Protein AF-0000000066303675 (afdb_homodimer)

InterPro domains:
  IPR002933 Peptidase M20 [PF01546] (82-390)
  IPR011650 Peptidase M20, dimerisation domain [PF07687] (192-288)
  IPR017439 Amidohydrolase [PIRSF005962] (16-396)
  IPR017439 Amidohydrolase [PTHR11014] (19-393)
  IPR017439 Amidohydrolase [TIGR01891] (24-381)
  IPR036264 Bacterial exopeptidase dimerisation domain [SSF55031] (194-304)

Foldseek 3Di:
DPPPVCPVLVDFLFDPVLLVLLVVQLLVCFQAAAAFLGCAVNLVSLQVSCVVLPQDDWDDFSNSKTKGKAFADEDADAAEEEEEQERHWAQAAAPCPVDPSHYPDGRIGRQFCSSLRLSLLSSLSSSCNVVSHVFHHMYMYIHFGGFPHPPGRLVRCLVVVVCPRHAEYEAEGEWQVDAALAKAFAAWFQEKWKKKKKKKWFKAKDFLVCCVVIQASVVLVVQLVVVLQVCQVPVDDPPFPKDKDWDDKDWDDDPGMRTGMMMIMIIIITSDPVCVVVSLVSSQCSSQVSSVVRPIGMDMDMGTDAHTAGADPQLNVLLCVLSCVNRRNVSYDHDHRDHHGTNCSSVVVSHHYTYMYGHFHDVQANDGGPDSSHDGDPVRRSSVSSSVNSSVRCVRNVPRDD/DPPPVCPVLVDFLFDPVLLVLLVVQLLVCFQAAAAFLGCAVNLVSLQVSCVVLPQDDWDDFSNSKTKGKAFADEDADAAEEEEEQERHWAQAAADCPVDPSHYPDGRIGRQFCSSLRLSLLSSLSSSCNVVSHVFHHMYMYIHFGGFPHPPGRLVRCLVVVVCPRHAEYEAEGEWQVDAALAKAFAAWFQEKWKKKKKKKWFKAKDFLVCCVVIQASVVLVVQLVVVLVVCQVPVDPPPFPKDKDWDDKDWDDDPGMRTGMMMIMIIIITSDPVCVVVSLVSSQCSSQVSSVVRPIGMDMDMGTDAHTAGADPQLNVLLCVLSCVNRNNVSYDHDHRDHHGTNCSSVVVSHHYTYMYGHFHDVQANDGGPDSSHDGDPVRRSSVSSSVNSSVRCVRNVPRDD

Secondary structure (DSSP, 8-state):
--------TTS-SS-HHHHHHHHHHHHHHHHS--BTT--HHHHHHHHHHHHHTT---PEEETTTEEEEEEEEESSS---EEEEEEE--BBS-----TT-TT---STT-B--SSHHHHHHHHHHHHHHHHHTGGG-EEEEEEEEE--SSSSSPHHHHHHHTTTTTT-SEEEEEEEEEEEETT-EE--SEE-S---EEEEEEEE-B--BTT-GGGSB-HHHHHHHHHHHHHHIIIIIS-TTS--EEEEEEEEE-S-TTB---EEEEEEEEE-S-TTHHHHHHHHHHHHHHHHHHHTT-EEEEEEE--PPPPEE-HHHHHHHHHHHHHHH-GGGEE-----SS--TTHHHHHHS-EEEEEEEEE-TT--PPTTSTT----GGGHHHHHHHHHHHHHHHHTT----/--------TTS-SS-HHHHHHHHHHHHHHHHS--BTT--HHHHHHHHHHHHHTT---PEEETTTEEEEEEEEESSS---EEEEEEE--BBS-----TT-TT---STT-B--SSHHHHHHHHHHHHHHHHHTGGG-EEEEEEEEE--SSSSSPHHHHHHHTTTTTT-SEEEEEEEEEEEETT-EE--SEE-S---EEEEEEEE-B--BTT-GGGSB-HHHHHHHHHHHHHHIIIIIS-GGG--EEEEEEEEE-S-TTB---EEEEEEEEE-S-TTHHHHHHHHHHHHHHHHHHHTT-EEEEEEE--PPPPEE-HHHHHHHHHHHHHHH-GGGEE-----SS--TTHHHHHHS-EEEEEEEEE-TT--PPTTSTT----GGGHHHHHHHHHHHHHHHHTT----

Structure (mmCIF, N/CA/C/O backbone):
data_AF-0000000066303675-model_v1
#
loop_
_entity.id
_entity.type
_entity.pdbx_description
1 polymer 'Uncharacterized hydrolase y4tI'
#
loop_
_atom_site.group_PDB
_atom_site.id
_atom_site.type_symbol
_atom_site.label_atom_id
_atom_site.label_alt_id
_atom_site.label_comp_id
_atom_site.label_asym_id
_atom_site.label_entity_id
_atom_site.label_seq_id
_atom_site.pdbx_PDB_ins_code
_atom_site.Cartn_x
_atom_site.Cartn_y
_atom_site.Cartn_z
_atom_site.occupancy
_atom_site.B_iso_or_equiv
_atom_site.auth_seq_id
_atom_site.auth_comp_id
_atom_site.auth_asym_id
_atom_site.auth_atom_id
_atom_site.pdbx_PDB_model_num
ATOM 1 N N . MET A 1 1 ? 3.584 -66.25 -27.078 1 24.42 1 MET A N 1
ATOM 2 C CA . MET A 1 1 ? 3.438 -65.562 -28.344 1 24.42 1 MET A CA 1
ATOM 3 C C . MET A 1 1 ? 3.281 -64.062 -28.109 1 24.42 1 MET A C 1
ATOM 5 O O . MET A 1 1 ? 2.336 -63.625 -27.438 1 24.42 1 MET A O 1
ATOM 9 N N . ARG A 1 2 ? 4.43 -63.438 -27.938 1 32.41 2 ARG A N 1
ATOM 10 C CA . ARG A 1 2 ? 4.656 -62.031 -27.672 1 32.41 2 ARG A CA 1
ATOM 11 C C . ARG A 1 2 ? 3.85 -61.125 -28.625 1 32.41 2 ARG A C 1
ATOM 13 O O . ARG A 1 2 ? 4.184 -61.031 -29.797 1 32.41 2 ARG A O 1
ATOM 20 N N . ALA A 1 3 ? 2.572 -61.25 -28.594 1 33.16 3 ALA A N 1
ATOM 21 C CA . ALA A 1 3 ? 1.845 -60.375 -29.516 1 33.16 3 ALA A CA 1
ATOM 22 C C . ALA A 1 3 ? 2.387 -58.969 -29.469 1 33.16 3 ALA A C 1
ATOM 24 O O . ALA A 1 3 ? 2.104 -58.219 -28.531 1 33.16 3 ALA A O 1
ATOM 25 N N . ALA A 1 4 ? 3.658 -58.812 -29.641 1 35 4 ALA A N 1
ATOM 26 C CA . ALA A 1 4 ? 4.211 -57.5 -30 1 35 4 ALA A CA 1
ATOM 27 C C . ALA A 1 4 ? 3.326 -56.781 -31.016 1 35 4 ALA A C 1
ATOM 29 O O . ALA A 1 4 ? 3.08 -57.312 -32.094 1 35 4 ALA A O 1
ATOM 30 N N . MET A 1 5 ? 2.215 -56.312 -30.625 1 35.81 5 MET A N 1
ATOM 31 C CA . MET A 1 5 ? 1.638 -55.469 -31.688 1 35.81 5 MET A CA 1
ATOM 32 C C . MET A 1 5 ? 2.732 -54.844 -32.531 1 35.81 5 MET A C 1
ATOM 34 O O . MET A 1 5 ? 3.566 -54.094 -32.031 1 35.81 5 MET A O 1
ATOM 38 N N . ASN A 1 6 ? 3.389 -55.562 -33.344 1 33.81 6 ASN A N 1
ATOM 39 C CA . ASN A 1 6 ? 4.117 -54.938 -34.438 1 33.81 6 ASN A CA 1
ATOM 40 C C . ASN A 1 6 ? 3.426 -53.656 -34.906 1 33.81 6 ASN A C 1
ATOM 42 O O . ASN A 1 6 ? 2.518 -53.688 -35.75 1 33.81 6 ASN A O 1
ATOM 46 N N . PHE A 1 7 ? 3.074 -52.75 -34.031 1 38.84 7 PHE A N 1
ATOM 47 C CA . PHE A 1 7 ? 2.672 -51.469 -34.531 1 38.84 7 PHE A CA 1
ATOM 48 C C . PHE A 1 7 ? 3.545 -51.031 -35.719 1 38.84 7 PHE A C 1
ATOM 50 O O . PHE A 1 7 ? 4.707 -50.688 -35.531 1 38.84 7 PHE A O 1
ATOM 57 N N . ARG A 1 8 ? 3.674 -51.75 -36.688 1 37.88 8 ARG A N 1
ATOM 58 C CA . ARG A 1 8 ? 4.348 -51.125 -37.812 1 37.88 8 ARG A CA 1
ATOM 59 C C . ARG A 1 8 ? 4.031 -49.625 -37.906 1 37.88 8 ARG A C 1
ATOM 61 O O . ARG A 1 8 ? 2.881 -49.219 -37.719 1 37.88 8 ARG A O 1
ATOM 68 N N . ILE A 1 9 ? 4.895 -48.719 -37.656 1 39.62 9 ILE A N 1
ATOM 69 C CA . ILE A 1 9 ? 5.039 -47.281 -37.844 1 39.62 9 ILE A CA 1
ATOM 70 C C . ILE A 1 9 ? 4.094 -46.812 -38.969 1 39.62 9 ILE A C 1
ATOM 72 O O . ILE A 1 9 ? 3.715 -45.656 -39 1 39.62 9 ILE A O 1
ATOM 76 N N . ASN A 1 10 ? 3.957 -47.656 -40 1 44.09 10 ASN A N 1
ATOM 77 C CA . ASN A 1 10 ? 3.281 -47.031 -41.156 1 44.09 10 ASN A CA 1
ATOM 78 C C . ASN A 1 10 ? 1.806 -46.781 -40.844 1 44.09 10 ASN A C 1
ATOM 80 O O . ASN A 1 10 ? 1.092 -46.219 -41.656 1 44.09 10 ASN A O 1
ATOM 84 N N . ASN A 1 11 ? 1.163 -47.375 -39.75 1 54.97 11 ASN A N 1
ATOM 85 C CA . ASN A 1 11 ? -0.281 -47.219 -39.625 1 54.97 11 ASN A CA 1
ATOM 86 C C . ASN A 1 11 ? -0.63 -46.25 -38.469 1 54.97 11 ASN A C 1
ATOM 88 O O . ASN A 1 11 ? -0.132 -46.406 -37.375 1 54.97 11 ASN A O 1
ATOM 92 N N . SER A 1 12 ? -1.164 -45.094 -38.719 1 76.88 12 SER A N 1
ATOM 93 C CA . SER A 1 12 ? -1.702 -44.094 -37.812 1 76.88 12 SER A CA 1
ATOM 94 C C . SER A 1 12 ? -2.432 -44.719 -36.625 1 76.88 12 SER A C 1
ATOM 96 O O . SER A 1 12 ? -3.186 -45.688 -36.812 1 76.88 12 SER A O 1
ATOM 98 N N . LEU A 1 13 ? -1.972 -44.375 -35.375 1 91.25 13 LEU A N 1
ATOM 99 C CA . LEU A 1 13 ? -2.592 -44.906 -34.156 1 91.25 13 LEU A CA 1
ATOM 100 C C . LEU A 1 13 ? -4.004 -44.344 -34 1 91.25 13 LEU A C 1
ATOM 102 O O . LEU A 1 13 ? -4.789 -44.875 -33.188 1 91.25 13 LEU A O 1
ATOM 106 N N . LEU A 1 14 ? -4.273 -43.375 -34.781 1 95.44 14 LEU A N 1
ATOM 107 C CA . LEU A 1 14 ? -5.629 -42.844 -34.844 1 95.44 14 LEU A CA 1
ATOM 108 C C . LEU A 1 14 ? -6.254 -43.062 -36.219 1 95.44 14 LEU A C 1
ATOM 110 O O . LEU A 1 14 ? -5.586 -42.938 -37.25 1 95.44 14 LEU A O 1
ATOM 114 N N . ILE A 1 15 ? -7.457 -43.469 -36.219 1 96.06 15 ILE A N 1
ATOM 115 C CA . ILE A 1 15 ? -8.18 -43.562 -37.469 1 96.06 15 ILE A CA 1
ATOM 116 C C . ILE A 1 15 ? -8.719 -42.156 -37.844 1 96.06 15 ILE A C 1
ATOM 118 O O . ILE A 1 15 ? -8.703 -41.25 -37 1 96.06 15 ILE A O 1
ATOM 122 N N . GLU A 1 16 ? -9.156 -42.031 -39 1 96.12 16 GLU A N 1
ATOM 123 C CA . GLU A 1 16 ? -9.547 -40.75 -39.562 1 96.12 16 GLU A CA 1
ATOM 124 C C . GLU A 1 16 ? -10.641 -40.094 -38.688 1 96.12 16 GLU A C 1
ATOM 126 O O . GLU A 1 16 ? -10.578 -38.906 -38.406 1 96.12 16 GLU A O 1
ATOM 131 N N . ALA A 1 17 ? -11.617 -40.844 -38.281 1 97.06 17 ALA A N 1
ATOM 132 C CA . ALA A 1 17 ? -12.727 -40.312 -37.5 1 97.06 17 ALA A CA 1
ATOM 133 C C . ALA A 1 17 ? -12.227 -39.781 -36.156 1 97.06 17 ALA A C 1
ATOM 135 O O . ALA A 1 17 ? -12.766 -38.781 -35.656 1 97.06 17 ALA A O 1
ATOM 136 N N . GLU A 1 18 ? -11.312 -40.5 -35.594 1 97.81 18 GLU A N 1
ATOM 137 C CA . GLU A 1 18 ? -10.734 -40.062 -34.344 1 97.81 18 GLU A CA 1
ATOM 138 C C . GLU A 1 18 ? -9.914 -38.781 -34.531 1 97.81 18 GLU A C 1
ATOM 140 O O . GLU A 1 18 ? -9.977 -37.875 -33.688 1 97.81 18 GLU A O 1
ATOM 145 N N . ARG A 1 19 ? -9.164 -38.688 -35.594 1 97.94 19 ARG A N 1
ATOM 146 C CA . ARG A 1 19 ? -8.398 -37.469 -35.938 1 97.94 19 ARG A CA 1
ATOM 147 C C . ARG A 1 19 ? -9.32 -36.281 -36.062 1 97.94 19 ARG A C 1
ATOM 149 O O . ARG A 1 19 ? -9.031 -35.188 -35.531 1 97.94 19 ARG A O 1
ATOM 156 N N . ASP A 1 20 ? -10.352 -36.5 -36.75 1 98.06 20 ASP A N 1
ATOM 157 C CA . ASP A 1 20 ? -11.328 -35.406 -36.969 1 98.06 20 ASP A CA 1
ATOM 158 C C . ASP A 1 20 ? -11.945 -34.969 -35.656 1 98.06 20 ASP A C 1
ATOM 160 O O . ASP A 1 20 ? -12.164 -33.781 -35.438 1 98.06 20 ASP A O 1
ATOM 164 N N . ALA A 1 21 ? -12.195 -35.938 -34.781 1 98.19 21 ALA A N 1
ATOM 165 C CA . ALA A 1 21 ? -12.789 -35.594 -33.5 1 98.19 21 ALA A CA 1
ATOM 166 C C . ALA A 1 21 ? -11.836 -34.75 -32.656 1 98.19 21 ALA A C 1
ATOM 168 O O . ALA A 1 21 ? -12.266 -33.844 -31.953 1 98.19 21 ALA A O 1
ATOM 169 N N . VAL A 1 22 ? -10.586 -35.094 -32.688 1 98.31 22 VAL A N 1
ATOM 170 C CA . VAL A 1 22 ? -9.562 -34.375 -31.938 1 98.31 22 VAL A CA 1
ATOM 171 C C . VAL A 1 22 ? -9.492 -32.938 -32.406 1 98.31 22 VAL A C 1
ATOM 173 O O . VAL A 1 22 ? -9.5 -32 -31.609 1 98.31 22 VAL A O 1
ATOM 176 N N . LEU A 1 23 ? -9.477 -32.75 -33.688 1 98.19 23 LEU A N 1
ATOM 177 C CA . LEU A 1 23 ? -9.406 -31.406 -34.281 1 98.19 23 LEU A CA 1
ATOM 178 C C . LEU A 1 23 ? -10.68 -30.625 -34 1 98.19 23 LEU A C 1
ATOM 180 O O . LEU A 1 23 ? -10.625 -29.422 -33.688 1 98.19 23 LEU A O 1
ATOM 184 N N . GLU A 1 24 ? -11.773 -31.297 -34.125 1 98.31 24 GLU A N 1
ATOM 185 C CA . GLU A 1 24 ? -13.07 -30.672 -33.875 1 98.31 24 GLU A CA 1
ATOM 186 C C . GLU A 1 24 ? -13.164 -30.141 -32.438 1 98.31 24 GLU A C 1
ATOM 188 O O . GLU A 1 24 ? -13.609 -29 -32.219 1 98.31 24 GLU A O 1
ATOM 193 N N . LEU A 1 25 ? -12.742 -30.938 -31.531 1 98.5 25 LEU A N 1
ATOM 194 C CA . LEU A 1 25 ? -12.828 -30.531 -30.141 1 98.5 25 LEU A CA 1
ATOM 195 C C . LEU A 1 25 ? -11.945 -29.312 -29.875 1 98.5 25 LEU A C 1
ATOM 197 O O . LEU A 1 25 ? -12.359 -28.375 -29.203 1 98.5 25 LEU A O 1
ATOM 201 N N . ARG A 1 26 ? -10.742 -29.328 -30.375 1 98.44 26 ARG A N 1
ATOM 202 C CA . ARG A 1 26 ? -9.812 -28.219 -30.203 1 98.44 26 ARG A CA 1
ATOM 203 C C . ARG A 1 26 ? -10.414 -26.906 -30.688 1 98.44 26 ARG A C 1
ATOM 205 O O . ARG A 1 26 ? -10.43 -25.922 -29.969 1 98.44 26 ARG A O 1
ATOM 212 N N . HIS A 1 27 ? -10.961 -26.953 -31.891 1 98.31 27 HIS A N 1
ATOM 213 C CA . HIS A 1 27 ? -11.508 -25.734 -32.5 1 98.31 27 HIS A CA 1
ATOM 214 C C . HIS A 1 27 ? -12.758 -25.266 -31.766 1 98.31 27 HIS A C 1
ATOM 216 O O . HIS A 1 27 ? -12.945 -24.078 -31.547 1 98.31 27 HIS A O 1
ATOM 222 N N . ALA A 1 28 ? -13.547 -26.219 -31.406 1 98.12 28 ALA A N 1
ATOM 223 C CA . ALA A 1 28 ? -14.766 -25.859 -30.688 1 98.12 28 ALA A CA 1
ATOM 224 C C . ALA A 1 28 ? -14.445 -25.203 -29.344 1 98.12 28 ALA A C 1
ATOM 226 O O . ALA A 1 28 ? -15.055 -24.203 -28.984 1 98.12 28 ALA A O 1
ATOM 227 N N . MET A 1 29 ? -13.516 -25.797 -28.609 1 98.31 29 MET A N 1
ATOM 228 C CA . MET A 1 29 ? -13.133 -25.25 -27.297 1 98.31 29 MET A CA 1
ATOM 229 C C . MET A 1 29 ? -12.477 -23.891 -27.453 1 98.31 29 MET A C 1
ATOM 231 O O . MET A 1 29 ? -12.719 -22.984 -26.656 1 98.31 29 MET A O 1
ATOM 235 N N . HIS A 1 30 ? -11.656 -23.734 -28.469 1 98.44 30 HIS A N 1
ATOM 236 C CA . HIS A 1 30 ? -10.977 -22.453 -28.688 1 98.44 30 HIS A CA 1
ATOM 237 C C . HIS A 1 30 ? -11.969 -21.359 -29.047 1 98.44 30 HIS A C 1
ATOM 239 O O . HIS A 1 30 ? -11.828 -20.219 -28.578 1 98.44 30 HIS A O 1
ATOM 245 N N . ARG A 1 31 ? -12.953 -21.672 -29.828 1 98 31 ARG A N 1
ATOM 246 C CA . ARG A 1 31 ? -13.953 -20.719 -30.297 1 98 31 ARG A CA 1
ATOM 247 C C . ARG A 1 31 ? -14.867 -20.281 -29.156 1 98 31 ARG A C 1
ATOM 249 O O . ARG A 1 31 ? -15.352 -19.141 -29.156 1 98 31 ARG A O 1
ATOM 256 N N . GLU A 1 32 ? -15.109 -21.203 -28.25 1 98.31 32 GLU A N 1
ATOM 257 C CA . GLU A 1 32 ? -16 -20.906 -27.125 1 98.31 32 GLU A CA 1
ATOM 258 C C . GLU A 1 32 ? -15.352 -21.266 -25.797 1 98.31 32 GLU A C 1
ATOM 260 O O . GLU A 1 32 ? -15.867 -22.094 -25.047 1 98.31 32 GLU A O 1
ATOM 265 N N . PRO A 1 33 ? -14.297 -20.562 -25.531 1 98.44 33 PRO A N 1
ATOM 266 C CA . PRO A 1 33 ? -13.594 -20.844 -24.281 1 98.44 33 PRO A CA 1
ATOM 267 C C . PRO A 1 33 ? -14.414 -20.484 -23.047 1 98.44 33 PRO A C 1
ATOM 269 O O . PRO A 1 33 ? -15.25 -19.578 -23.094 1 98.44 33 PRO A O 1
ATOM 272 N N . GLU A 1 34 ? -14.188 -21.234 -21.938 1 98.56 34 GLU A N 1
ATOM 273 C CA . GLU A 1 34 ? -14.844 -20.969 -20.672 1 98.56 34 GLU A CA 1
ATOM 274 C C . GLU A 1 34 ? -13.836 -20.891 -19.531 1 98.56 34 GLU A C 1
ATOM 276 O O . GLU A 1 34 ? -12.859 -21.641 -19.5 1 98.56 34 GLU A O 1
ATOM 281 N N . LEU A 1 35 ? -14.109 -20.047 -18.594 1 97.44 35 LEU A N 1
ATOM 282 C CA . LEU A 1 35 ? -13.195 -19.797 -17.5 1 97.44 35 LEU A CA 1
ATOM 283 C C . LEU A 1 35 ? -13.219 -20.953 -16.5 1 97.44 35 LEU A C 1
ATOM 285 O O . LEU A 1 35 ? -14.156 -21.75 -16.5 1 97.44 35 LEU A O 1
ATOM 289 N N . SER A 1 36 ? -12.234 -21.016 -15.633 1 97.19 36 SER A N 1
ATOM 290 C CA . SER A 1 36 ? -12.117 -22.016 -14.578 1 97.19 36 SER A CA 1
ATOM 291 C C . SER A 1 36 ? -13.391 -22.094 -13.742 1 97.19 36 SER A C 1
ATOM 293 O O . SER A 1 36 ? -13.984 -21.062 -13.406 1 97.19 36 SER A O 1
ATOM 295 N N . ASN A 1 37 ? -13.789 -23.344 -13.516 1 97.75 37 ASN A N 1
ATOM 296 C CA . ASN A 1 37 ? -14.922 -23.656 -12.656 1 97.75 37 ASN A CA 1
ATOM 297 C C . ASN A 1 37 ? -16.25 -23.281 -13.312 1 97.75 37 ASN A C 1
ATOM 299 O O . ASN A 1 37 ? -17.297 -23.312 -12.664 1 97.75 37 ASN A O 1
ATOM 303 N N . ASN A 1 38 ? -16.203 -22.875 -14.547 1 98.25 38 ASN A N 1
ATOM 304 C CA . ASN A 1 38 ? -17.406 -22.547 -15.305 1 98.25 38 ASN A CA 1
ATOM 305 C C . ASN A 1 38 ? -17.391 -23.172 -16.688 1 98.25 38 ASN A C 1
ATOM 307 O O . ASN A 1 38 ? -17.781 -22.531 -17.672 1 98.25 38 ASN A O 1
ATOM 311 N N . GLU A 1 39 ? -16.797 -24.281 -16.812 1 98.5 39 GLU A N 1
ATOM 312 C CA . GLU A 1 39 ? -16.625 -24.953 -18.109 1 98.5 39 GLU A CA 1
ATOM 313 C C . GLU A 1 39 ? -17.812 -25.828 -18.453 1 98.5 39 GLU A C 1
ATOM 315 O O . GLU A 1 39 ? -17.641 -27.016 -18.766 1 98.5 39 GLU A O 1
ATOM 320 N N . TRP A 1 40 ? -19 -25.312 -18.484 1 98.44 40 TRP A N 1
ATOM 321 C CA . TRP A 1 40 ? -20.234 -26.078 -18.641 1 98.44 40 TRP A CA 1
ATOM 322 C C . TRP A 1 40 ? -20.406 -26.516 -20.094 1 98.44 40 TRP A C 1
ATOM 324 O O . TRP A 1 40 ? -20.703 -27.688 -20.344 1 98.44 40 TRP A O 1
ATOM 334 N N . LYS A 1 41 ? -20.312 -25.594 -21.016 1 98.25 41 LYS A N 1
ATOM 335 C CA . LYS A 1 41 ? -20.438 -25.953 -22.422 1 98.25 41 LYS A CA 1
ATOM 336 C C . LYS A 1 41 ? -19.328 -26.922 -22.844 1 98.25 41 LYS A C 1
ATOM 338 O O . LYS A 1 41 ? -19.547 -27.812 -23.672 1 98.25 41 LYS A O 1
ATOM 343 N N . THR A 1 42 ? -18.156 -26.656 -22.328 1 98.62 42 THR A N 1
ATOM 344 C CA . THR A 1 42 ? -17.016 -27.531 -22.609 1 98.62 42 THR A CA 1
ATOM 345 C C . THR A 1 42 ? -17.297 -28.953 -22.125 1 98.62 42 THR A C 1
ATOM 347 O O . THR A 1 42 ? -17.047 -29.922 -22.844 1 98.62 42 THR A O 1
ATOM 350 N N . GLN A 1 43 ? -17.812 -29.047 -20.906 1 98.56 43 GLN A N 1
ATOM 351 C CA . GLN A 1 43 ? -18.188 -30.344 -20.359 1 98.56 43 GLN A CA 1
ATOM 352 C C . GLN A 1 43 ? -19.141 -31.078 -21.281 1 98.56 43 GLN A C 1
ATOM 354 O O . GLN A 1 43 ? -18.969 -32.281 -21.547 1 98.56 43 GLN A O 1
ATOM 359 N N . GLN A 1 44 ? -20.156 -30.422 -21.75 1 98.5 44 GLN A N 1
ATOM 360 C CA . GLN A 1 44 ? -21.172 -31.016 -22.641 1 98.5 44 GLN A CA 1
ATOM 361 C C . GLN A 1 44 ? -20.547 -31.453 -23.953 1 98.5 44 GLN A C 1
ATOM 363 O O . GLN A 1 44 ? -20.875 -32.531 -24.469 1 98.5 44 GLN A O 1
ATOM 368 N N . ARG A 1 45 ? -19.688 -30.641 -24.469 1 98.44 45 ARG A N 1
ATOM 369 C CA . ARG A 1 45 ? -19.031 -30.953 -25.719 1 98.44 45 ARG A CA 1
ATOM 370 C C . ARG A 1 45 ? -18.188 -32.219 -25.594 1 98.44 45 ARG A C 1
ATOM 372 O O . ARG A 1 45 ? -18.203 -33.094 -26.469 1 98.44 45 ARG A O 1
ATOM 379 N N . ILE A 1 46 ? -17.438 -32.281 -24.516 1 98.81 46 ILE A N 1
ATOM 380 C CA . ILE A 1 46 ? -16.578 -33.438 -24.281 1 98.81 46 ILE A CA 1
ATOM 381 C C . ILE A 1 46 ? -17.438 -34.688 -24.109 1 98.81 46 ILE A C 1
ATOM 383 O O . ILE A 1 46 ? -17.156 -35.719 -24.734 1 98.81 46 ILE A O 1
ATOM 387 N N . ARG A 1 47 ? -18.438 -34.625 -23.266 1 98.62 47 ARG A N 1
ATOM 388 C CA . ARG A 1 47 ? -19.344 -35.75 -23.062 1 98.62 47 ARG A CA 1
ATOM 389 C C . ARG A 1 47 ? -19.969 -36.188 -24.375 1 98.62 47 ARG A C 1
ATOM 391 O O . ARG A 1 47 ? -20 -37.406 -24.672 1 98.62 47 ARG A O 1
ATOM 398 N N . GLY A 1 48 ? -20.5 -35.25 -25.109 1 98.56 48 GLY A N 1
ATOM 399 C CA . GLY A 1 48 ? -21.109 -35.562 -26.391 1 98.56 48 GLY A CA 1
ATOM 400 C C . GLY A 1 48 ? -20.172 -36.281 -27.344 1 98.56 48 GLY A C 1
ATOM 401 O O . GLY A 1 48 ? -20.562 -37.219 -28.031 1 98.56 48 GLY A O 1
ATOM 402 N N . MET A 1 49 ? -18.969 -35.75 -27.438 1 98.38 49 MET A N 1
ATOM 403 C CA . MET A 1 49 ? -17.984 -36.375 -28.328 1 98.38 49 MET A CA 1
ATOM 404 C C . MET A 1 49 ? -17.656 -37.781 -27.891 1 98.38 49 MET A C 1
ATOM 406 O O . MET A 1 49 ? -17.547 -38.688 -28.719 1 98.38 49 MET A O 1
ATOM 410 N N . LEU A 1 50 ? -17.438 -38.031 -26.609 1 98.69 50 LEU A N 1
ATOM 411 C CA . LEU A 1 50 ? -17.203 -39.375 -26.094 1 98.69 50 LEU A CA 1
ATOM 412 C C . LEU A 1 50 ? -18.344 -40.312 -26.484 1 98.69 50 LEU A C 1
ATOM 414 O O . LEU A 1 50 ? -18.094 -41.406 -26.984 1 98.69 50 LEU A O 1
ATOM 418 N N . GLU A 1 51 ? -19.516 -39.875 -26.312 1 98.44 51 GLU A N 1
ATOM 419 C CA . GLU A 1 51 ? -20.688 -40.688 -26.578 1 98.44 51 GLU A CA 1
ATOM 420 C C . GLU A 1 51 ? -20.812 -41 -28.062 1 98.44 51 GLU A C 1
ATOM 422 O O . GLU A 1 51 ? -21.25 -42.094 -28.438 1 98.44 51 GLU A O 1
ATOM 427 N N . ARG A 1 52 ? -20.453 -40.062 -28.859 1 98.12 52 ARG A N 1
ATOM 428 C CA . ARG A 1 52 ? -20.469 -40.281 -30.297 1 98.12 52 ARG A CA 1
ATOM 429 C C . ARG A 1 52 ? -19.578 -41.438 -30.688 1 98.12 52 ARG A C 1
ATOM 431 O O . ARG A 1 52 ? -19.844 -42.125 -31.688 1 98.12 52 ARG A O 1
ATOM 438 N N . PHE A 1 53 ? -18.625 -41.719 -29.906 1 97.94 53 PHE A N 1
ATOM 439 C CA . PHE A 1 53 ? -17.703 -42.812 -30.219 1 97.94 53 PHE A CA 1
ATO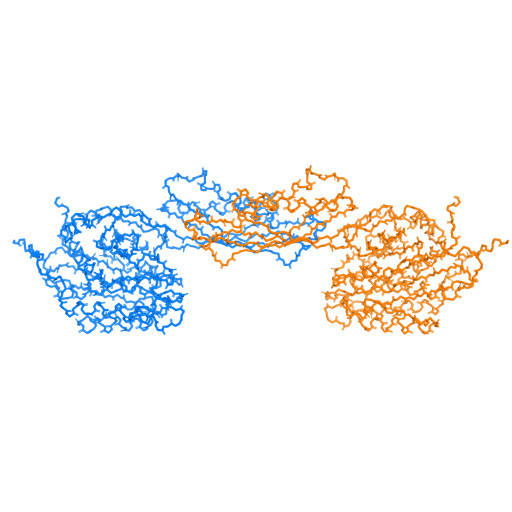M 440 C C . PHE A 1 53 ? -17.938 -44 -29.328 1 97.94 53 PHE A C 1
ATOM 442 O O . PHE A 1 53 ? -17.078 -44.875 -29.219 1 97.94 53 PHE A O 1
ATOM 449 N N . GLY A 1 54 ? -19.031 -44 -28.578 1 97.69 54 GLY A N 1
ATOM 450 C CA . GLY A 1 54 ? -19.453 -45.188 -27.828 1 97.69 54 GLY A CA 1
ATOM 451 C C . GLY A 1 54 ? -18.953 -45.188 -26.406 1 97.69 54 GLY A C 1
ATOM 452 O O . GLY A 1 54 ? -19.125 -46.188 -25.688 1 97.69 54 GLY A O 1
ATOM 453 N N . LEU A 1 55 ? -18.25 -44.25 -26.016 1 97.94 55 LEU A N 1
ATOM 454 C CA . LEU A 1 55 ? -17.812 -44.125 -24.641 1 97.94 55 LEU A CA 1
ATOM 455 C C . LEU A 1 55 ? -18.891 -43.469 -23.781 1 97.94 55 LEU A C 1
ATOM 457 O O . LEU A 1 55 ? -18.984 -42.25 -23.734 1 97.94 55 LEU A O 1
ATOM 461 N N . LYS A 1 56 ? -19.594 -44.281 -23.109 1 95.69 56 LYS A N 1
ATOM 462 C CA . LYS A 1 56 ? -20.688 -43.781 -22.266 1 95.69 56 LYS A CA 1
ATOM 463 C C . LYS A 1 56 ? -20.297 -43.844 -20.797 1 95.69 56 LYS A C 1
ATOM 465 O O . LYS A 1 56 ? -19.375 -44.562 -20.406 1 95.69 56 LYS A O 1
ATOM 470 N N . GLY A 1 57 ? -20.891 -43.031 -20.016 1 94.69 57 GLY A N 1
ATOM 471 C CA . GLY A 1 57 ? -20.766 -43.125 -18.578 1 94.69 57 GLY A CA 1
ATOM 472 C C . GLY A 1 57 ? -19.594 -42.312 -18.016 1 94.69 57 GLY A C 1
ATOM 473 O O . GLY A 1 57 ? -19 -42.719 -17.016 1 94.69 57 GLY A O 1
ATOM 474 N N . ALA A 1 58 ? -19.219 -41.312 -18.734 1 97.81 58 ALA A N 1
ATOM 475 C CA . ALA A 1 58 ? -18.219 -40.406 -18.141 1 97.81 58 ALA A CA 1
ATOM 476 C C . ALA A 1 58 ? -18.703 -39.875 -16.797 1 97.81 58 ALA A C 1
ATOM 478 O O . ALA A 1 58 ? -19.875 -39.531 -16.641 1 97.81 58 ALA A O 1
ATOM 479 N N . THR A 1 59 ? -17.844 -39.875 -15.82 1 98.62 59 THR A N 1
ATOM 480 C CA . THR A 1 59 ? -18.172 -39.438 -14.469 1 98.62 59 THR A CA 1
ATOM 481 C C . THR A 1 59 ? -17.812 -37.969 -14.258 1 98.62 59 THR A C 1
ATOM 483 O O . THR A 1 59 ? -16.734 -37.531 -14.648 1 98.62 59 THR A O 1
ATOM 486 N N . VAL A 1 60 ? -18.75 -37.281 -13.625 1 98.44 60 VAL A N 1
ATOM 487 C CA . VAL A 1 60 ? -18.531 -35.875 -13.32 1 98.44 60 VAL A CA 1
ATOM 488 C C . VAL A 1 60 ? -17.672 -35.75 -12.055 1 98.44 60 VAL A C 1
ATOM 490 O O . VAL A 1 60 ? -17.891 -36.5 -11.086 1 98.44 60 VAL A O 1
ATOM 493 N N . PHE A 1 61 ? -16.688 -34.906 -12.102 1 98.12 61 PHE A N 1
ATOM 494 C CA . PHE A 1 61 ? -15.93 -34.531 -10.906 1 98.12 61 PHE A CA 1
ATOM 495 C C . PHE A 1 61 ? -15.648 -33.031 -10.914 1 98.12 61 PHE A C 1
ATOM 497 O O . PHE A 1 61 ? -15.633 -32.406 -11.969 1 98.12 61 PHE A O 1
ATOM 504 N N . HIS A 1 62 ? -15.508 -32.375 -9.805 1 98.25 62 HIS A N 1
ATOM 505 C CA . HIS A 1 62 ? -15.258 -30.969 -9.656 1 98.25 62 HIS A CA 1
ATOM 506 C C . HIS A 1 62 ? -16.266 -30.141 -10.445 1 98.25 62 HIS A C 1
ATOM 508 O O . HIS A 1 62 ? -15.898 -29.125 -11.062 1 98.25 62 HIS A O 1
ATOM 514 N N . ASN A 1 63 ? -17.438 -30.594 -10.484 1 97.56 63 ASN A N 1
ATOM 515 C CA . ASN A 1 63 ? -18.625 -29.953 -11.055 1 97.56 63 ASN A CA 1
ATOM 516 C C . ASN A 1 63 ? -18.562 -29.938 -12.578 1 97.56 63 ASN A C 1
ATOM 518 O O . ASN A 1 63 ? -19.453 -30.5 -13.234 1 97.56 63 ASN A O 1
ATOM 522 N N . THR A 1 64 ? -17.516 -29.422 -13.141 1 98.38 64 THR A N 1
ATOM 523 C CA . THR A 1 64 ? -17.516 -29.25 -14.586 1 98.38 64 THR A CA 1
ATOM 524 C C . THR A 1 64 ? -16.516 -30.203 -15.242 1 98.38 64 THR A C 1
ATOM 526 O O . THR A 1 64 ? -16.438 -30.281 -16.469 1 98.38 64 THR A O 1
ATOM 529 N N . GLY A 1 65 ? -15.727 -30.953 -14.484 1 98.56 65 GLY A N 1
ATOM 530 C CA . GLY A 1 65 ? -14.781 -31.922 -15.016 1 98.56 65 GLY A CA 1
ATOM 531 C C . GLY A 1 65 ? -15.422 -33.281 -15.336 1 98.56 65 GLY A C 1
ATOM 532 O O . GLY A 1 65 ? -16.516 -33.562 -14.859 1 98.56 65 GLY A O 1
ATOM 533 N N . LEU A 1 66 ? -14.805 -34.062 -16.203 1 98.75 66 LEU A N 1
ATOM 534 C CA . LEU A 1 66 ? -15.203 -35.438 -16.531 1 98.75 66 LEU A CA 1
ATOM 535 C C . LEU A 1 66 ? -14.016 -36.375 -16.484 1 98.75 66 LEU A C 1
ATOM 537 O O . LEU A 1 66 ? -12.883 -35.969 -16.766 1 98.75 66 LEU A O 1
ATOM 541 N N . TYR A 1 67 ? -14.242 -37.531 -16.062 1 98.75 67 TYR A N 1
ATOM 542 C CA . TYR A 1 67 ? -13.297 -38.594 -16.391 1 98.75 67 TYR A CA 1
ATOM 543 C C . TYR A 1 67 ? -14.023 -39.844 -16.891 1 98.75 67 TYR A C 1
ATOM 545 O O . TYR A 1 67 ? -15.203 -40.031 -16.609 1 98.75 67 TYR A O 1
ATOM 553 N N . ILE A 1 68 ? -13.344 -40.594 -17.719 1 98.75 68 ILE A N 1
ATOM 554 C CA . ILE A 1 68 ? -13.883 -41.844 -18.266 1 98.75 68 ILE A CA 1
ATOM 555 C C . ILE A 1 68 ? -12.867 -42.969 -18.094 1 98.75 68 ILE A C 1
ATOM 557 O O . ILE A 1 68 ? -11.656 -42.75 -18.234 1 98.75 68 ILE A O 1
ATOM 561 N N . ASP A 1 69 ? -13.359 -44.125 -17.688 1 98.5 69 ASP A N 1
ATOM 562 C CA . ASP A 1 69 ? -12.539 -45.312 -17.547 1 98.5 69 ASP A CA 1
ATOM 563 C C . ASP A 1 69 ? -12.703 -46.25 -18.75 1 98.5 69 ASP A C 1
ATOM 565 O O . ASP A 1 69 ? -13.828 -46.531 -19.188 1 98.5 69 ASP A O 1
ATOM 569 N N . ILE A 1 70 ? -11.602 -46.625 -19.297 1 98.25 70 ILE A N 1
ATOM 570 C CA . ILE A 1 70 ? -11.586 -47.594 -20.406 1 98.25 70 ILE A CA 1
ATOM 571 C C . ILE A 1 70 ? -10.891 -48.875 -19.953 1 98.25 70 ILE A C 1
ATOM 573 O O . ILE A 1 70 ? -9.695 -48.844 -19.625 1 98.25 70 ILE A O 1
ATOM 577 N N . GLU A 1 71 ? -11.594 -49.938 -19.984 1 97.12 71 GLU A N 1
ATOM 578 C CA . GLU A 1 71 ? -11.062 -51.25 -19.547 1 97.12 71 GLU A CA 1
ATOM 579 C C . GLU A 1 71 ? -10.578 -52.062 -20.734 1 97.12 71 GLU A C 1
ATOM 581 O O . GLU A 1 71 ? -11.305 -52.25 -21.719 1 97.12 71 GLU A O 1
ATOM 586 N N . GLY A 1 72 ? -9.336 -52.5 -20.625 1 95.81 72 GLY A N 1
ATOM 587 C CA . GLY A 1 72 ? -8.828 -53.438 -21.625 1 95.81 72 GLY A CA 1
ATOM 588 C C . GLY A 1 72 ? -9.305 -54.844 -21.406 1 95.81 72 GLY A C 1
ATOM 589 O O . GLY A 1 72 ? -9.492 -55.281 -20.266 1 95.81 72 GLY A O 1
ATOM 590 N N . SER A 1 73 ? -9.414 -55.594 -22.5 1 94.94 73 SER A N 1
ATOM 591 C CA . SER A 1 73 ? -9.969 -56.938 -22.375 1 94.94 73 SER A CA 1
ATOM 592 C C . SER A 1 73 ? -8.93 -58 -22.734 1 94.94 73 SER A C 1
ATOM 594 O O . SER A 1 73 ? -9.203 -59.219 -22.625 1 94.94 73 SER A O 1
ATOM 596 N N . ALA A 1 74 ? -7.812 -57.5 -23.062 1 93.12 74 ALA A N 1
ATOM 597 C CA . ALA A 1 74 ? -6.762 -58.438 -23.406 1 93.12 74 ALA A CA 1
ATOM 598 C C . ALA A 1 74 ? -6.184 -59.094 -22.156 1 93.12 74 ALA A C 1
ATOM 600 O O . ALA A 1 74 ? -6.426 -58.625 -21.047 1 93.12 74 ALA A O 1
ATOM 601 N N . SER A 1 75 ? -5.562 -60.25 -22.359 1 91.31 75 SER A N 1
ATOM 602 C CA . SER A 1 75 ? -4.805 -60.844 -21.266 1 91.31 75 SER A CA 1
ATOM 603 C C . SER A 1 75 ? -3.48 -60.125 -21.047 1 91.31 75 SER A C 1
ATOM 605 O O . SER A 1 75 ? -2.918 -59.562 -21.984 1 91.31 75 SER A O 1
ATOM 607 N N . GLY A 1 76 ? -3.074 -60.062 -19.906 1 87.69 76 GLY A N 1
ATOM 608 C CA . GLY A 1 76 ? -1.817 -59.406 -19.578 1 87.69 76 GLY A CA 1
ATOM 609 C C . GLY A 1 76 ? -1.832 -58.719 -18.234 1 87.69 76 GLY A C 1
ATOM 610 O O . GLY A 1 76 ? -2.762 -58.906 -17.438 1 87.69 76 GLY A O 1
ATOM 611 N N . PRO A 1 77 ? -0.732 -58 -17.953 1 87.75 77 PRO A N 1
ATOM 612 C CA . PRO A 1 77 ? -0.696 -57.25 -16.688 1 87.75 77 PRO A CA 1
ATOM 613 C C . PRO A 1 77 ? -1.813 -56.219 -16.578 1 87.75 77 PRO A C 1
ATOM 615 O O . PRO A 1 77 ? -2.072 -55.5 -17.547 1 87.75 77 PRO A O 1
ATOM 618 N N . LYS A 1 78 ? -2.479 -56.188 -15.547 1 91.38 78 LYS A N 1
ATOM 619 C CA . LYS A 1 78 ? -3.588 -55.281 -15.344 1 91.38 78 LYS A CA 1
ATOM 620 C C . LYS A 1 78 ? -3.111 -53.969 -14.688 1 91.38 78 LYS A C 1
ATOM 622 O O . LYS A 1 78 ? -3.48 -53.688 -13.547 1 91.38 78 LYS A O 1
ATOM 627 N N . ARG A 1 79 ? -2.43 -53.219 -15.438 1 95.94 79 ARG A N 1
ATOM 628 C CA . ARG A 1 79 ? -1.97 -51.938 -14.969 1 95.94 79 ARG A CA 1
ATOM 629 C C . ARG A 1 79 ? -3.027 -50.844 -15.211 1 95.94 79 ARG A C 1
ATOM 631 O O . ARG A 1 79 ? -3.906 -51.031 -16.062 1 95.94 79 ARG A O 1
ATOM 638 N N . ALA A 1 80 ? -2.92 -49.844 -14.422 1 97.81 80 ALA A N 1
ATOM 639 C CA . ALA A 1 80 ? -3.844 -48.719 -14.555 1 97.81 80 ALA A CA 1
ATOM 640 C C . ALA A 1 80 ? -3.09 -47.406 -14.773 1 97.81 80 ALA A C 1
ATOM 642 O O . ALA A 1 80 ? -2.172 -47.062 -14.023 1 97.81 80 ALA A O 1
ATOM 643 N N . VAL A 1 81 ? -3.443 -46.719 -15.805 1 98.38 81 VAL A N 1
ATOM 644 C CA . VAL A 1 81 ? -2.795 -45.469 -16.172 1 98.38 81 VAL A CA 1
ATOM 645 C C . VAL A 1 81 ? -3.838 -44.375 -16.266 1 98.38 81 VAL A C 1
ATOM 647 O O . VAL A 1 81 ? -4.957 -44.594 -16.734 1 98.38 81 VAL A O 1
ATOM 650 N N . ALA A 1 82 ? -3.498 -43.188 -15.758 1 98.81 82 ALA A N 1
ATOM 651 C CA . ALA A 1 82 ? -4.352 -42 -15.875 1 98.81 82 ALA A CA 1
ATOM 652 C C . ALA A 1 82 ? -3.729 -40.969 -16.797 1 98.81 82 ALA A C 1
ATOM 654 O O . ALA A 1 82 ? -2.508 -40.781 -16.797 1 98.81 82 ALA A O 1
ATOM 655 N N . VAL A 1 83 ? -4.535 -40.312 -17.578 1 98.81 83 VAL A N 1
ATOM 656 C CA . VAL A 1 83 ? -4.117 -39.25 -18.453 1 98.81 83 VAL A CA 1
ATOM 657 C C . VAL A 1 83 ? -4.93 -38 -18.156 1 98.81 83 VAL A C 1
ATOM 659 O O . VAL A 1 83 ? -6.148 -38.062 -17.969 1 98.81 83 VAL A O 1
ATOM 662 N N . ARG A 1 84 ? -4.238 -36.844 -18.141 1 98.75 84 ARG A N 1
ATOM 663 C CA . ARG A 1 84 ? -4.938 -35.625 -17.828 1 98.75 84 ARG A CA 1
ATOM 664 C C . ARG A 1 84 ? -4.863 -34.625 -19 1 98.75 84 ARG A C 1
ATOM 666 O O . ARG A 1 84 ? -3.779 -34.344 -19.516 1 98.75 84 ARG A O 1
ATOM 673 N N . GLY A 1 85 ? -5.961 -34.125 -19.438 1 98.56 85 GLY A N 1
ATOM 674 C CA . GLY A 1 85 ? -6.113 -32.906 -20.234 1 98.56 85 GLY A CA 1
ATOM 675 C C . GLY A 1 85 ? -6.914 -31.828 -19.547 1 98.56 85 GLY A C 1
ATOM 676 O O . GLY A 1 85 ? -8.094 -32.031 -19.25 1 98.56 85 GLY A O 1
ATOM 677 N N . ASP A 1 86 ? -6.305 -30.703 -19.266 1 98.38 86 ASP A N 1
ATOM 678 C CA . ASP A 1 86 ? -7.035 -29.594 -18.656 1 98.38 86 ASP A CA 1
ATOM 679 C C . ASP A 1 86 ? -7.887 -28.875 -19.688 1 98.38 86 ASP A C 1
ATOM 681 O O . ASP A 1 86 ? -7.629 -28.969 -20.891 1 98.38 86 ASP A O 1
ATOM 685 N N . ILE A 1 87 ? -8.953 -28.125 -19.156 1 98.81 87 ILE A N 1
ATOM 686 C CA . ILE A 1 87 ? -9.953 -27.734 -20.156 1 98.81 87 ILE A CA 1
ATOM 687 C C . ILE A 1 87 ? -10.289 -26.25 -19.984 1 98.81 87 ILE A C 1
ATOM 689 O O . ILE A 1 87 ? -11.008 -25.688 -20.812 1 98.81 87 ILE A O 1
ATOM 693 N N . ASP A 1 88 ? -9.773 -25.594 -18.938 1 98.12 88 ASP A N 1
ATOM 694 C CA . ASP A 1 88 ? -10.203 -24.234 -18.641 1 98.12 88 ASP A CA 1
ATOM 695 C C . ASP A 1 88 ? -9.438 -23.219 -19.469 1 98.12 88 ASP A C 1
ATOM 697 O O . ASP A 1 88 ? -8.352 -23.5 -19.969 1 98.12 88 ASP A O 1
ATOM 701 N N . ALA A 1 89 ? -10.094 -22.031 -19.641 1 97.81 89 ALA A N 1
ATOM 702 C CA . ALA A 1 89 ? -9.508 -20.922 -20.375 1 97.81 89 ALA A CA 1
ATOM 703 C C . ALA A 1 89 ? -9.094 -19.797 -19.422 1 97.81 89 ALA A C 1
ATOM 705 O O . ALA A 1 89 ? -9.047 -19.984 -18.203 1 97.81 89 ALA A O 1
ATOM 706 N N . LEU A 1 90 ? -8.586 -18.688 -20.031 1 95 90 LEU A N 1
ATOM 707 C CA . LEU A 1 90 ? -8.078 -17.547 -19.266 1 95 90 LEU A CA 1
ATOM 708 C C . LEU A 1 90 ? -8.852 -16.281 -19.609 1 95 90 LEU A C 1
ATOM 710 O O . LEU A 1 90 ? -9.367 -16.141 -20.719 1 95 90 LEU A O 1
ATOM 714 N N . PRO A 1 91 ? -9.008 -15.352 -18.641 1 94.25 91 PRO A N 1
ATOM 715 C CA . PRO A 1 91 ? -9.648 -14.062 -18.922 1 94.25 91 PRO A CA 1
ATOM 716 C C . PRO A 1 91 ? -8.75 -13.109 -19.703 1 94.25 91 PRO A C 1
ATOM 718 O O . PRO A 1 91 ? -8.367 -12.062 -19.188 1 94.25 91 PRO A O 1
ATOM 721 N N . ILE A 1 92 ? -8.461 -13.383 -20.922 1 92.5 92 ILE A N 1
ATOM 722 C CA . ILE A 1 92 ? -7.602 -12.625 -21.812 1 92.5 92 ILE A CA 1
ATOM 723 C C . ILE A 1 92 ? -8.328 -12.391 -23.141 1 92.5 92 ILE A C 1
ATOM 725 O O . ILE A 1 92 ? -8.969 -13.297 -23.672 1 92.5 92 ILE A O 1
ATOM 729 N N . GLN A 1 93 ? -8.281 -11.18 -23.609 1 95.94 93 GLN A N 1
ATOM 730 C CA . GLN A 1 93 ? -8.82 -10.891 -24.938 1 95.94 93 GLN A CA 1
ATOM 731 C C . GLN A 1 93 ? -7.871 -11.352 -26.031 1 95.94 93 GLN A C 1
ATOM 733 O O . GLN A 1 93 ? -6.738 -10.875 -26.125 1 95.94 93 GLN A O 1
ATOM 738 N N . GLU A 1 94 ? -8.328 -12.289 -26.859 1 96.19 94 GLU A N 1
ATOM 739 C CA . GLU A 1 94 ? -7.508 -12.789 -27.953 1 96.19 94 GLU A CA 1
ATOM 740 C C . GLU A 1 94 ? -7.344 -11.727 -29.047 1 96.19 94 GLU A C 1
ATOM 742 O O . GLU A 1 94 ? -8.305 -11.039 -29.391 1 96.19 94 GLU A O 1
ATOM 747 N N . THR A 1 95 ? -6.09 -11.586 -29.547 1 96.38 95 THR A N 1
ATOM 748 C CA . THR A 1 95 ? -5.844 -10.633 -30.609 1 96.38 95 THR A CA 1
ATOM 749 C C . THR A 1 95 ? -5.328 -11.336 -31.859 1 96.38 95 THR A C 1
ATOM 751 O O . THR A 1 95 ? -4.578 -10.75 -32.656 1 96.38 95 THR A O 1
ATOM 754 N N . ARG A 1 96 ? -5.578 -12.555 -32 1 95 96 ARG A N 1
ATOM 755 C CA . ARG A 1 96 ? -5.195 -13.328 -33.156 1 95 96 ARG A CA 1
ATOM 756 C C . ARG A 1 96 ? -6.355 -13.438 -34.156 1 95 96 ARG A C 1
ATOM 758 O O . ARG A 1 96 ? -6.918 -14.516 -34.344 1 95 96 ARG A O 1
ATOM 765 N N . ASP A 1 97 ? -6.598 -12.438 -34.844 1 92.75 97 ASP A N 1
ATOM 766 C CA . ASP A 1 97 ? -7.715 -12.352 -35.781 1 92.75 97 ASP A CA 1
ATOM 767 C C . ASP A 1 97 ? -7.445 -13.18 -37.031 1 92.75 97 ASP A C 1
ATOM 769 O O . ASP A 1 97 ? -8.359 -13.445 -37.812 1 92.75 97 ASP A O 1
ATOM 773 N N . ASP A 1 98 ? -6.285 -13.578 -37.156 1 93.94 98 ASP A N 1
ATOM 774 C CA . ASP A 1 98 ? -5.895 -14.367 -38.312 1 93.94 98 ASP A CA 1
ATOM 775 C C . ASP A 1 98 ? -6.289 -15.828 -38.156 1 93.94 98 ASP A C 1
ATOM 777 O O . ASP A 1 98 ? -6.289 -16.594 -39.125 1 93.94 98 ASP A O 1
ATOM 781 N N . LEU A 1 99 ? -6.672 -16.297 -36.969 1 93.81 99 LEU A N 1
ATOM 782 C CA . LEU A 1 99 ? -6.996 -17.703 -36.719 1 93.81 99 LEU A CA 1
ATOM 783 C C . LEU A 1 99 ? -8.453 -17.984 -37.062 1 93.81 99 LEU A C 1
ATOM 785 O O . LEU A 1 99 ? -9.352 -17.281 -36.594 1 93.81 99 LEU A O 1
ATOM 789 N N . PRO A 1 100 ? -8.688 -19.016 -37.812 1 93.5 100 PRO A N 1
ATOM 790 C CA . PRO A 1 100 ? -10.07 -19.344 -38.188 1 93.5 100 PRO A CA 1
ATOM 791 C C . PRO A 1 100 ? -10.883 -19.859 -37 1 93.5 100 PRO A C 1
ATOM 793 O O . PRO A 1 100 ? -12.109 -19.938 -37.062 1 93.5 100 PRO A O 1
ATOM 796 N N . TYR A 1 101 ? -10.328 -20.156 -35.906 1 94.81 101 TYR A N 1
ATOM 797 C CA . TYR A 1 101 ? -11.023 -20.641 -34.75 1 94.81 101 TYR A CA 1
ATOM 798 C C . TYR A 1 101 ? -10.836 -19.703 -33.562 1 94.81 101 TYR A C 1
ATOM 800 O O . TYR A 1 101 ? -10.852 -20.141 -32.406 1 94.81 101 TYR A O 1
ATOM 808 N N . GLN A 1 102 ? -10.664 -18.531 -33.844 1 96.31 102 GLN A N 1
ATOM 809 C CA . GLN A 1 102 ? -10.508 -17.516 -32.812 1 96.31 102 GLN A CA 1
ATOM 810 C C . GLN A 1 102 ? -11.695 -17.516 -31.844 1 96.31 102 GLN A C 1
ATOM 812 O O . GLN A 1 102 ? -12.82 -17.828 -32.25 1 96.31 102 GLN A O 1
ATOM 817 N N . SER A 1 103 ? -11.43 -17.109 -30.625 1 97.88 103 SER A N 1
ATOM 818 C CA . SER A 1 103 ? -12.469 -17.047 -29.609 1 97.88 103 SER A CA 1
ATOM 819 C C . SER A 1 103 ? -13.602 -16.125 -30.016 1 97.88 103 SER A C 1
ATOM 821 O O . SER A 1 103 ? -13.359 -15.008 -30.484 1 97.88 103 SER A O 1
ATOM 823 N N . HIS A 1 104 ? -14.781 -16.547 -29.781 1 97.38 104 HIS A N 1
ATOM 824 C CA . HIS A 1 104 ? -15.969 -15.734 -30 1 97.38 104 HIS A CA 1
ATOM 825 C C . HIS A 1 104 ? -16.469 -15.125 -28.703 1 97.38 104 HIS A C 1
ATOM 827 O O . HIS A 1 104 ? -17.516 -14.461 -28.672 1 97.38 104 HIS A O 1
ATOM 833 N N . VAL A 1 105 ? -15.805 -15.383 -27.641 1 97.69 105 VAL A N 1
ATOM 834 C CA . VAL A 1 105 ? -16.188 -14.891 -26.328 1 97.69 105 VAL A CA 1
ATOM 835 C C . VAL A 1 105 ? -15.266 -13.742 -25.922 1 97.69 105 VAL A C 1
ATOM 837 O O . VAL A 1 105 ? -14.062 -13.938 -25.719 1 97.69 105 VAL A O 1
ATOM 840 N N . GLU A 1 106 ? -15.844 -12.586 -25.734 1 97.12 106 GLU A N 1
ATOM 841 C CA . GLU A 1 106 ? -15.062 -11.398 -25.406 1 97.12 106 GLU A CA 1
ATOM 842 C C . GLU A 1 106 ? -14.32 -11.57 -24.078 1 97.12 106 GLU A C 1
ATOM 844 O O . GLU A 1 106 ? -14.922 -11.961 -23.078 1 97.12 106 GLU A O 1
ATOM 849 N N . GLY A 1 107 ? -13.094 -11.391 -24.109 1 96.5 107 GLY A N 1
ATOM 850 C CA . GLY A 1 107 ? -12.297 -11.352 -22.891 1 96.5 107 GLY A CA 1
ATOM 851 C C . GLY A 1 107 ? -11.898 -12.734 -22.391 1 96.5 107 GLY A C 1
ATOM 852 O O . GLY A 1 107 ? -11.398 -12.875 -21.281 1 96.5 107 GLY A O 1
ATOM 853 N N . VAL A 1 108 ? -12.195 -13.766 -23.156 1 97.38 108 VAL A N 1
ATOM 854 C CA . VAL A 1 108 ? -11.844 -15.117 -22.734 1 97.38 108 VAL A CA 1
ATOM 855 C C . VAL A 1 108 ? -11.148 -15.852 -23.875 1 97.38 108 VAL A C 1
ATOM 857 O O . VAL A 1 108 ? -11.578 -15.758 -25.031 1 97.38 108 VAL A O 1
ATOM 860 N N . MET A 1 109 ? -10.039 -16.531 -23.516 1 97.81 109 MET A N 1
ATOM 861 C CA . MET A 1 109 ? -9.234 -17.188 -24.547 1 97.81 109 MET A CA 1
ATOM 862 C C . MET A 1 109 ? -8.523 -18.406 -24 1 97.81 109 MET A C 1
ATOM 864 O O . MET A 1 109 ? -8.125 -18.438 -22.828 1 97.81 109 MET A O 1
ATOM 868 N N . HIS A 1 110 ? -8.398 -19.422 -24.797 1 97.94 110 HIS A N 1
ATOM 869 C CA . HIS A 1 110 ? -7.438 -20.469 -24.484 1 97.94 110 HIS A CA 1
ATOM 870 C C . HIS A 1 110 ? -6.016 -20.016 -24.797 1 97.94 110 HIS A C 1
ATOM 872 O O . HIS A 1 110 ? -5.453 -20.406 -25.828 1 97.94 110 HIS A O 1
ATOM 878 N N . ALA A 1 111 ? -5.441 -19.375 -23.891 1 95.81 111 ALA A N 1
ATOM 879 C CA . ALA A 1 111 ? -4.133 -18.766 -24.078 1 95.81 111 ALA A CA 1
ATOM 880 C C . ALA A 1 111 ? -3.031 -19.609 -23.438 1 95.81 111 ALA A C 1
ATOM 882 O O . ALA A 1 111 ? -1.913 -19.125 -23.25 1 95.81 111 ALA A O 1
ATOM 883 N N . CYS A 1 112 ? -3.348 -20.844 -23.047 1 95.06 112 CYS A N 1
ATOM 884 C CA . CYS A 1 112 ? -2.355 -21.688 -22.391 1 95.06 112 CYS A CA 1
ATOM 885 C C . CYS A 1 112 ? -2.342 -23.078 -23.016 1 95.06 112 CYS A C 1
ATOM 887 O O . CYS A 1 112 ? -1.68 -23.984 -22.5 1 95.06 112 CYS A O 1
ATOM 889 N N . GLY A 1 113 ? -3.166 -23.344 -23.984 1 96.94 113 GLY A N 1
ATOM 890 C CA . GLY A 1 113 ? -3.127 -24.578 -24.734 1 96.94 113 GLY A CA 1
ATOM 891 C C . GLY A 1 113 ? -4.027 -25.656 -24.156 1 96.94 113 GLY A C 1
ATOM 892 O O . GLY A 1 113 ? -3.939 -26.828 -24.531 1 96.94 113 GLY A O 1
ATOM 893 N N . HIS A 1 114 ? -4.945 -25.281 -23.25 1 98.38 114 HIS A N 1
ATOM 894 C CA . HIS A 1 114 ? -5.797 -26.297 -22.625 1 98.38 114 HIS A CA 1
ATOM 895 C C . HIS A 1 114 ? -6.746 -26.922 -23.656 1 98.38 114 HIS A C 1
ATOM 897 O O . HIS A 1 114 ? -7.16 -28.062 -23.516 1 98.38 114 HIS A O 1
ATOM 903 N N . ASP A 1 115 ? -7.07 -26.188 -24.719 1 98.5 115 ASP A N 1
ATOM 904 C CA . ASP A 1 115 ? -7.836 -26.766 -25.812 1 98.5 115 ASP A CA 1
ATOM 905 C C . ASP A 1 115 ? -7.055 -27.875 -26.516 1 98.5 115 ASP A C 1
ATOM 907 O O . ASP A 1 115 ? -7.633 -28.891 -26.922 1 98.5 115 ASP A O 1
ATOM 911 N N . LEU A 1 116 ? -5.785 -27.719 -26.625 1 98.44 116 LEU A N 1
ATOM 912 C CA . LEU A 1 116 ? -4.926 -28.766 -27.172 1 98.44 116 LEU A CA 1
ATOM 913 C C . LEU A 1 116 ? -4.852 -29.953 -26.219 1 98.44 116 LEU A C 1
ATOM 915 O O . LEU A 1 116 ? -5.008 -31.109 -26.625 1 98.44 116 LEU A O 1
ATOM 919 N N . HIS A 1 117 ? -4.59 -29.703 -24.953 1 98.81 117 HIS A N 1
ATOM 920 C CA . HIS A 1 117 ? -4.414 -30.75 -23.953 1 98.81 117 HIS A CA 1
ATOM 921 C C . HIS A 1 117 ? -5.656 -31.625 -23.859 1 98.81 117 HIS A C 1
ATOM 923 O O . HIS A 1 117 ? -5.555 -32.844 -23.859 1 98.81 117 HIS A O 1
ATOM 929 N N . ALA A 1 118 ? -6.781 -30.984 -23.797 1 98.81 118 ALA A N 1
ATOM 930 C CA . ALA A 1 118 ? -8.047 -31.703 -23.734 1 98.81 118 ALA A CA 1
ATOM 931 C C . ALA A 1 118 ? -8.258 -32.562 -24.984 1 98.81 118 ALA A C 1
ATOM 933 O O . ALA A 1 118 ? -8.75 -33.688 -24.922 1 98.81 118 ALA A O 1
ATOM 934 N N . SER A 1 119 ? -7.934 -31.984 -26.094 1 98.81 119 SER A N 1
ATOM 935 C CA . SER A 1 119 ? -8.117 -32.688 -27.359 1 98.81 119 SER A CA 1
ATOM 936 C C . SER A 1 119 ? -7.191 -33.906 -27.469 1 98.81 119 SER A C 1
ATOM 938 O O . SER A 1 119 ? -7.582 -34.938 -27.984 1 98.81 119 SER A O 1
ATOM 940 N N . ILE A 1 120 ? -5.98 -33.719 -27.016 1 98.75 120 ILE A N 1
ATOM 941 C CA . ILE A 1 120 ? -5.043 -34.844 -26.984 1 98.75 120 ILE A CA 1
ATOM 942 C C . ILE A 1 120 ? -5.594 -35.938 -26.094 1 98.75 120 ILE A C 1
ATOM 944 O O . ILE A 1 120 ? -5.602 -37.125 -26.469 1 98.75 120 ILE A O 1
ATOM 948 N N . ALA A 1 121 ? -6.066 -35.594 -24.953 1 98.88 121 ALA A N 1
ATOM 949 C CA . ALA A 1 121 ? -6.676 -36.531 -24.031 1 98.88 121 ALA A CA 1
ATOM 950 C C . ALA A 1 121 ? -7.852 -37.25 -24.688 1 98.88 121 ALA A C 1
ATOM 952 O O . ALA A 1 121 ? -8.039 -38.469 -24.516 1 98.88 121 ALA A O 1
ATOM 953 N N . MET A 1 122 ? -8.648 -36.5 -25.438 1 98.88 122 MET A N 1
ATOM 954 C CA . MET A 1 122 ? -9.773 -37.062 -26.172 1 98.88 122 MET A CA 1
ATOM 955 C C . MET A 1 122 ? -9.297 -38.125 -27.156 1 98.88 122 MET A C 1
ATOM 957 O O . MET A 1 122 ? -9.836 -39.219 -27.203 1 98.88 122 MET A O 1
ATOM 961 N N . GLY A 1 123 ? -8.305 -37.781 -27.891 1 98.81 123 GLY A N 1
ATOM 962 C CA . GLY A 1 123 ? -7.746 -38.75 -28.828 1 98.81 123 GLY A CA 1
ATOM 963 C C . GLY A 1 123 ? -7.27 -40.031 -28.156 1 98.81 123 GLY A C 1
ATOM 964 O O . GLY A 1 123 ? -7.469 -41.125 -28.688 1 98.81 123 GLY A O 1
ATOM 965 N N . VAL A 1 124 ? -6.637 -39.875 -27.031 1 98.75 124 VAL A N 1
ATOM 966 C CA . VAL A 1 124 ? -6.184 -41.03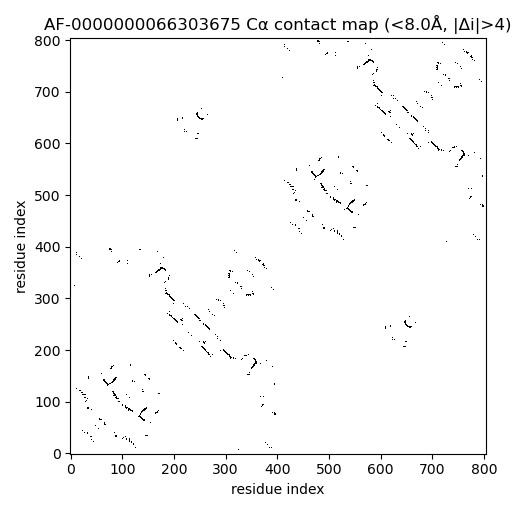1 -26.266 1 98.75 124 VAL A CA 1
ATOM 967 C C . VAL A 1 124 ? -7.379 -41.906 -25.859 1 98.75 124 VAL A C 1
ATOM 969 O O . VAL A 1 124 ? -7.363 -43.125 -26.031 1 98.75 124 VAL A O 1
ATOM 972 N N . ALA A 1 125 ? -8.414 -41.312 -25.391 1 98.81 125 ALA A N 1
ATOM 973 C CA . ALA A 1 125 ? -9.609 -42.031 -24.953 1 98.81 125 ALA A CA 1
ATOM 974 C C . ALA A 1 125 ? -10.219 -42.812 -26.125 1 98.81 125 ALA A C 1
ATOM 976 O O . ALA A 1 125 ? -10.516 -44 -25.984 1 98.81 125 ALA A O 1
ATOM 977 N N . LEU A 1 126 ? -10.391 -42.156 -27.219 1 98.62 126 LEU A N 1
ATOM 978 C CA . LEU A 1 126 ? -11.047 -42.75 -28.375 1 98.62 126 LEU A CA 1
ATOM 979 C C . LEU A 1 126 ? -10.219 -43.906 -28.906 1 98.62 126 LEU A C 1
ATOM 981 O O . LEU A 1 126 ? -10.758 -45 -29.203 1 98.62 126 LEU A O 1
ATOM 985 N N . ALA A 1 127 ? -8.938 -43.688 -29.031 1 98.25 127 ALA A N 1
ATOM 986 C CA . ALA A 1 127 ? -8.055 -44.75 -29.547 1 98.25 127 ALA A CA 1
ATOM 987 C C . ALA A 1 127 ? -8.086 -45.969 -28.656 1 98.25 127 ALA A C 1
ATOM 989 O O . ALA A 1 127 ? -8.195 -47.094 -29.141 1 98.25 127 ALA A O 1
ATOM 990 N N . PHE A 1 128 ? -8.016 -45.781 -27.375 1 97.94 128 PHE A N 1
ATOM 991 C CA . PHE A 1 128 ? -7.957 -46.906 -26.453 1 97.94 128 PHE A CA 1
ATOM 992 C C . PHE A 1 128 ? -9.305 -47.594 -26.375 1 97.94 128 PHE A C 1
ATOM 994 O O . PHE A 1 128 ? -9.375 -48.812 -26.141 1 97.94 128 PHE A O 1
ATOM 1001 N N . HIS A 1 129 ? -10.367 -46.844 -26.5 1 97.81 129 HIS A N 1
ATOM 1002 C CA . HIS A 1 129 ? -11.68 -47.469 -26.594 1 97.81 129 HIS A CA 1
ATOM 1003 C C . HIS A 1 129 ? -11.758 -48.438 -27.781 1 97.81 129 HIS A C 1
ATOM 1005 O O . HIS A 1 129 ? -12.258 -49.562 -27.641 1 97.81 129 HIS A O 1
ATOM 1011 N N . ARG A 1 130 ? -11.25 -47.906 -28.906 1 96.75 130 ARG A N 1
ATOM 1012 C CA . ARG A 1 130 ? -11.242 -48.75 -30.109 1 96.75 130 ARG A CA 1
ATOM 1013 C C . ARG A 1 130 ? -10.344 -49.969 -29.922 1 96.75 130 ARG A C 1
ATOM 1015 O O . ARG A 1 130 ? -10.672 -51.062 -30.391 1 96.75 130 ARG A O 1
ATOM 1022 N N . MET A 1 131 ? -9.328 -49.844 -29.172 1 95.25 131 MET A N 1
ATOM 1023 C CA . MET A 1 131 ? -8.305 -50.875 -29.078 1 95.25 131 MET A CA 1
ATOM 1024 C C . MET A 1 131 ? -8.438 -51.656 -27.766 1 95.25 131 MET A C 1
ATOM 1026 O O . MET A 1 131 ? -7.445 -52.156 -27.25 1 95.25 131 MET A O 1
ATOM 1030 N N . ARG A 1 132 ? -9.57 -51.75 -27.219 1 95.38 132 ARG A N 1
ATOM 1031 C CA . ARG A 1 132 ? -9.781 -52.344 -25.906 1 95.38 132 ARG A CA 1
ATOM 1032 C C . ARG A 1 132 ? -9.312 -53.812 -25.875 1 95.38 132 ARG A C 1
ATOM 1034 O O . ARG A 1 132 ? -8.945 -54.312 -24.812 1 95.38 132 ARG A O 1
ATOM 1041 N N . ASN A 1 133 ? -9.266 -54.438 -27 1 94.75 133 ASN A N 1
ATOM 1042 C CA . ASN A 1 133 ? -8.859 -55.844 -27.062 1 94.75 133 ASN A CA 1
ATOM 1043 C C . ASN A 1 133 ? -7.348 -56 -27.188 1 94.75 133 ASN A C 1
ATOM 1045 O O . ASN A 1 133 ? -6.824 -57.094 -27.203 1 94.75 133 ASN A O 1
ATOM 1049 N N . ASN A 1 134 ? -6.648 -54.875 -27.188 1 93.56 134 ASN A N 1
ATOM 1050 C CA . ASN A 1 134 ? -5.207 -54.906 -27.422 1 93.56 134 ASN A CA 1
ATOM 1051 C C . ASN A 1 134 ? -4.422 -54.625 -26.141 1 93.56 134 ASN A C 1
ATOM 1053 O O . ASN A 1 134 ? -3.191 -54.625 -26.156 1 93.56 134 ASN A O 1
ATOM 1057 N N . PHE A 1 135 ? -5.133 -54.375 -25.047 1 93.31 135 PHE A N 1
ATOM 1058 C CA . PHE A 1 135 ? -4.414 -54.125 -23.797 1 93.31 135 PHE A CA 1
ATOM 1059 C C . PHE A 1 135 ? -5.199 -54.656 -22.609 1 93.31 135 PHE A C 1
ATOM 1061 O O . PHE A 1 135 ? -6.383 -55 -22.734 1 93.31 135 PHE A O 1
ATOM 1068 N N . ALA A 1 136 ? -4.445 -54.875 -21.531 1 95 136 ALA A N 1
ATOM 1069 C CA . ALA A 1 136 ? -5.047 -55.25 -20.25 1 95 136 ALA A CA 1
ATOM 1070 C C . ALA A 1 136 ? -4.965 -54.094 -19.234 1 95 136 ALA A C 1
ATOM 1072 O O . ALA A 1 136 ? -4.121 -53.219 -19.375 1 95 136 ALA A O 1
ATOM 1073 N N . GLY A 1 137 ? -5.867 -54.156 -18.391 1 96.25 137 GLY A N 1
ATOM 1074 C CA . GLY A 1 137 ? -5.855 -53.094 -17.375 1 96.25 137 GLY A CA 1
ATOM 1075 C C . GLY A 1 137 ? -6.824 -51.969 -17.656 1 96.25 137 GLY A C 1
ATOM 1076 O O . GLY A 1 137 ? -7.914 -52.219 -18.188 1 96.25 137 GLY A O 1
ATOM 1077 N N . LYS A 1 138 ? -6.449 -50.75 -17.109 1 97.75 138 LYS A N 1
ATOM 1078 C CA . LYS A 1 138 ? -7.41 -49.656 -17.141 1 97.75 138 LYS A CA 1
ATOM 1079 C C . LYS A 1 138 ? -6.727 -48.344 -17.516 1 97.75 138 LYS A C 1
ATOM 1081 O O . LYS A 1 138 ? -5.629 -48.031 -17.031 1 97.75 138 LYS A O 1
ATOM 1086 N N . LEU A 1 139 ? -7.398 -47.656 -18.344 1 98.19 139 LEU A N 1
ATOM 1087 C CA . LEU A 1 139 ? -7.016 -46.281 -18.656 1 98.19 139 LEU A CA 1
ATOM 1088 C C . LEU A 1 139 ? -8.102 -45.312 -18.203 1 98.19 139 LEU A C 1
ATOM 1090 O O . LEU A 1 139 ? -9.258 -45.438 -18.594 1 98.19 139 LEU A O 1
ATOM 1094 N N . ARG A 1 140 ? -7.742 -44.375 -17.344 1 98.81 140 ARG A N 1
ATOM 1095 C CA . ARG A 1 140 ? -8.641 -43.281 -17 1 98.81 140 ARG A CA 1
ATOM 1096 C C . ARG A 1 140 ? -8.211 -41.969 -17.672 1 98.81 140 ARG A C 1
ATOM 1098 O O . ARG A 1 140 ? -7.062 -41.562 -17.547 1 98.81 140 ARG A O 1
ATOM 1105 N N . VAL A 1 141 ? -9.086 -41.406 -18.375 1 98.88 141 VAL A N 1
ATOM 1106 C CA . VAL A 1 141 ? -8.797 -40.125 -19.016 1 98.88 141 VAL A CA 1
ATOM 1107 C C . VAL A 1 141 ? -9.57 -39 -18.312 1 98.88 141 VAL A C 1
ATOM 1109 O O . VAL A 1 141 ? -10.805 -39.031 -18.266 1 98.88 141 VAL A O 1
ATOM 1112 N N . PHE A 1 142 ? -8.812 -38.031 -17.75 1 98.88 142 PHE A N 1
ATOM 1113 C CA . PHE A 1 142 ? -9.398 -36.875 -17.094 1 98.88 142 PHE A CA 1
ATOM 1114 C C . PHE A 1 142 ? -9.5 -35.688 -18.062 1 98.88 142 PHE A C 1
ATOM 1116 O O . PHE A 1 142 ? -8.523 -35.344 -18.734 1 98.88 142 PHE A O 1
ATOM 1123 N N . PHE A 1 143 ? -10.617 -35.156 -18.156 1 98.88 143 PHE A N 1
ATOM 1124 C CA . PHE A 1 143 ? -10.812 -33.781 -18.625 1 98.88 143 PHE A CA 1
ATOM 1125 C C . PHE A 1 143 ? -11 -32.812 -17.469 1 98.88 143 PHE A C 1
ATOM 1127 O O . PHE A 1 143 ? -12.125 -32.594 -17.016 1 98.88 143 PHE A O 1
ATOM 1134 N N . GLN A 1 144 ? -9.867 -32.281 -17.016 1 98.81 144 GLN A N 1
ATOM 1135 C CA . GLN A 1 144 ? -9.812 -31.625 -15.719 1 98.81 144 GLN A CA 1
ATOM 1136 C C . GLN A 1 144 ? -10.117 -30.125 -15.836 1 98.81 144 GLN A C 1
ATOM 1138 O O . GLN A 1 144 ? -9.469 -29.422 -16.609 1 98.81 144 GLN A O 1
ATOM 1143 N N . PRO A 1 145 ? -11.055 -29.609 -15.047 1 98.31 145 PRO A N 1
ATOM 1144 C CA . PRO A 1 145 ? -11.336 -28.172 -15.016 1 98.31 145 PRO A CA 1
ATOM 1145 C C . PRO A 1 145 ? -10.422 -27.422 -14.047 1 98.31 145 PRO A C 1
ATOM 1147 O O . PRO A 1 145 ? -9.75 -28.047 -13.219 1 98.31 145 PRO A O 1
ATOM 1150 N N . ALA A 1 146 ? -10.336 -26.172 -14.195 1 97 146 ALA A N 1
ATOM 1151 C CA . ALA A 1 146 ? -9.906 -25.203 -13.195 1 97 146 ALA A CA 1
ATOM 1152 C C . ALA A 1 146 ? -8.445 -25.406 -12.82 1 97 146 ALA A C 1
ATOM 1154 O O . ALA A 1 146 ? -8.109 -25.547 -11.641 1 97 146 ALA A O 1
ATOM 1155 N N . GLU A 1 147 ? -7.625 -25.438 -13.805 1 95.06 147 GLU A N 1
ATOM 1156 C CA . GLU A 1 147 ? -6.188 -25.422 -13.555 1 95.06 147 GLU A CA 1
ATOM 1157 C C . GLU A 1 147 ? -5.703 -24.031 -13.18 1 95.06 147 GLU A C 1
ATOM 1159 O O . GLU A 1 147 ? -4.82 -23.875 -12.336 1 95.06 147 GLU A O 1
ATOM 1164 N N . GLU A 1 148 ? -6.359 -23.047 -13.664 1 90 148 GLU A N 1
ATOM 1165 C CA . GLU A 1 148 ? -5.844 -21.688 -13.633 1 90 148 GLU A CA 1
ATOM 1166 C C . GLU A 1 148 ? -6.367 -20.922 -12.422 1 90 148 GLU A C 1
ATOM 1168 O O . GLU A 1 148 ? -5.844 -19.859 -12.078 1 90 148 GLU A O 1
ATOM 1173 N N . ALA A 1 149 ? -7.422 -21.438 -11.844 1 89.81 149 ALA A N 1
ATOM 1174 C CA . ALA A 1 149 ? -8.016 -20.656 -10.758 1 89.81 149 ALA A CA 1
ATOM 1175 C C . ALA A 1 149 ? -8.609 -21.578 -9.688 1 89.81 149 ALA A C 1
ATOM 1177 O O . ALA A 1 149 ? -9.125 -22.656 -10 1 89.81 149 ALA A O 1
ATOM 1178 N N . GLU A 1 150 ? -8.594 -21.078 -8.484 1 90.12 150 GLU A N 1
ATOM 1179 C CA . GLU A 1 150 ? -9.203 -21.797 -7.375 1 90.12 150 GLU A CA 1
ATOM 1180 C C . GLU A 1 150 ? -10.727 -21.828 -7.508 1 90.12 150 GLU A C 1
ATOM 1182 O O . GLU A 1 150 ? -11.32 -20.891 -8.047 1 90.12 150 GLU A O 1
ATOM 1187 N N . PRO A 1 151 ? -11.32 -22.906 -6.906 1 94.75 151 PRO A N 1
ATOM 1188 C CA . PRO A 1 151 ? -10.711 -24.156 -6.422 1 94.75 151 PRO A CA 1
ATOM 1189 C C . PRO A 1 151 ? -10.117 -25 -7.547 1 94.75 151 PRO A C 1
ATOM 1191 O O . PRO A 1 151 ? -10.758 -25.172 -8.586 1 94.75 151 PRO A O 1
ATOM 1194 N N . LEU A 1 152 ? -8.992 -25.547 -7.32 1 96.12 152 LEU A N 1
ATOM 1195 C CA . LEU A 1 152 ? -8.242 -26.25 -8.352 1 96.12 152 LEU A CA 1
ATOM 1196 C C . LEU A 1 152 ? -8.805 -27.656 -8.586 1 96.12 152 LEU A C 1
ATOM 1198 O O . LEU A 1 152 ? -9.047 -28.391 -7.633 1 96.12 152 LEU A O 1
ATOM 1202 N N . GLY A 1 153 ? -8.969 -28 -9.836 1 97.75 153 GLY A N 1
ATOM 1203 C CA . GLY A 1 153 ? -9.445 -29.328 -10.18 1 97.75 153 GLY A CA 1
ATOM 1204 C C . GLY A 1 153 ? -8.508 -30.438 -9.75 1 97.75 153 GLY A C 1
ATOM 1205 O O . GLY A 1 153 ? -8.945 -31.516 -9.367 1 97.75 153 GLY A O 1
ATOM 1206 N N . GLY A 1 154 ? -7.199 -30.172 -9.875 1 97.44 154 GLY A N 1
ATOM 1207 C CA . GLY A 1 154 ? -6.215 -31.156 -9.445 1 97.44 154 GLY A CA 1
ATOM 1208 C C . GLY A 1 154 ? -6.336 -31.516 -7.973 1 97.44 154 GLY A C 1
ATOM 1209 O O . GLY A 1 154 ? -6.086 -32.656 -7.582 1 97.44 154 GLY A O 1
ATOM 1210 N N . ARG A 1 155 ? -6.672 -30.594 -7.168 1 97 155 ARG A N 1
ATOM 1211 C CA . ARG A 1 155 ? -6.852 -30.844 -5.742 1 97 155 ARG A CA 1
ATOM 1212 C C . ARG A 1 155 ? -7.992 -31.828 -5.504 1 97 155 ARG A C 1
ATOM 1214 O O . ARG A 1 155 ? -7.906 -32.688 -4.625 1 97 155 ARG A O 1
ATOM 1221 N N . THR A 1 156 ? -9.055 -31.672 -6.234 1 97.94 156 THR A N 1
ATOM 1222 C CA . THR A 1 156 ? -10.195 -32.562 -6.125 1 97.94 156 THR A CA 1
ATOM 1223 C C . THR A 1 156 ? -9.781 -34 -6.434 1 97.94 156 THR A C 1
ATOM 1225 O O . THR A 1 156 ? -10.289 -34.938 -5.82 1 97.94 156 THR A O 1
ATOM 1228 N N . VAL A 1 157 ? -8.875 -34.219 -7.398 1 98.31 157 VAL A N 1
ATOM 1229 C CA . VAL A 1 157 ? -8.375 -35.531 -7.742 1 98.31 157 VAL A CA 1
ATOM 1230 C C . VAL A 1 157 ? -7.738 -36.188 -6.516 1 98.31 157 VAL A C 1
ATOM 1232 O O . VAL A 1 157 ? -7.953 -37.375 -6.25 1 98.31 157 VAL A O 1
ATOM 1235 N N . LEU A 1 158 ? -6.957 -35.375 -5.828 1 97.31 158 LEU A N 1
ATOM 1236 C CA . LEU A 1 158 ? -6.328 -35.844 -4.598 1 97.31 158 LEU A CA 1
ATOM 1237 C C . LEU A 1 158 ? -7.375 -36.125 -3.514 1 97.31 158 LEU A C 1
ATOM 1239 O O . LEU A 1 158 ? -7.402 -37.188 -2.916 1 97.31 158 LEU A O 1
ATOM 1243 N N . GLU A 1 159 ? -8.266 -35.188 -3.283 1 97.38 159 GLU A N 1
ATOM 1244 C CA . GLU A 1 159 ? -9.219 -35.219 -2.172 1 97.38 159 GLU A CA 1
ATOM 1245 C C . GLU A 1 159 ? -10.227 -36.344 -2.338 1 97.38 159 GLU A C 1
ATOM 1247 O O . GLU A 1 159 ? -10.648 -36.969 -1.354 1 97.38 159 GLU A O 1
ATOM 1252 N N . GLU A 1 160 ? -10.594 -36.562 -3.561 1 98.06 160 GLU A N 1
ATOM 1253 C CA . GLU A 1 160 ? -11.578 -37.594 -3.828 1 98.06 160 GLU A CA 1
ATOM 1254 C C . GLU A 1 160 ? -10.898 -38.938 -4.145 1 98.06 160 GLU A C 1
ATOM 1256 O O . GLU A 1 160 ? -11.562 -39.906 -4.5 1 98.06 160 GLU A O 1
ATOM 1261 N N . ARG A 1 161 ? -9.578 -38.969 -4.082 1 98.19 161 ARG A N 1
ATOM 1262 C CA . ARG A 1 161 ? -8.773 -40.188 -4.266 1 98.19 161 ARG A CA 1
ATOM 1263 C C . ARG A 1 161 ? -9.07 -40.812 -5.617 1 98.19 161 ARG A C 1
ATOM 1265 O O . ARG A 1 161 ? -9.289 -42.031 -5.691 1 98.19 161 ARG A O 1
ATOM 1272 N N . LEU A 1 162 ? -9.102 -40.031 -6.613 1 98.56 162 LEU A N 1
ATOM 1273 C CA . LEU A 1 162 ? -9.516 -40.5 -7.93 1 98.56 162 LEU A CA 1
ATOM 1274 C C . LEU A 1 162 ? -8.391 -41.281 -8.609 1 98.56 162 LEU A C 1
ATOM 1276 O O . LEU A 1 162 ? -8.594 -41.875 -9.672 1 98.56 162 LEU A O 1
ATOM 1280 N N . LEU A 1 163 ? -7.234 -41.344 -7.98 1 98.56 163 LEU A N 1
ATOM 1281 C CA . LEU A 1 163 ? -6.105 -42.062 -8.562 1 98.56 163 LEU A CA 1
ATOM 1282 C C . LEU A 1 163 ? -5.781 -43.312 -7.746 1 98.56 163 LEU A C 1
ATOM 1284 O O . LEU A 1 163 ? -4.75 -43.938 -7.969 1 98.56 163 LEU A O 1
ATOM 1288 N N . GLU A 1 164 ? -6.586 -43.594 -6.766 1 97.88 164 GLU A N 1
ATOM 1289 C CA . GLU A 1 164 ? -6.379 -44.812 -6.004 1 97.88 164 GLU A CA 1
ATOM 1290 C C . GLU A 1 164 ? -6.387 -46.031 -6.922 1 97.88 164 GLU A C 1
ATOM 1292 O O . GLU A 1 164 ? -7.285 -46.188 -7.75 1 97.88 164 GLU A O 1
ATOM 1297 N N . GLY A 1 165 ? -5.387 -46.844 -6.828 1 96.94 165 GLY A N 1
ATOM 1298 C CA . GLY A 1 165 ? -5.297 -48.062 -7.613 1 96.94 165 GLY A CA 1
ATOM 1299 C C . GLY A 1 165 ? -4.602 -47.875 -8.945 1 96.94 165 GLY A C 1
ATOM 1300 O O . GLY A 1 165 ? -4.434 -48.812 -9.711 1 96.94 165 GLY A O 1
ATOM 1301 N N . PHE A 1 166 ? -4.188 -46.656 -9.219 1 98.25 166 PHE A N 1
ATOM 1302 C CA . PHE A 1 166 ? -3.514 -46.406 -10.484 1 98.25 166 PHE A CA 1
ATOM 1303 C C . PHE A 1 166 ? -2.002 -46.5 -10.32 1 98.25 166 PHE A C 1
ATOM 1305 O O . PHE A 1 166 ? -1.466 -46.188 -9.25 1 98.25 166 PHE A O 1
ATOM 1312 N N . ASP A 1 167 ? -1.34 -46.844 -11.391 1 97.69 167 ASP A N 1
ATOM 1313 C CA . ASP A 1 167 ? 0.106 -47.031 -11.367 1 97.69 167 ASP A CA 1
ATOM 1314 C C . ASP A 1 167 ? 0.843 -45.781 -11.812 1 97.69 167 ASP A C 1
ATOM 1316 O O . ASP A 1 167 ? 1.924 -45.469 -11.312 1 97.69 167 ASP A O 1
ATOM 1320 N N . ASN A 1 168 ? 0.306 -45.125 -12.773 1 98.12 168 ASN A N 1
ATOM 1321 C CA . ASN A 1 168 ? 0.973 -43.969 -13.383 1 98.12 168 ASN A CA 1
ATOM 1322 C C . ASN A 1 168 ? -0.028 -42.906 -13.812 1 98.12 168 ASN A C 1
ATOM 1324 O O . ASN A 1 168 ? -1.193 -43.219 -14.078 1 98.12 168 ASN A O 1
ATOM 1328 N N . ALA A 1 169 ? 0.475 -41.688 -13.844 1 98.75 169 ALA A N 1
ATOM 1329 C CA . ALA A 1 169 ? -0.298 -40.594 -14.422 1 98.75 169 ALA A CA 1
ATOM 1330 C C . ALA A 1 169 ? 0.517 -39.844 -15.477 1 98.75 169 ALA A C 1
ATOM 1332 O O . ALA A 1 169 ? 1.718 -39.625 -15.297 1 98.75 169 ALA A O 1
ATOM 1333 N N . VAL A 1 170 ? -0.161 -39.469 -16.547 1 98.75 170 VAL A N 1
ATOM 1334 C CA . VAL A 1 170 ? 0.483 -38.781 -17.656 1 98.75 170 VAL A CA 1
ATOM 1335 C C . VAL A 1 170 ? -0.174 -37.438 -17.875 1 98.75 170 VAL A C 1
ATOM 1337 O O . VAL A 1 170 ? -1.395 -37.344 -18.016 1 98.75 170 VAL A O 1
ATOM 1340 N N . GLY A 1 171 ? 0.591 -36.406 -17.781 1 98.06 171 GLY A N 1
ATOM 1341 C CA . GLY A 1 171 ? 0.217 -35.062 -18.172 1 98.06 171 GLY A CA 1
ATOM 1342 C C . GLY A 1 171 ? 1.16 -34.469 -19.203 1 98.06 171 GLY A C 1
ATOM 1343 O O . GLY A 1 171 ? 2.248 -35 -19.438 1 98.06 171 GLY A O 1
ATOM 1344 N N . PHE A 1 172 ? 0.754 -33.438 -19.828 1 96.94 172 PHE A N 1
ATOM 1345 C CA . PHE A 1 172 ? 1.567 -32.812 -20.859 1 96.94 172 PHE A CA 1
ATOM 1346 C C . PHE A 1 172 ? 1.182 -31.328 -21.016 1 96.94 172 PHE A C 1
ATOM 1348 O O . PHE A 1 172 ? 0.098 -30.922 -20.594 1 96.94 172 PHE A O 1
ATOM 1355 N N . HIS A 1 173 ? 2.068 -30.578 -21.547 1 96.38 173 HIS A N 1
ATOM 1356 C CA . HIS A 1 173 ? 1.839 -29.156 -21.766 1 96.38 173 HIS A CA 1
ATOM 1357 C C . HIS A 1 173 ? 2.539 -28.656 -23.016 1 96.38 173 HIS A C 1
ATOM 1359 O O . HIS A 1 173 ? 3.691 -29.016 -23.281 1 96.38 173 HIS A O 1
ATOM 1365 N N . VAL A 1 174 ? 1.861 -27.906 -23.75 1 96.06 174 VAL A N 1
ATOM 1366 C CA . VAL A 1 174 ? 2.432 -27.266 -24.922 1 96.06 174 VAL A CA 1
ATOM 1367 C C . VAL A 1 174 ? 3.438 -26.188 -24.5 1 96.06 174 VAL A C 1
ATOM 1369 O O . VAL A 1 174 ? 3.289 -25.578 -23.438 1 96.06 174 VAL A O 1
ATOM 1372 N N . THR A 1 175 ? 4.473 -26 -25.266 1 93.25 175 THR A N 1
ATOM 1373 C CA . THR A 1 175 ? 5.406 -24.922 -24.984 1 93.25 175 THR A CA 1
ATOM 1374 C C . THR A 1 175 ? 5.934 -24.297 -26.281 1 93.25 175 THR A C 1
ATOM 1376 O O . THR A 1 175 ? 6.508 -25 -27.109 1 93.25 175 THR A O 1
ATOM 1379 N N . PRO A 1 176 ? 5.762 -23 -26.438 1 92.38 176 PRO A N 1
ATOM 1380 C CA . PRO A 1 176 ? 6.273 -22.328 -27.625 1 92.38 176 PRO A CA 1
ATOM 1381 C C . PRO A 1 176 ? 7.797 -22.219 -27.641 1 92.38 176 PRO A C 1
ATOM 1383 O O . PRO A 1 176 ? 8.391 -21.891 -28.672 1 92.38 176 PRO A O 1
ATOM 1386 N N . SER A 1 177 ? 8.477 -22.5 -26.531 1 89.69 177 SER A N 1
ATOM 1387 C CA . SER A 1 177 ? 9.93 -22.359 -26.422 1 89.69 177 SER A CA 1
ATOM 1388 C C . SER A 1 177 ? 10.648 -23.531 -27.062 1 89.69 177 SER A C 1
ATOM 1390 O O . SER A 1 177 ? 11.852 -23.469 -27.312 1 89.69 177 SER A O 1
ATOM 1392 N N . ILE A 1 178 ? 9.922 -24.562 -27.281 1 92.38 178 ILE A N 1
ATOM 1393 C CA . ILE A 1 178 ? 10.445 -25.719 -27.984 1 92.38 178 ILE A CA 1
ATOM 1394 C C . ILE A 1 178 ? 9.891 -25.75 -29.406 1 92.38 178 ILE A C 1
ATOM 1396 O O . ILE A 1 178 ? 8.711 -25.453 -29.625 1 92.38 178 ILE A O 1
ATOM 1400 N N . GLN A 1 179 ? 10.672 -26.094 -30.328 1 93.62 179 GLN A N 1
ATOM 1401 C CA . GLN A 1 179 ? 10.289 -26.109 -31.734 1 93.62 179 GLN A CA 1
ATOM 1402 C C . GLN A 1 179 ? 9.219 -27.172 -31.984 1 93.62 179 GLN A C 1
ATOM 1404 O O . GLN A 1 179 ? 9.234 -28.25 -31.391 1 93.62 179 GLN A O 1
ATOM 1409 N N . VAL A 1 180 ? 8.375 -26.875 -32.938 1 94.62 180 VAL A N 1
ATOM 1410 C CA . VAL A 1 180 ? 7.328 -27.812 -33.375 1 94.62 180 VAL A CA 1
ATOM 1411 C C . VAL A 1 180 ? 7.957 -29.141 -33.75 1 94.62 180 VAL A C 1
ATOM 1413 O O . VAL A 1 180 ? 8.992 -29.172 -34.438 1 94.62 180 VAL A O 1
ATOM 1416 N N . GLY A 1 181 ? 7.398 -30.188 -33.25 1 93.75 181 GLY A N 1
ATOM 1417 C CA . GLY A 1 181 ? 7.883 -31.516 -33.594 1 93.75 181 GLY A CA 1
ATOM 1418 C C . GLY A 1 181 ? 8.852 -32.062 -32.562 1 93.75 181 GLY A C 1
ATOM 1419 O O . GLY A 1 181 ? 9.195 -33.25 -32.625 1 93.75 181 GLY A O 1
ATOM 1420 N N . LYS A 1 182 ? 9.219 -31.266 -31.672 1 95.38 182 LYS A N 1
ATOM 1421 C CA . LYS A 1 182 ? 10.125 -31.719 -30.609 1 95.38 182 LYS A CA 1
ATOM 1422 C C . LYS A 1 182 ? 9.367 -31.953 -29.312 1 95.38 182 LYS A C 1
ATOM 1424 O O . LYS A 1 182 ? 8.32 -31.344 -29.078 1 95.38 182 LYS A O 1
ATOM 1429 N N . PHE A 1 183 ? 9.93 -32.875 -28.531 1 96 183 PHE A N 1
ATOM 1430 C CA . PHE A 1 183 ? 9.328 -33.281 -27.266 1 96 183 PHE A CA 1
ATOM 1431 C C . PHE A 1 183 ? 10.375 -33.281 -26.156 1 96 183 PHE A C 1
ATOM 1433 O O . PHE A 1 183 ? 11.547 -33.562 -26.406 1 96 183 PHE A O 1
ATOM 1440 N N . GLY A 1 184 ? 9.922 -32.969 -24.984 1 94.06 184 GLY A N 1
ATOM 1441 C CA . GLY A 1 184 ? 10.859 -32.969 -23.875 1 94.06 184 GLY A CA 1
ATOM 1442 C C . GLY A 1 184 ? 10.234 -33.438 -22.562 1 94.06 184 GLY A C 1
ATOM 1443 O O . GLY A 1 184 ? 9.039 -33.25 -22.344 1 94.06 184 GLY A O 1
ATOM 1444 N N . ALA A 1 185 ? 10.969 -34.094 -21.734 1 93.81 185 ALA A N 1
ATOM 1445 C CA . ALA A 1 185 ? 10.656 -34.438 -20.359 1 93.81 185 ALA A CA 1
ATOM 1446 C C . ALA A 1 185 ? 11.922 -34.5 -19.5 1 93.81 185 ALA A C 1
ATOM 1448 O O . ALA A 1 185 ? 12.953 -35 -19.953 1 93.81 185 ALA A O 1
ATOM 1449 N N . ARG A 1 186 ? 11.836 -33.906 -18.344 1 92.75 186 ARG A N 1
ATOM 1450 C CA . ARG A 1 186 ? 12.953 -33.938 -17.406 1 92.75 186 ARG A CA 1
ATOM 1451 C C . ARG A 1 186 ? 12.594 -34.688 -16.141 1 92.75 186 ARG A C 1
ATOM 1453 O O . ARG A 1 186 ? 11.453 -34.625 -15.672 1 92.75 186 ARG A O 1
ATOM 1460 N N . GLU A 1 187 ? 13.617 -35.375 -15.633 1 93.44 187 GLU A N 1
ATOM 1461 C CA . GLU A 1 187 ? 13.406 -36.062 -14.359 1 93.44 187 GLU A CA 1
ATOM 1462 C C . GLU A 1 187 ? 13.305 -35.062 -13.203 1 93.44 187 GLU A C 1
ATOM 1464 O O . GLU A 1 187 ? 13.906 -34 -13.25 1 93.44 187 GLU A O 1
ATOM 1469 N N . GLY A 1 188 ? 12.57 -35.469 -12.234 1 92.31 188 GLY A N 1
ATOM 1470 C CA . GLY A 1 188 ? 12.477 -34.656 -11.047 1 92.31 188 GLY A CA 1
ATOM 1471 C C . GLY A 1 188 ? 11.477 -33.531 -11.18 1 92.31 188 GLY A C 1
ATOM 1472 O O . GLY A 1 188 ? 10.484 -33.656 -11.898 1 92.31 188 GLY A O 1
ATOM 1473 N N . ALA A 1 189 ? 11.703 -32.5 -10.445 1 92.06 189 ALA A N 1
ATOM 1474 C CA . ALA A 1 189 ? 10.758 -31.391 -10.406 1 92.06 189 ALA A CA 1
ATOM 1475 C C . ALA A 1 189 ? 10.781 -30.609 -11.711 1 92.06 189 ALA A C 1
ATOM 1477 O O . ALA A 1 189 ? 11.836 -30.141 -12.141 1 92.06 189 ALA A O 1
ATOM 1478 N N . VAL A 1 190 ? 9.648 -30.422 -12.281 1 92.25 190 VAL A N 1
ATOM 1479 C CA . VAL A 1 190 ? 9.602 -29.719 -13.562 1 92.25 190 VAL A CA 1
ATOM 1480 C C . VAL A 1 190 ? 8.797 -28.422 -13.422 1 92.25 190 VAL A C 1
ATOM 1482 O O . VAL A 1 190 ? 8.688 -27.656 -14.367 1 92.25 190 VAL A O 1
ATOM 1485 N N . SER A 1 191 ? 8.195 -28.234 -12.328 1 91.81 191 SER A N 1
ATOM 1486 C CA . SER A 1 191 ? 7.539 -26.984 -11.945 1 91.81 191 SER A CA 1
ATOM 1487 C C . SER A 1 191 ? 7.828 -26.641 -10.492 1 91.81 191 SER A C 1
ATOM 1489 O O . SER A 1 191 ? 8.516 -27.375 -9.789 1 91.81 191 SER A O 1
ATOM 1491 N N . LYS A 1 192 ? 7.359 -25.531 -10.078 1 92.06 192 LYS A N 1
ATOM 1492 C CA . LYS A 1 192 ? 7.445 -25.141 -8.68 1 92.06 192 LYS A CA 1
ATOM 1493 C C . LYS A 1 192 ? 6.086 -25.25 -7.992 1 92.06 192 LYS A C 1
ATOM 1495 O O . LYS A 1 192 ? 5.043 -25.203 -8.656 1 92.06 192 LYS A O 1
ATOM 1500 N N . SER A 1 193 ? 6.16 -25.516 -6.711 1 93.88 193 SER A N 1
ATOM 1501 C CA . SER A 1 193 ? 4.949 -25.312 -5.922 1 93.88 193 SER A CA 1
ATOM 1502 C C . SER A 1 193 ? 4.535 -23.844 -5.91 1 93.88 193 SER A C 1
ATOM 1504 O O . SER A 1 193 ? 5.309 -22.969 -6.309 1 93.88 193 SER A O 1
ATOM 1506 N N . SER A 1 194 ? 3.336 -23.594 -5.516 1 93.38 194 SER A N 1
ATOM 1507 C CA . SER A 1 194 ? 2.869 -22.203 -5.418 1 93.38 194 SER A CA 1
ATOM 1508 C C . SER A 1 194 ? 1.987 -22.016 -4.191 1 93.38 194 SER A C 1
ATOM 1510 O O . SER A 1 194 ? 0.791 -22.297 -4.223 1 93.38 194 SER A O 1
ATOM 1512 N N . ASP A 1 195 ? 2.518 -21.438 -3.195 1 95.56 195 ASP A N 1
ATOM 1513 C CA . ASP A 1 195 ? 1.768 -21.078 -1.997 1 95.56 195 ASP A CA 1
ATOM 1514 C C . ASP A 1 195 ? 1.558 -19.562 -1.92 1 95.56 195 ASP A C 1
ATOM 1516 O O . ASP A 1 195 ? 2.348 -18.797 -2.471 1 95.56 195 ASP A O 1
ATOM 1520 N N . GLN A 1 196 ? 0.485 -19.219 -1.347 1 95.38 196 GLN A N 1
ATOM 1521 C CA . GLN A 1 196 ? 0.204 -17.812 -1.117 1 95.38 196 GLN A CA 1
ATOM 1522 C C . GLN A 1 196 ? 0.302 -17.453 0.366 1 95.38 196 GLN A C 1
ATOM 1524 O O . GLN A 1 196 ? 0.098 -18.312 1.225 1 95.38 196 GLN A O 1
ATOM 1529 N N . PHE A 1 197 ? 0.643 -16.203 0.622 1 97.44 197 PHE A N 1
ATOM 1530 C CA . PHE A 1 197 ? 0.623 -15.766 2.012 1 97.44 197 PHE A CA 1
ATOM 1531 C C . PHE A 1 197 ? 0.084 -14.344 2.119 1 97.44 197 PHE A C 1
ATOM 1533 O O . PHE A 1 197 ? 0.108 -13.594 1.146 1 97.44 197 PHE A O 1
ATOM 1540 N N . LYS A 1 198 ? -0.484 -14.062 3.215 1 98.19 198 LYS A N 1
ATOM 1541 C CA . LYS A 1 198 ? -0.941 -12.742 3.631 1 98.19 198 LYS A CA 1
ATOM 1542 C C . LYS A 1 198 ? -0.35 -12.359 4.984 1 98.19 198 LYS A C 1
ATOM 1544 O O . LYS A 1 198 ? -0.462 -13.109 5.953 1 98.19 198 LYS A O 1
ATOM 1549 N N . VAL A 1 199 ? 0.311 -11.266 5.027 1 98.62 199 VAL A N 1
ATOM 1550 C CA . VAL A 1 199 ? 0.861 -10.727 6.266 1 98.62 199 VAL A CA 1
ATOM 1551 C C . VAL A 1 199 ? 0.1 -9.461 6.656 1 98.62 199 VAL A C 1
ATOM 1553 O O . VAL A 1 199 ? 0.015 -8.508 5.871 1 98.62 199 VAL A O 1
ATOM 1556 N N . THR A 1 200 ? -0.451 -9.469 7.785 1 98.69 200 THR A N 1
ATOM 1557 C CA . THR A 1 200 ? -1.069 -8.289 8.367 1 98.69 200 THR A CA 1
ATOM 1558 C C . THR A 1 200 ? -0.217 -7.742 9.508 1 98.69 200 THR A C 1
ATOM 1560 O O . THR A 1 200 ? -0.056 -8.398 10.539 1 98.69 200 THR A O 1
ATOM 1563 N N . VAL A 1 201 ? 0.314 -6.59 9.344 1 98.62 201 VAL A N 1
ATOM 1564 C CA . VAL A 1 201 ? 1.13 -5.918 10.344 1 98.62 201 VAL A CA 1
ATOM 1565 C C . VAL A 1 201 ? 0.278 -4.91 11.117 1 98.62 201 VAL A C 1
ATOM 1567 O O . VAL A 1 201 ? -0.422 -4.09 10.508 1 98.62 201 VAL A O 1
ATOM 1570 N N . SER A 1 202 ? 0.369 -4.988 12.414 1 97.88 202 SER A N 1
ATOM 1571 C CA . SER A 1 202 ? -0.395 -4.09 13.266 1 97.88 202 SER A CA 1
ATOM 1572 C C . SER A 1 202 ? 0.523 -3.273 14.172 1 97.88 202 SER A C 1
ATOM 1574 O O . SER A 1 202 ? 1.416 -3.824 14.82 1 97.88 202 SER A O 1
ATOM 1576 N N . GLY A 1 203 ? 0.356 -1.99 14.188 1 97.06 203 GLY A N 1
ATOM 1577 C CA . GLY A 1 203 ? 0.938 -1.041 15.125 1 97.06 203 GLY A CA 1
ATOM 1578 C C . GLY A 1 203 ? -0.103 -0.245 15.891 1 97.06 203 GLY A C 1
ATOM 1579 O O . GLY A 1 203 ? -1.069 -0.812 16.406 1 97.06 203 GLY A O 1
ATOM 1580 N N . SER A 1 204 ? 0.206 1.02 16.078 1 94.25 204 SER A N 1
ATOM 1581 C CA . SER A 1 204 ? -0.713 1.938 16.734 1 94.25 204 SER A CA 1
ATOM 1582 C C . SER A 1 204 ? -0.605 3.344 16.156 1 94.25 204 SER A C 1
ATOM 1584 O O . SER A 1 204 ? 0.496 3.83 15.891 1 94.25 204 SER A O 1
ATOM 1586 N N . ALA A 1 205 ? -1.788 3.924 15.977 1 89.81 205 ALA A N 1
ATOM 1587 C CA . ALA A 1 205 ? -1.863 5.234 15.328 1 89.81 205 ALA A CA 1
ATOM 1588 C C . ALA A 1 205 ? -1.392 6.336 16.281 1 89.81 205 ALA A C 1
ATOM 1590 O O . ALA A 1 205 ? -1.48 6.195 17.5 1 89.81 205 ALA A O 1
ATOM 1591 N N . ALA A 1 206 ? -0.775 7.344 15.727 1 86.75 206 ALA A N 1
ATOM 1592 C CA . ALA A 1 206 ? -0.425 8.602 16.375 1 86.75 206 ALA A CA 1
ATOM 1593 C C . ALA A 1 206 ? -0.359 9.742 15.359 1 86.75 206 ALA A C 1
ATOM 1595 O O . ALA A 1 206 ? -0.387 9.508 14.148 1 86.75 206 ALA A O 1
ATOM 1596 N N . HIS A 1 207 ? -0.418 10.938 15.867 1 83.44 207 HIS A N 1
ATOM 1597 C CA . HIS A 1 207 ? -0.222 12.07 14.969 1 83.44 207 HIS A CA 1
ATOM 1598 C C . HIS A 1 207 ? 1.156 12.023 14.312 1 83.44 207 HIS A C 1
ATOM 1600 O O . HIS A 1 207 ? 2.146 11.688 14.969 1 83.44 207 HIS A O 1
ATOM 1606 N N . GLY A 1 208 ? 1.25 12.383 13.07 1 85.75 208 GLY A N 1
ATOM 1607 C CA . GLY A 1 208 ? 2.494 12.312 12.32 1 85.75 208 GLY A CA 1
ATOM 1608 C C . GLY A 1 208 ? 3.592 13.188 12.898 1 85.75 208 GLY A C 1
ATOM 1609 O O . GLY A 1 208 ? 4.777 12.93 12.688 1 85.75 208 GLY A O 1
ATOM 1610 N N . SER A 1 209 ? 3.238 14.172 13.672 1 84.69 209 SER A N 1
ATOM 1611 C CA . SER A 1 209 ? 4.211 15.078 14.273 1 84.69 209 SER A CA 1
ATOM 1612 C C . SER A 1 209 ? 4.742 14.523 15.594 1 84.69 209 SER A C 1
ATOM 1614 O O . SER A 1 209 ? 5.73 15.031 16.125 1 84.69 209 SER A O 1
ATOM 1616 N N . THR A 1 210 ? 4.141 13.484 16.078 1 86.44 210 THR A N 1
ATOM 1617 C CA . THR A 1 210 ? 4.578 12.844 17.312 1 86.44 210 THR A CA 1
ATOM 1618 C C . THR A 1 210 ? 4.664 11.328 17.141 1 86.44 210 THR A C 1
ATOM 1620 O O . THR A 1 210 ? 3.98 10.578 17.844 1 86.44 210 THR A O 1
ATOM 1623 N N . PRO A 1 211 ? 5.559 10.891 16.297 1 89 211 PRO A N 1
ATOM 1624 C CA . PRO A 1 211 ? 5.613 9.477 15.93 1 89 211 PRO A CA 1
ATOM 1625 C C . PRO A 1 211 ? 5.914 8.57 17.125 1 89 211 PRO A C 1
ATOM 1627 O O . PRO A 1 211 ? 5.523 7.402 17.141 1 89 211 PRO A O 1
ATOM 1630 N N . HIS A 1 212 ? 6.551 9.141 18.203 1 89.88 212 HIS A N 1
ATOM 1631 C CA . HIS A 1 212 ? 6.941 8.344 19.359 1 89.88 212 HIS A CA 1
ATOM 1632 C C . HIS A 1 212 ? 5.719 7.867 20.125 1 89.88 212 HIS A C 1
ATOM 1634 O O . HIS A 1 212 ? 5.82 6.957 20.953 1 89.88 212 HIS A O 1
ATOM 1640 N N . ASN A 1 213 ? 4.605 8.414 19.828 1 90.12 213 ASN A N 1
ATOM 1641 C CA . ASN A 1 213 ? 3.377 8.023 20.516 1 90.12 213 ASN A CA 1
ATOM 1642 C C . ASN A 1 213 ? 2.695 6.848 19.828 1 90.12 213 ASN A C 1
ATOM 1644 O O . ASN A 1 213 ? 1.7 6.32 20.328 1 90.12 213 ASN A O 1
ATOM 1648 N N . GLY A 1 214 ? 3.23 6.445 18.688 1 92.62 214 GLY A N 1
ATOM 1649 C CA . GLY A 1 214 ? 2.631 5.352 17.938 1 92.62 214 GLY A CA 1
ATOM 1650 C C . GLY A 1 214 ? 3.604 4.227 17.641 1 92.62 214 GLY A C 1
ATOM 1651 O O . GLY A 1 214 ? 4.719 4.211 18.156 1 92.62 214 GLY A O 1
ATOM 1652 N N . ILE A 1 215 ? 3.129 3.227 17 1 96.75 215 ILE A N 1
ATOM 1653 C CA . ILE A 1 215 ? 3.9 2.127 16.422 1 96.75 215 ILE A CA 1
ATOM 1654 C C . ILE A 1 215 ? 3.668 2.061 14.914 1 96.75 215 ILE A C 1
ATOM 1656 O O . ILE A 1 215 ? 2.564 1.745 14.461 1 96.75 215 ILE A O 1
ATOM 1660 N N . ASP A 1 216 ? 4.699 2.301 14.086 1 97.25 216 ASP A N 1
ATOM 1661 C CA . ASP A 1 216 ? 4.605 2.564 12.656 1 97.25 216 ASP A CA 1
ATOM 1662 C C . ASP A 1 216 ? 4.594 1.264 11.852 1 97.25 216 ASP A C 1
ATOM 1664 O O . ASP A 1 216 ? 5.645 0.684 11.578 1 97.25 216 ASP A O 1
ATOM 1668 N N . ALA A 1 217 ? 3.408 0.876 11.414 1 98.06 217 ALA A N 1
ATOM 1669 C CA . ALA A 1 217 ? 3.252 -0.378 10.688 1 98.06 217 ALA A CA 1
ATOM 1670 C C . ALA A 1 217 ? 3.994 -0.334 9.352 1 98.06 217 ALA A C 1
ATOM 1672 O O . ALA A 1 217 ? 4.449 -1.366 8.852 1 98.06 217 ALA A O 1
ATOM 1673 N N . ILE A 1 218 ? 4.137 0.862 8.711 1 98.31 218 ILE A N 1
ATOM 1674 C CA . ILE A 1 218 ? 4.84 0.985 7.438 1 98.31 218 ILE A CA 1
ATOM 1675 C C . ILE A 1 218 ? 6.316 0.651 7.629 1 98.31 218 ILE A C 1
ATOM 1677 O O . ILE A 1 218 ? 6.906 -0.077 6.824 1 98.31 218 ILE A O 1
ATOM 1681 N N . THR A 1 219 ? 6.93 1.122 8.719 1 97.5 219 THR A N 1
ATOM 1682 C CA . THR A 1 219 ? 8.32 0.813 9.023 1 97.5 219 THR A CA 1
ATOM 1683 C C . THR A 1 219 ? 8.5 -0.681 9.266 1 97.5 219 THR A C 1
ATOM 1685 O O . THR A 1 219 ? 9.484 -1.276 8.812 1 97.5 219 THR A O 1
ATOM 1688 N N . ILE A 1 220 ? 7.562 -1.32 9.969 1 98.19 220 ILE A N 1
ATOM 1689 C CA . ILE A 1 220 ? 7.613 -2.752 10.242 1 98.19 220 ILE A CA 1
ATOM 1690 C C . ILE A 1 220 ? 7.508 -3.531 8.93 1 98.19 220 ILE A C 1
ATOM 1692 O O . ILE A 1 220 ? 8.289 -4.453 8.688 1 98.19 220 ILE A O 1
ATOM 1696 N N . ALA A 1 221 ? 6.555 -3.146 8.07 1 98.44 221 ALA A N 1
ATOM 1697 C CA . ALA A 1 221 ? 6.359 -3.807 6.781 1 98.44 221 ALA A CA 1
ATOM 1698 C C . ALA A 1 221 ? 7.609 -3.701 5.914 1 98.44 221 ALA A C 1
ATOM 1700 O O . ALA A 1 221 ? 8.008 -4.676 5.273 1 98.44 221 ALA A O 1
ATOM 1701 N N . ALA A 1 222 ? 8.203 -2.477 5.871 1 98.12 222 ALA A N 1
ATOM 1702 C CA . ALA A 1 222 ? 9.414 -2.27 5.09 1 98.12 222 ALA A CA 1
ATOM 1703 C C . ALA A 1 222 ? 10.547 -3.172 5.582 1 98.12 222 ALA A C 1
ATOM 1705 O O . ALA A 1 222 ? 11.289 -3.738 4.781 1 98.12 222 ALA A O 1
ATOM 1706 N N . ALA A 1 223 ? 10.711 -3.273 6.906 1 97.5 223 ALA A N 1
ATOM 1707 C CA . ALA A 1 223 ? 11.727 -4.156 7.48 1 97.5 223 ALA A CA 1
ATOM 1708 C C . ALA A 1 223 ? 11.477 -5.609 7.078 1 97.5 223 ALA A C 1
ATOM 1710 O O . ALA A 1 223 ? 12.414 -6.332 6.73 1 97.5 223 ALA A O 1
ATOM 1711 N N . PHE A 1 224 ? 10.211 -6.07 7.109 1 98.19 224 PHE A N 1
ATOM 1712 C CA . PHE A 1 224 ? 9.859 -7.426 6.699 1 98.19 224 PHE A CA 1
ATOM 1713 C C . PHE A 1 224 ? 10.258 -7.676 5.254 1 98.19 224 PHE A C 1
ATOM 1715 O O . PHE A 1 224 ? 10.875 -8.695 4.941 1 98.19 224 PHE A O 1
ATOM 1722 N N . VAL A 1 225 ? 9.875 -6.738 4.309 1 98.06 225 VAL A N 1
ATOM 1723 C CA . VAL A 1 225 ? 10.172 -6.875 2.889 1 98.06 225 VAL A CA 1
ATOM 1724 C C . VAL A 1 225 ? 11.672 -7.094 2.697 1 98.06 225 VAL A C 1
ATOM 1726 O O . VAL A 1 225 ? 12.086 -7.957 1.917 1 98.06 225 VAL A O 1
ATOM 1729 N N . ASN A 1 226 ? 12.484 -6.379 3.441 1 95.5 226 ASN A N 1
ATOM 1730 C CA . ASN A 1 226 ? 13.938 -6.488 3.318 1 95.5 226 ASN A CA 1
ATOM 1731 C C . ASN A 1 226 ? 14.453 -7.805 3.891 1 95.5 226 ASN A C 1
ATOM 1733 O O . ASN A 1 226 ? 15.273 -8.477 3.262 1 95.5 226 ASN A O 1
ATOM 1737 N N . GLU A 1 227 ? 14 -8.211 5.035 1 96.56 227 GLU A N 1
ATOM 1738 C CA . GLU A 1 227 ? 14.555 -9.352 5.758 1 96.56 227 GLU A CA 1
ATOM 1739 C C . GLU A 1 227 ? 14.109 -10.672 5.129 1 96.56 227 GLU A C 1
ATOM 1741 O O . GLU A 1 227 ? 14.875 -11.641 5.109 1 96.56 227 GLU A O 1
ATOM 1746 N N . VAL A 1 228 ? 12.906 -10.742 4.59 1 97.38 228 VAL A N 1
ATOM 1747 C CA . VAL A 1 228 ? 12.359 -12.008 4.125 1 97.38 228 VAL A CA 1
ATOM 1748 C C . VAL A 1 228 ? 13.141 -12.492 2.904 1 97.38 228 VAL A C 1
ATOM 1750 O O . VAL A 1 228 ? 13.266 -13.703 2.682 1 97.38 228 VAL A O 1
ATOM 1753 N N . GLN A 1 229 ? 13.703 -11.594 2.086 1 94.25 229 GLN A N 1
ATOM 1754 C CA . GLN A 1 229 ? 14.469 -11.961 0.899 1 94.25 229 GLN A CA 1
ATOM 1755 C C . GLN A 1 229 ? 15.766 -12.672 1.28 1 94.25 229 GLN A C 1
ATOM 1757 O O . GLN A 1 229 ? 16.328 -13.422 0.479 1 94.25 229 GLN A O 1
ATOM 1762 N N . LYS A 1 230 ? 16.219 -12.492 2.504 1 93.19 230 LYS A N 1
ATOM 1763 C CA . LYS A 1 230 ? 17.438 -13.133 2.965 1 93.19 230 LYS A CA 1
ATOM 1764 C C . LYS A 1 230 ? 17.234 -14.625 3.176 1 93.19 230 LYS A C 1
ATOM 1766 O O . LYS A 1 230 ? 18.203 -15.391 3.234 1 93.19 230 LYS A O 1
ATOM 1771 N N . VAL A 1 231 ? 16 -15.039 3.352 1 94.12 231 VAL A N 1
ATOM 1772 C CA . VAL A 1 231 ? 15.719 -16.469 3.436 1 94.12 231 VAL A CA 1
ATOM 1773 C C . VAL A 1 231 ? 16.234 -17.172 2.188 1 94.12 231 VAL A C 1
ATOM 1775 O O . VAL A 1 231 ? 16.906 -18.219 2.283 1 94.12 231 VAL A O 1
ATOM 1778 N N . ILE A 1 232 ? 16.016 -16.594 0.987 1 92.12 232 ILE A N 1
ATOM 1779 C CA . ILE A 1 232 ? 16.406 -17.172 -0.291 1 92.12 232 ILE A CA 1
ATOM 1780 C C . ILE A 1 232 ? 17.922 -17.078 -0.451 1 92.12 232 ILE A C 1
ATOM 1782 O O . ILE A 1 232 ? 18.562 -18.062 -0.85 1 92.12 232 ILE A O 1
ATOM 1786 N N . SER A 1 233 ? 18.547 -15.977 -0.017 1 89.75 233 SER A N 1
ATOM 1787 C CA . SER A 1 233 ? 19.953 -15.727 -0.305 1 89.75 233 SER A CA 1
ATOM 1788 C C . SER A 1 233 ? 20.844 -16.391 0.729 1 89.75 233 SER A C 1
ATOM 1790 O O . SER A 1 233 ? 22 -16.719 0.44 1 89.75 233 SER A O 1
ATOM 1792 N N . ARG A 1 234 ? 20.281 -16.734 1.936 1 88.5 234 ARG A N 1
ATOM 1793 C CA . ARG A 1 234 ? 21.188 -17.125 3.012 1 88.5 234 ARG A CA 1
ATOM 1794 C C . ARG A 1 234 ? 20.797 -18.5 3.578 1 88.5 234 ARG A C 1
ATOM 1796 O O . ARG A 1 234 ? 21.625 -19.172 4.188 1 88.5 234 ARG A O 1
ATOM 1803 N N . GLU A 1 235 ? 19.547 -18.938 3.336 1 91 235 GLU A N 1
ATOM 1804 C CA . GLU A 1 235 ? 19.094 -20.109 4.078 1 91 235 GLU A CA 1
ATOM 1805 C C . GLU A 1 235 ? 18.719 -21.234 3.135 1 91 235 GLU A C 1
ATOM 1807 O O . GLU A 1 235 ? 18.5 -22.375 3.574 1 91 235 GLU A O 1
ATOM 1812 N N . VAL A 1 236 ? 18.578 -20.969 1.846 1 89.75 236 VAL A N 1
ATOM 1813 C CA . VAL A 1 236 ? 18.156 -21.953 0.86 1 89.75 236 VAL A CA 1
ATOM 1814 C C . VAL A 1 236 ? 19.344 -22.344 -0.019 1 89.75 236 VAL A C 1
ATOM 1816 O O . VAL A 1 236 ? 20.109 -21.484 -0.452 1 89.75 236 VAL A O 1
ATOM 1819 N N . PRO A 1 237 ? 19.5 -23.641 -0.278 1 86.06 237 PRO A N 1
ATOM 1820 C CA . PRO A 1 237 ? 20.562 -24.031 -1.212 1 86.06 237 PRO A CA 1
ATOM 1821 C C . PRO A 1 237 ? 20.406 -23.391 -2.586 1 86.06 237 PRO A C 1
ATOM 1823 O O . PRO A 1 237 ? 19.281 -23.234 -3.078 1 86.06 237 PRO A O 1
ATOM 1826 N N . VAL A 1 238 ? 21.484 -23.031 -3.236 1 78.94 238 VAL A N 1
ATOM 1827 C CA . VAL A 1 238 ? 21.531 -22.266 -4.484 1 78.94 238 VAL A CA 1
ATOM 1828 C C . VAL A 1 238 ? 20.844 -23.062 -5.59 1 78.94 238 VAL A C 1
ATOM 1830 O O . VAL A 1 238 ? 20.234 -22.469 -6.492 1 78.94 238 VAL A O 1
ATOM 1833 N N . ASP A 1 239 ? 20.703 -24.359 -5.52 1 78.88 239 ASP A N 1
ATOM 1834 C CA . ASP A 1 239 ? 20.172 -25.203 -6.582 1 78.88 239 ASP A CA 1
ATOM 1835 C C . ASP A 1 239 ? 18.656 -25.344 -6.48 1 78.88 239 ASP A C 1
ATOM 1837 O O . ASP A 1 239 ? 18 -25.797 -7.422 1 78.88 239 ASP A O 1
ATOM 1841 N N . ASP A 1 240 ? 17.938 -25 -5.438 1 77.38 240 ASP A N 1
ATOM 1842 C CA . ASP A 1 240 ? 16.5 -25.172 -5.246 1 77.38 240 ASP A CA 1
ATOM 1843 C C . ASP A 1 240 ? 15.711 -24.078 -5.977 1 77.38 240 ASP A C 1
ATOM 1845 O O . ASP A 1 240 ? 14.539 -24.266 -6.301 1 77.38 240 ASP A O 1
ATOM 1849 N N . ARG A 1 241 ? 16.219 -23.078 -6.355 1 83.12 241 ARG A N 1
ATOM 1850 C CA . ARG A 1 241 ? 15.617 -22.016 -7.141 1 83.12 241 ARG A CA 1
ATOM 1851 C C . ARG A 1 241 ? 14.344 -21.5 -6.477 1 83.12 241 ARG A C 1
ATOM 1853 O O . ARG A 1 241 ? 13.328 -21.297 -7.148 1 83.12 241 ARG A O 1
ATOM 1860 N N . SER A 1 242 ? 14.156 -21.531 -5.164 1 92.12 242 SER A N 1
ATOM 1861 C CA . SER A 1 242 ? 13 -21.031 -4.422 1 92.12 242 SER A CA 1
ATOM 1862 C C . SER A 1 242 ? 12.844 -19.516 -4.594 1 92.12 242 SER A C 1
ATOM 1864 O O . SER A 1 242 ? 13.82 -18.812 -4.84 1 92.12 242 SER A O 1
ATOM 1866 N N . VAL A 1 243 ? 11.648 -19.078 -4.547 1 93.56 243 VAL A N 1
ATOM 1867 C CA . VAL A 1 243 ? 11.352 -17.656 -4.719 1 93.56 243 VAL A CA 1
ATOM 1868 C C . VAL A 1 243 ? 10.281 -17.234 -3.711 1 93.56 243 VAL A C 1
ATOM 1870 O O . VAL A 1 243 ? 9.32 -17.969 -3.467 1 93.56 243 VAL A O 1
ATOM 1873 N N . ILE A 1 244 ? 10.445 -16.125 -3.1 1 95.88 244 ILE A N 1
ATOM 1874 C CA . ILE A 1 244 ? 9.43 -15.438 -2.311 1 95.88 244 ILE A CA 1
ATOM 1875 C C . ILE A 1 244 ? 9.125 -14.078 -2.93 1 95.88 244 ILE A C 1
ATOM 1877 O O . ILE A 1 244 ? 10.016 -13.234 -3.053 1 95.88 244 ILE A O 1
ATOM 1881 N N . THR A 1 245 ? 7.938 -13.891 -3.348 1 95.44 245 THR A N 1
ATOM 1882 C CA . THR A 1 245 ? 7.523 -12.641 -3.98 1 95.44 245 THR A CA 1
ATOM 1883 C C . THR A 1 245 ? 6.434 -11.953 -3.16 1 95.44 245 THR A C 1
ATOM 1885 O O . THR A 1 245 ? 5.465 -12.594 -2.746 1 95.44 245 THR A O 1
ATOM 1888 N N . ILE A 1 246 ? 6.629 -10.727 -2.84 1 97.44 246 ILE A N 1
ATOM 1889 C CA . ILE A 1 246 ? 5.562 -9.883 -2.311 1 97.44 246 ILE A CA 1
ATOM 1890 C C . ILE A 1 246 ? 4.938 -9.078 -3.445 1 97.44 246 ILE A C 1
ATOM 1892 O O . ILE A 1 246 ? 5.59 -8.211 -4.035 1 97.44 246 ILE A O 1
ATOM 1896 N N . GLY A 1 247 ? 3.684 -9.328 -3.684 1 96.12 247 GLY A N 1
ATOM 1897 C CA . GLY A 1 247 ? 3.049 -8.734 -4.852 1 96.12 247 GLY A CA 1
ATOM 1898 C C . GLY A 1 247 ? 2.225 -7.504 -4.523 1 96.12 247 GLY A C 1
ATOM 1899 O O . GLY A 1 247 ? 1.983 -6.664 -5.391 1 96.12 247 GLY A O 1
ATOM 1900 N N . THR A 1 248 ? 1.739 -7.391 -3.281 1 97 248 THR A N 1
ATOM 1901 C CA . THR A 1 248 ? 0.924 -6.242 -2.898 1 97 248 THR A CA 1
ATOM 1902 C C . THR A 1 248 ? 1.357 -5.699 -1.539 1 97 248 THR A C 1
ATOM 1904 O O . THR A 1 248 ? 1.853 -6.449 -0.695 1 97 248 THR A O 1
ATOM 1907 N N . ILE A 1 249 ? 1.166 -4.434 -1.348 1 98.25 249 ILE A N 1
ATOM 1908 C CA . ILE A 1 249 ? 1.39 -3.752 -0.077 1 98.25 249 ILE A CA 1
ATOM 1909 C C . ILE A 1 249 ? 0.421 -2.578 0.057 1 98.25 249 ILE A C 1
ATOM 1911 O O . ILE A 1 249 ? 0.372 -1.704 -0.811 1 98.25 249 ILE A O 1
ATOM 1915 N N . HIS A 1 250 ? -0.36 -2.582 1.115 1 98 250 HIS A N 1
ATOM 1916 C CA . HIS A 1 250 ? -1.364 -1.545 1.324 1 98 250 HIS A CA 1
ATOM 1917 C C . HIS A 1 250 ? -1.431 -1.13 2.791 1 98 250 HIS A C 1
ATOM 1919 O O . HIS A 1 250 ? -1.63 -1.971 3.67 1 98 250 HIS A O 1
ATOM 1925 N N . GLY A 1 251 ? -1.232 0.108 3.023 1 96.69 251 GLY A N 1
ATOM 1926 C CA . GLY A 1 251 ? -1.339 0.617 4.383 1 96.69 251 GLY A CA 1
ATOM 1927 C C . GLY A 1 251 ? -1.54 2.119 4.441 1 96.69 251 GLY A C 1
ATOM 1928 O O . GLY A 1 251 ? -1.016 2.855 3.604 1 96.69 251 GLY A O 1
ATOM 1929 N N . GLY A 1 252 ? -2.352 2.547 5.449 1 92.19 252 GLY A N 1
ATOM 1930 C C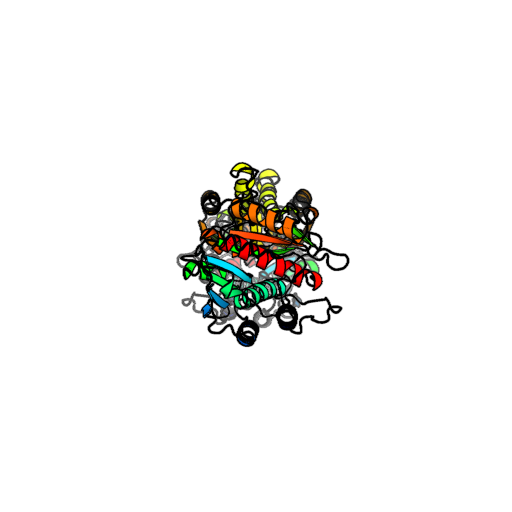A . GLY A 1 252 ? -2.518 3.961 5.742 1 92.19 252 GLY A CA 1
ATOM 1931 C C . GLY A 1 252 ? -3.648 4.605 4.961 1 92.19 252 GLY A C 1
ATOM 1932 O O . GLY A 1 252 ? -3.902 4.238 3.812 1 92.19 252 GLY A O 1
ATOM 1933 N N . GLU A 1 253 ? -4.324 5.531 5.602 1 86.62 253 GLU A N 1
ATOM 1934 C CA . GLU A 1 253 ? -5.434 6.25 4.98 1 86.62 253 GLU A CA 1
ATOM 1935 C C . GLU A 1 253 ? -5.199 7.758 5.012 1 86.62 253 GLU A C 1
ATOM 1937 O O . GLU A 1 253 ? -5.938 8.516 4.375 1 86.62 253 GLU A O 1
ATOM 1942 N N . ALA A 1 254 ? -4.219 8.234 5.754 1 87.19 254 ALA A N 1
ATOM 1943 C CA . ALA A 1 254 ? -3.928 9.664 5.887 1 87.19 254 ALA A CA 1
ATOM 1944 C C . ALA A 1 254 ? -2.424 9.922 5.84 1 87.19 254 ALA A C 1
ATOM 1946 O O . ALA A 1 254 ? -1.636 9.148 6.387 1 87.19 254 ALA A O 1
ATOM 1947 N N . THR A 1 255 ? -2.047 11 5.297 1 90.56 255 THR A N 1
ATOM 1948 C CA . THR A 1 255 ? -0.64 11.328 5.094 1 90.56 255 THR A CA 1
ATOM 1949 C C . THR A 1 255 ? 0.025 11.703 6.414 1 90.56 255 THR A C 1
ATOM 1951 O O . THR A 1 255 ? 1.239 11.555 6.566 1 90.56 255 THR A O 1
ATOM 1954 N N . ASN A 1 256 ? -0.771 12.172 7.375 1 88 256 ASN A N 1
ATOM 1955 C CA . ASN A 1 256 ? -0.201 12.781 8.57 1 88 256 ASN A CA 1
ATOM 1956 C C . ASN A 1 256 ? -0.457 11.922 9.812 1 88 256 ASN A C 1
ATOM 1958 O O . ASN A 1 256 ? -0.465 12.43 10.93 1 88 256 ASN A O 1
ATOM 1962 N N . ILE A 1 257 ? -0.694 10.68 9.641 1 87.62 257 ILE A N 1
ATOM 1963 C CA . ILE A 1 257 ? -0.948 9.758 10.742 1 87.62 257 ILE A CA 1
ATOM 1964 C C . ILE A 1 257 ? 0.032 8.586 10.664 1 87.62 257 ILE A C 1
ATOM 1966 O O . ILE A 1 257 ? 0.299 8.062 9.586 1 87.62 257 ILE A O 1
ATOM 1970 N N . ILE A 1 258 ? 0.597 8.25 11.781 1 93 258 ILE A N 1
ATOM 1971 C CA . ILE A 1 258 ? 1.36 7.008 11.867 1 93 258 ILE A CA 1
ATOM 1972 C C . ILE A 1 258 ? 0.463 5.824 11.516 1 93 258 ILE A C 1
ATOM 1974 O O . ILE A 1 258 ? -0.589 5.633 12.125 1 93 258 ILE A O 1
ATOM 1978 N N . CYS A 1 259 ? 0.852 5.109 10.531 1 94.56 259 CYS A N 1
ATOM 1979 C CA . CYS A 1 259 ? 0.02 4.043 9.984 1 94.56 259 CYS A CA 1
ATOM 1980 C C . CYS A 1 259 ? -0.116 2.895 10.977 1 94.56 259 CYS A C 1
ATOM 1982 O O . CYS A 1 259 ? 0.881 2.283 11.367 1 94.56 259 CYS A O 1
ATOM 1984 N N . PRO A 1 260 ? -1.349 2.51 11.367 1 95.75 260 PRO A N 1
ATOM 1985 C CA . PRO A 1 260 ? -1.514 1.465 12.375 1 95.75 260 PRO A CA 1
ATOM 1986 C C . PRO A 1 260 ? -1.581 0.063 11.773 1 95.75 260 PRO A C 1
ATOM 1988 O O . PRO A 1 260 ? -1.491 -0.93 12.5 1 95.75 260 PRO A O 1
ATOM 1991 N N . LYS A 1 261 ? -1.758 -0.017 10.445 1 97.75 261 LYS A N 1
ATOM 1992 C CA . LYS A 1 261 ? -1.967 -1.336 9.852 1 97.75 261 LYS A CA 1
ATOM 1993 C C . LYS A 1 261 ? -1.484 -1.371 8.406 1 97.75 261 LYS A C 1
ATOM 1995 O O . LYS A 1 261 ? -1.75 -0.447 7.633 1 97.75 261 LYS A O 1
ATOM 2000 N N . VAL A 1 262 ? -0.749 -2.357 8.031 1 98.38 262 VAL A N 1
ATOM 2001 C CA . VAL A 1 262 ? -0.331 -2.619 6.66 1 98.38 262 VAL A CA 1
ATOM 2002 C C . VAL A 1 262 ? -0.624 -4.074 6.297 1 98.38 262 VAL A C 1
ATOM 2004 O O . VAL A 1 262 ? -0.419 -4.977 7.113 1 98.38 262 VAL A O 1
ATOM 2007 N N . VAL A 1 263 ? -1.152 -4.348 5.137 1 98.62 263 VAL A N 1
ATOM 2008 C CA . VAL A 1 263 ? -1.397 -5.691 4.625 1 98.62 263 VAL A CA 1
ATOM 2009 C C . VAL A 1 263 ? -0.524 -5.945 3.398 1 98.62 263 VAL A C 1
ATOM 2011 O O . VAL A 1 263 ? -0.448 -5.105 2.498 1 98.62 263 VAL A O 1
ATOM 2014 N N . MET A 1 264 ? 0.183 -7.047 3.389 1 98.38 264 MET A N 1
ATOM 2015 C CA . MET A 1 264 ? 0.998 -7.496 2.264 1 98.38 264 MET A CA 1
ATOM 2016 C C . MET A 1 264 ? 0.598 -8.898 1.827 1 98.38 264 MET A C 1
ATOM 2018 O O . MET A 1 264 ? 0.255 -9.742 2.662 1 98.38 264 MET A O 1
ATOM 2022 N N . GLU A 1 265 ? 0.592 -9.125 0.605 1 97.75 265 GLU A N 1
ATOM 2023 C CA . GLU A 1 265 ? 0.328 -10.453 0.057 1 97.75 265 GLU A CA 1
ATOM 2024 C C . GLU A 1 265 ? 1.404 -10.867 -0.944 1 97.75 265 GLU A C 1
ATOM 2026 O O . GLU A 1 265 ? 1.973 -10.016 -1.634 1 97.75 265 GLU A O 1
ATOM 2031 N N . GLY A 1 266 ? 1.685 -12.188 -0.969 1 96.81 266 GLY A N 1
ATOM 2032 C CA . GLY A 1 266 ? 2.723 -12.695 -1.853 1 96.81 266 GLY A CA 1
ATOM 2033 C C . GLY A 1 266 ? 2.635 -14.188 -2.08 1 96.81 266 GLY A C 1
ATOM 2034 O O . GLY A 1 266 ? 1.593 -14.797 -1.831 1 96.81 266 GLY A O 1
ATOM 2035 N N . THR A 1 267 ? 3.721 -14.727 -2.717 1 95.25 267 THR A N 1
ATOM 2036 C CA . THR A 1 267 ? 3.77 -16.156 -3.037 1 95.25 267 THR A CA 1
ATOM 2037 C C . THR A 1 267 ? 5.102 -16.75 -2.602 1 95.25 267 THR A C 1
ATOM 2039 O O . THR A 1 267 ? 6.094 -16.047 -2.455 1 95.25 267 THR A O 1
ATOM 2042 N N . ILE A 1 268 ? 5.07 -18 -2.301 1 95.69 268 ILE A N 1
ATOM 2043 C CA . ILE A 1 268 ? 6.23 -18.859 -2.059 1 95.69 268 ILE A CA 1
ATOM 2044 C C . ILE A 1 268 ? 6.266 -19.984 -3.086 1 95.69 268 ILE A C 1
ATOM 2046 O O . ILE A 1 268 ? 5.293 -20.734 -3.232 1 95.69 268 ILE A O 1
ATOM 2050 N N . ARG A 1 269 ? 7.371 -20.109 -3.762 1 93.56 269 ARG A N 1
ATOM 2051 C CA . ARG A 1 269 ? 7.52 -21.156 -4.766 1 93.56 269 ARG A CA 1
ATOM 2052 C C . ARG A 1 269 ? 8.82 -21.938 -4.562 1 93.56 269 ARG A C 1
ATOM 2054 O O . ARG A 1 269 ? 9.852 -21.344 -4.227 1 93.56 269 ARG A O 1
ATOM 2061 N N . THR A 1 270 ? 8.742 -23.188 -4.723 1 93.25 270 THR A N 1
ATOM 2062 C CA . THR A 1 270 ? 9.922 -24.031 -4.621 1 93.25 270 THR A CA 1
ATOM 2063 C C . THR A 1 270 ? 9.727 -25.344 -5.383 1 93.25 270 THR A C 1
ATOM 2065 O O . THR A 1 270 ? 8.594 -25.766 -5.625 1 93.25 270 THR A O 1
ATOM 2068 N N . THR A 1 271 ? 10.797 -25.953 -5.82 1 90.81 271 THR A N 1
ATOM 2069 C CA . THR A 1 271 ? 10.781 -27.266 -6.477 1 90.81 271 THR A CA 1
ATOM 2070 C C . THR A 1 271 ? 10.969 -28.391 -5.457 1 90.81 271 THR A C 1
ATOM 2072 O O . THR A 1 271 ? 10.789 -29.562 -5.785 1 90.81 271 THR A O 1
ATOM 2075 N N . ASN A 1 272 ? 11.266 -27.969 -4.246 1 90.25 272 ASN A N 1
ATOM 2076 C CA . ASN A 1 272 ? 11.656 -28.938 -3.219 1 90.25 272 ASN A CA 1
ATOM 2077 C C . ASN A 1 272 ? 10.547 -29.141 -2.191 1 90.25 272 ASN A C 1
ATOM 2079 O O . ASN A 1 272 ? 10.289 -28.266 -1.367 1 90.25 272 ASN A O 1
ATOM 2083 N N . PRO A 1 273 ? 10.008 -30.312 -2.17 1 89.19 273 PRO A N 1
ATOM 2084 C CA . PRO A 1 273 ? 8.906 -30.562 -1.237 1 89.19 273 PRO A CA 1
ATOM 2085 C C . PRO A 1 273 ? 9.336 -30.453 0.225 1 89.19 273 PRO A C 1
ATOM 2087 O O . PRO A 1 273 ? 8.531 -30.078 1.081 1 89.19 273 PRO A O 1
ATOM 2090 N N . GLU A 1 274 ? 10.531 -30.719 0.497 1 90.12 274 GLU A N 1
ATOM 2091 C CA . GLU A 1 274 ? 11.016 -30.656 1.873 1 90.12 274 GLU A CA 1
ATOM 2092 C C . GLU A 1 274 ? 11.203 -29.219 2.328 1 90.12 274 GLU A C 1
ATOM 2094 O O . GLU A 1 274 ? 11.016 -28.906 3.506 1 90.12 274 GLU A O 1
ATOM 2099 N N . LEU A 1 275 ? 11.555 -28.359 1.394 1 93 275 LEU A N 1
ATOM 2100 C CA . LEU A 1 275 ? 11.805 -26.969 1.707 1 93 275 LEU A CA 1
ATOM 2101 C C . LEU A 1 275 ? 10.5 -26.188 1.822 1 93 275 LEU A C 1
ATOM 2103 O O . LEU A 1 275 ? 10.453 -25.125 2.453 1 93 275 LEU A O 1
ATOM 2107 N N . ARG A 1 276 ? 9.461 -26.688 1.236 1 93.81 276 ARG A N 1
ATOM 2108 C CA . ARG A 1 276 ? 8.195 -25.969 1.109 1 93.81 276 ARG A CA 1
ATOM 2109 C C . ARG A 1 276 ? 7.652 -25.578 2.479 1 93.81 276 ARG A C 1
ATOM 2111 O O . ARG A 1 276 ? 7.418 -24.391 2.736 1 93.81 276 ARG A O 1
ATOM 2118 N N . PRO A 1 277 ? 7.5 -26.531 3.43 1 94.81 277 PRO A N 1
ATOM 2119 C CA . PRO A 1 277 ? 7.008 -26.125 4.75 1 94.81 277 PRO A CA 1
ATOM 2120 C C . PRO A 1 277 ? 7.992 -25.219 5.496 1 94.81 277 PRO A C 1
ATOM 2122 O O . PRO A 1 277 ? 7.574 -24.359 6.27 1 94.81 277 PRO A O 1
ATOM 2125 N N . LEU A 1 278 ? 9.227 -25.375 5.23 1 95 278 LEU A N 1
ATOM 2126 C CA . LEU A 1 278 ? 10.242 -24.578 5.895 1 95 278 LEU A CA 1
ATOM 2127 C C . LEU A 1 278 ? 10.164 -23.125 5.445 1 95 278 LEU A C 1
ATOM 2129 O O . LEU A 1 278 ? 10.328 -22.203 6.258 1 95 278 LEU A O 1
ATOM 2133 N N . LEU A 1 279 ? 9.977 -22.922 4.191 1 96.38 279 LEU A N 1
ATOM 2134 C CA . LEU A 1 279 ? 9.867 -21.578 3.66 1 96.38 279 LEU A CA 1
ATOM 2135 C C . LEU A 1 279 ? 8.672 -20.844 4.266 1 96.38 279 LEU A C 1
ATOM 2137 O O . LEU A 1 279 ? 8.781 -19.672 4.648 1 96.38 279 LEU A O 1
ATOM 2141 N N . SER A 1 280 ? 7.555 -21.547 4.379 1 96.69 280 SER A N 1
ATOM 2142 C CA . SER A 1 280 ? 6.359 -20.969 4.996 1 96.69 280 SER A CA 1
ATOM 2143 C C . SER A 1 280 ? 6.613 -20.609 6.453 1 96.69 280 SER A C 1
ATOM 2145 O O . SER A 1 280 ? 6.203 -19.547 6.914 1 96.69 280 SER A O 1
ATOM 2147 N N . GLN A 1 281 ? 7.25 -21.469 7.133 1 97.19 281 GLN A N 1
ATOM 2148 C CA . GLN A 1 281 ? 7.578 -21.25 8.539 1 97.19 281 GLN A CA 1
ATOM 2149 C C . GLN A 1 281 ? 8.492 -20.031 8.695 1 97.19 281 GLN A C 1
ATOM 2151 O O . GLN A 1 281 ? 8.297 -19.219 9.594 1 97.19 281 GLN A O 1
ATOM 2156 N N . ARG A 1 282 ? 9.477 -19.906 7.836 1 97.31 282 ARG A N 1
ATOM 2157 C CA . ARG A 1 282 ? 10.43 -18.812 7.914 1 97.31 282 ARG A CA 1
ATOM 2158 C C . ARG A 1 282 ? 9.742 -17.469 7.645 1 97.31 282 ARG A C 1
ATOM 2160 O O . ARG A 1 282 ? 10.047 -16.469 8.289 1 97.31 282 ARG A O 1
ATOM 2167 N N . VAL A 1 283 ? 8.828 -17.469 6.645 1 97.81 283 VAL A N 1
ATOM 2168 C CA . VAL A 1 283 ? 8.07 -16.266 6.367 1 97.81 283 VAL A CA 1
ATOM 2169 C C . VAL A 1 283 ? 7.32 -15.82 7.621 1 97.81 283 VAL A C 1
ATOM 2171 O O . VAL A 1 283 ? 7.352 -14.641 7.988 1 97.81 283 VAL A O 1
ATOM 2174 N N . ARG A 1 284 ? 6.723 -16.781 8.312 1 97.94 284 ARG A N 1
ATOM 2175 C CA . ARG A 1 284 ? 5.992 -16.5 9.547 1 97.94 284 ARG A CA 1
ATOM 2176 C C . ARG A 1 284 ? 6.93 -15.977 10.633 1 97.94 284 ARG A C 1
ATOM 2178 O O . ARG A 1 284 ? 6.652 -14.953 11.258 1 97.94 284 ARG A O 1
ATOM 2185 N N . GLU A 1 285 ? 8.023 -16.625 10.852 1 98.25 285 GLU A N 1
ATOM 2186 C CA . GLU A 1 285 ? 8.977 -16.266 11.906 1 98.25 285 GLU A CA 1
ATOM 2187 C C . GLU A 1 285 ? 9.555 -14.875 11.68 1 98.25 285 GLU A C 1
ATOM 2189 O O . GLU A 1 285 ? 9.695 -14.094 12.625 1 98.25 285 GLU A O 1
ATOM 2194 N N . ILE A 1 286 ? 9.906 -14.578 10.484 1 98.12 286 ILE A N 1
ATOM 2195 C CA . ILE A 1 286 ? 10.5 -13.281 10.164 1 98.12 286 ILE A CA 1
ATOM 2196 C C . ILE A 1 286 ? 9.461 -12.18 10.359 1 98.12 286 ILE A C 1
ATOM 2198 O O . ILE A 1 286 ? 9.766 -11.133 10.938 1 98.12 286 ILE A O 1
ATOM 2202 N N . ALA A 1 287 ? 8.219 -12.422 9.836 1 98.5 287 ALA A N 1
ATOM 2203 C CA . ALA A 1 287 ? 7.168 -11.43 10.008 1 98.5 287 ALA A CA 1
ATOM 2204 C C . ALA A 1 287 ? 6.926 -11.133 11.484 1 98.5 287 ALA A C 1
ATOM 2206 O O . ALA A 1 287 ? 6.91 -9.969 11.898 1 98.5 287 ALA A O 1
ATOM 2207 N N . GLU A 1 288 ? 6.738 -12.164 12.273 1 98.19 288 GLU A N 1
ATOM 2208 C CA . GLU A 1 288 ? 6.473 -12.016 13.703 1 98.19 288 GLU A CA 1
ATOM 2209 C C . GLU A 1 288 ? 7.68 -11.422 14.43 1 98.19 288 GLU A C 1
ATOM 2211 O O . GLU A 1 288 ? 7.523 -10.57 15.297 1 98.19 288 GLU A O 1
ATOM 2216 N N . GLY A 1 289 ? 8.906 -11.875 14.141 1 98.31 289 GLY A N 1
ATOM 2217 C CA . GLY A 1 289 ? 10.125 -11.375 14.75 1 98.31 289 GLY A CA 1
ATOM 2218 C C . GLY A 1 289 ? 10.367 -9.898 14.484 1 98.31 289 GLY A C 1
ATOM 2219 O O . GLY A 1 289 ? 10.688 -9.141 15.406 1 98.31 289 GLY A O 1
ATOM 2220 N N . VAL A 1 290 ? 10.258 -9.516 13.219 1 97.69 290 VAL A N 1
ATOM 2221 C CA . VAL A 1 290 ? 10.461 -8.125 12.82 1 97.69 290 VAL A CA 1
ATOM 2222 C C . VAL A 1 290 ? 9.422 -7.242 13.5 1 97.69 290 VAL A C 1
ATOM 2224 O O . VAL A 1 290 ? 9.734 -6.145 13.969 1 97.69 290 VAL A O 1
ATOM 2227 N N . ALA A 1 291 ? 8.141 -7.695 13.523 1 97.94 291 ALA A N 1
ATOM 2228 C CA . ALA A 1 291 ? 7.086 -6.93 14.188 1 97.94 291 ALA A CA 1
ATOM 2229 C C . ALA A 1 291 ? 7.402 -6.734 15.664 1 97.94 291 ALA A C 1
ATOM 2231 O O . ALA A 1 291 ? 7.285 -5.625 16.188 1 97.94 291 ALA A O 1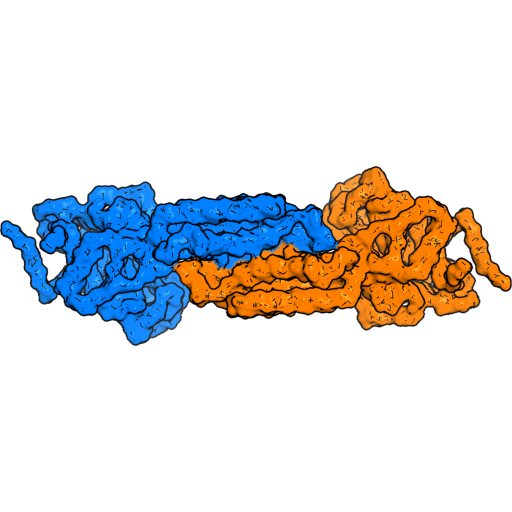
ATOM 2232 N N . ALA A 1 292 ? 7.844 -7.758 16.328 1 97.5 292 ALA A N 1
ATOM 2233 C CA . ALA A 1 292 ? 8.188 -7.691 17.75 1 97.5 292 ALA A CA 1
ATOM 2234 C C . ALA A 1 292 ? 9.352 -6.727 17.984 1 97.5 292 ALA A C 1
ATOM 2236 O O . ALA A 1 292 ? 9.344 -5.969 18.953 1 97.5 292 ALA A O 1
ATOM 2237 N N . LEU A 1 293 ? 10.367 -6.762 17.172 1 96.69 293 LEU A N 1
ATOM 2238 C CA . LEU A 1 293 ? 11.523 -5.875 17.25 1 96.69 293 LEU A CA 1
ATOM 2239 C C . LEU A 1 293 ? 11.094 -4.414 17.266 1 96.69 293 LEU A C 1
ATOM 2241 O O . LEU A 1 293 ? 11.727 -3.584 17.922 1 96.69 293 LEU A O 1
ATOM 2245 N N . HIS A 1 294 ? 9.977 -4.09 16.578 1 97 294 HIS A N 1
ATOM 2246 C CA . HIS A 1 294 ? 9.5 -2.721 16.453 1 97 294 HIS A CA 1
ATOM 2247 C C . HIS A 1 294 ? 8.273 -2.48 17.328 1 97 294 HIS A C 1
ATOM 2249 O O . HIS A 1 294 ? 7.504 -1.549 17.078 1 97 294 HIS A O 1
ATOM 2255 N N . ARG A 1 295 ? 7.957 -3.422 18.266 1 97.19 295 ARG A N 1
ATOM 2256 C CA . ARG A 1 295 ? 6.922 -3.309 19.297 1 97.19 295 ARG A CA 1
ATOM 2257 C C . ARG A 1 295 ? 5.531 -3.475 18.688 1 97.19 295 ARG A C 1
ATOM 2259 O O . ARG A 1 295 ? 4.535 -3.066 19.297 1 97.19 295 ARG A O 1
ATOM 2266 N N . GLY A 1 296 ? 5.422 -4 17.484 1 98 296 GLY A N 1
ATOM 2267 C CA . GLY A 1 296 ? 4.152 -4.297 16.844 1 98 296 GLY A CA 1
ATOM 2268 C C . GLY A 1 296 ? 3.812 -5.773 16.844 1 98 296 GLY A C 1
ATOM 2269 O O . GLY A 1 296 ? 4.301 -6.527 17.688 1 98 296 GLY A O 1
ATOM 2270 N N . LYS A 1 297 ? 2.807 -6.117 15.992 1 98.38 297 LYS A N 1
ATOM 2271 C CA . LYS A 1 297 ? 2.379 -7.5 15.805 1 98.38 297 LYS A CA 1
ATOM 2272 C C . LYS A 1 297 ? 2.203 -7.828 14.32 1 98.38 297 LYS A C 1
ATOM 2274 O O . LYS A 1 297 ? 1.946 -6.934 13.516 1 98.38 297 LYS A O 1
ATOM 2279 N N . ALA A 1 298 ? 2.402 -9.062 13.969 1 98.44 298 ALA A N 1
ATOM 2280 C CA . ALA A 1 298 ? 2.146 -9.539 12.617 1 98.44 298 ALA A CA 1
ATOM 2281 C C . ALA A 1 298 ? 1.413 -10.875 12.633 1 98.44 298 ALA A C 1
ATOM 2283 O O . ALA A 1 298 ? 1.711 -11.742 13.461 1 98.44 298 ALA A O 1
ATOM 2284 N N . GLU A 1 299 ? 0.406 -10.945 11.859 1 98.38 299 GLU A N 1
ATOM 2285 C CA . GLU A 1 299 ? -0.3 -12.195 11.602 1 98.38 299 GLU A CA 1
ATOM 2286 C C . GLU A 1 299 ? -0.061 -12.68 10.172 1 98.38 299 GLU A C 1
ATOM 2288 O O . GLU A 1 299 ? -0.151 -11.898 9.219 1 98.38 299 GLU A O 1
ATOM 2293 N N . VAL A 1 300 ? 0.251 -13.969 10.062 1 98.25 300 VAL A N 1
ATOM 2294 C CA . VAL A 1 300 ? 0.548 -14.539 8.758 1 98.25 300 VAL A CA 1
ATOM 2295 C C . VAL A 1 300 ? -0.407 -15.695 8.469 1 98.25 300 VAL A C 1
ATOM 2297 O O . VAL A 1 300 ? -0.571 -16.594 9.289 1 98.25 300 VAL A O 1
ATOM 2300 N N . VAL A 1 301 ? -1.026 -15.625 7.355 1 97.94 301 VAL A N 1
ATOM 2301 C CA . VAL A 1 301 ? -1.845 -16.719 6.844 1 97.94 301 VAL A CA 1
ATOM 2302 C C . VAL A 1 301 ? -1.234 -17.266 5.555 1 97.94 301 VAL A C 1
ATOM 2304 O O . VAL A 1 301 ? -1.076 -16.531 4.574 1 97.94 301 VAL A O 1
ATOM 2307 N N . VAL A 1 302 ? -0.888 -18.516 5.602 1 96.75 302 VAL A N 1
ATOM 2308 C CA . VAL A 1 302 ? -0.368 -19.172 4.41 1 96.75 302 VAL A CA 1
ATOM 2309 C C . VAL A 1 302 ? -1.42 -20.141 3.85 1 96.75 302 VAL A C 1
ATOM 2311 O O . VAL A 1 302 ? -2.006 -20.922 4.59 1 96.75 302 VAL A O 1
ATOM 2314 N N . THR A 1 303 ? -1.663 -20.031 2.592 1 94.56 303 THR A N 1
ATOM 2315 C CA . THR A 1 303 ? -2.559 -20.922 1.873 1 94.56 303 THR A CA 1
ATOM 2316 C C . THR A 1 303 ? -1.784 -21.766 0.866 1 94.56 303 THR A C 1
ATOM 2318 O O . THR A 1 303 ? -1.208 -21.234 -0.086 1 94.56 303 THR A O 1
ATOM 2321 N N . SER A 1 304 ? -1.85 -23.047 1.092 1 93.06 304 SER A N 1
ATOM 2322 C CA . SER A 1 304 ? -1.118 -23.938 0.207 1 93.06 304 SER A CA 1
ATOM 2323 C C . SER A 1 304 ? -1.795 -24.047 -1.156 1 93.06 304 SER A C 1
ATOM 2325 O O . SER A 1 304 ? -3.006 -24.266 -1.238 1 93.06 304 SER A O 1
ATOM 2327 N N . GLY A 1 305 ? -0.998 -23.875 -2.174 1 93.94 305 GLY A N 1
ATOM 2328 C CA . GLY A 1 305 ? -1.45 -24.125 -3.531 1 93.94 305 GLY A CA 1
ATOM 2329 C C . GLY A 1 305 ? -0.994 -25.469 -4.07 1 93.94 305 GLY A C 1
ATOM 2330 O O . GLY A 1 305 ? -0.979 -26.453 -3.342 1 93.94 305 GLY A O 1
ATOM 2331 N N . GLU A 1 306 ? -0.794 -25.547 -5.324 1 94.25 306 GLU A N 1
ATOM 2332 C CA . GLU A 1 306 ? -0.388 -26.812 -5.945 1 94.25 306 GLU A CA 1
ATOM 2333 C C . GLU A 1 306 ? 1.065 -27.141 -5.625 1 94.25 306 GLU A C 1
ATOM 2335 O O . GLU A 1 306 ? 1.905 -26.234 -5.523 1 94.25 306 GLU A O 1
ATOM 2340 N N . PRO A 1 307 ? 1.354 -28.391 -5.398 1 95.38 307 PRO A N 1
ATOM 2341 C CA . PRO A 1 307 ? 2.748 -28.828 -5.258 1 95.38 307 PRO A CA 1
ATOM 2342 C C . PRO A 1 307 ? 3.494 -28.844 -6.594 1 95.38 307 PRO A C 1
ATOM 2344 O O . PRO A 1 307 ? 2.879 -28.688 -7.648 1 95.38 307 PRO A O 1
ATOM 2347 N N . ALA A 1 308 ? 4.789 -29 -6.496 1 94.5 308 ALA A N 1
ATOM 2348 C CA . ALA A 1 308 ? 5.59 -29.156 -7.711 1 94.5 308 ALA A CA 1
ATOM 2349 C C . ALA A 1 308 ? 5.227 -30.438 -8.453 1 94.5 308 ALA A C 1
ATOM 2351 O O . ALA A 1 308 ? 4.863 -31.438 -7.828 1 94.5 308 ALA A O 1
ATOM 2352 N N . VAL A 1 309 ? 5.285 -30.375 -9.734 1 95.75 309 VAL A N 1
ATOM 2353 C CA . VAL A 1 309 ? 5.164 -31.594 -10.523 1 95.75 309 VAL A CA 1
ATOM 2354 C C . VAL A 1 309 ? 6.496 -32.344 -10.531 1 95.75 309 VAL A C 1
ATOM 2356 O O . VAL A 1 309 ? 7.523 -31.781 -10.93 1 95.75 309 VAL A O 1
ATOM 2359 N N . ILE A 1 310 ? 6.48 -33.562 -10.117 1 95.38 310 ILE A N 1
ATOM 2360 C CA . ILE A 1 310 ? 7.691 -34.375 -10.07 1 95.38 310 ILE A CA 1
ATOM 2361 C C . ILE A 1 310 ? 7.586 -35.5 -11.078 1 95.38 310 ILE A C 1
ATOM 2363 O O . ILE A 1 310 ? 6.711 -36.375 -10.961 1 95.38 310 ILE A O 1
ATOM 2367 N N . ASN A 1 311 ? 8.484 -35.531 -12.039 1 96.25 311 ASN A N 1
ATOM 2368 C CA . ASN A 1 311 ? 8.523 -36.594 -13.023 1 96.25 311 ASN A CA 1
ATOM 2369 C C . ASN A 1 311 ? 9.289 -37.812 -12.5 1 96.25 311 ASN A C 1
ATOM 2371 O O . ASN A 1 311 ? 10.406 -37.688 -11.992 1 96.25 311 ASN A O 1
ATOM 2375 N N . ASP A 1 312 ? 8.688 -38.938 -12.664 1 97.44 312 ASP A N 1
ATOM 2376 C CA . ASP A 1 312 ? 9.344 -40.188 -12.312 1 97.44 312 ASP A CA 1
ATOM 2377 C C . ASP A 1 312 ? 10.438 -40.562 -13.32 1 97.44 312 ASP A C 1
ATOM 2379 O O . ASP A 1 312 ? 10.203 -40.531 -14.531 1 97.44 312 ASP A O 1
ATOM 2383 N N . PRO A 1 313 ? 11.617 -40.875 -12.836 1 96.75 313 PRO A N 1
ATOM 2384 C CA . PRO A 1 313 ? 12.742 -41.125 -13.742 1 96.75 313 PRO A CA 1
ATOM 2385 C C . PRO A 1 313 ? 12.477 -42.25 -14.727 1 96.75 313 PRO A C 1
ATOM 2387 O O . PRO A 1 313 ? 12.844 -42.156 -15.898 1 96.75 313 PRO A O 1
ATOM 2390 N N . GLU A 1 314 ? 11.875 -43.312 -14.258 1 96.62 314 GLU A N 1
ATOM 2391 C CA . GLU A 1 314 ? 11.594 -44.438 -15.141 1 96.62 314 GLU A CA 1
ATOM 2392 C C . GLU A 1 314 ? 10.578 -44.031 -16.219 1 96.62 314 GLU A C 1
ATOM 2394 O O . GLU A 1 314 ? 10.695 -44.469 -17.375 1 96.62 314 GLU A O 1
ATOM 2399 N N . MET A 1 315 ? 9.625 -43.281 -15.82 1 97.69 315 MET A N 1
ATOM 2400 C CA . MET A 1 315 ? 8.633 -42.812 -16.781 1 97.69 315 MET A CA 1
ATOM 2401 C C . MET A 1 315 ? 9.258 -41.906 -17.828 1 97.69 315 MET A C 1
ATOM 2403 O O . MET A 1 315 ? 8.891 -41.938 -19 1 97.69 315 MET A O 1
ATOM 2407 N N . VAL A 1 316 ? 10.211 -41.094 -17.422 1 96.44 316 VAL A N 1
ATOM 2408 C CA . VAL A 1 316 ? 10.914 -40.219 -18.359 1 96.44 316 VAL A CA 1
ATOM 2409 C C . VAL A 1 316 ? 11.719 -41.062 -19.344 1 96.44 316 VAL A C 1
ATOM 2411 O O . VAL A 1 316 ? 11.719 -40.781 -20.547 1 96.44 316 VAL A O 1
ATOM 2414 N N . ARG A 1 317 ? 12.375 -42.031 -18.875 1 95.62 317 ARG A N 1
ATOM 2415 C CA . ARG A 1 317 ? 13.141 -42.938 -19.734 1 95.62 317 ARG A CA 1
ATOM 2416 C C . ARG A 1 317 ? 12.234 -43.562 -20.781 1 95.62 317 ARG A C 1
ATOM 2418 O O . ARG A 1 317 ? 12.555 -43.562 -21.969 1 95.62 317 ARG A O 1
ATOM 2425 N N . LEU A 1 318 ? 11.125 -44.156 -20.312 1 96 318 LEU A N 1
ATOM 2426 C CA . LEU A 1 318 ? 10.18 -44.781 -21.234 1 96 318 LEU A CA 1
ATOM 2427 C C . LEU A 1 318 ? 9.648 -43.781 -22.25 1 96 318 LEU A C 1
ATOM 2429 O O . LEU A 1 318 ? 9.406 -44.156 -23.406 1 96 318 LEU A O 1
ATOM 2433 N N . PHE A 1 319 ? 9.461 -42.594 -21.812 1 96.5 319 PHE A N 1
ATOM 2434 C CA . PHE A 1 319 ? 8.977 -41.562 -22.703 1 96.5 319 PHE A CA 1
ATOM 2435 C C . PHE A 1 319 ? 9.992 -41.25 -23.797 1 96.5 319 PHE A C 1
ATOM 2437 O O . PHE A 1 319 ? 9.641 -41.125 -24.969 1 96.5 319 PHE A O 1
ATOM 2444 N N . ARG A 1 320 ? 11.18 -41.125 -23.422 1 95.62 320 ARG A N 1
ATOM 2445 C CA . ARG A 1 320 ? 12.242 -40.906 -24.391 1 95.62 320 ARG A CA 1
ATOM 2446 C C . ARG A 1 320 ? 12.305 -42 -25.422 1 95.62 320 ARG A C 1
ATOM 2448 O O . ARG A 1 320 ? 12.5 -41.75 -26.609 1 95.62 320 ARG A O 1
ATOM 2455 N N . ASP A 1 321 ? 12.18 -43.156 -25 1 94.62 321 ASP A N 1
ATOM 2456 C CA . ASP A 1 321 ? 12.141 -44.312 -25.906 1 94.62 321 ASP A CA 1
ATOM 2457 C C . ASP A 1 321 ? 10.969 -44.188 -26.891 1 94.62 321 ASP A C 1
ATOM 2459 O O . ASP A 1 321 ? 11.125 -44.438 -28.078 1 94.62 321 ASP A O 1
ATOM 2463 N N . ALA A 1 322 ? 9.82 -43.844 -26.328 1 94.81 322 ALA A N 1
ATOM 2464 C CA . ALA A 1 322 ? 8.633 -43.719 -27.172 1 94.81 322 ALA A CA 1
ATOM 2465 C C . ALA A 1 322 ? 8.82 -42.625 -28.234 1 94.81 322 ALA A C 1
ATOM 2467 O O . ALA A 1 322 ? 8.445 -42.812 -29.391 1 94.81 322 ALA A O 1
ATOM 2468 N N . VAL A 1 323 ? 9.398 -41.5 -27.828 1 95.75 323 VAL A N 1
ATOM 2469 C CA . VAL A 1 323 ? 9.656 -40.406 -28.766 1 95.75 323 VAL A CA 1
ATOM 2470 C C . VAL A 1 323 ? 10.633 -40.875 -29.844 1 95.75 323 VAL A C 1
ATOM 2472 O O . VAL A 1 323 ? 10.406 -40.625 -31.031 1 95.75 323 VAL A O 1
ATOM 2475 N N . SER A 1 324 ? 11.664 -41.5 -29.438 1 94.38 324 SER A N 1
ATOM 2476 C CA . SER A 1 324 ? 12.656 -42 -30.375 1 94.38 324 SER A CA 1
ATOM 2477 C C . SER A 1 324 ? 12.039 -42.969 -31.375 1 94.38 324 SER A C 1
ATOM 2479 O O . SER A 1 324 ? 12.359 -42.969 -32.562 1 94.38 324 SER A O 1
ATOM 2481 N N . ASP A 1 325 ? 11.211 -43.812 -30.938 1 92.19 325 ASP A N 1
ATOM 2482 C CA . ASP A 1 325 ? 10.562 -44.844 -31.766 1 92.19 325 ASP A CA 1
ATOM 2483 C C . ASP A 1 325 ? 9.617 -44.188 -32.781 1 92.19 325 ASP A C 1
ATOM 2485 O O . ASP A 1 325 ? 9.547 -44.625 -33.938 1 92.19 325 ASP A O 1
ATOM 2489 N N . MET A 1 326 ? 8.93 -43.156 -32.344 1 92.69 326 MET A N 1
ATOM 2490 C CA . MET A 1 326 ? 7.84 -42.625 -33.156 1 92.69 326 MET A CA 1
ATOM 2491 C C . MET A 1 326 ? 8.328 -41.469 -34.031 1 92.69 326 MET A C 1
ATOM 2493 O O . MET A 1 326 ? 7.848 -41.312 -35.156 1 92.69 326 MET A O 1
ATOM 2497 N N . ALA A 1 327 ? 9.266 -40.688 -33.469 1 92.19 327 ALA A N 1
ATOM 2498 C CA . ALA A 1 327 ? 9.609 -39.469 -34.188 1 92.19 327 ALA A CA 1
ATOM 2499 C C . ALA A 1 327 ? 11.109 -39.375 -34.406 1 92.19 327 ALA A C 1
ATOM 2501 O O . ALA A 1 327 ? 11.586 -38.406 -35.031 1 92.19 327 ALA A O 1
ATOM 2502 N N . GLY A 1 328 ? 11.836 -40.312 -33.938 1 92.31 328 GLY A N 1
ATOM 2503 C CA . GLY A 1 328 ? 13.281 -40.281 -34.062 1 92.31 328 GLY A CA 1
ATOM 2504 C C . GLY A 1 328 ? 13.969 -39.594 -32.906 1 92.31 328 GLY A C 1
ATOM 2505 O O . GLY A 1 328 ? 13.367 -38.75 -32.219 1 92.31 328 GLY A O 1
ATOM 2506 N N . SER A 1 329 ? 15.148 -39.906 -32.688 1 91.12 329 SER A N 1
ATOM 2507 C CA . SER A 1 329 ? 15.914 -39.375 -31.578 1 91.12 329 SER A CA 1
ATOM 2508 C C . SER A 1 329 ? 16.094 -37.875 -31.688 1 91.12 329 SER A C 1
ATOM 2510 O O . SER A 1 329 ? 16.234 -37.188 -30.672 1 91.12 329 SER A O 1
ATOM 2512 N N . ASP A 1 330 ? 16.047 -37.406 -32.844 1 93 330 ASP A N 1
ATOM 2513 C CA . ASP A 1 330 ? 16.234 -35.969 -33.062 1 93 330 ASP A CA 1
ATOM 2514 C C . ASP A 1 330 ? 15.031 -35.156 -32.562 1 93 330 ASP A C 1
ATOM 2516 O O . ASP A 1 330 ? 15.117 -33.938 -32.406 1 93 330 ASP A O 1
ATOM 2520 N N . ALA A 1 331 ? 13.969 -35.844 -32.219 1 94.75 331 ALA A N 1
ATOM 2521 C CA . ALA A 1 331 ? 12.758 -35.188 -31.75 1 94.75 331 ALA A CA 1
ATOM 2522 C C . ALA A 1 331 ? 12.828 -34.938 -30.25 1 94.75 331 ALA A C 1
ATOM 2524 O O . ALA A 1 331 ? 11.984 -34.219 -29.703 1 94.75 331 ALA A O 1
ATOM 2525 N N . LEU A 1 332 ? 13.859 -35.406 -29.641 1 94.12 332 LEU A N 1
ATOM 2526 C CA . LEU A 1 332 ? 14.016 -35.25 -28.203 1 94.12 332 LEU A CA 1
ATOM 2527 C C . LEU A 1 332 ? 14.766 -33.969 -27.875 1 94.12 332 LEU A C 1
ATOM 2529 O O . LEU A 1 332 ? 15.734 -33.594 -28.562 1 94.12 332 LEU A O 1
ATOM 2533 N N . THR A 1 333 ? 14.258 -33.25 -26.875 1 90.75 333 THR A N 1
ATOM 2534 C CA . THR A 1 333 ? 14.984 -32.125 -26.328 1 90.75 333 THR A CA 1
ATOM 2535 C C . THR A 1 333 ? 14.977 -32.156 -24.797 1 90.75 333 THR A C 1
ATOM 2537 O O . THR A 1 333 ? 14.156 -32.844 -24.188 1 90.75 333 THR A O 1
ATOM 2540 N N . GLN A 1 334 ? 15.977 -31.688 -24.047 1 74.25 334 GLN A N 1
ATOM 2541 C CA . GLN A 1 334 ? 16.031 -31.688 -22.594 1 74.25 334 GLN A CA 1
ATOM 2542 C C . GLN A 1 334 ? 14.984 -30.75 -22 1 74.25 334 GLN A C 1
ATOM 2544 O O . GLN A 1 334 ? 14.469 -31 -20.906 1 74.25 334 GLN A O 1
ATOM 2549 N N . GLY A 1 335 ? 14.391 -30.047 -22.734 1 66.62 335 GLY A N 1
ATOM 2550 C CA . GLY A 1 335 ? 13.453 -29.062 -22.219 1 66.62 335 GLY A CA 1
ATOM 2551 C C . GLY A 1 335 ? 14.016 -28.234 -21.078 1 66.62 335 GLY A C 1
ATOM 2552 O O . GLY A 1 335 ? 15.125 -28.484 -20.609 1 66.62 335 GLY A O 1
ATOM 2553 N N . LYS A 1 336 ? 13.5 -27.031 -20.812 1 66.44 336 LYS A N 1
ATOM 2554 C CA . LYS A 1 336 ? 13.836 -26.234 -19.641 1 66.44 336 LYS A CA 1
ATOM 2555 C C . LYS A 1 336 ? 12.703 -26.266 -18.609 1 66.44 336 LYS A C 1
ATOM 2557 O O . LYS A 1 336 ? 11.531 -26.328 -18.984 1 66.44 336 LYS A O 1
ATOM 2562 N N . ALA A 1 337 ? 13.094 -26.484 -17.328 1 65.62 337 ALA A N 1
ATOM 2563 C CA . ALA A 1 337 ? 12.086 -26.406 -16.266 1 65.62 337 ALA A CA 1
ATOM 2564 C C . ALA A 1 337 ? 11.297 -25.094 -16.375 1 65.62 337 ALA A C 1
ATOM 2566 O O . ALA A 1 337 ? 11.852 -24.062 -16.734 1 65.62 337 ALA A O 1
ATOM 2567 N N . ILE A 1 338 ? 10.031 -25.375 -16.156 1 68.94 338 ILE A N 1
ATOM 2568 C CA . ILE A 1 338 ? 9.156 -24.203 -16.234 1 68.94 338 ILE A CA 1
ATOM 2569 C C . ILE A 1 338 ? 9.211 -23.438 -14.914 1 68.94 338 ILE A C 1
ATOM 2571 O O . ILE A 1 338 ? 9.391 -24.016 -13.852 1 68.94 338 ILE A O 1
ATOM 2575 N N . SER A 1 339 ? 9.133 -22.203 -15.039 1 69.06 339 SER A N 1
ATOM 2576 C CA . SER A 1 339 ? 9.164 -21.359 -13.852 1 69.06 339 SER A CA 1
ATOM 2577 C C . SER A 1 339 ? 7.789 -21.266 -13.195 1 69.06 339 SER A C 1
ATOM 2579 O O . SER A 1 339 ? 7.676 -20.922 -12.016 1 69.06 339 SER A O 1
ATOM 2581 N N . GLY A 1 340 ? 6.863 -21.812 -13.859 1 83 340 GLY A N 1
ATOM 2582 C CA . GLY A 1 340 ? 5.52 -21.703 -13.32 1 83 340 GLY A CA 1
ATOM 2583 C C . GLY A 1 340 ? 5.082 -22.938 -12.562 1 83 340 GLY A C 1
ATOM 2584 O O . GLY A 1 340 ? 5.918 -23.719 -12.086 1 83 340 GLY A O 1
ATOM 2585 N N . SER A 1 341 ? 3.799 -22.922 -12.148 1 91.12 341 SER A N 1
ATOM 2586 C CA . SER A 1 341 ? 3.18 -24.016 -11.43 1 91.12 341 SER A CA 1
ATOM 2587 C C . SER A 1 341 ? 2.053 -24.656 -12.242 1 91.12 341 SER A C 1
ATOM 2589 O O . SER A 1 341 ? 1.536 -24.031 -13.172 1 91.12 341 SER A O 1
ATOM 2591 N N . ASP A 1 342 ? 1.786 -25.875 -11.984 1 94.56 342 ASP A N 1
ATOM 2592 C CA . ASP A 1 342 ? 0.688 -26.625 -12.578 1 94.56 342 ASP A CA 1
ATOM 2593 C C . ASP A 1 342 ? 0.046 -27.562 -11.555 1 94.56 342 ASP A C 1
ATOM 2595 O O . ASP A 1 342 ? 0.747 -28.25 -10.805 1 94.56 342 ASP A O 1
ATOM 2599 N N . ASP A 1 343 ? -1.286 -27.547 -11.562 1 96.06 343 ASP A N 1
ATOM 2600 C CA . ASP A 1 343 ? -1.93 -28.312 -10.5 1 96.06 343 ASP A CA 1
ATOM 2601 C C . ASP A 1 343 ? -1.848 -29.812 -10.773 1 96.06 343 ASP A C 1
ATOM 2603 O O . ASP A 1 343 ? -2.314 -30.625 -9.969 1 96.06 343 ASP A O 1
ATOM 2607 N N . PHE A 1 344 ? -1.16 -30.234 -11.906 1 97.88 344 PHE A N 1
ATOM 2608 C CA . PHE A 1 344 ? -0.778 -31.625 -12.078 1 97.88 344 PHE A CA 1
ATOM 2609 C C . PHE A 1 344 ? 0.145 -32.094 -10.953 1 97.88 344 PHE A C 1
ATOM 2611 O O . PHE A 1 344 ? 0.344 -33.281 -10.758 1 97.88 344 PHE A O 1
ATOM 2618 N N . GLY A 1 345 ? 0.617 -31.188 -10.266 1 97.06 345 GLY A N 1
ATOM 2619 C CA . GLY A 1 345 ? 1.393 -31.5 -9.078 1 97.06 345 GLY A CA 1
ATOM 2620 C C . GLY A 1 345 ? 0.647 -32.375 -8.094 1 97.06 345 GLY A C 1
ATOM 2621 O O . GLY A 1 345 ? 1.257 -33.219 -7.402 1 97.06 345 GLY A O 1
ATOM 2622 N N . PHE A 1 346 ? -0.671 -32.281 -8.023 1 97.56 346 PHE A N 1
ATOM 2623 C CA . PHE A 1 346 ? -1.471 -33.094 -7.137 1 97.56 346 PHE A CA 1
ATOM 2624 C C . PHE A 1 346 ? -1.459 -34.562 -7.602 1 97.56 346 PHE A C 1
ATOM 2626 O O . PHE A 1 346 ? -1.501 -35.469 -6.781 1 97.56 346 PHE A O 1
ATOM 2633 N N . TYR A 1 347 ? -1.363 -34.781 -8.922 1 98.31 347 TYR A N 1
ATOM 2634 C CA . TYR A 1 347 ? -1.24 -36.125 -9.461 1 98.31 347 TYR A CA 1
ATOM 2635 C C . TYR A 1 347 ? 0.087 -36.781 -9.055 1 98.31 347 TYR A C 1
ATOM 2637 O O . TYR A 1 347 ? 0.121 -37.906 -8.555 1 98.31 347 TYR A O 1
ATOM 2645 N N . SER A 1 348 ? 1.095 -35.938 -9.266 1 96.81 348 SER A N 1
ATOM 2646 C CA . SER A 1 348 ? 2.443 -36.438 -9.031 1 96.81 348 SER A CA 1
ATOM 2647 C C . SER A 1 348 ? 2.693 -36.688 -7.547 1 96.81 348 SER A C 1
ATOM 2649 O O . SER A 1 348 ? 3.586 -37.469 -7.184 1 96.81 348 SER A O 1
ATOM 2651 N N . GLN A 1 349 ? 1.944 -36.094 -6.75 1 94.31 349 GLN A N 1
ATOM 2652 C CA . GLN A 1 349 ? 2.01 -36.344 -5.312 1 94.31 349 GLN A CA 1
ATOM 2653 C C . GLN A 1 349 ? 1.395 -37.688 -4.961 1 94.31 349 GLN A C 1
ATOM 2655 O O . GLN A 1 349 ? 1.758 -38.312 -3.951 1 94.31 349 GLN A O 1
ATOM 2660 N N . CYS A 1 350 ? 0.462 -38.188 -5.758 1 96 350 CYS A N 1
ATOM 2661 C CA . CYS A 1 350 ? -0.287 -39.406 -5.461 1 96 350 CYS A CA 1
ATOM 2662 C C . CYS A 1 350 ? 0.448 -40.656 -5.969 1 96 350 CYS A C 1
ATOM 2664 O O . CYS A 1 350 ? 0.512 -41.656 -5.281 1 96 350 CYS A O 1
ATOM 2666 N N . ILE A 1 351 ? 0.956 -40.531 -7.195 1 97.81 351 ILE A N 1
ATOM 2667 C CA . ILE A 1 351 ? 1.521 -41.719 -7.844 1 97.81 351 ILE A CA 1
ATOM 2668 C C . ILE A 1 351 ? 2.637 -41.281 -8.797 1 97.81 351 ILE A C 1
ATOM 2670 O O . ILE A 1 351 ? 2.73 -40.125 -9.18 1 97.81 351 ILE A O 1
ATOM 2674 N N . PRO A 1 352 ? 3.521 -42.219 -9.203 1 98.06 352 PRO A N 1
ATOM 2675 C CA . PRO A 1 352 ? 4.5 -41.875 -10.242 1 98.06 352 PRO A CA 1
ATOM 2676 C C . PRO A 1 352 ? 3.859 -41.25 -11.477 1 98.06 352 PRO A C 1
ATOM 2678 O O . PRO A 1 352 ? 2.873 -41.781 -12 1 98.06 352 PRO A O 1
ATOM 2681 N N . SER A 1 353 ? 4.418 -40.125 -11.844 1 98.44 353 SER A N 1
ATOM 2682 C CA . SER A 1 353 ? 3.793 -39.344 -12.898 1 98.44 353 SER A CA 1
ATOM 2683 C C . SER A 1 353 ? 4.836 -38.781 -13.852 1 98.44 353 SER A C 1
ATOM 2685 O O . SER A 1 353 ? 6.031 -38.781 -13.547 1 98.44 353 SER A O 1
ATOM 2687 N N . ILE A 1 354 ? 4.367 -38.344 -15.008 1 97.69 354 ILE A N 1
ATOM 2688 C CA . ILE A 1 354 ? 5.191 -37.594 -15.953 1 97.69 354 ILE A CA 1
ATOM 2689 C C . ILE A 1 354 ? 4.395 -36.438 -16.516 1 97.69 354 ILE A C 1
ATOM 2691 O O . ILE A 1 354 ? 3.191 -36.562 -16.766 1 97.69 354 ILE A O 1
ATOM 2695 N N . TYR A 1 355 ? 5.043 -35.375 -16.531 1 96.69 355 TYR A N 1
ATOM 2696 C CA . TYR A 1 355 ? 4.609 -34.156 -17.219 1 96.69 355 TYR A CA 1
ATOM 2697 C C . TYR A 1 355 ? 5.57 -33.781 -18.344 1 96.69 355 TYR A C 1
ATOM 2699 O O . TYR A 1 355 ? 6.629 -33.219 -18.109 1 96.69 355 TYR A O 1
ATOM 2707 N N . PHE A 1 356 ? 5.207 -34.094 -19.609 1 96 356 PHE A N 1
ATOM 2708 C CA . PHE A 1 356 ? 6.141 -33.844 -20.703 1 96 356 PHE A CA 1
ATOM 2709 C C . PHE A 1 356 ? 5.699 -32.656 -21.531 1 96 356 PHE A C 1
ATOM 2711 O O . PHE A 1 356 ? 4.531 -32.25 -21.5 1 96 356 PHE A O 1
ATOM 2718 N N . TRP A 1 357 ? 6.656 -32.094 -22.266 1 95.56 357 TRP A N 1
ATOM 2719 C CA . TRP A 1 357 ? 6.398 -30.938 -23.109 1 95.56 357 TRP A CA 1
ATOM 2720 C C . TRP A 1 357 ? 6.391 -31.312 -24.594 1 95.56 357 TRP A C 1
ATOM 2722 O O . TRP A 1 357 ? 7.168 -32.188 -25.016 1 95.56 357 TRP A O 1
ATOM 2732 N N . PHE A 1 358 ? 5.508 -30.734 -25.266 1 95.81 358 PHE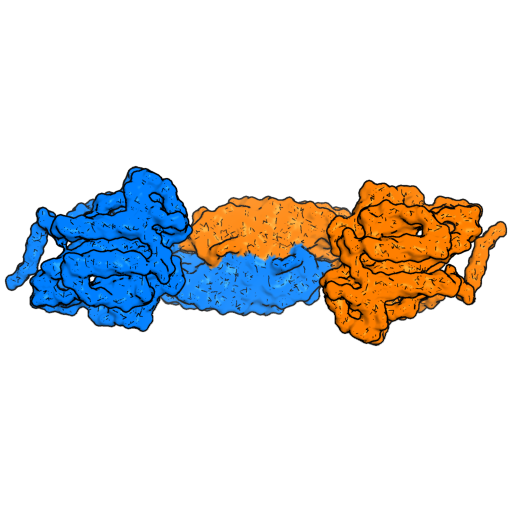 A N 1
ATOM 2733 C CA . PHE A 1 358 ? 5.551 -30.812 -26.719 1 95.81 358 PHE A CA 1
ATOM 2734 C C . PHE A 1 358 ? 5.648 -29.422 -27.344 1 95.81 358 PHE A C 1
ATOM 2736 O O . PHE A 1 358 ? 4.945 -28.5 -26.922 1 95.81 358 PHE A O 1
ATOM 2743 N N . GLY A 1 359 ? 6.555 -29.297 -28.25 1 95.06 359 GLY A N 1
ATOM 2744 C CA . GLY A 1 359 ? 6.902 -28 -28.812 1 95.06 359 GLY A CA 1
ATOM 2745 C C . GLY A 1 359 ? 5.883 -27.5 -29.828 1 95.06 359 GLY A C 1
ATOM 2746 O O . GLY A 1 359 ? 5.316 -28.281 -30.578 1 95.06 359 GLY A O 1
ATOM 2747 N N . SER A 1 360 ? 5.738 -26.141 -29.797 1 95.12 360 SER A N 1
ATOM 2748 C CA . SER A 1 360 ? 4.824 -25.5 -30.75 1 95.12 360 SER A CA 1
ATOM 2749 C C . SER A 1 360 ? 5.469 -24.297 -31.422 1 95.12 360 SER A C 1
ATOM 2751 O O . SER A 1 360 ? 4.836 -23.609 -32.219 1 95.12 360 SER A O 1
ATOM 2753 N N . GLY A 1 361 ? 6.727 -24.031 -31.047 1 94.62 361 GLY A N 1
ATOM 2754 C CA . GLY A 1 361 ? 7.391 -22.844 -31.594 1 94.62 361 GLY A CA 1
ATOM 2755 C C . GLY A 1 361 ? 7.629 -22.938 -33.094 1 94.62 361 GLY A C 1
ATOM 2756 O O . GLY A 1 361 ? 8.195 -23.906 -33.594 1 94.62 361 GLY A O 1
ATOM 2757 N N . GLU A 1 362 ? 7.203 -22 -33.812 1 95 362 GLU A N 1
ATOM 2758 C CA . GLU A 1 362 ? 7.414 -21.828 -35.25 1 95 362 GLU A CA 1
ATOM 2759 C C . GLU A 1 362 ? 7.172 -20.375 -35.656 1 95 362 GLU A C 1
ATOM 2761 O O . GLU A 1 362 ? 6.59 -19.594 -34.906 1 95 362 GLU A O 1
ATOM 2766 N N . PRO A 1 363 ? 7.809 -19.922 -36.75 1 94.5 363 PRO A N 1
ATOM 2767 C CA . PRO A 1 363 ? 7.59 -18.547 -37.156 1 94.5 363 PRO A CA 1
ATOM 2768 C C . PRO A 1 363 ? 6.109 -18.156 -37.188 1 94.5 363 PRO A C 1
ATOM 2770 O O . PRO A 1 363 ? 5.293 -18.875 -37.781 1 94.5 363 PRO A O 1
ATOM 2773 N N . GLY A 1 364 ? 5.777 -17.125 -36.5 1 93.31 364 GLY A N 1
ATOM 2774 C CA . GLY A 1 364 ? 4.402 -16.656 -36.406 1 93.31 364 GLY A CA 1
ATOM 2775 C C . GLY A 1 364 ? 3.689 -17.109 -35.156 1 93.31 364 GLY A C 1
ATOM 2776 O O . GLY A 1 364 ? 2.635 -16.578 -34.812 1 93.31 364 GLY A O 1
ATOM 2777 N N . ASN A 1 365 ? 4.25 -18.094 -34.5 1 94.12 365 ASN A N 1
ATOM 2778 C CA . ASN A 1 365 ? 3.686 -18.641 -33.25 1 94.12 365 ASN A CA 1
ATOM 2779 C C . ASN A 1 365 ? 4.738 -18.734 -32.156 1 94.12 365 ASN A C 1
ATOM 2781 O O . ASN A 1 365 ? 4.926 -19.797 -31.562 1 94.12 365 ASN A O 1
ATOM 2785 N N . GLU A 1 366 ? 5.312 -17.625 -31.828 1 91.38 366 GLU A N 1
ATOM 2786 C CA . GLU A 1 366 ? 6.418 -17.609 -30.875 1 91.38 366 GLU A CA 1
ATOM 2787 C C . GLU A 1 366 ? 5.973 -17.031 -29.531 1 91.38 366 GLU A C 1
ATOM 2789 O O . GLU A 1 366 ? 6.684 -17.172 -28.531 1 91.38 366 GLU A O 1
ATOM 2794 N N . SER A 1 367 ? 4.742 -16.5 -29.578 1 92 367 SER A N 1
ATOM 2795 C CA . SER A 1 367 ? 4.262 -15.859 -28.359 1 92 367 SER A CA 1
ATOM 2796 C C . SER A 1 367 ? 4.168 -16.859 -27.203 1 92 367 SER A C 1
ATOM 2798 O O . SER A 1 367 ? 3.775 -18 -27.406 1 92 367 SER A O 1
ATOM 2800 N N . GLY A 1 368 ? 4.531 -16.453 -26.016 1 89.69 368 GLY A N 1
ATOM 2801 C CA . GLY A 1 368 ? 4.402 -17.281 -24.828 1 89.69 368 GLY A CA 1
ATOM 2802 C C . GLY A 1 368 ? 2.963 -17.5 -24.406 1 89.69 368 GLY A C 1
ATOM 2803 O O . GLY A 1 368 ? 2.057 -16.828 -24.906 1 89.69 368 GLY A O 1
ATOM 2804 N N . VAL A 1 369 ? 2.803 -18.438 -23.547 1 91.19 369 VAL A N 1
ATOM 2805 C CA . VAL A 1 369 ? 1.477 -18.703 -23 1 91.19 369 VAL A CA 1
ATOM 2806 C C . VAL A 1 369 ? 0.997 -17.469 -22.219 1 91.19 369 VAL A C 1
ATOM 2808 O O . VAL A 1 369 ? 1.798 -16.609 -21.844 1 91.19 369 VAL A O 1
ATOM 2811 N N . HIS A 1 370 ? -0.284 -17.297 -22.078 1 89.94 370 HIS A N 1
ATOM 2812 C CA . HIS A 1 370 ? -0.944 -16.234 -21.328 1 89.94 370 HIS A CA 1
ATOM 2813 C C . HIS A 1 370 ? -0.749 -14.883 -21.984 1 89.94 370 HIS A C 1
ATOM 2815 O O . HIS A 1 370 ? -0.588 -13.867 -21.297 1 89.94 370 HIS A O 1
ATOM 2821 N N . THR A 1 371 ? -0.558 -14.852 -23.25 1 91.31 371 THR A N 1
ATOM 2822 C CA . THR A 1 371 ? -0.525 -13.625 -24.031 1 91.31 371 THR A CA 1
ATOM 2823 C C . THR A 1 371 ? -1.677 -13.594 -25.031 1 91.31 371 THR A C 1
ATOM 2825 O O . THR A 1 371 ? -2.146 -14.641 -25.484 1 91.31 371 THR A O 1
ATOM 2828 N N . PRO A 1 372 ? -2.092 -12.398 -25.328 1 93.88 372 PRO A N 1
ATOM 2829 C CA . PRO A 1 372 ? -3.217 -12.281 -26.266 1 93.88 372 PRO A CA 1
ATOM 2830 C C . PRO A 1 372 ? -2.887 -12.805 -27.656 1 93.88 372 PRO A C 1
ATOM 2832 O O . PRO A 1 372 ? -3.793 -13.078 -28.453 1 93.88 372 PRO A O 1
ATOM 2835 N N . THR A 1 373 ? -1.568 -12.953 -27.906 1 95.5 373 THR A N 1
ATOM 2836 C CA . THR A 1 373 ? -1.137 -13.328 -29.25 1 95.5 373 THR A CA 1
ATOM 2837 C C . THR A 1 373 ? -0.742 -14.805 -29.297 1 95.5 373 THR A C 1
ATOM 2839 O O . THR A 1 373 ? -0.267 -15.289 -30.328 1 95.5 373 THR A O 1
ATOM 2842 N N . PHE A 1 374 ? -0.966 -15.562 -28.25 1 95.56 374 PHE A N 1
ATOM 2843 C CA . PHE A 1 374 ? -0.62 -16.984 -28.203 1 95.56 374 PHE A CA 1
ATOM 2844 C C . PHE A 1 374 ? -1.405 -17.766 -29.25 1 95.56 374 PHE A C 1
ATOM 2846 O O . PHE A 1 374 ? -2.619 -17.594 -29.375 1 95.56 374 PHE A O 1
ATOM 2853 N N . ALA A 1 375 ? -0.66 -18.656 -29.984 1 95.75 375 ALA A N 1
ATOM 2854 C CA . ALA A 1 375 ? -1.297 -19.547 -30.953 1 95.75 375 ALA A CA 1
ATOM 2855 C C . ALA A 1 375 ? -0.422 -20.766 -31.234 1 95.75 375 ALA A C 1
ATOM 2857 O O . ALA A 1 375 ? 0.803 -20.703 -31.094 1 95.75 375 ALA A O 1
ATOM 2858 N N . VAL A 1 376 ? -1.071 -21.828 -31.578 1 96.75 376 VAL A N 1
ATOM 2859 C CA . VAL A 1 376 ? -0.395 -23.078 -31.891 1 96.75 376 VAL A CA 1
ATOM 2860 C C . VAL A 1 376 ? -0.999 -23.688 -33.156 1 96.75 376 VAL A C 1
ATOM 2862 O O . VAL A 1 376 ? -2.221 -23.719 -33.312 1 96.75 376 VAL A O 1
ATOM 2865 N N . SER A 1 377 ? -0.167 -24.141 -34.031 1 95.69 377 SER A N 1
ATOM 2866 C CA . SER A 1 377 ? -0.624 -24.812 -35.25 1 95.69 377 SER A CA 1
ATOM 2867 C C . SER A 1 377 ? -1.312 -26.125 -34.938 1 95.69 377 SER A C 1
ATOM 2869 O O . SER A 1 377 ? -0.877 -26.859 -34.031 1 95.69 377 SER A O 1
ATOM 2871 N N . ASP A 1 378 ? -2.311 -26.5 -35.781 1 96.12 378 ASP A N 1
ATOM 2872 C CA . ASP A 1 378 ? -2.996 -27.781 -35.625 1 96.12 378 ASP A CA 1
ATOM 2873 C C . ASP A 1 378 ? -2.051 -28.953 -35.938 1 96.12 378 ASP A C 1
ATOM 2875 O O . ASP A 1 378 ? -2.33 -30.094 -35.562 1 96.12 378 ASP A O 1
ATOM 2879 N N . ASP A 1 379 ? -0.977 -28.625 -36.531 1 93.56 379 ASP A N 1
ATOM 2880 C CA . ASP A 1 379 ? -0.031 -29.656 -36.969 1 93.56 379 ASP A CA 1
ATOM 2881 C C . ASP A 1 379 ? 0.567 -30.391 -35.781 1 93.56 379 ASP A C 1
ATOM 2883 O O . ASP A 1 379 ? 1.093 -31.5 -35.938 1 93.56 379 ASP A O 1
ATOM 2887 N N . VAL A 1 380 ? 0.499 -29.844 -34.625 1 95.81 380 VAL A N 1
ATOM 2888 C CA . VAL A 1 380 ? 1.12 -30.453 -33.438 1 95.81 380 VAL A CA 1
ATOM 2889 C C . VAL A 1 380 ? 0.18 -31.484 -32.844 1 95.81 380 VAL A C 1
ATOM 2891 O O . VAL A 1 380 ? 0.618 -32.375 -32.125 1 95.81 380 VAL A O 1
ATOM 2894 N N . LEU A 1 381 ? -1.034 -31.406 -33.156 1 97 381 LEU A N 1
ATOM 2895 C CA . LEU A 1 381 ? -2.094 -32.062 -32.375 1 97 381 LEU A CA 1
ATOM 2896 C C . LEU A 1 381 ? -2.039 -33.562 -32.594 1 97 381 LEU A C 1
ATOM 2898 O O . LEU A 1 381 ? -1.892 -34.312 -31.625 1 97 381 LEU A O 1
ATOM 2902 N N . ILE A 1 382 ? -2.086 -34 -33.844 1 96.88 382 ILE A N 1
ATOM 2903 C CA . ILE A 1 382 ? -2.229 -35.406 -34.125 1 96.88 382 ILE A CA 1
ATOM 2904 C C . ILE A 1 382 ? -0.933 -36.156 -33.75 1 96.88 382 ILE A C 1
ATOM 2906 O O . ILE A 1 382 ? -0.955 -37.156 -33.062 1 96.88 382 ILE A O 1
ATOM 2910 N N . PRO A 1 383 ? 0.235 -35.594 -34.188 1 96.25 383 PRO A N 1
ATOM 2911 C CA . PRO A 1 383 ? 1.47 -36.281 -33.781 1 96.25 383 PRO A CA 1
ATOM 2912 C C . PRO A 1 383 ? 1.606 -36.406 -32.25 1 96.25 383 PRO A C 1
ATOM 2914 O O . PRO A 1 383 ? 2.043 -37.438 -31.766 1 96.25 383 PRO A O 1
ATOM 2917 N N . THR A 1 384 ? 1.247 -35.406 -31.547 1 97.69 384 THR A N 1
ATOM 2918 C CA . THR A 1 384 ? 1.351 -35.469 -30.078 1 97.69 384 THR A CA 1
ATOM 2919 C C . THR A 1 384 ? 0.354 -36.469 -29.5 1 97.69 384 THR A C 1
ATOM 2921 O O . THR A 1 384 ? 0.668 -37.188 -28.547 1 97.69 384 THR A O 1
ATOM 2924 N N . THR A 1 385 ? -0.833 -36.5 -30.062 1 98.38 385 THR A N 1
ATOM 2925 C CA . THR A 1 385 ? -1.837 -37.438 -29.609 1 98.38 385 THR A CA 1
ATOM 2926 C C . THR A 1 385 ? -1.342 -38.875 -29.812 1 98.38 385 THR A C 1
ATOM 2928 O O . THR A 1 385 ? -1.468 -39.719 -28.906 1 98.38 385 THR A O 1
ATOM 2931 N N . GLU A 1 386 ? -0.81 -39.125 -30.969 1 97.62 386 GLU A N 1
ATOM 2932 C CA . GLU A 1 386 ? -0.31 -40.469 -31.281 1 97.62 386 GLU A CA 1
ATOM 2933 C C . GLU A 1 386 ? 0.835 -40.844 -30.344 1 97.62 386 GLU A C 1
ATOM 2935 O O . GLU A 1 386 ? 0.929 -42 -29.906 1 97.62 386 GLU A O 1
ATOM 2940 N N . LEU A 1 387 ? 1.643 -39.875 -30.062 1 97.19 387 LEU A N 1
ATOM 2941 C CA . LEU A 1 387 ? 2.711 -40.125 -29.094 1 97.19 387 LEU A CA 1
ATOM 2942 C C . LEU A 1 387 ? 2.137 -40.5 -27.734 1 97.19 387 LEU A C 1
ATOM 2944 O O . LEU A 1 387 ? 2.615 -41.406 -27.078 1 97.19 387 LEU A O 1
ATOM 2948 N N . ALA A 1 388 ? 1.165 -39.75 -27.281 1 98.25 388 ALA A N 1
ATOM 2949 C CA . ALA A 1 388 ? 0.531 -40 -25.984 1 98.25 388 ALA A CA 1
ATOM 2950 C C . ALA A 1 388 ? -0.098 -41.406 -25.969 1 98.25 388 ALA A C 1
ATOM 2952 O O . ALA A 1 388 ? 0.008 -42.125 -24.969 1 98.25 388 ALA A O 1
ATOM 2953 N N . VAL A 1 389 ? -0.728 -41.75 -27.047 1 97.88 389 VAL A N 1
ATOM 2954 C CA . VAL A 1 389 ? -1.34 -43.094 -27.172 1 97.88 389 VAL A CA 1
ATOM 2955 C C . VAL A 1 389 ? -0.267 -44.156 -27.047 1 97.88 389 VAL A C 1
ATOM 2957 O O . VAL A 1 389 ? -0.406 -45.094 -26.266 1 97.88 389 VAL A O 1
ATOM 2960 N N . LYS A 1 390 ? 0.777 -44.031 -27.812 1 96.81 390 LYS A N 1
ATOM 2961 C CA . LYS A 1 390 ? 1.874 -45 -27.797 1 96.81 390 LYS A CA 1
ATOM 2962 C C . LYS A 1 390 ? 2.471 -45.125 -26.391 1 96.81 390 LYS A C 1
ATOM 2964 O O . LYS A 1 390 ? 2.727 -46.219 -25.922 1 96.81 390 LYS A O 1
ATOM 2969 N N . TYR A 1 391 ? 2.662 -44.031 -25.828 1 97.12 391 TYR A N 1
ATOM 2970 C CA . TYR A 1 391 ? 3.281 -44 -24.5 1 97.12 391 TYR A CA 1
ATOM 2971 C C . TYR A 1 391 ? 2.398 -44.688 -23.484 1 97.12 391 TYR A C 1
ATOM 2973 O O . TYR A 1 391 ? 2.879 -45.5 -22.688 1 97.12 391 TYR A O 1
ATOM 2981 N N . CYS A 1 392 ? 1.109 -44.312 -23.453 1 97.5 392 CYS A N 1
ATOM 2982 C CA . CYS A 1 392 ? 0.174 -44.969 -22.547 1 97.5 392 CYS A CA 1
ATOM 2983 C C . CYS A 1 392 ? 0.12 -46.469 -22.781 1 97.5 392 CYS A C 1
ATOM 2985 O O . CYS A 1 392 ? 0.043 -47.25 -21.844 1 97.5 392 CYS A O 1
ATOM 2987 N N . PHE A 1 393 ? 0.137 -46.812 -24 1 95.25 393 PHE A N 1
ATOM 2988 C CA . PHE A 1 393 ? 0.143 -48.219 -24.359 1 95.25 393 PHE A CA 1
ATOM 2989 C C . PHE A 1 393 ? 1.358 -48.938 -23.781 1 95.25 393 PHE A C 1
ATOM 2991 O O . PHE A 1 393 ? 1.238 -50.031 -23.219 1 95.25 393 PHE A O 1
ATOM 2998 N N . ASP A 1 394 ? 2.5 -48.312 -23.953 1 95.06 394 ASP A N 1
ATOM 2999 C CA . ASP A 1 394 ? 3.734 -48.875 -23.422 1 95.06 394 ASP A CA 1
ATOM 3000 C C . ASP A 1 394 ? 3.66 -49 -21.906 1 95.06 394 ASP A C 1
ATOM 3002 O O . ASP A 1 394 ? 4.121 -50 -21.344 1 95.06 394 ASP A O 1
ATOM 3006 N N . LEU A 1 395 ? 3.111 -48.062 -21.25 1 96.19 395 LEU A N 1
ATOM 3007 C CA . LEU A 1 395 ? 2.979 -48.094 -19.797 1 96.19 395 LEU A CA 1
ATOM 3008 C C . LEU A 1 395 ? 2.076 -49.219 -19.375 1 96.19 395 LEU A C 1
ATOM 3010 O O . LEU A 1 395 ? 2.363 -49.906 -18.375 1 96.19 395 LEU A O 1
ATOM 3014 N N . LEU A 1 396 ? 1.002 -49.438 -20.078 1 95.25 396 LEU A N 1
ATOM 3015 C CA . LEU A 1 396 ? 0.033 -50.469 -19.734 1 95.25 396 LEU A CA 1
ATOM 3016 C C . LEU A 1 396 ? 0.616 -51.844 -19.953 1 95.25 396 LEU A C 1
ATOM 3018 O O . LEU A 1 396 ? 0.218 -52.812 -19.281 1 95.25 396 LEU A O 1
ATOM 3022 N N . HIS A 1 397 ? 1.527 -52 -20.844 1 90.81 397 HIS A N 1
ATOM 3023 C CA . HIS A 1 397 ? 2.119 -53.312 -21.141 1 90.81 397 HIS A CA 1
ATOM 3024 C C . HIS A 1 397 ? 3.387 -53.531 -20.328 1 90.81 397 HIS A C 1
ATOM 3026 O O . HIS A 1 397 ? 3.969 -54.625 -20.375 1 90.81 397 HIS A O 1
ATOM 3032 N N . GLY A 1 398 ? 3.697 -52.75 -19.359 1 78.44 398 GLY A N 1
ATOM 3033 C CA . GLY A 1 398 ? 4.809 -52.938 -18.453 1 78.44 398 GLY A CA 1
ATOM 3034 C C . GLY A 1 398 ? 6.16 -52.969 -19.141 1 78.44 398 GLY A C 1
ATOM 3035 O O . GLY A 1 398 ? 7.082 -53.656 -18.688 1 78.44 398 GLY A O 1
ATOM 3036 N N . GLN A 1 399 ? 6.172 -52.594 -20.391 1 59.34 399 GLN A N 1
ATOM 3037 C CA . GLN A 1 399 ? 7.449 -52.688 -21.078 1 59.34 399 GLN A CA 1
ATOM 3038 C C . GLN A 1 399 ? 8.578 -52.125 -20.234 1 59.34 399 GLN A C 1
ATOM 3040 O O . GLN A 1 399 ? 8.531 -50.938 -19.859 1 59.34 399 GLN A O 1
ATOM 3045 N N . SER A 1 400 ? 8.875 -52.875 -19.172 1 45.47 400 SER A N 1
ATOM 3046 C CA . SER A 1 400 ? 10.141 -52.594 -18.5 1 45.47 400 SER A CA 1
ATOM 3047 C C . SER A 1 400 ? 11.25 -52.312 -19.516 1 45.47 400 SER A C 1
ATOM 3049 O O . SER A 1 400 ? 11.195 -52.781 -20.656 1 45.47 400 SER A O 1
ATOM 3051 N N . ALA A 1 401 ? 12.062 -51.156 -19.375 1 41.03 401 ALA A N 1
ATOM 3052 C CA . ALA A 1 401 ? 13.336 -51.062 -20.078 1 41.03 401 ALA A CA 1
ATOM 3053 C C . ALA A 1 401 ? 13.914 -52.469 -20.359 1 41.03 401 ALA A C 1
ATOM 3055 O O . ALA A 1 401 ? 14.055 -53.281 -19.453 1 41.03 401 ALA A O 1
ATOM 3056 N N . ARG A 1 402 ? 13.898 -52.844 -21.656 1 35.44 402 ARG A N 1
ATOM 3057 C CA . ARG A 1 402 ? 14.922 -53.844 -21.891 1 35.44 402 ARG A CA 1
ATOM 3058 C C . ARG A 1 402 ? 16.266 -53.406 -21.328 1 35.44 402 ARG A C 1
ATOM 3060 O O . ARG A 1 402 ? 16.656 -52.25 -21.453 1 35.44 402 ARG A O 1
ATOM 3067 N N . MET B 1 1 ? 1.358 65.375 28.688 1 24.39 1 MET B N 1
ATOM 3068 C CA . MET B 1 1 ? 0.385 64.75 29.594 1 24.39 1 MET B CA 1
ATOM 3069 C C . MET B 1 1 ? 0.109 63.312 29.203 1 24.39 1 MET B C 1
ATOM 3071 O O . MET B 1 1 ? -0.33 63.031 28.078 1 24.39 1 MET B O 1
ATOM 3075 N N . ARG B 1 2 ? 1.003 62.5 29.688 1 32.88 2 ARG B N 1
ATOM 3076 C CA . ARG B 1 2 ? 1.067 61.062 29.484 1 32.88 2 ARG B CA 1
ATOM 3077 C C . ARG B 1 2 ? -0.298 60.406 29.703 1 32.88 2 ARG B C 1
ATOM 3079 O O . ARG B 1 2 ? -0.762 60.281 30.844 1 32.88 2 ARG B O 1
ATOM 3086 N N . ALA B 1 3 ? -1.233 60.781 28.938 1 35.53 3 ALA B N 1
ATOM 3087 C CA . ALA B 1 3 ? -2.533 60.188 29.188 1 35.53 3 ALA B CA 1
ATOM 3088 C C . ALA B 1 3 ? -2.396 58.656 29.375 1 35.53 3 ALA B C 1
ATOM 3090 O O . ALA B 1 3 ? -2.238 57.906 28.406 1 35.53 3 ALA B O 1
ATOM 3091 N N . ALA B 1 4 ? -1.593 58.281 30.297 1 36.62 4 ALA B N 1
ATOM 3092 C CA . ALA B 1 4 ? -1.637 56.938 30.859 1 36.62 4 ALA B CA 1
ATOM 3093 C C . ALA B 1 4 ? -3.076 56.469 31.109 1 36.62 4 ALA B C 1
ATOM 3095 O O . ALA B 1 4 ? -3.797 57.094 31.891 1 36.62 4 ALA B O 1
ATOM 3096 N N . MET B 1 5 ? -3.836 56.219 30.109 1 35.97 5 MET B N 1
ATOM 3097 C CA . MET B 1 5 ? -5.078 55.594 30.578 1 35.97 5 MET B CA 1
ATOM 3098 C C . MET B 1 5 ? -4.848 54.812 31.859 1 35.97 5 MET B C 1
ATOM 3100 O O . MET B 1 5 ? -4.047 53.875 31.891 1 35.97 5 MET B O 1
ATOM 3104 N N . ASN B 1 6 ? -4.676 55.406 32.938 1 33.84 6 ASN B N 1
ATOM 3105 C CA . ASN B 1 6 ? -4.859 54.719 34.219 1 33.84 6 ASN B CA 1
ATOM 3106 C C . ASN B 1 6 ? -5.922 53.625 34.125 1 33.84 6 ASN B C 1
ATOM 3108 O O . ASN B 1 6 ? -7.113 53.906 34.281 1 33.84 6 ASN B O 1
ATOM 3112 N N . PHE B 1 7 ? -5.867 52.781 33.125 1 38.88 7 PHE B N 1
ATOM 3113 C CA . PHE B 1 7 ? -6.723 51.594 33.219 1 38.88 7 PHE B CA 1
ATOM 3114 C C . PHE B 1 7 ? -6.797 51.094 34.656 1 38.88 7 PHE B C 1
ATOM 3116 O O . PHE B 1 7 ? -5.844 50.5 35.156 1 38.88 7 PHE B O 1
ATOM 3123 N N . ARG B 1 8 ? -7.141 51.812 35.562 1 37.75 8 ARG B N 1
ATOM 3124 C CA . ARG B 1 8 ? -7.379 51.156 36.844 1 37.75 8 ARG B CA 1
ATOM 3125 C C . ARG B 1 8 ? -7.965 49.75 36.625 1 37.75 8 ARG B C 1
ATOM 3127 O O . ARG B 1 8 ? -8.875 49.562 35.812 1 37.75 8 ARG B O 1
ATOM 3134 N N . ILE B 1 9 ? -7.289 48.688 36.812 1 39.72 9 ILE B N 1
ATOM 3135 C CA . ILE B 1 9 ? -7.559 47.281 36.969 1 39.72 9 ILE B CA 1
ATOM 3136 C C . ILE B 1 9 ? -9.031 47.062 37.312 1 39.72 9 ILE B C 1
ATOM 3138 O O . ILE B 1 9 ? -9.578 45.969 37.062 1 39.72 9 ILE B O 1
ATOM 3142 N N . ASN B 1 10 ? -9.57 47.938 38.188 1 43.91 10 ASN B N 1
ATOM 3143 C CA . ASN B 1 10 ? -10.867 47.531 38.688 1 43.91 10 ASN B CA 1
ATOM 3144 C C . ASN B 1 10 ? -11.93 47.562 37.594 1 43.91 10 ASN B C 1
ATOM 3146 O O . ASN B 1 10 ? -13.078 47.156 37.812 1 43.91 10 ASN B O 1
ATOM 3150 N N . ASN B 1 11 ? -11.727 48.219 36.375 1 55.06 11 ASN B N 1
ATOM 3151 C CA . ASN B 1 11 ? -12.836 48.344 35.438 1 55.06 11 ASN B CA 1
ATOM 3152 C C . ASN B 1 11 ? -12.672 47.438 34.219 1 55.06 11 ASN B C 1
ATOM 3154 O O . ASN B 1 11 ? -11.602 47.375 33.594 1 55.06 11 ASN B O 1
ATOM 3158 N N . SER B 1 12 ? -13.453 46.438 34 1 76.44 12 SER B N 1
ATOM 3159 C CA . SER B 1 12 ? -13.586 45.5 32.906 1 76.44 12 SER B CA 1
ATOM 3160 C C . SER B 1 12 ? -13.352 46.188 31.562 1 76.44 12 SER B C 1
ATOM 3162 O O . SER B 1 12 ? -13.836 47.312 31.344 1 76.44 12 SER B O 1
ATOM 3164 N N . LEU B 1 13 ? -12.336 45.688 30.781 1 91.06 13 LEU B N 1
ATOM 3165 C CA . LEU B 1 13 ? -12.023 46.25 29.484 1 91.06 13 LEU B CA 1
ATOM 3166 C C . LEU B 1 13 ? -13.164 46.031 28.5 1 91.06 13 LEU B C 1
ATOM 3168 O O . LEU B 1 13 ? -13.211 46.656 27.422 1 91.06 13 LEU B O 1
ATOM 3172 N N . LEU B 1 14 ? -14.047 45.188 28.922 1 95.44 14 LEU B N 1
ATOM 3173 C CA . LEU B 1 14 ? -15.266 44.969 28.141 1 95.44 14 LEU B CA 1
ATOM 3174 C C . LEU B 1 14 ? -16.5 45.406 28.922 1 95.44 14 LEU B C 1
ATOM 3176 O O . LEU B 1 14 ? -16.594 45.188 30.125 1 95.44 14 LEU B O 1
ATOM 3180 N N . ILE B 1 15 ? -17.359 46.062 28.25 1 96 15 ILE B N 1
ATOM 3181 C CA . ILE B 1 15 ? -18.641 46.375 28.859 1 96 15 ILE B CA 1
ATOM 3182 C C . ILE B 1 15 ? -19.578 45.188 28.75 1 96 15 ILE B C 1
ATOM 3184 O O . ILE B 1 15 ? -19.281 44.219 28.031 1 96 15 ILE B O 1
ATOM 3188 N N . GLU B 1 16 ? -20.625 45.219 29.453 1 96.06 16 GLU B N 1
ATOM 3189 C CA . GLU B 1 16 ? -21.516 44.094 29.578 1 96.06 16 GLU B CA 1
ATOM 3190 C C . GLU B 1 16 ? -22.031 43.625 28.203 1 96.06 16 GLU B C 1
ATOM 3192 O O . GLU B 1 16 ? -22.062 42.438 27.922 1 96.06 16 GLU B O 1
ATOM 3197 N N . ALA B 1 17 ? -22.406 44.531 27.359 1 96.94 17 ALA B N 1
ATOM 3198 C CA . ALA B 1 17 ? -22.922 44.219 26.031 1 96.94 17 ALA B CA 1
ATOM 3199 C C . ALA B 1 17 ? -21.891 43.5 25.188 1 96.94 17 ALA B C 1
ATOM 3201 O O . ALA B 1 17 ? -22.219 42.594 24.391 1 96.94 17 ALA B O 1
ATOM 3202 N N . GLU B 1 18 ? -20.688 43.938 25.312 1 97.81 18 GLU B N 1
ATOM 3203 C CA . GLU B 1 18 ? -19.594 43.312 24.594 1 97.81 18 GLU B CA 1
ATOM 3204 C C . GLU B 1 18 ? -19.312 41.906 25.125 1 97.81 18 GLU B C 1
ATOM 3206 O O . GLU B 1 18 ? -19.078 40.969 24.344 1 97.81 18 GLU B O 1
ATOM 3211 N N . ARG B 1 19 ? -19.375 41.719 26.422 1 97.88 19 ARG B N 1
ATOM 3212 C CA . ARG B 1 19 ? -19.219 40.406 27.047 1 97.88 19 ARG B CA 1
ATOM 3213 C C . ARG B 1 19 ? -20.281 39.438 26.547 1 97.88 19 ARG B C 1
ATOM 3215 O O . ARG B 1 19 ? -19.984 38.312 26.203 1 97.88 19 ARG B O 1
ATOM 3222 N N . ASP B 1 20 ? -21.453 39.906 26.531 1 98 20 ASP B N 1
ATOM 3223 C CA . ASP B 1 20 ? -22.578 39.094 26.078 1 98 20 ASP B CA 1
ATOM 3224 C C . ASP B 1 20 ? -22.391 38.688 24.609 1 98 20 ASP B C 1
ATOM 3226 O O . ASP B 1 20 ? -22.719 37.562 24.234 1 98 20 ASP B O 1
ATOM 3230 N N . ALA B 1 21 ? -21.891 39.625 23.828 1 98.19 21 ALA B N 1
ATOM 3231 C CA . ALA B 1 21 ? -21.672 39.344 22.406 1 98.19 21 ALA B CA 1
ATOM 3232 C C . ALA B 1 21 ? -20.625 38.281 22.203 1 98.19 21 ALA B C 1
ATOM 3234 O O . ALA B 1 21 ? -20.766 37.406 21.328 1 98.19 21 ALA B O 1
ATOM 3235 N N . VAL B 1 22 ? -19.594 38.344 22.969 1 98.31 22 VAL B N 1
ATOM 3236 C CA . VAL B 1 22 ? -18.5 37.344 22.906 1 98.31 22 VAL B CA 1
ATOM 3237 C C . VAL B 1 22 ? -19.047 35.969 23.234 1 98.31 22 VAL B C 1
ATOM 3239 O O . VAL B 1 22 ? -18.781 35 22.5 1 98.31 22 VAL B O 1
ATOM 3242 N N . LEU B 1 23 ? -19.797 35.844 24.266 1 98.19 23 LEU B N 1
ATOM 3243 C CA . LEU B 1 23 ? -20.359 34.594 24.688 1 98.19 23 LEU B CA 1
ATOM 3244 C C . LEU B 1 23 ? -21.375 34.062 23.672 1 98.19 23 LEU B C 1
ATOM 3246 O O . LEU B 1 23 ? -21.406 32.875 23.375 1 98.19 23 LEU B O 1
ATOM 3250 N N . GLU B 1 24 ? -22.172 34.969 23.203 1 98.31 24 GLU B N 1
ATOM 3251 C CA . GLU B 1 24 ? -23.188 34.625 22.219 1 98.31 24 GLU B CA 1
ATOM 3252 C C . GLU B 1 24 ? -22.562 34.031 20.953 1 98.31 24 GLU B C 1
ATOM 3254 O O . GLU B 1 24 ? -23.031 33 20.453 1 98.31 24 GLU B O 1
ATOM 3259 N N . LEU B 1 25 ? -21.516 34.656 20.516 1 98.5 25 LEU B N 1
ATOM 3260 C CA . LEU B 1 25 ? -20.875 34.188 19.297 1 98.5 25 LEU B CA 1
ATOM 3261 C C . LEU B 1 25 ? -20.281 32.781 19.516 1 98.5 25 LEU B C 1
ATOM 3263 O O . LEU B 1 25 ? -20.422 31.906 18.656 1 98.5 25 LEU B O 1
ATOM 3267 N N . ARG B 1 26 ? -19.625 32.594 20.594 1 98.44 26 ARG B N 1
ATOM 3268 C CA . ARG B 1 26 ? -19.016 31.297 20.906 1 98.44 26 ARG B CA 1
ATOM 3269 C C . ARG B 1 26 ? -20.062 30.172 20.875 1 98.44 26 ARG B C 1
ATOM 3271 O O . ARG B 1 26 ? -19.875 29.156 20.203 1 98.44 26 ARG B O 1
ATOM 3278 N N . HIS B 1 27 ? -21.172 30.422 21.547 1 98.31 27 HIS B N 1
ATOM 3279 C CA . HIS B 1 27 ? -22.219 29.391 21.656 1 98.31 27 HIS B CA 1
ATOM 3280 C C . HIS B 1 27 ? -22.875 29.156 20.297 1 98.31 27 HIS B C 1
ATOM 3282 O O . HIS B 1 27 ? -23.172 28.016 19.938 1 98.31 27 HIS B O 1
ATOM 3288 N N . ALA B 1 28 ? -23.094 30.219 19.625 1 98.12 28 ALA B N 1
ATOM 3289 C CA . ALA B 1 28 ? -23.719 30.094 18.297 1 98.12 28 ALA B CA 1
ATOM 3290 C C . ALA B 1 28 ? -22.844 29.281 17.359 1 98.12 28 ALA B C 1
ATOM 3292 O O . ALA B 1 28 ? -23.328 28.422 16.625 1 98.12 28 ALA B O 1
ATOM 3293 N N . MET B 1 29 ? -21.547 29.609 17.328 1 98.31 29 MET B N 1
ATOM 3294 C CA . MET B 1 29 ? -20.609 28.906 16.438 1 98.31 29 MET B CA 1
ATOM 3295 C C . MET B 1 29 ? -20.484 27.453 16.844 1 98.31 29 MET B C 1
ATOM 3297 O O . MET B 1 29 ? -20.406 26.562 15.992 1 98.31 29 MET B O 1
ATOM 3301 N N . HIS B 1 30 ? -20.453 27.188 18.141 1 98.44 30 HIS B N 1
ATOM 3302 C CA . HIS B 1 30 ? -20.312 25.812 18.609 1 98.44 30 HIS B CA 1
ATOM 3303 C C . HIS B 1 30 ? -21.531 24.984 18.25 1 98.44 30 HIS B C 1
ATOM 3305 O O . HIS B 1 30 ? -21.406 23.812 17.875 1 98.44 30 HIS B O 1
ATOM 3311 N N . ARG B 1 31 ? -22.703 25.562 18.359 1 98 31 ARG B N 1
ATOM 3312 C CA . ARG B 1 31 ? -23.969 24.875 18.094 1 98 31 ARG B CA 1
ATOM 3313 C C . ARG B 1 31 ? -24.125 24.562 16.609 1 98 31 ARG B C 1
ATOM 3315 O O . ARG B 1 31 ? -24.75 23.578 16.234 1 98 31 ARG B O 1
ATOM 3322 N N . GLU B 1 32 ? -23.594 25.469 15.781 1 98.31 32 GLU B N 1
ATOM 3323 C CA . GLU B 1 32 ? -23.719 25.297 14.336 1 98.31 32 GLU B CA 1
ATOM 3324 C C . GLU B 1 32 ? -22.359 25.406 13.648 1 98.31 32 GLU B C 1
ATOM 3326 O O . GLU B 1 32 ? -22.156 26.297 12.812 1 98.31 32 GLU B O 1
ATOM 3331 N N . PRO B 1 33 ? -21.531 24.484 13.984 1 98.44 33 PRO B N 1
ATOM 3332 C CA . PRO B 1 33 ? -20.188 24.516 13.398 1 98.44 33 PRO B CA 1
ATOM 3333 C C . PRO B 1 33 ? -20.203 24.266 11.891 1 98.44 33 PRO B C 1
ATOM 3335 O O . PRO B 1 33 ? -21.078 23.562 11.391 1 98.44 33 PRO B O 1
ATOM 3338 N N . GLU B 1 34 ? -19.234 24.859 11.18 1 98.56 34 GLU B N 1
ATOM 3339 C CA . GLU B 1 34 ? -19.078 24.672 9.734 1 98.56 34 GLU B CA 1
ATOM 3340 C C . GLU B 1 34 ? -17.641 24.297 9.383 1 98.56 34 GLU B C 1
ATOM 3342 O O . GLU B 1 34 ? -16.703 24.812 9.984 1 98.56 34 GLU B O 1
ATOM 3347 N N . LEU B 1 35 ? -17.516 23.453 8.414 1 97.44 35 LEU B N 1
ATOM 3348 C CA . LEU B 1 35 ? -16.203 22.953 8.008 1 97.44 35 LEU B CA 1
ATOM 3349 C C . LEU B 1 35 ? -15.406 24.016 7.273 1 97.44 35 LEU B C 1
ATOM 3351 O O . LEU B 1 35 ? -15.977 25 6.781 1 97.44 35 LEU B O 1
ATOM 3355 N N . SER B 1 36 ? -14.117 23.828 7.141 1 97.12 36 SER B N 1
ATOM 3356 C CA . SER B 1 36 ? -13.203 24.703 6.414 1 97.12 36 SER B CA 1
ATOM 3357 C C . SER B 1 36 ? -13.727 25 5.012 1 97.12 36 SER B C 1
ATOM 3359 O O . SER B 1 36 ? -14.211 24.109 4.32 1 97.12 36 SER B O 1
ATOM 3361 N N . ASN B 1 37 ? -13.641 26.281 4.695 1 97.69 37 ASN B N 1
ATOM 3362 C CA . ASN B 1 37 ? -13.969 26.781 3.365 1 97.69 37 ASN B CA 1
ATOM 3363 C C . ASN B 1 37 ? -15.477 26.75 3.113 1 97.69 37 ASN B C 1
ATOM 3365 O O . ASN B 1 37 ? -15.922 26.984 1.988 1 97.69 37 ASN B O 1
ATOM 3369 N N . ASN B 1 38 ? -16.234 26.406 4.105 1 98.25 38 ASN B N 1
ATOM 3370 C CA . ASN B 1 38 ? -17.703 26.406 4.012 1 98.25 38 ASN B CA 1
ATOM 3371 C C . ASN B 1 38 ? -18.344 27.109 5.203 1 98.25 38 ASN B C 1
ATOM 3373 O O . ASN B 1 38 ? -19.359 26.641 5.73 1 98.25 38 ASN B O 1
ATOM 3377 N N . GLU B 1 39 ? -17.703 28.078 5.719 1 98.5 39 GLU B N 1
ATOM 3378 C CA . GLU B 1 39 ? -18.156 28.766 6.922 1 98.5 39 GLU B CA 1
ATOM 3379 C C . GLU B 1 39 ? -19.109 29.906 6.578 1 98.5 39 GLU B C 1
ATOM 3381 O O . GLU B 1 39 ? -18.906 31.047 7.008 1 98.5 39 GLU B O 1
ATOM 3386 N N . TRP B 1 40 ? -20.172 29.641 5.891 1 98.44 40 TRP B N 1
ATOM 3387 C CA . TRP B 1 40 ? -21.078 30.672 5.363 1 98.44 40 TRP B CA 1
ATOM 3388 C C . TRP B 1 40 ? -21.953 31.25 6.473 1 98.44 40 TRP B C 1
ATOM 3390 O O . TRP B 1 40 ? -22.078 32.469 6.598 1 98.44 40 TRP B O 1
ATOM 3400 N N . LYS B 1 41 ? -22.594 30.391 7.215 1 98.25 41 LYS B N 1
ATOM 3401 C CA . LYS B 1 41 ? -23.438 30.875 8.32 1 98.25 41 LYS B CA 1
ATOM 3402 C C . LYS B 1 41 ? -22.594 31.594 9.367 1 98.25 41 LYS B C 1
ATOM 3404 O O . LYS B 1 41 ? -23.047 32.562 9.984 1 98.25 41 LYS B O 1
ATOM 3409 N N . THR B 1 42 ? -21.422 31.047 9.609 1 98.62 42 THR B N 1
ATOM 3410 C CA . THR B 1 42 ? -20.516 31.672 10.555 1 98.62 42 THR B CA 1
ATOM 3411 C C . THR B 1 42 ? -20.141 33.094 10.094 1 98.62 42 THR B C 1
ATOM 3413 O O . THR B 1 42 ? -20.141 34.031 10.891 1 98.62 42 THR B O 1
ATOM 3416 N N . GLN B 1 43 ? -19.828 33.219 8.805 1 98.56 43 GLN B N 1
ATOM 3417 C CA . GLN B 1 43 ? -19.516 34.5 8.242 1 98.56 43 GLN B CA 1
ATOM 3418 C C . GLN B 1 43 ? -20.656 35.5 8.492 1 98.56 43 GLN B C 1
ATOM 3420 O O . GLN B 1 43 ? -20.422 36.656 8.875 1 98.56 43 GLN B O 1
ATOM 3425 N N . GLN B 1 44 ? -21.875 35.094 8.25 1 98.5 44 GLN B N 1
ATOM 3426 C CA . GLN B 1 44 ? -23.047 35.938 8.43 1 98.5 44 GLN B CA 1
ATOM 3427 C C . GLN B 1 44 ? -23.219 36.344 9.891 1 98.5 44 GLN B C 1
ATOM 3429 O O . GLN B 1 44 ? -23.562 37.5 10.195 1 98.5 44 GLN B O 1
ATOM 3434 N N . ARG B 1 45 ? -23.016 35.406 10.742 1 98.44 45 ARG B N 1
ATOM 3435 C CA . ARG B 1 45 ? -23.141 35.656 12.172 1 98.44 45 ARG B CA 1
ATOM 3436 C C . ARG B 1 45 ? -22.125 36.688 12.641 1 98.44 45 ARG B C 1
ATOM 3438 O O . ARG B 1 45 ? -22.469 37.594 13.406 1 98.44 45 ARG B O 1
ATOM 3445 N N . ILE B 1 46 ? -20.906 36.531 12.195 1 98.81 46 ILE B N 1
ATOM 3446 C CA . ILE B 1 46 ? -19.844 37.438 12.578 1 98.81 46 ILE B CA 1
ATOM 3447 C C . ILE B 1 46 ? -20.156 38.844 12.039 1 98.81 46 ILE B C 1
ATOM 3449 O O . ILE B 1 46 ? -20.062 39.844 12.773 1 98.81 46 ILE B O 1
ATOM 3453 N N . ARG B 1 47 ? -20.484 38.938 10.766 1 98.62 47 ARG B N 1
ATOM 3454 C CA . ARG B 1 47 ? -20.828 40.219 10.156 1 98.62 47 ARG B CA 1
ATOM 3455 C C . ARG B 1 47 ? -21.984 40.875 10.906 1 98.62 47 ARG B C 1
ATOM 3457 O O . ARG B 1 47 ? -21.922 42.062 11.211 1 98.62 47 ARG B O 1
ATOM 3464 N N . GLY B 1 48 ? -23.031 40.125 11.125 1 98.56 48 GLY B N 1
ATOM 3465 C CA . GLY B 1 48 ? -24.188 40.656 11.836 1 98.56 48 GLY B CA 1
ATOM 3466 C C . GLY B 1 48 ? -23.844 41.188 13.211 1 98.56 48 GLY B C 1
ATOM 3467 O O . GLY B 1 48 ? -24.344 42.25 13.617 1 98.56 48 GLY B O 1
ATOM 3468 N N . MET B 1 49 ? -23.062 40.438 13.945 1 98.38 49 MET B N 1
ATOM 3469 C CA . MET B 1 49 ? -22.672 40.875 15.281 1 98.38 49 MET B CA 1
ATOM 3470 C C . MET B 1 49 ? -21.844 42.156 15.211 1 98.38 49 MET B C 1
ATOM 3472 O O . MET B 1 49 ? -22.047 43.062 16 1 98.38 49 MET B O 1
ATOM 3476 N N . LEU B 1 50 ? -20.875 42.25 14.305 1 98.69 50 LEU B N 1
ATOM 3477 C CA . LEU B 1 50 ? -20.109 43.469 14.109 1 98.69 50 LEU B CA 1
ATOM 3478 C C . LEU B 1 50 ? -21.031 44.656 13.836 1 98.69 50 LEU B C 1
ATOM 3480 O O . LEU B 1 50 ? -20.891 45.719 14.453 1 98.69 50 LEU B O 1
ATOM 3484 N N . GLU B 1 51 ? -21.953 44.469 12.992 1 98.44 51 GLU B N 1
ATOM 3485 C CA . GLU B 1 51 ? -22.859 45.562 12.586 1 98.44 51 GLU B CA 1
ATOM 3486 C C . GLU B 1 51 ? -23.75 46 13.75 1 98.44 51 GLU B C 1
ATOM 3488 O O . GLU B 1 51 ? -24.078 47.156 13.875 1 98.44 51 GLU B O 1
ATOM 3493 N N . ARG B 1 52 ? -24.125 45.031 14.547 1 98.12 52 ARG B N 1
ATOM 3494 C CA . ARG B 1 52 ? -24.922 45.344 15.727 1 98.12 52 ARG B CA 1
ATOM 3495 C C . ARG B 1 52 ? -24.188 46.344 16.641 1 98.12 52 ARG B C 1
ATOM 3497 O O . ARG B 1 52 ? -24.828 47.125 17.359 1 98.12 52 ARG B O 1
ATOM 3504 N N . PHE B 1 53 ? -22.922 46.312 16.562 1 97.94 53 PHE B N 1
ATOM 3505 C CA . PHE B 1 53 ? -22.141 47.188 17.438 1 97.94 53 PHE B CA 1
ATOM 3506 C C . PHE B 1 53 ? -21.562 48.375 16.656 1 97.94 53 PHE B C 1
ATOM 3508 O O . PHE B 1 53 ? -20.641 49.031 17.125 1 97.94 53 PHE B O 1
ATOM 3515 N N . GLY B 1 54 ? -22 48.562 15.406 1 97.62 54 GLY B N 1
ATOM 3516 C CA . GLY B 1 54 ? -21.641 49.75 14.641 1 97.62 54 GLY B CA 1
ATOM 3517 C C . GLY B 1 54 ? -20.422 49.562 13.766 1 97.62 54 GLY B C 1
ATOM 3518 O O . GLY B 1 54 ? -19.938 50.5 13.141 1 97.62 54 GLY B O 1
ATOM 3519 N N . LEU B 1 55 ? -19.844 48.438 13.781 1 97.88 55 LEU B N 1
ATOM 3520 C CA . LEU B 1 55 ? -18.719 48.156 12.898 1 97.88 55 LEU B CA 1
ATOM 3521 C C . LEU B 1 55 ? -19.219 47.656 11.539 1 97.88 55 LEU B C 1
ATOM 3523 O O . LEU B 1 55 ? -19.516 46.5 11.359 1 97.88 55 LEU B O 1
ATOM 3527 N N . LYS B 1 56 ? -19.25 48.562 10.648 1 95.62 56 LYS B N 1
ATOM 3528 C CA . LYS B 1 56 ? -19.719 48.281 9.305 1 95.62 56 LYS B CA 1
ATOM 3529 C C . LYS B 1 56 ? -18.562 48.156 8.32 1 95.62 56 LYS B C 1
ATOM 3531 O O . LYS B 1 56 ? -17.469 48.625 8.594 1 95.62 56 LYS B O 1
ATOM 3536 N N . GLY B 1 57 ? -18.766 47.438 7.305 1 94.62 57 GLY B N 1
ATOM 3537 C CA . GLY B 1 57 ? -17.828 47.406 6.199 1 94.62 57 GLY B CA 1
ATOM 3538 C C . GLY B 1 57 ? -16.75 46.344 6.355 1 94.62 57 GLY B C 1
ATOM 3539 O O . GLY B 1 57 ? -15.617 46.531 5.906 1 94.62 57 GLY B O 1
ATOM 3540 N N . ALA B 1 58 ? -17.078 45.312 7.078 1 97.81 58 ALA B N 1
ATOM 3541 C CA . ALA B 1 58 ? -16.141 44.188 7.102 1 97.81 58 ALA B CA 1
ATOM 3542 C C . ALA B 1 58 ? -15.852 43.688 5.691 1 97.81 58 ALA B C 1
ATOM 3544 O O . ALA B 1 58 ? -16.766 43.562 4.867 1 97.81 58 ALA B O 1
ATOM 3545 N N . THR B 1 59 ? -14.617 43.406 5.398 1 98.62 59 THR B N 1
ATOM 3546 C CA . THR B 1 59 ? -14.195 42.969 4.07 1 98.62 59 THR B CA 1
ATOM 3547 C C . THR B 1 59 ? -14.109 41.438 4.008 1 98.62 59 THR B C 1
ATOM 3549 O O . THR B 1 59 ? -13.562 40.812 4.914 1 98.62 59 THR B O 1
ATOM 3552 N N . VAL B 1 60 ? -14.625 40.938 2.91 1 98.44 60 VAL B N 1
ATOM 3553 C CA . VAL B 1 60 ? -14.578 39.5 2.691 1 98.44 60 VAL B CA 1
ATOM 3554 C C . VAL B 1 60 ? -13.211 39.094 2.141 1 98.44 60 VAL B C 1
ATOM 3556 O O . VAL B 1 60 ? -12.656 39.812 1.286 1 98.44 60 VAL B O 1
ATOM 3559 N N . PHE B 1 61 ? -12.617 38.094 2.68 1 98.12 61 PHE B N 1
ATOM 3560 C CA . PHE B 1 61 ? -11.43 37.469 2.113 1 98.12 61 PHE B CA 1
ATOM 3561 C C . PHE B 1 61 ? -11.531 35.938 2.172 1 98.12 61 PHE B C 1
ATOM 3563 O O . PHE B 1 61 ? -12.266 35.406 2.996 1 98.12 61 PHE B O 1
ATOM 3570 N N . HIS B 1 62 ? -10.922 35.219 1.307 1 98.25 62 HIS B N 1
ATOM 3571 C CA . HIS B 1 62 ? -10.938 33.75 1.228 1 98.25 62 HIS B CA 1
ATOM 3572 C C . HIS B 1 62 ? -12.367 33.219 1.235 1 98.25 62 HIS B C 1
ATOM 3574 O O . HIS B 1 62 ? -12.648 32.219 1.873 1 98.25 62 HIS B O 1
ATOM 3580 N N . ASN B 1 63 ? -13.219 33.938 0.624 1 97.5 63 ASN B N 1
ATOM 3581 C CA . ASN B 1 63 ? -14.617 33.594 0.373 1 97.5 63 ASN B CA 1
ATOM 3582 C C . ASN B 1 63 ? -15.453 33.688 1.647 1 97.5 63 ASN B C 1
ATOM 3584 O O . ASN B 1 63 ? -16.391 34.469 1.725 1 97.5 63 ASN B O 1
ATOM 3588 N N . THR B 1 64 ? -15.062 33 2.674 1 98.38 64 THR B N 1
ATOM 3589 C CA . THR B 1 64 ? -15.93 32.906 3.844 1 98.38 64 THR B CA 1
ATOM 3590 C C . THR B 1 64 ? -15.312 33.688 5.016 1 98.38 64 THR B C 1
ATOM 3592 O O . THR B 1 64 ? -15.938 33.812 6.07 1 98.38 64 THR B O 1
ATOM 3595 N N . GLY B 1 65 ? -14.086 34.188 4.906 1 98.56 65 GLY B N 1
ATOM 3596 C CA . GLY B 1 65 ? -13.438 34.969 5.949 1 98.56 65 GLY B CA 1
ATOM 3597 C C . GLY B 1 65 ? -13.844 36.438 5.941 1 98.56 65 GLY B C 1
ATOM 3598 O O . GLY B 1 65 ? -14.375 36.938 4.945 1 98.56 65 GLY B O 1
ATOM 3599 N N . LEU B 1 66 ? -13.672 37.125 7.059 1 98.75 66 LEU B N 1
ATOM 3600 C CA . LEU B 1 66 ? -13.891 38.562 7.188 1 98.75 66 LEU B CA 1
ATOM 3601 C C . LEU B 1 66 ? -12.719 39.25 7.898 1 98.75 66 LEU B C 1
ATOM 3603 O O . LEU B 1 66 ? -12.062 38.625 8.742 1 98.75 66 LEU B O 1
ATOM 3607 N N . TYR B 1 67 ? -12.406 40.406 7.5 1 98.75 67 TYR B N 1
ATOM 3608 C CA . TYR B 1 67 ? -11.617 41.25 8.383 1 98.75 67 TYR B CA 1
ATOM 3609 C C . TYR B 1 67 ? -12.211 42.656 8.461 1 98.75 67 TYR B C 1
ATOM 3611 O O . TYR B 1 67 ? -12.945 43.062 7.566 1 98.75 67 TYR B O 1
ATOM 3619 N N . ILE B 1 68 ? -11.984 43.312 9.578 1 98.75 68 ILE B N 1
ATOM 3620 C CA . ILE B 1 68 ? -12.469 44.656 9.812 1 98.75 68 ILE B CA 1
ATOM 3621 C C . ILE B 1 68 ? -11.32 45.531 10.328 1 98.75 68 ILE B C 1
ATOM 3623 O O . ILE B 1 68 ? -10.492 45.062 11.117 1 98.75 68 ILE B O 1
ATOM 3627 N N . ASP B 1 69 ? -11.242 46.719 9.812 1 98.5 69 ASP B N 1
ATOM 3628 C CA . ASP B 1 69 ? -10.258 47.719 10.25 1 98.5 69 ASP B CA 1
ATOM 3629 C C . ASP B 1 69 ? -10.883 48.719 11.203 1 98.5 69 ASP B C 1
ATOM 3631 O O . ASP B 1 69 ? -11.953 49.25 10.93 1 98.5 69 ASP B O 1
ATOM 3635 N N . ILE B 1 70 ? -10.234 48.906 12.305 1 98.25 70 ILE B N 1
ATOM 3636 C CA . ILE B 1 70 ? -10.641 49.906 13.281 1 98.25 70 ILE B CA 1
ATOM 3637 C C . ILE B 1 70 ? -9.555 50.969 13.398 1 98.25 70 ILE B C 1
ATOM 3639 O O . ILE B 1 70 ? -8.43 50.688 13.812 1 98.25 70 ILE B O 1
ATOM 3643 N N . GLU B 1 71 ? -9.922 52.188 13.086 1 97.06 71 GLU B N 1
ATOM 3644 C CA . GLU B 1 71 ? -8.977 53.281 13.133 1 97.06 71 GLU B CA 1
ATOM 3645 C C . GLU B 1 71 ? -9.102 54.062 14.438 1 97.06 71 GLU B C 1
ATOM 3647 O O . GLU B 1 71 ? -10.195 54.469 14.828 1 97.06 71 GLU B O 1
ATOM 3652 N N . GLY B 1 72 ? -7.957 54.219 15.094 1 95.75 72 GLY B N 1
ATOM 3653 C CA . GLY B 1 72 ? -7.926 55.094 16.266 1 95.75 72 GLY B CA 1
ATOM 3654 C C . GLY B 1 72 ? -7.879 56.562 15.906 1 95.75 72 GLY B C 1
ATOM 3655 O O . GLY B 1 72 ? -7.277 56.938 14.898 1 95.75 72 GLY B O 1
ATOM 3656 N N . SER B 1 73 ? -8.43 57.375 16.781 1 94.88 73 SER B N 1
ATOM 3657 C CA . SER B 1 73 ? -8.508 58.812 16.469 1 94.88 73 SER B CA 1
ATOM 3658 C C . SER B 1 73 ? -7.668 59.625 17.422 1 94.88 73 SER B C 1
ATOM 3660 O O . SER B 1 73 ? -7.57 60.844 17.281 1 94.88 73 SER B O 1
ATOM 3662 N N . ALA B 1 74 ? -7.09 58.906 18.312 1 93 74 ALA B N 1
ATOM 3663 C CA . ALA B 1 74 ? -6.25 59.625 19.266 1 93 74 ALA B CA 1
ATOM 3664 C C . ALA B 1 74 ? -4.934 60.062 18.625 1 93 74 ALA B C 1
ATOM 3666 O O . ALA B 1 74 ? -4.582 59.594 17.531 1 93 74 ALA B O 1
ATOM 3667 N N . SER B 1 75 ? -4.309 61.062 19.234 1 91.12 75 SER B N 1
ATOM 3668 C CA . SER B 1 75 ? -2.953 61.406 18.828 1 91.12 75 SER B CA 1
ATOM 3669 C C . SER B 1 75 ? -1.938 60.406 19.344 1 91.12 75 SER B C 1
ATOM 3671 O O . SER B 1 75 ? -2.154 59.781 20.391 1 91.12 75 SER B O 1
ATOM 3673 N N . GLY B 1 76 ? -0.973 60.156 18.641 1 87.56 76 GLY B N 1
ATOM 3674 C CA . GLY B 1 76 ? 0.062 59.25 19.047 1 87.56 76 GLY B CA 1
ATOM 3675 C C . GLY B 1 76 ? 0.684 58.5 17.875 1 87.56 76 GLY B C 1
ATOM 3676 O O . GLY B 1 76 ? 0.45 58.844 16.719 1 87.56 76 GLY B O 1
ATOM 3677 N N . PRO B 1 77 ? 1.557 57.531 18.234 1 87.69 77 PRO B N 1
ATOM 3678 C CA . PRO B 1 77 ? 2.152 56.719 17.172 1 87.69 77 PRO B CA 1
ATOM 3679 C C . PRO B 1 77 ? 1.11 55.938 16.359 1 87.69 77 PRO B C 1
ATOM 3681 O O . PRO B 1 77 ? 0.192 55.344 16.938 1 87.69 77 PRO B O 1
ATOM 3684 N N . LYS B 1 78 ? 1.165 56 15.133 1 91.25 78 LYS B N 1
ATOM 3685 C CA . LYS B 1 78 ? 0.207 55.344 14.266 1 91.25 78 LYS B CA 1
ATOM 3686 C C . LYS B 1 78 ? 0.679 53.938 13.906 1 91.25 78 LYS B C 1
ATOM 3688 O O . LYS B 1 78 ? 0.951 53.625 12.742 1 91.25 78 LYS B O 1
ATOM 3693 N N . ARG B 1 79 ? 0.639 53.094 14.867 1 95.88 79 ARG B N 1
ATOM 3694 C CA . ARG B 1 79 ? 0.99 51.688 14.664 1 95.88 79 ARG B CA 1
ATOM 3695 C C . ARG B 1 79 ? -0.213 50.875 14.172 1 95.88 79 ARG B C 1
ATOM 3697 O O . ARG B 1 79 ? -1.359 51.312 14.375 1 95.88 79 ARG B O 1
ATOM 3704 N N . ALA B 1 80 ? 0.108 49.812 13.523 1 97.81 80 ALA B N 1
ATOM 3705 C CA . ALA B 1 80 ? -0.938 48.938 13.023 1 97.81 80 ALA B CA 1
ATOM 3706 C C . ALA B 1 80 ? -0.748 47.5 13.547 1 97.81 80 ALA B C 1
ATOM 3708 O O . ALA B 1 80 ? 0.343 46.938 13.445 1 97.81 80 ALA B O 1
ATOM 3709 N N . VAL B 1 81 ? -1.763 47 14.133 1 98.31 81 VAL B N 1
ATOM 3710 C CA . VAL B 1 81 ? -1.731 45.656 14.719 1 98.31 81 VAL B CA 1
ATOM 3711 C C . VAL B 1 81 ? -2.846 44.812 14.117 1 98.31 81 VAL B C 1
ATOM 3713 O O . VAL B 1 81 ? -3.951 45.312 13.875 1 98.31 81 VAL B O 1
ATOM 3716 N N . ALA B 1 82 ? -2.531 43.562 13.812 1 98.81 82 ALA B N 1
ATOM 3717 C CA . ALA B 1 82 ? -3.525 42.594 13.336 1 98.81 82 ALA B CA 1
ATOM 3718 C C . ALA B 1 82 ? -3.785 41.531 14.375 1 98.81 82 ALA B C 1
ATOM 3720 O O . ALA B 1 82 ? -2.861 41.094 15.062 1 98.81 82 ALA B O 1
ATOM 3721 N N . VAL B 1 83 ? -5.008 41.125 14.5 1 98.81 83 VAL B N 1
ATOM 3722 C CA . VAL B 1 83 ? -5.418 40.031 15.383 1 98.81 83 VAL B CA 1
ATOM 3723 C C . VAL B 1 83 ? -6.16 38.969 14.586 1 98.81 83 VAL B C 1
ATOM 3725 O O . VAL B 1 83 ? -6.996 39.281 13.734 1 98.81 83 VAL B O 1
ATOM 3728 N N . ARG B 1 84 ? -5.84 37.719 14.875 1 98.75 84 ARG B N 1
ATOM 3729 C CA . ARG B 1 84 ? -6.484 36.625 14.141 1 98.75 84 ARG B CA 1
ATOM 3730 C C . ARG B 1 84 ? -7.305 35.75 15.07 1 98.75 84 ARG B C 1
ATOM 3732 O O . ARG B 1 84 ? -6.801 35.281 16.094 1 98.75 84 ARG B O 1
ATOM 3739 N N . GLY B 1 85 ? -8.539 35.5 14.766 1 98.56 85 GLY B N 1
ATOM 3740 C CA . GLY B 1 85 ? -9.375 34.406 15.25 1 98.56 85 GLY B CA 1
ATOM 3741 C C . GLY B 1 85 ? -9.844 33.5 14.148 1 98.56 85 GLY B C 1
ATOM 3742 O O . GLY B 1 85 ? -10.57 33.906 13.242 1 98.56 85 GLY B O 1
ATOM 3743 N N . ASP B 1 86 ? -9.438 32.25 14.18 1 98.38 86 ASP B N 1
ATOM 3744 C CA . ASP B 1 86 ? -9.906 31.281 13.188 1 98.38 86 ASP B CA 1
ATOM 3745 C C . ASP B 1 86 ? -11.336 30.828 13.492 1 98.38 86 ASP B C 1
ATOM 3747 O O . ASP B 1 86 ? -11.797 30.938 14.633 1 98.38 86 ASP B O 1
ATOM 3751 N N . ILE B 1 87 ? -12.031 30.281 12.398 1 98.81 87 ILE B N 1
ATOM 3752 C CA . ILE B 1 87 ? -13.469 30.172 12.609 1 98.81 87 ILE B CA 1
ATOM 3753 C C . ILE B 1 87 ? -13.961 28.797 12.18 1 98.81 87 ILE B C 1
ATOM 3755 O O . ILE B 1 87 ? -15.125 28.453 12.398 1 98.81 87 ILE B O 1
ATOM 3759 N N . ASP B 1 88 ? -13.086 27.969 11.578 1 98.12 88 ASP B N 1
ATOM 3760 C CA . ASP B 1 88 ? -13.555 26.719 10.984 1 98.12 88 ASP B CA 1
ATOM 3761 C C . ASP B 1 88 ? -13.648 25.625 12.039 1 98.12 88 ASP B C 1
ATOM 3763 O O . ASP B 1 88 ? -13.016 25.703 13.094 1 98.12 88 ASP B O 1
ATOM 3767 N N . ALA B 1 89 ? -14.523 24.625 11.719 1 97.75 89 ALA B N 1
ATOM 3768 C CA . ALA B 1 89 ? -14.711 23.453 12.57 1 97.75 89 ALA B CA 1
ATOM 3769 C C . ALA B 1 89 ? -14.086 22.203 11.953 1 97.75 89 ALA B C 1
ATOM 3771 O O . ALA B 1 89 ? -13.305 22.312 11 1 97.75 89 ALA B O 1
ATOM 3772 N N . LEU B 1 90 ? -14.258 21.047 12.648 1 94.81 90 LEU B N 1
ATOM 3773 C CA . LEU B 1 90 ? -13.664 19.781 12.234 1 94.81 90 LEU B CA 1
ATOM 3774 C C . LEU B 1 90 ? -14.742 18.734 11.984 1 94.81 90 LEU B C 1
ATOM 3776 O O . LEU B 1 90 ? -15.82 18.797 12.578 1 94.81 90 LEU B O 1
ATOM 3780 N N . PRO B 1 91 ? -14.5 17.812 11.055 1 94.19 91 PRO B N 1
ATOM 3781 C CA . PRO B 1 91 ? -15.438 16.703 10.82 1 94.19 91 PRO B CA 1
ATOM 3782 C C . PRO B 1 91 ? -15.375 15.633 11.906 1 94.19 91 PRO B C 1
ATOM 3784 O O . PRO B 1 91 ? -15 14.492 11.633 1 94.19 91 PRO B O 1
ATOM 3787 N N . ILE B 1 92 ? -15.789 15.922 13.078 1 92.38 92 ILE B N 1
ATOM 3788 C CA . ILE B 1 92 ? -15.797 15.062 14.258 1 92.38 92 ILE B CA 1
ATOM 3789 C C . ILE B 1 92 ? -17.172 15.07 14.906 1 92.38 92 ILE B C 1
ATOM 3791 O O . ILE B 1 92 ? -17.797 16.125 15.023 1 92.38 92 ILE B O 1
ATOM 3795 N N . GLN B 1 93 ? -17.672 13.914 15.242 1 95.81 93 GLN B N 1
ATOM 3796 C CA . GLN B 1 93 ? -18.922 13.828 15.984 1 95.81 93 GLN B CA 1
ATOM 3797 C C . GLN B 1 93 ? -18.703 14.156 17.469 1 95.81 93 GLN B C 1
ATOM 3799 O O . GLN B 1 93 ? -17.969 13.453 18.156 1 95.81 93 GLN B O 1
ATOM 3804 N N . GLU B 1 94 ? -19.344 15.219 17.938 1 96.12 94 GLU B N 1
ATOM 3805 C CA . GLU B 1 94 ? -19.219 15.602 19.344 1 96.12 94 GLU B CA 1
ATOM 3806 C C . GLU B 1 94 ? -19.953 14.609 20.234 1 96.12 94 GLU B C 1
ATOM 3808 O O . GLU B 1 94 ? -21.062 14.172 19.922 1 96.12 94 GLU B O 1
ATOM 3813 N N . THR B 1 95 ? -19.266 14.242 21.359 1 96.31 95 THR B N 1
ATOM 3814 C CA . THR B 1 95 ? -19.906 13.328 22.297 1 96.31 95 THR B CA 1
ATOM 3815 C C . THR B 1 95 ? -20.062 13.984 23.672 1 96.31 95 THR B C 1
ATOM 3817 O O . THR B 1 95 ? -20.078 13.305 24.688 1 96.31 95 THR B O 1
ATOM 3820 N N . ARG B 1 96 ? -20.062 15.234 23.719 1 95.06 96 ARG B N 1
ATOM 3821 C CA . ARG B 1 96 ? -20.266 15.984 24.953 1 95.06 96 ARG B CA 1
ATOM 3822 C C . ARG B 1 96 ? -21.719 16.406 25.094 1 95.06 96 ARG B C 1
ATOM 3824 O O . ARG B 1 96 ? -22.047 17.594 25 1 95.06 96 ARG B O 1
ATOM 3831 N N . ASP B 1 97 ? -22.531 15.531 25.453 1 92.81 97 ASP B N 1
ATOM 3832 C CA . ASP B 1 97 ? -23.969 15.75 25.562 1 92.81 97 ASP B CA 1
ATOM 3833 C C . ASP B 1 97 ? -24.297 16.578 26.797 1 92.81 97 ASP B C 1
ATOM 3835 O O . ASP B 1 97 ? -25.422 17.078 26.938 1 92.81 97 ASP B O 1
ATOM 3839 N N . ASP B 1 98 ? -23.359 16.734 27.578 1 93.88 98 ASP B N 1
ATOM 3840 C CA . ASP B 1 98 ? -23.562 17.484 28.812 1 93.88 98 ASP B CA 1
ATOM 3841 C C . ASP B 1 98 ? -23.453 18.984 28.562 1 93.88 98 ASP B C 1
ATOM 3843 O O . ASP B 1 98 ? -23.844 19.797 29.406 1 93.88 98 ASP B O 1
ATOM 3847 N N . LEU B 1 99 ? -23 19.453 27.422 1 93.81 99 LEU B N 1
ATOM 3848 C CA . LEU B 1 99 ? -22.797 20.859 27.125 1 93.81 99 LEU B CA 1
ATOM 3849 C C . LEU B 1 99 ? -24.078 21.484 26.578 1 93.81 99 LEU B C 1
ATOM 3851 O O . LEU B 1 99 ? -24.672 20.953 25.641 1 93.81 99 LEU B O 1
ATOM 3855 N N . PRO B 1 100 ? -24.484 22.594 27.141 1 93.5 100 PRO B N 1
ATOM 3856 C CA . PRO B 1 100 ? -25.719 23.234 26.672 1 93.5 100 PRO B CA 1
ATOM 3857 C C . PRO B 1 100 ? -25.562 23.828 25.266 1 93.5 100 PRO B C 1
ATOM 3859 O O . PRO B 1 100 ? -26.547 24.172 24.625 1 93.5 100 PRO B O 1
ATOM 3862 N N . TYR B 1 101 ? -24.453 23.922 24.719 1 94.88 101 TYR B N 1
ATOM 3863 C CA . TYR B 1 101 ? -24.219 24.469 23.391 1 94.88 101 TYR B CA 1
ATOM 3864 C C . TYR B 1 101 ? -23.594 23.438 22.469 1 94.88 101 TYR B C 1
ATOM 3866 O O . TYR B 1 101 ? -22.859 23.781 21.547 1 94.88 101 TYR B O 1
ATOM 3874 N N . GLN B 1 102 ? -23.859 22.281 22.703 1 96.38 102 GLN B N 1
ATOM 3875 C CA . GLN B 1 102 ? -23.359 21.188 21.875 1 96.38 102 GLN B CA 1
ATOM 3876 C C . GLN B 1 102 ? -23.75 21.375 20.422 1 96.38 102 GLN B C 1
ATOM 3878 O O . GLN B 1 102 ? -24.812 21.953 20.125 1 96.38 102 GLN B O 1
ATOM 3883 N N . SER B 1 103 ? -22.922 20.844 19.562 1 97.88 103 SER B N 1
ATOM 3884 C CA . SER B 1 103 ? -23.172 20.953 18.125 1 97.88 103 SER B CA 1
ATOM 3885 C C . SER B 1 103 ? -24.5 20.312 17.75 1 97.88 103 SER B C 1
ATOM 3887 O O . SER B 1 103 ? -24.828 19.203 18.188 1 97.88 103 SER B O 1
ATOM 3889 N N . HIS B 1 104 ? -25.219 20.969 16.906 1 97.44 104 HIS B N 1
ATOM 3890 C CA . HIS B 1 104 ? -26.453 20.438 16.344 1 97.44 104 HIS B CA 1
ATOM 3891 C C . HIS B 1 104 ? -26.234 19.859 14.953 1 97.44 104 HIS B C 1
ATOM 3893 O O . HIS B 1 104 ? -27.172 19.453 14.281 1 97.44 104 HIS B O 1
ATOM 3899 N N . VAL B 1 105 ? -25.047 19.906 14.492 1 97.69 105 VAL B N 1
ATOM 3900 C CA . VAL B 1 105 ? -24.688 19.406 13.164 1 97.69 105 VAL B CA 1
ATOM 3901 C C . VAL B 1 105 ? -23.969 18.062 13.281 1 97.69 105 VAL B C 1
ATOM 3903 O O . VAL B 1 105 ? -22.875 17.984 13.82 1 97.69 105 VAL B O 1
ATOM 3906 N N . GLU B 1 106 ? -24.562 17.047 12.719 1 97.12 106 GLU B N 1
ATOM 3907 C CA . GLU B 1 106 ? -24.016 15.703 12.812 1 97.12 106 GLU B CA 1
ATOM 3908 C C . GLU B 1 106 ? -22.641 15.625 12.172 1 97.12 106 GLU B C 1
ATOM 3910 O O . GLU B 1 106 ? -22.453 16.062 11.039 1 97.12 106 GLU B O 1
ATOM 3915 N N . GLY B 1 107 ? -21.719 15.18 12.883 1 96.5 107 GLY B N 1
ATOM 3916 C CA . GLY B 1 107 ? -20.406 14.891 12.344 1 96.5 107 GLY B CA 1
ATOM 3917 C C . GLY B 1 107 ? -19.5 16.109 12.266 1 96.5 107 GLY B C 1
ATOM 3918 O O . GLY B 1 107 ? -18.438 16.062 11.656 1 96.5 107 GLY B O 1
ATOM 3919 N N . VAL B 1 108 ? -19.953 17.234 12.781 1 97.38 108 VAL B N 1
ATOM 3920 C CA . VAL B 1 108 ? -19.141 18.453 12.742 1 97.38 108 VAL B CA 1
ATOM 3921 C C . VAL B 1 108 ? -19.094 19.094 14.125 1 97.38 108 VAL B C 1
ATOM 3923 O O . VAL B 1 108 ? -20.109 19.172 14.82 1 97.38 108 VAL B O 1
ATOM 3926 N N . MET B 1 109 ? -17.859 19.516 14.523 1 97.81 109 MET B N 1
ATOM 3927 C CA . MET B 1 109 ? -17.672 20.031 15.875 1 97.81 109 MET B CA 1
ATOM 3928 C C . MET B 1 109 ? -16.531 21.047 15.922 1 97.81 109 MET B C 1
ATOM 3930 O O . MET B 1 109 ? -15.547 20.906 15.203 1 97.81 109 MET B O 1
ATOM 3934 N N . HIS B 1 110 ? -16.688 22.047 16.703 1 97.88 110 HIS B N 1
ATOM 3935 C CA . HIS B 1 110 ? -15.516 22.844 17.078 1 97.88 110 HIS B CA 1
ATOM 3936 C C . HIS B 1 110 ? -14.672 22.125 18.125 1 97.88 110 HIS B C 1
ATOM 3938 O O . HIS B 1 110 ? -14.734 22.453 19.312 1 97.88 110 HIS B O 1
ATOM 3944 N N . ALA B 1 111 ? -13.852 21.312 17.672 1 95.75 111 ALA B N 1
ATOM 3945 C CA . ALA B 1 111 ? -13.055 20.453 18.531 1 95.75 111 ALA B CA 1
ATOM 3946 C C . ALA B 1 111 ? -11.633 21 18.703 1 95.75 111 ALA B C 1
ATOM 3948 O O . ALA B 1 111 ? -10.734 20.281 19.141 1 95.75 111 ALA B O 1
ATOM 3949 N N . CYS B 1 112 ? -11.391 22.234 18.266 1 95 112 CYS B N 1
ATOM 3950 C CA . CYS B 1 112 ? -10.047 22.812 18.375 1 95 112 CYS B CA 1
ATOM 3951 C C . CYS B 1 112 ? -10.094 24.203 18.984 1 95 112 CYS B C 1
ATOM 3953 O O . CYS B 1 112 ? -9.086 24.922 18.984 1 95 112 CYS B O 1
ATOM 3955 N N . GLY B 1 113 ? -11.25 24.703 19.312 1 96.94 113 GLY B N 1
ATOM 3956 C CA . GLY B 1 113 ? -11.383 25.953 20.031 1 96.94 113 GLY B CA 1
ATOM 3957 C C . GLY B 1 113 ? -11.531 27.156 19.125 1 96.94 113 GLY B C 1
ATOM 3958 O O . GLY B 1 113 ? -11.438 28.297 19.562 1 96.94 113 GLY B O 1
ATOM 3959 N N . HIS B 1 114 ? -11.805 26.922 17.828 1 98.38 114 HIS B N 1
ATOM 3960 C CA . HIS B 1 114 ? -11.914 28.047 16.906 1 98.38 114 HIS B CA 1
ATOM 3961 C C . HIS B 1 114 ? -13.125 28.922 17.25 1 98.38 114 HIS B C 1
ATOM 3963 O O . HIS B 1 114 ? -13.125 30.125 16.969 1 98.38 114 HIS B O 1
ATOM 3969 N N . ASP B 1 115 ? -14.148 28.359 17.875 1 98.5 115 ASP B N 1
ATOM 3970 C CA . ASP B 1 115 ? -15.266 29.156 18.375 1 98.5 115 ASP B CA 1
ATOM 3971 C C . ASP B 1 115 ? -14.805 30.125 19.469 1 98.5 115 ASP B C 1
ATOM 3973 O O . ASP B 1 115 ? -15.281 31.25 19.547 1 98.5 115 ASP B O 1
ATOM 3977 N N . LEU B 1 116 ? -13.898 29.719 20.281 1 98.44 116 LEU B N 1
ATOM 3978 C CA . LEU B 1 116 ? -13.305 30.578 21.297 1 98.44 116 LEU B CA 1
ATOM 3979 C C . LEU B 1 116 ? -12.438 31.656 20.641 1 98.44 116 LEU B C 1
ATOM 3981 O O . LEU B 1 116 ? -12.555 32.844 20.969 1 98.44 116 LEU B O 1
ATOM 3985 N N . HIS B 1 117 ? -11.57 31.266 19.75 1 98.81 117 HIS B N 1
ATOM 3986 C CA . HIS B 1 117 ? -10.633 32.188 19.109 1 98.81 117 HIS B CA 1
ATOM 3987 C C . HIS B 1 117 ? -11.375 33.312 18.375 1 98.81 117 HIS B C 1
ATOM 3989 O O . HIS B 1 117 ? -11.031 34.469 18.516 1 98.81 117 HIS B O 1
ATOM 3995 N N . ALA B 1 118 ? -12.367 32.906 17.641 1 98.81 118 ALA B N 1
ATOM 3996 C CA . ALA B 1 118 ? -13.172 33.875 16.906 1 98.81 118 ALA B CA 1
ATOM 3997 C C . ALA B 1 118 ? -13.891 34.844 17.859 1 98.81 118 ALA B C 1
ATOM 3999 O O . ALA B 1 118 ? -14 36.031 17.594 1 98.81 118 ALA B O 1
ATOM 4000 N N . SER B 1 119 ? -14.367 34.312 18.906 1 98.81 119 SER B N 1
ATOM 4001 C CA . SER B 1 119 ? -15.102 35.094 19.891 1 98.81 119 SER B CA 1
ATOM 4002 C C . SER B 1 119 ? -14.172 36.094 20.594 1 98.81 119 SER B C 1
ATOM 4004 O O . SER B 1 119 ? -14.555 37.219 20.859 1 98.81 119 SER B O 1
ATOM 4006 N N . ILE B 1 120 ? -12.992 35.625 20.922 1 98.75 120 ILE B N 1
ATOM 4007 C CA . ILE B 1 120 ? -12 36.5 21.5 1 98.75 120 ILE B CA 1
ATOM 4008 C C . ILE B 1 120 ? -11.68 37.656 20.531 1 98.75 120 ILE B C 1
ATOM 4010 O O . ILE B 1 120 ? -11.656 38.812 20.922 1 98.75 120 ILE B O 1
ATOM 4014 N N . ALA B 1 121 ? -11.477 37.312 19.297 1 98.88 121 ALA B N 1
ATOM 4015 C CA . ALA B 1 121 ? -11.219 38.312 18.266 1 98.88 121 ALA B CA 1
ATOM 4016 C C . ALA B 1 121 ? -12.375 39.312 18.188 1 98.88 121 ALA B C 1
ATOM 4018 O O . ALA B 1 121 ? -12.164 40.531 18.016 1 98.88 121 ALA B O 1
ATOM 4019 N N . MET B 1 122 ? -13.602 38.781 18.281 1 98.88 122 MET B N 1
ATOM 4020 C CA . MET B 1 122 ? -14.789 39.656 18.266 1 98.88 122 MET B CA 1
ATOM 4021 C C . MET B 1 122 ? -14.75 40.625 19.422 1 98.88 122 MET B C 1
ATOM 4023 O O . MET B 1 122 ? -14.977 41.844 19.234 1 98.88 122 MET B O 1
ATOM 4027 N N . GLY B 1 123 ? -14.461 40.156 20.578 1 98.81 123 GLY B N 1
ATOM 4028 C CA . GLY B 1 123 ? -14.352 41.031 21.719 1 98.81 123 GLY B CA 1
ATOM 4029 C C . GLY B 1 123 ? -13.32 42.125 21.547 1 98.81 123 GLY B C 1
ATOM 4030 O O . GLY B 1 123 ? -13.539 43.25 21.938 1 98.81 123 GLY B O 1
ATOM 4031 N N . VAL B 1 124 ? -12.203 41.75 20.969 1 98.75 124 VAL B N 1
ATOM 4032 C CA . VAL B 1 124 ? -11.156 42.75 20.688 1 98.75 124 VAL B CA 1
ATOM 4033 C C . VAL B 1 124 ? -11.688 43.812 19.734 1 98.75 124 VAL B C 1
ATOM 4035 O O . VAL B 1 124 ? -11.508 45 19.969 1 98.75 124 VAL B O 1
ATOM 4038 N N . ALA B 1 125 ? -12.352 43.438 18.719 1 98.81 125 ALA B N 1
ATOM 4039 C CA . ALA B 1 125 ? -12.898 44.375 17.734 1 98.81 125 ALA B CA 1
ATOM 4040 C C . ALA B 1 125 ? -13.875 45.344 18.391 1 98.81 125 ALA B C 1
ATOM 4042 O O . ALA B 1 125 ? -13.781 46.531 18.188 1 98.81 125 ALA B O 1
ATOM 4043 N N . LEU B 1 126 ? -14.789 44.781 19.125 1 98.62 126 LEU B N 1
ATOM 4044 C CA . LEU B 1 126 ? -15.836 45.625 19.734 1 98.62 126 LEU B CA 1
ATOM 4045 C C . LEU B 1 126 ? -15.242 46.594 20.734 1 98.62 126 LEU B C 1
ATOM 4047 O O . LEU B 1 126 ? -15.609 47.781 20.734 1 98.62 126 LEU B O 1
ATOM 4051 N N . ALA B 1 127 ? -14.352 46.125 21.562 1 98.25 127 ALA B N 1
ATOM 4052 C CA . ALA B 1 127 ? -13.734 46.969 22.562 1 98.25 127 ALA B CA 1
ATOM 4053 C C . ALA B 1 127 ? -12.977 48.125 21.891 1 98.25 127 ALA B C 1
ATOM 4055 O O . ALA B 1 127 ? -13.094 49.281 22.312 1 98.25 127 ALA B O 1
ATOM 4056 N N . PHE B 1 128 ? -12.227 47.844 20.875 1 97.88 128 PHE B N 1
ATOM 4057 C CA . PHE B 1 128 ? -11.406 48.844 20.234 1 97.88 128 PHE B CA 1
ATOM 4058 C C . PHE B 1 128 ? -12.281 49.812 19.453 1 97.88 128 PHE B C 1
ATOM 4060 O O . PHE B 1 128 ? -11.938 51 19.312 1 97.88 128 PHE B O 1
ATOM 4067 N N . HIS B 1 129 ? -13.352 49.312 18.891 1 97.75 129 HIS B N 1
ATOM 4068 C CA . HIS B 1 129 ? -14.305 50.219 18.25 1 97.75 129 HIS B CA 1
ATOM 4069 C C . HIS B 1 129 ? -14.844 51.25 19.234 1 97.75 129 HIS B C 1
ATOM 4071 O O . HIS B 1 129 ? -14.93 52.438 18.922 1 97.75 129 HIS B O 1
ATOM 4077 N N . ARG B 1 130 ? -15.195 50.719 20.406 1 96.69 130 ARG B N 1
ATOM 4078 C CA . ARG B 1 130 ? -15.703 51.594 21.453 1 96.69 130 ARG B CA 1
ATOM 4079 C C . ARG B 1 130 ? -14.625 52.594 21.906 1 96.69 130 ARG B C 1
ATOM 4081 O O . ARG B 1 130 ? -14.922 53.75 22.188 1 96.69 130 ARG B O 1
ATOM 4088 N N . MET B 1 131 ? -13.422 52.188 21.875 1 95.19 131 MET B N 1
ATOM 4089 C CA . MET B 1 131 ? -12.336 52.969 22.453 1 95.19 131 MET B CA 1
ATOM 4090 C C . MET B 1 131 ? -11.523 53.656 21.375 1 95.19 131 MET B C 1
ATOM 4092 O O . MET B 1 131 ? -10.328 53.906 21.547 1 95.19 131 MET B O 1
ATOM 4096 N N . ARG B 1 132 ? -12.078 53.969 20.266 1 95.31 132 ARG B N 1
ATOM 4097 C CA . ARG B 1 132 ? -11.367 54.5 19.109 1 95.31 132 ARG B CA 1
ATOM 4098 C C . ARG B 1 132 ? -10.664 55.812 19.453 1 95.31 132 ARG B C 1
ATOM 4100 O O . ARG B 1 132 ? -9.656 56.156 18.844 1 95.31 132 ARG B O 1
ATOM 4107 N N . ASN B 1 133 ? -11.141 56.5 20.469 1 94.62 133 ASN B N 1
ATOM 4108 C CA . ASN B 1 133 ? -10.555 57.781 20.844 1 94.62 133 ASN B CA 1
ATOM 4109 C C . ASN B 1 133 ? -9.406 57.594 21.828 1 94.62 133 ASN B C 1
ATOM 4111 O O . ASN B 1 133 ? -8.758 58.594 22.219 1 94.62 133 ASN B O 1
ATOM 4115 N N . ASN B 1 134 ? -9.086 56.375 22.156 1 93.44 134 ASN B N 1
ATOM 4116 C CA . ASN B 1 134 ? -8.078 56.125 23.172 1 93.44 134 ASN B CA 1
ATOM 4117 C C . ASN B 1 134 ? -6.785 55.594 22.562 1 93.44 134 ASN B C 1
ATOM 4119 O O . ASN B 1 134 ? -5.824 55.312 23.281 1 93.44 134 ASN B O 1
ATOM 4123 N N . PHE B 1 135 ? -6.777 55.406 21.234 1 93.19 135 PHE B N 1
ATOM 4124 C CA . PHE B 1 135 ? -5.551 54.938 20.625 1 93.19 135 PHE B CA 1
ATOM 4125 C C . PHE B 1 135 ? -5.367 55.562 19.234 1 93.19 135 PHE B C 1
ATOM 4127 O O . PHE B 1 135 ? -6.309 56.125 18.688 1 93.19 135 PHE B O 1
ATOM 4134 N N . ALA B 1 136 ? -4.102 55.531 18.797 1 94.94 136 ALA B N 1
ATOM 4135 C CA . ALA B 1 136 ? -3.764 55.938 17.438 1 94.94 136 ALA B CA 1
ATOM 4136 C C . ALA B 1 136 ? -3.363 54.75 16.594 1 94.94 136 ALA B C 1
ATOM 4138 O O . ALA B 1 136 ? -2.967 53.688 17.125 1 94.94 136 ALA B O 1
ATOM 4139 N N . GLY B 1 137 ? -3.574 54.906 15.375 1 96.25 137 GLY B N 1
ATOM 4140 C CA . GLY B 1 137 ? -3.197 53.844 14.477 1 96.25 137 GLY B CA 1
ATOM 4141 C C . GLY B 1 137 ? -4.371 52.969 14.062 1 96.25 137 GLY B C 1
ATOM 4142 O O . GLY B 1 137 ? -5.488 53.469 13.898 1 96.25 137 GLY B O 1
ATOM 4143 N N . LYS B 1 138 ? -4.031 51.656 13.758 1 97.75 138 LYS B N 1
ATOM 4144 C CA . LYS B 1 138 ? -5.043 50.781 13.156 1 97.75 138 LYS B CA 1
ATOM 4145 C C . LYS B 1 138 ? -4.996 49.375 13.75 1 97.75 138 LYS B C 1
ATOM 4147 O O . LYS B 1 138 ? -3.916 48.844 13.977 1 97.75 138 LYS B O 1
ATOM 4152 N N . LEU B 1 139 ? -6.148 48.938 14 1 98.19 139 LEU B N 1
ATOM 4153 C CA . LEU B 1 139 ? -6.316 47.531 14.375 1 98.19 139 LEU B CA 1
ATOM 4154 C C . LEU B 1 139 ? -7.129 46.781 13.32 1 98.19 139 LEU B C 1
ATOM 4156 O O . LEU B 1 139 ? -8.242 47.188 12.992 1 98.19 139 LEU B O 1
ATOM 4160 N N . ARG B 1 140 ? -6.547 45.75 12.766 1 98.81 140 ARG B N 1
ATOM 4161 C CA . ARG B 1 140 ? -7.293 44.844 11.891 1 98.81 140 ARG B CA 1
ATOM 4162 C C . ARG B 1 140 ? -7.621 43.531 12.594 1 98.81 140 ARG B C 1
ATOM 4164 O O . ARG B 1 140 ? -6.727 42.875 13.117 1 98.81 140 ARG B O 1
ATOM 4171 N N . VAL B 1 141 ? -8.836 43.188 12.617 1 98.88 141 VAL B N 1
ATOM 4172 C CA . VAL B 1 141 ? -9.25 41.938 13.211 1 98.88 141 VAL B CA 1
ATOM 4173 C C . VAL B 1 141 ? -9.688 40.969 12.117 1 98.88 141 VAL B C 1
ATOM 4175 O O . VAL B 1 141 ? -10.641 41.25 11.383 1 98.88 141 VAL B O 1
ATOM 4178 N N . PHE B 1 142 ? -8.969 39.812 12.031 1 98.88 142 PHE B N 1
ATOM 4179 C CA . PHE B 1 142 ? -9.305 38.781 11.078 1 98.88 142 PHE B CA 1
ATOM 4180 C C . PHE B 1 142 ? -10.188 37.719 11.719 1 98.88 142 PHE B C 1
ATOM 4182 O O . PHE B 1 142 ? -9.875 37.219 12.805 1 98.88 142 PHE B O 1
ATOM 4189 N N . PHE B 1 143 ? -11.25 37.406 11.117 1 98.88 143 PHE B N 1
ATOM 4190 C CA . PHE B 1 143 ? -11.977 36.156 11.297 1 98.88 143 PHE B CA 1
ATOM 4191 C C . PHE B 1 143 ? -11.656 35.188 10.172 1 98.88 143 PHE B C 1
ATOM 4193 O O . PHE B 1 143 ? -12.344 35.156 9.156 1 98.88 143 PHE B O 1
ATOM 4200 N N . GLN B 1 144 ? -10.625 34.375 10.43 1 98.81 144 GLN B N 1
ATOM 4201 C CA . GLN B 1 144 ? -9.977 33.625 9.352 1 98.81 144 GLN B CA 1
ATOM 4202 C C . GLN B 1 144 ? -10.602 32.25 9.164 1 98.81 144 GLN B C 1
ATOM 4204 O O . GLN B 1 144 ? -10.68 31.484 10.117 1 98.81 144 GLN B O 1
ATOM 4209 N N . PRO B 1 145 ? -11.008 31.906 7.949 1 98.31 145 PRO B N 1
ATOM 4210 C CA . PRO B 1 145 ? -11.508 30.562 7.66 1 98.31 145 PRO B CA 1
ATOM 4211 C C . PRO B 1 145 ? -10.391 29.578 7.344 1 98.31 145 PRO B C 1
ATOM 4213 O O . PRO B 1 145 ? -9.258 29.969 7.098 1 98.31 145 PRO B O 1
ATOM 4216 N N . ALA B 1 146 ? -10.68 28.344 7.422 1 96.94 146 ALA B N 1
ATOM 4217 C CA . ALA B 1 146 ? -9.977 27.234 6.781 1 96.94 146 ALA B CA 1
ATOM 4218 C C . ALA B 1 146 ? -8.562 27.109 7.336 1 96.94 146 ALA B C 1
ATOM 4220 O O . ALA B 1 146 ? -7.586 27.078 6.574 1 96.94 146 ALA B O 1
ATOM 4221 N N . GLU B 1 147 ? -8.477 27.031 8.609 1 95 147 GLU B N 1
ATOM 4222 C CA . GLU B 1 147 ? -7.199 26.688 9.234 1 95 147 GLU B CA 1
ATOM 4223 C C . GLU B 1 147 ? -6.898 25.188 9.102 1 95 147 GLU B C 1
ATOM 4225 O O . GLU B 1 147 ? -5.746 24.797 8.922 1 95 147 GLU B O 1
ATOM 4230 N N . GLU B 1 148 ? -7.898 24.422 9.039 1 90 148 GLU B N 1
ATOM 4231 C CA . GLU B 1 148 ? -7.773 22.969 9.219 1 90 148 GLU B CA 1
ATOM 4232 C C . GLU B 1 148 ? -7.656 22.266 7.875 1 90 148 GLU B C 1
ATOM 4234 O O . GLU B 1 148 ? -7.277 21.094 7.82 1 90 148 GLU B O 1
ATOM 4239 N N . ALA B 1 149 ? -8.039 22.953 6.832 1 89.75 149 ALA B N 1
ATOM 4240 C CA . ALA B 1 149 ? -8.062 22.25 5.551 1 89.75 149 ALA B CA 1
ATOM 4241 C C . ALA B 1 149 ? -7.715 23.188 4.402 1 89.75 149 ALA B C 1
ATOM 4243 O O . ALA B 1 149 ? -8.07 24.375 4.434 1 89.75 149 ALA B O 1
ATOM 4244 N N . GLU B 1 150 ? -7.121 22.641 3.398 1 90.06 150 GLU B N 1
ATOM 4245 C CA . GLU B 1 150 ? -6.812 23.391 2.189 1 90.06 150 GLU B CA 1
ATOM 4246 C C . GLU B 1 150 ? -8.078 23.766 1.429 1 90.06 150 GLU B C 1
ATOM 4248 O O . GLU B 1 150 ? -9.062 23.016 1.453 1 90.06 150 GLU B O 1
ATOM 4253 N N . PRO B 1 151 ? -7.969 24.891 0.681 1 94.69 151 PRO B N 1
ATOM 4254 C CA . PRO B 1 151 ? -6.945 25.938 0.722 1 94.69 151 PRO B CA 1
ATOM 4255 C C . PRO B 1 151 ? -6.941 26.719 2.039 1 94.69 151 PRO B C 1
ATOM 4257 O O . PRO B 1 151 ? -8.008 27.109 2.531 1 94.69 151 PRO B O 1
ATOM 4260 N N . LEU B 1 152 ? -5.805 27 2.539 1 96.06 152 LEU B N 1
ATOM 4261 C CA . LEU B 1 152 ? -5.652 27.578 3.865 1 96.06 152 LEU B CA 1
ATOM 4262 C C . LEU B 1 152 ? -5.934 29.078 3.834 1 96.06 152 LEU B C 1
ATOM 4264 O O . LEU B 1 152 ? -5.418 29.797 2.969 1 96.06 152 LEU B O 1
ATOM 4268 N N . GLY B 1 153 ? -6.707 29.531 4.781 1 97.75 153 GLY B N 1
ATOM 4269 C CA . GLY B 1 153 ? -7.004 30.953 4.879 1 97.75 153 GLY B CA 1
ATOM 4270 C C . GLY B 1 153 ? -5.777 31.797 5.145 1 97.75 153 GLY B C 1
ATOM 4271 O O . GLY B 1 153 ? -5.672 32.906 4.645 1 97.75 153 GLY B O 1
ATOM 4272 N N . GLY B 1 154 ? -4.871 31.281 5.984 1 97.44 154 GLY B N 1
ATOM 4273 C CA . GLY B 1 154 ? -3.635 32 6.266 1 97.44 154 GLY B CA 1
ATOM 4274 C C . GLY B 1 154 ? -2.809 32.281 5.023 1 97.44 154 GLY B C 1
ATOM 4275 O O . GLY B 1 154 ? -2.146 33.312 4.93 1 97.44 154 GLY B O 1
ATOM 4276 N N . ARG B 1 155 ? -2.811 31.391 4.098 1 97 155 ARG B N 1
ATOM 4277 C CA . ARG B 1 155 ? -2.078 31.594 2.85 1 97 155 ARG B CA 1
ATOM 4278 C C . ARG B 1 155 ? -2.635 32.781 2.07 1 97 155 ARG B C 1
ATOM 4280 O O . ARG B 1 155 ? -1.879 33.531 1.461 1 97 155 ARG B O 1
ATOM 4287 N N . THR B 1 156 ? -3.922 32.875 2.049 1 97.94 156 THR B N 1
ATOM 4288 C CA . THR B 1 156 ? -4.574 34 1.367 1 97.94 156 THR B CA 1
ATOM 4289 C C . THR B 1 156 ? -4.121 35.344 1.955 1 97.94 156 THR B C 1
ATOM 4291 O O . THR B 1 156 ? -3.969 36.312 1.229 1 97.94 156 THR B O 1
ATOM 4294 N N . VAL B 1 157 ? -3.908 35.406 3.289 1 98.25 157 VAL B N 1
ATOM 4295 C CA . VAL B 1 157 ? -3.432 36.594 3.949 1 98.25 157 VAL B CA 1
ATOM 4296 C C . VAL B 1 157 ? -2.084 37 3.361 1 98.25 157 VAL B C 1
ATOM 4298 O O . VAL B 1 157 ? -1.847 38.188 3.104 1 98.25 157 VAL B O 1
ATOM 4301 N N . LEU B 1 158 ? -1.241 36.031 3.191 1 97.25 158 LEU B N 1
ATOM 4302 C CA . LEU B 1 158 ? 0.063 36.281 2.584 1 97.25 158 LEU B CA 1
ATOM 4303 C C . LEU B 1 158 ? -0.084 36.656 1.118 1 97.25 158 LEU B C 1
ATOM 4305 O O . LEU B 1 158 ? 0.466 37.688 0.688 1 97.25 158 LEU B O 1
ATOM 4309 N N . GLU B 1 159 ? -0.853 35.938 0.348 1 97.31 159 GLU B N 1
ATOM 4310 C CA . GLU B 1 159 ? -0.956 36.094 -1.101 1 97.31 159 GLU B CA 1
ATOM 4311 C C . GLU B 1 159 ? -1.609 37.438 -1.47 1 97.31 159 GLU B C 1
ATOM 4313 O O . GLU B 1 159 ? -1.245 38.062 -2.471 1 97.31 159 GLU B O 1
ATOM 4318 N N . GLU B 1 160 ? -2.557 37.812 -0.67 1 98.06 160 GLU B N 1
ATOM 4319 C CA . GLU B 1 160 ? -3.264 39.031 -0.945 1 98.06 160 GLU B CA 1
ATOM 4320 C C . GLU B 1 160 ? -2.623 40.219 -0.205 1 98.06 160 GLU B C 1
ATOM 4322 O O . GLU B 1 160 ? -3.141 41.344 -0.239 1 98.06 160 GLU B O 1
ATOM 4327 N N . ARG B 1 161 ? -1.532 39.969 0.506 1 98.19 161 ARG B N 1
ATOM 4328 C CA . ARG B 1 161 ? -0.75 41 1.202 1 98.19 161 ARG B CA 1
ATOM 4329 C C . ARG B 1 161 ? -1.616 41.781 2.182 1 98.19 161 ARG B C 1
ATOM 4331 O O . ARG B 1 161 ? -1.578 43 2.205 1 98.19 161 ARG B O 1
ATOM 4338 N N . LEU B 1 162 ? -2.387 41.094 2.918 1 98.56 162 LEU B N 1
ATOM 4339 C CA . LEU B 1 162 ? -3.369 41.719 3.789 1 98.56 162 LEU B CA 1
ATOM 4340 C C . LEU B 1 162 ? -2.705 42.281 5.043 1 98.56 162 LEU B C 1
ATOM 4342 O O . LEU B 1 162 ? -3.344 42.969 5.828 1 98.56 162 LEU B O 1
ATOM 4346 N N . LEU B 1 163 ? -1.411 42.031 5.195 1 98.56 163 LEU B N 1
ATOM 4347 C CA . LEU B 1 163 ? -0.694 42.531 6.363 1 98.56 163 LEU B CA 1
ATOM 4348 C C . LEU B 1 163 ? 0.297 43.625 5.973 1 98.56 163 LEU B C 1
ATOM 4350 O O . LEU B 1 163 ? 1.118 44.062 6.793 1 98.56 163 LEU B O 1
ATOM 4354 N N . GLU B 1 164 ? 0.283 44.031 4.738 1 97.88 164 GLU B N 1
ATOM 4355 C CA . GLU B 1 164 ? 1.144 45.125 4.324 1 97.88 164 GLU B CA 1
ATOM 4356 C C . GLU B 1 164 ? 0.875 46.375 5.156 1 97.88 164 GLU B C 1
ATOM 4358 O O . GLU B 1 164 ? -0.277 46.781 5.332 1 97.88 164 GLU B O 1
ATOM 4363 N N . GLY B 1 165 ? 1.892 46.938 5.715 1 96.88 165 GLY B N 1
ATOM 4364 C CA . GLY B 1 165 ? 1.769 48.156 6.492 1 96.88 165 GLY B CA 1
ATOM 4365 C C . GLY B 1 165 ? 1.512 47.906 7.965 1 96.88 165 GLY B C 1
ATOM 4366 O O . GLY B 1 165 ? 1.411 48.844 8.758 1 96.88 165 GLY B O 1
ATOM 4367 N N . PHE B 1 166 ? 1.421 46.656 8.336 1 98.25 166 PHE B N 1
ATOM 4368 C CA . PHE B 1 166 ? 1.17 46.344 9.734 1 98.25 166 PHE B CA 1
ATOM 4369 C C . PHE B 1 166 ? 2.479 46.094 10.477 1 98.25 166 PHE B C 1
ATOM 4371 O O . PHE B 1 166 ? 3.451 45.625 9.891 1 98.25 166 PHE B O 1
ATOM 4378 N N . ASP B 1 167 ? 2.455 46.344 11.758 1 97.69 167 ASP B N 1
ATOM 4379 C CA . ASP B 1 167 ? 3.654 46.25 12.578 1 97.69 167 ASP B CA 1
ATOM 4380 C C . ASP B 1 167 ? 3.705 44.875 13.281 1 97.69 167 ASP B C 1
ATOM 4382 O O . ASP B 1 167 ? 4.785 44.312 13.469 1 97.69 167 ASP B O 1
ATOM 4386 N N . ASN B 1 168 ? 2.596 44.438 13.703 1 98.12 168 ASN B N 1
ATOM 4387 C CA . ASN B 1 168 ? 2.523 43.219 14.5 1 98.12 168 ASN B CA 1
ATOM 4388 C C . ASN B 1 168 ? 1.259 42.406 14.203 1 98.12 168 ASN B C 1
ATOM 4390 O O . ASN B 1 168 ? 0.255 42.969 13.766 1 98.12 168 ASN B O 1
ATOM 4394 N N . ALA B 1 169 ? 1.38 41.125 14.43 1 98.75 169 ALA B N 1
ATOM 4395 C CA . ALA B 1 169 ? 0.202 40.25 14.383 1 98.75 169 ALA B CA 1
ATOM 4396 C C . ALA B 1 169 ? 0.082 39.406 15.656 1 98.75 169 ALA B C 1
ATOM 4398 O O . ALA B 1 169 ? 1.086 38.938 16.188 1 98.75 169 ALA B O 1
ATOM 4399 N N . VAL B 1 170 ? -1.144 39.281 16.109 1 98.75 170 VAL B N 1
ATOM 4400 C CA . VAL B 1 170 ? -1.423 38.562 17.344 1 98.75 170 VAL B CA 1
ATOM 4401 C C . VAL B 1 170 ? -2.355 37.375 17.047 1 98.75 170 VAL B C 1
ATOM 4403 O O . VAL B 1 170 ? -3.424 37.562 16.453 1 98.75 170 VAL B O 1
ATOM 4406 N N . GLY B 1 171 ? -1.916 36.219 17.344 1 98.06 171 GLY B N 1
ATOM 4407 C CA . GLY B 1 171 ? -2.727 35 17.359 1 98.06 171 GLY B CA 1
ATOM 4408 C C . GLY B 1 171 ? -2.697 34.281 18.688 1 98.06 171 GLY B C 1
ATOM 4409 O O . GLY B 1 171 ? -1.855 34.594 19.547 1 98.06 171 GLY B O 1
ATOM 4410 N N . PHE B 1 172 ? -3.598 33.438 18.891 1 97.06 172 PHE B N 1
ATOM 4411 C CA . PHE B 1 172 ? -3.682 32.688 20.156 1 97.06 172 PHE B CA 1
ATOM 4412 C C . PHE B 1 172 ? -4.395 31.375 19.969 1 97.06 172 PHE B C 1
ATOM 4414 O O . PHE B 1 172 ? -5.105 31.172 18.969 1 97.06 172 PHE B O 1
ATOM 4421 N N . HIS B 1 173 ? -4.156 30.469 20.859 1 96.44 173 HIS B N 1
ATOM 4422 C CA . HIS B 1 173 ? -4.758 29.156 20.797 1 96.44 173 HIS B CA 1
ATOM 4423 C C . HIS B 1 173 ? -5.039 28.609 22.188 1 96.44 173 HIS B C 1
ATOM 4425 O O . HIS B 1 173 ? -4.199 28.719 23.094 1 96.44 173 HIS B O 1
ATOM 4431 N N . VAL B 1 174 ? -6.16 28.047 22.344 1 96.12 174 VAL B N 1
ATOM 4432 C CA . VAL B 1 174 ? -6.523 27.375 23.578 1 96.12 174 VAL B CA 1
ATOM 4433 C C . VAL B 1 174 ? -5.711 26.094 23.734 1 96.12 174 VAL B C 1
ATOM 4435 O O . VAL B 1 174 ? -5.34 25.469 22.75 1 96.12 174 VAL B O 1
ATOM 4438 N N . THR B 1 175 ? -5.383 25.734 24.953 1 93.38 175 THR B N 1
ATOM 4439 C CA . THR B 1 175 ? -4.711 24.469 25.172 1 93.38 175 THR B CA 1
ATOM 4440 C C . THR B 1 175 ? -5.168 23.844 26.484 1 93.38 175 THR B C 1
ATOM 4442 O O . THR B 1 175 ? -5.055 24.453 27.547 1 93.38 175 THR B O 1
ATOM 4445 N N . PRO B 1 176 ? -5.664 22.625 26.422 1 92.5 176 PRO B N 1
ATOM 4446 C CA . PRO B 1 176 ? -6.09 21.938 27.641 1 92.5 176 PRO B CA 1
ATOM 4447 C C . PRO B 1 176 ? -4.914 21.5 28.516 1 92.5 176 PRO B C 1
ATOM 4449 O O . PRO B 1 176 ? -5.109 21.141 29.688 1 92.5 176 PRO B O 1
ATOM 4452 N N . SER B 1 177 ? -3.676 21.547 28.031 1 89.81 177 SER B N 1
ATOM 4453 C CA . SER B 1 177 ? -2.498 21.094 28.766 1 89.81 177 SER B CA 1
ATOM 4454 C C . SER B 1 177 ? -2.057 22.141 29.797 1 89.81 177 SER B C 1
ATOM 4456 O O . SER B 1 177 ? -1.262 21.828 30.688 1 89.81 177 SER B O 1
ATOM 4458 N N . ILE B 1 178 ? -2.521 23.312 29.625 1 92.44 178 ILE B N 1
ATOM 4459 C CA . ILE B 1 178 ? -2.271 24.375 30.578 1 92.44 178 ILE B CA 1
ATOM 4460 C C . ILE B 1 178 ? -3.521 24.625 31.422 1 92.44 178 ILE B C 1
ATOM 4462 O O . ILE B 1 178 ? -4.641 24.594 30.906 1 92.44 178 ILE B O 1
ATOM 4466 N N . GLN B 1 179 ? -3.361 24.844 32.656 1 93.81 179 GLN B N 1
ATOM 4467 C CA . GLN B 1 179 ? -4.473 25.031 33.562 1 93.81 179 GLN B CA 1
ATOM 4468 C C . GLN B 1 179 ? -5.246 26.312 33.25 1 93.81 179 GLN B C 1
ATOM 4470 O O . GLN B 1 179 ? -4.656 27.312 32.844 1 93.81 179 GLN B O 1
ATOM 4475 N N . VAL B 1 180 ? -6.527 26.266 33.5 1 94.69 180 VAL B N 1
ATOM 4476 C CA . VAL B 1 180 ? -7.391 27.422 33.312 1 94.69 180 VAL B CA 1
ATOM 4477 C C . VAL B 1 180 ? -6.844 28.625 34.094 1 94.69 180 VAL B C 1
ATOM 4479 O O . VAL B 1 180 ? -6.398 28.469 35.219 1 94.69 180 VAL B O 1
ATOM 4482 N N . GLY B 1 181 ? -6.77 29.719 33.438 1 93.81 181 GLY B N 1
ATOM 4483 C CA . GLY B 1 181 ? -6.301 30.938 34.062 1 93.81 181 GLY B CA 1
ATOM 4484 C C . GLY B 1 181 ? -4.828 31.203 33.844 1 93.81 181 GLY B C 1
ATOM 4485 O O . GLY B 1 181 ? -4.332 32.281 34.156 1 93.81 181 GLY B O 1
ATOM 4486 N N . LYS B 1 182 ? -4.191 30.281 33.25 1 95.31 182 LYS B N 1
ATOM 4487 C CA . LYS B 1 182 ? -2.775 30.453 32.938 1 95.31 182 LYS B CA 1
ATOM 4488 C C . LYS B 1 182 ? -2.574 30.75 31.469 1 95.31 182 LYS B C 1
ATOM 4490 O O . LYS B 1 182 ? -3.391 30.359 30.625 1 95.31 182 LYS B O 1
ATOM 4495 N N . PHE B 1 183 ? -1.485 31.484 31.234 1 96.06 183 PHE B N 1
ATOM 4496 C CA . PHE B 1 183 ? -1.143 31.922 29.875 1 96.06 183 PHE B CA 1
ATOM 4497 C C . PHE B 1 183 ? 0.322 31.625 29.578 1 96.06 183 PHE B C 1
ATOM 4499 O O . PHE B 1 183 ? 1.164 31.641 30.469 1 96.06 183 PHE B O 1
ATOM 4506 N N . GLY B 1 184 ? 0.572 31.344 28.344 1 94.06 184 GLY B N 1
ATOM 4507 C CA . GLY B 1 184 ? 1.948 31.062 27.969 1 94.06 184 GLY B CA 1
ATOM 4508 C C . GLY B 1 184 ? 2.309 31.578 26.578 1 94.06 184 GLY B C 1
ATOM 4509 O O . GLY B 1 184 ? 1.45 31.656 25.703 1 94.06 184 GLY B O 1
ATOM 4510 N N . ALA B 1 185 ? 3.504 31.984 26.375 1 93.81 185 ALA B N 1
ATOM 4511 C CA . ALA B 1 185 ? 4.125 32.281 25.094 1 93.81 185 ALA B CA 1
ATOM 4512 C C . ALA B 1 185 ? 5.625 32.031 25.125 1 93.81 185 ALA B C 1
ATOM 4514 O O . ALA B 1 185 ? 6.285 32.281 26.141 1 93.81 185 ALA B O 1
ATOM 4515 N N . ARG B 1 186 ? 6.105 31.406 24.094 1 92.69 186 ARG B N 1
ATOM 4516 C CA . ARG B 1 186 ? 7.531 31.125 23.969 1 92.69 186 ARG B CA 1
ATOM 4517 C C . ARG B 1 186 ? 8.141 31.844 22.781 1 92.69 186 ARG B C 1
ATOM 4519 O O . ARG B 1 186 ? 7.492 32 21.75 1 92.69 186 ARG B O 1
ATOM 4526 N N . GLU B 1 187 ? 9.391 32.25 22.984 1 93.44 187 GLU B N 1
ATOM 4527 C CA . GLU B 1 187 ? 10.094 32.906 21.875 1 93.44 187 GLU B CA 1
ATOM 4528 C C . GLU B 1 187 ? 10.461 31.875 20.812 1 93.44 187 GLU B C 1
ATOM 4530 O O . GLU B 1 187 ? 10.672 30.688 21.109 1 93.44 187 GLU B O 1
ATOM 4535 N N . GLY B 1 188 ? 10.539 32.344 19.625 1 92.44 188 GLY B N 1
ATOM 4536 C CA . GLY B 1 188 ? 10.969 31.484 18.547 1 92.44 188 GLY B CA 1
ATOM 4537 C C . GLY B 1 188 ? 9.852 30.609 18 1 92.44 188 GLY B C 1
ATOM 4538 O O . GLY B 1 188 ? 8.688 31 18.031 1 92.44 188 GLY B O 1
ATOM 4539 N N . ALA B 1 189 ? 10.234 29.516 17.469 1 92.12 189 ALA B N 1
ATOM 4540 C CA . ALA B 1 189 ? 9.273 28.641 16.812 1 92.12 189 ALA B CA 1
ATOM 4541 C C . ALA B 1 189 ? 8.367 27.953 17.844 1 92.12 189 ALA B C 1
ATOM 4543 O O . ALA B 1 189 ? 8.859 27.312 18.766 1 92.12 189 ALA B O 1
ATOM 4544 N N . VAL B 1 190 ? 7.098 28.062 17.641 1 92.31 190 VAL B N 1
ATOM 4545 C CA . VAL B 1 190 ? 6.17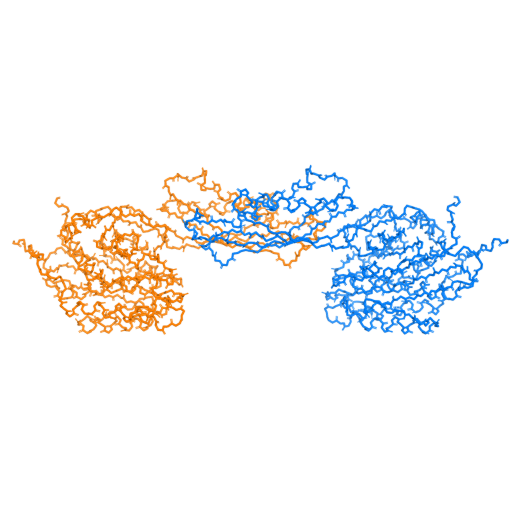6 27.484 18.609 1 92.31 190 VAL B CA 1
ATOM 4546 C C . VAL B 1 190 ? 5.348 26.391 17.953 1 92.31 190 VAL B C 1
ATOM 4548 O O . VAL B 1 190 ? 4.547 25.719 18.609 1 92.31 190 VAL B O 1
ATOM 4551 N N . SER B 1 191 ? 5.457 26.25 16.703 1 91.81 191 SER B N 1
ATOM 4552 C CA . SER B 1 191 ? 4.891 25.141 15.93 1 91.81 191 SER B CA 1
ATOM 4553 C C . SER B 1 191 ? 5.879 24.641 14.883 1 91.81 191 SER B C 1
ATOM 4555 O O . SER B 1 191 ? 6.984 25.172 14.758 1 91.81 191 SER B O 1
ATOM 4557 N N . LYS B 1 192 ? 5.508 23.641 14.195 1 92.06 192 LYS B N 1
ATOM 4558 C CA . LYS B 1 192 ? 6.297 23.141 13.07 1 92.06 192 LYS B CA 1
ATOM 4559 C C . LYS B 1 192 ? 5.641 23.5 11.742 1 92.06 192 LYS B C 1
ATOM 4561 O O . LYS B 1 192 ? 4.43 23.719 11.68 1 92.06 192 LYS B O 1
ATOM 4566 N N . SER B 1 193 ? 6.488 23.641 10.758 1 93.88 193 SER B N 1
ATOM 4567 C CA . SER B 1 193 ? 5.941 23.656 9.406 1 93.88 193 SER B CA 1
ATOM 4568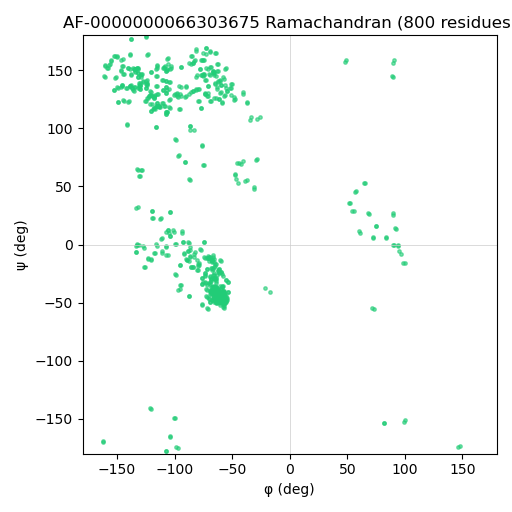 C C . SER B 1 193 ? 5.305 22.312 9.047 1 93.88 193 SER B C 1
ATOM 4570 O O . SER B 1 193 ? 5.504 21.328 9.758 1 93.88 193 SER B O 1
ATOM 4572 N N . SER B 1 194 ? 4.535 22.297 8.031 1 93.38 194 SER B N 1
ATOM 4573 C CA . SER B 1 194 ? 3.922 21.047 7.582 1 93.38 194 SER B CA 1
ATOM 4574 C C . SER B 1 194 ? 3.895 20.969 6.059 1 93.38 194 SER B C 1
ATOM 4576 O O . SER B 1 194 ? 3 21.516 5.414 1 93.38 194 SER B O 1
ATOM 4578 N N . ASP B 1 195 ? 4.758 20.234 5.516 1 95.5 195 ASP B N 1
ATOM 4579 C CA . ASP B 1 195 ? 4.777 19.953 4.082 1 95.5 195 ASP B CA 1
ATOM 4580 C C . ASP B 1 195 ? 4.332 18.516 3.791 1 95.5 195 ASP B C 1
ATOM 4582 O O . ASP B 1 195 ? 4.465 17.641 4.641 1 95.5 195 ASP B O 1
ATOM 4586 N N . GLN B 1 196 ? 3.746 18.375 2.678 1 95.38 196 GLN B N 1
ATOM 4587 C CA . GLN B 1 196 ? 3.352 17.031 2.229 1 95.38 196 GLN B CA 1
ATOM 4588 C C . GLN B 1 196 ? 4.207 16.578 1.053 1 95.38 196 GLN B C 1
ATOM 4590 O O . GLN B 1 196 ? 4.73 17.406 0.298 1 95.38 196 GLN B O 1
ATOM 4595 N N . PHE B 1 197 ? 4.352 15.281 0.961 1 97.38 197 PHE B N 1
ATOM 4596 C CA . PHE B 1 197 ? 5.039 14.758 -0.215 1 97.38 197 PHE B CA 1
ATOM 4597 C C . PHE B 1 197 ? 4.367 13.477 -0.71 1 97.38 197 PHE B C 1
ATOM 4599 O O . PHE B 1 197 ? 3.662 12.805 0.047 1 97.38 197 PHE B O 1
ATOM 4606 N N . LYS B 1 198 ? 4.477 13.25 -1.945 1 98.19 198 LYS B N 1
ATOM 4607 C CA . LYS B 1 198 ? 4.066 12.031 -2.637 1 98.19 198 LYS B CA 1
ATOM 4608 C C . LYS B 1 198 ? 5.227 11.43 -3.426 1 98.19 198 LYS B C 1
ATOM 4610 O O . LYS B 1 198 ? 5.863 12.117 -4.227 1 98.19 198 LYS B O 1
ATOM 4615 N N . VAL B 1 199 ? 5.543 10.219 -3.156 1 98.62 199 VAL B N 1
ATOM 4616 C CA . VAL B 1 199 ? 6.57 9.484 -3.885 1 98.62 199 VAL B CA 1
ATOM 4617 C C . VAL B 1 199 ? 5.918 8.391 -4.73 1 98.62 199 VAL B C 1
ATOM 4619 O O . VAL B 1 199 ? 5.188 7.547 -4.207 1 98.62 199 VAL B O 1
ATOM 4622 N N . THR B 1 200 ? 6.137 8.445 -5.969 1 98.69 200 THR B N 1
ATOM 4623 C CA . THR B 1 200 ? 5.73 7.383 -6.883 1 98.69 200 THR B CA 1
ATOM 4624 C C . THR B 1 200 ? 6.938 6.586 -7.359 1 98.69 200 THR B C 1
ATOM 4626 O O . THR B 1 200 ? 7.801 7.117 -8.062 1 98.69 200 THR B O 1
ATOM 4629 N N . VAL B 1 201 ? 7.012 5.355 -6.992 1 98.62 201 VAL B N 1
ATOM 4630 C CA . VAL B 1 201 ? 8.086 4.453 -7.391 1 98.62 201 VAL B CA 1
ATOM 4631 C C . VAL B 1 201 ? 7.637 3.605 -8.578 1 98.62 201 VAL B C 1
ATOM 4633 O O . VAL B 1 201 ? 6.562 3.006 -8.547 1 98.62 201 VAL B O 1
ATOM 4636 N N . SER B 1 202 ? 8.469 3.586 -9.578 1 97.94 202 SER B N 1
ATOM 4637 C CA . SER B 1 202 ? 8.164 2.816 -10.781 1 97.94 202 SER B CA 1
ATOM 4638 C C . SER B 1 202 ? 9.227 1.76 -11.047 1 97.94 202 SER B C 1
ATOM 4640 O O . SER B 1 202 ? 10.43 2.057 -11.023 1 97.94 202 SER B O 1
ATOM 4642 N N . GLY B 1 203 ? 8.828 0.537 -11.242 1 97.06 203 GLY B N 1
ATOM 4643 C CA . GLY B 1 203 ? 9.617 -0.58 -11.734 1 97.06 203 GLY B CA 1
ATOM 4644 C C . GLY B 1 203 ? 9.07 -1.183 -13.016 1 97.06 203 GLY B C 1
ATOM 4645 O O . GLY B 1 203 ? 8.727 -0.458 -13.953 1 97.06 203 GLY B O 1
ATOM 4646 N N . SER B 1 204 ? 9.148 -2.482 -13.086 1 94.44 204 SER B N 1
ATOM 4647 C CA . SER B 1 204 ? 8.602 -3.225 -14.219 1 94.44 204 SER B CA 1
ATOM 4648 C C . SER B 1 204 ? 8.047 -4.574 -13.781 1 94.44 204 SER B C 1
ATOM 4650 O O . SER B 1 204 ? 8.664 -5.27 -12.969 1 94.44 204 SER B O 1
ATOM 4652 N N . ALA B 1 205 ? 6.879 -4.879 -14.352 1 90.12 205 ALA B N 1
ATOM 4653 C CA . ALA B 1 205 ? 6.164 -6.094 -13.961 1 90.12 205 ALA B CA 1
ATOM 4654 C C . ALA B 1 205 ? 6.84 -7.336 -14.539 1 90.12 205 ALA B C 1
ATOM 4656 O O . ALA B 1 205 ? 7.5 -7.262 -15.578 1 90.12 205 ALA B O 1
ATOM 4657 N N . ALA B 1 206 ? 6.789 -8.406 -13.805 1 87.06 206 ALA B N 1
ATOM 4658 C CA . ALA B 1 206 ? 7.164 -9.758 -14.227 1 87.06 206 ALA B CA 1
ATOM 4659 C C . ALA B 1 206 ? 6.383 -10.812 -13.445 1 87.06 206 ALA B C 1
ATOM 4661 O O . ALA B 1 206 ? 5.719 -10.492 -12.453 1 87.06 206 ALA B O 1
ATOM 4662 N N . HIS B 1 207 ? 6.371 -12 -13.977 1 84 207 HIS B N 1
ATOM 4663 C CA . HIS B 1 207 ? 5.766 -13.086 -13.219 1 84 207 HIS B CA 1
ATOM 4664 C C . HIS B 1 207 ? 6.484 -13.297 -11.891 1 84 207 HIS B C 1
ATOM 4666 O O . HIS B 1 207 ? 7.715 -13.227 -11.828 1 84 207 HIS B O 1
ATOM 4672 N N . GLY B 1 208 ? 5.766 -13.578 -10.844 1 85.94 208 GLY B N 1
ATOM 4673 C CA . GLY B 1 208 ? 6.328 -13.727 -9.508 1 85.94 208 GLY B CA 1
ATOM 4674 C C . GLY B 1 208 ? 7.336 -14.852 -9.406 1 85.94 208 GLY B C 1
ATOM 4675 O O . GLY B 1 208 ? 8.195 -14.852 -8.523 1 85.94 208 GLY B O 1
ATOM 4676 N N . SER B 1 209 ? 7.297 -15.781 -10.305 1 85 209 SER B N 1
ATOM 4677 C CA . SER B 1 209 ? 8.211 -16.922 -10.297 1 85 209 SER B CA 1
ATOM 4678 C C . SER B 1 209 ? 9.508 -16.594 -11.023 1 85 209 SER B C 1
ATOM 4680 O O . SER B 1 209 ? 10.484 -17.328 -10.938 1 85 209 SER B O 1
ATOM 4682 N N . THR B 1 210 ? 9.539 -15.484 -11.703 1 86.62 210 THR B N 1
ATOM 4683 C CA . THR B 1 210 ? 10.734 -15.039 -12.414 1 86.62 210 THR B CA 1
ATOM 4684 C C . THR B 1 210 ? 11.031 -13.578 -12.109 1 86.62 210 THR B C 1
ATOM 4686 O O . THR B 1 210 ? 11.055 -12.742 -13.023 1 86.62 210 THR B O 1
ATOM 4689 N N . PRO B 1 211 ? 11.336 -13.289 -10.875 1 89.19 211 PRO B N 1
ATOM 4690 C CA . PRO B 1 211 ? 11.484 -11.898 -10.445 1 89.19 211 PRO B CA 1
ATOM 4691 C C . PRO B 1 211 ? 12.602 -11.172 -11.188 1 89.19 211 PRO B C 1
ATOM 4693 O O . PRO B 1 211 ? 12.562 -9.945 -11.336 1 89.19 211 PRO B O 1
ATOM 4696 N N . HIS B 1 212 ? 13.609 -11.93 -11.742 1 89.94 212 HIS B N 1
ATOM 4697 C CA . HIS B 1 212 ? 14.75 -11.328 -12.406 1 89.94 212 HIS B CA 1
ATOM 4698 C C . HIS B 1 212 ? 14.336 -10.641 -13.703 1 89.94 212 HIS B C 1
ATOM 4700 O O . HIS B 1 212 ? 15.094 -9.844 -14.258 1 89.94 212 HIS B O 1
ATOM 4706 N N . ASN B 1 213 ? 13.164 -10.914 -14.133 1 90.19 213 ASN B N 1
ATOM 4707 C CA . ASN B 1 213 ? 12.672 -10.32 -15.367 1 90.19 213 ASN B CA 1
ATOM 4708 C C . ASN B 1 213 ? 11.992 -8.977 -15.117 1 90.19 213 ASN B C 1
ATOM 4710 O O . ASN B 1 213 ? 11.602 -8.281 -16.062 1 90.19 213 ASN B O 1
ATOM 4714 N N . GLY B 1 214 ? 11.852 -8.617 -13.836 1 92.75 214 GLY B N 1
ATOM 4715 C CA . GLY B 1 214 ? 11.18 -7.375 -13.492 1 92.75 214 GLY B CA 1
ATOM 4716 C C . GLY B 1 214 ? 12.023 -6.465 -12.617 1 92.75 214 GLY B C 1
ATOM 4717 O O . GLY B 1 214 ? 13.211 -6.727 -12.406 1 92.75 214 GLY B O 1
ATOM 4718 N N . ILE B 1 215 ? 11.5 -5.34 -12.305 1 96.88 215 ILE B N 1
ATOM 4719 C CA . ILE B 1 215 ? 12.023 -4.395 -11.32 1 96.88 215 ILE B CA 1
ATOM 4720 C C . ILE B 1 215 ? 10.984 -4.176 -10.219 1 96.88 215 ILE B C 1
ATOM 4722 O O . ILE B 1 215 ? 9.922 -3.594 -10.461 1 96.88 215 ILE B O 1
ATOM 4726 N N . ASP B 1 216 ? 11.273 -4.574 -8.969 1 97.25 216 ASP B N 1
ATOM 4727 C CA . ASP B 1 216 ? 10.32 -4.715 -7.875 1 97.25 216 ASP B CA 1
ATOM 4728 C C . ASP B 1 216 ? 10.133 -3.389 -7.137 1 97.25 216 ASP B C 1
ATOM 4730 O O . ASP B 1 216 ? 10.93 -3.035 -6.27 1 97.25 216 ASP B O 1
ATOM 4734 N N . ALA B 1 217 ? 9.023 -2.725 -7.434 1 98.12 217 ALA B N 1
ATOM 4735 C CA . ALA B 1 217 ? 8.758 -1.417 -6.84 1 98.12 217 ALA B CA 1
ATOM 4736 C C . ALA B 1 217 ? 8.562 -1.529 -5.332 1 98.12 217 ALA B C 1
ATOM 4738 O O . ALA B 1 217 ? 8.867 -0.59 -4.59 1 98.12 217 ALA B O 1
ATOM 4739 N N . ILE B 1 218 ? 8.055 -2.684 -4.812 1 98.31 218 ILE B N 1
ATOM 4740 C CA . ILE B 1 218 ? 7.848 -2.867 -3.379 1 98.31 218 ILE B CA 1
ATOM 4741 C C . ILE B 1 218 ? 9.195 -2.879 -2.66 1 98.31 218 ILE B C 1
ATOM 4743 O O . ILE B 1 218 ? 9.352 -2.242 -1.617 1 98.31 218 ILE B O 1
ATOM 4747 N N . THR B 1 219 ? 10.195 -3.539 -3.236 1 97.56 219 THR B N 1
ATOM 4748 C CA . THR B 1 219 ? 11.531 -3.564 -2.662 1 97.56 219 THR B CA 1
ATOM 4749 C C . THR B 1 219 ? 12.141 -2.164 -2.652 1 97.56 219 THR B C 1
ATOM 4751 O O . THR B 1 219 ? 12.781 -1.769 -1.678 1 97.56 219 THR B O 1
ATOM 4754 N N . ILE B 1 220 ? 11.953 -1.396 -3.711 1 98.19 220 ILE B N 1
ATOM 4755 C CA . ILE B 1 220 ? 12.453 -0.03 -3.807 1 98.19 220 ILE B CA 1
ATOM 4756 C C . ILE B 1 220 ? 11.789 0.841 -2.742 1 98.19 220 ILE B C 1
ATOM 4758 O O . ILE B 1 220 ? 12.469 1.589 -2.033 1 98.19 220 ILE B O 1
ATOM 4762 N N . ALA B 1 221 ? 10.469 0.734 -2.611 1 98.44 221 ALA B N 1
ATOM 4763 C CA . ALA B 1 221 ? 9.711 1.511 -1.628 1 98.44 221 ALA B CA 1
ATOM 4764 C C . ALA B 1 221 ? 10.18 1.197 -0.21 1 98.44 221 ALA B C 1
ATOM 4766 O O . ALA B 1 221 ? 10.344 2.104 0.612 1 98.44 221 ALA B O 1
ATOM 4767 N N . ALA B 1 222 ? 10.352 -0.117 0.083 1 98.12 222 ALA B N 1
ATOM 4768 C CA . ALA B 1 222 ? 10.82 -0.528 1.403 1 98.12 222 ALA B CA 1
ATOM 4769 C C . ALA B 1 222 ? 12.188 0.071 1.711 1 98.12 222 ALA B C 1
ATOM 4771 O O . ALA B 1 222 ? 12.445 0.517 2.832 1 98.12 222 ALA B O 1
ATOM 4772 N N . ALA B 1 223 ? 13.109 0.051 0.739 1 97.5 223 ALA B N 1
ATOM 4773 C CA . ALA B 1 223 ? 14.43 0.651 0.911 1 97.5 223 ALA B CA 1
ATOM 4774 C C . ALA B 1 223 ? 14.312 2.146 1.196 1 97.5 223 ALA B C 1
ATOM 4776 O O . ALA B 1 223 ? 15.008 2.672 2.068 1 97.5 223 ALA B O 1
ATOM 4777 N N . PHE B 1 224 ? 13.43 2.865 0.464 1 98.19 224 PHE B N 1
ATOM 4778 C CA . PHE B 1 224 ? 13.203 4.289 0.689 1 98.19 224 PHE B CA 1
ATOM 4779 C C . PHE B 1 224 ? 12.75 4.547 2.121 1 98.19 224 PHE B C 1
ATOM 4781 O O . PHE B 1 224 ? 13.281 5.43 2.797 1 98.19 224 PHE B O 1
ATOM 4788 N N . VAL B 1 225 ? 11.703 3.781 2.602 1 98.06 225 VAL B N 1
ATOM 4789 C CA . VAL B 1 225 ? 11.156 3.945 3.941 1 98.06 225 VAL B CA 1
ATOM 4790 C C . VAL B 1 225 ? 12.273 3.844 4.977 1 98.06 225 VAL B C 1
ATOM 4792 O O . VAL B 1 225 ? 12.336 4.645 5.914 1 98.06 225 VAL B O 1
ATOM 4795 N N . ASN B 1 226 ? 13.195 2.922 4.789 1 95.5 226 ASN B N 1
ATOM 4796 C CA . ASN B 1 226 ? 14.289 2.719 5.727 1 95.5 226 ASN B CA 1
ATOM 4797 C C . ASN B 1 226 ? 15.312 3.85 5.652 1 95.5 226 ASN B C 1
ATOM 4799 O O . ASN B 1 226 ? 15.742 4.371 6.684 1 95.5 226 ASN B O 1
ATOM 4803 N N . GLU B 1 227 ? 15.695 4.273 4.484 1 96.5 227 GLU B N 1
ATOM 4804 C CA . GLU B 1 227 ? 16.797 5.215 4.289 1 96.5 227 GLU B CA 1
ATOM 4805 C C . GLU B 1 227 ? 16.375 6.641 4.641 1 96.5 227 GLU B C 1
ATOM 4807 O O . GLU B 1 227 ? 17.172 7.422 5.156 1 96.5 227 GLU B O 1
ATOM 4812 N N . VAL B 1 228 ? 15.125 7 4.398 1 97.38 228 VAL B N 1
ATOM 4813 C CA . VAL B 1 228 ? 14.695 8.383 4.547 1 97.38 228 VAL B CA 1
ATOM 4814 C C . VAL B 1 228 ? 14.719 8.773 6.023 1 97.38 228 VAL B C 1
ATOM 4816 O O . VAL B 1 228 ? 14.953 9.938 6.359 1 97.38 228 VAL B O 1
ATOM 4819 N N . GLN B 1 229 ? 14.508 7.828 6.961 1 94.12 229 GLN B N 1
ATOM 4820 C CA . GLN B 1 229 ? 14.508 8.109 8.391 1 94.12 229 GLN B CA 1
ATOM 4821 C C . GLN B 1 229 ? 15.906 8.492 8.875 1 94.12 229 GLN B C 1
ATOM 4823 O O . GLN B 1 229 ? 16.047 9.156 9.906 1 94.12 229 GLN B O 1
ATOM 4828 N N . LYS B 1 230 ? 16.922 8.133 8.125 1 93.12 230 LYS B N 1
ATOM 4829 C CA . LYS B 1 230 ? 18.297 8.469 8.5 1 93.12 230 LYS B CA 1
ATOM 4830 C C . LYS B 1 230 ? 18.578 9.953 8.312 1 93.12 230 LYS B C 1
ATOM 4832 O O . LYS B 1 230 ? 19.531 10.492 8.875 1 93.12 230 LYS B O 1
ATOM 4837 N N . VAL B 1 231 ? 17.797 10.617 7.484 1 94.06 231 VAL B N 1
ATOM 4838 C CA . VAL B 1 231 ? 17.922 12.062 7.352 1 94.06 231 VAL B CA 1
ATOM 4839 C C . VAL B 1 231 ? 17.766 12.719 8.719 1 94.06 231 VAL B C 1
ATOM 4841 O O . VAL B 1 231 ? 18.562 13.586 9.094 1 94.06 231 VAL B O 1
ATOM 4844 N N . ILE B 1 232 ? 16.766 12.281 9.523 1 92.12 232 ILE B N 1
ATOM 4845 C CA . ILE B 1 232 ? 16.469 12.844 10.836 1 92.12 232 ILE B CA 1
ATOM 4846 C C . ILE B 1 232 ? 17.547 12.445 11.828 1 92.12 232 ILE B C 1
ATOM 4848 O O . ILE B 1 232 ? 18.031 13.281 12.602 1 92.12 232 ILE B O 1
ATOM 4852 N N . SER B 1 233 ? 18.047 11.203 11.75 1 89.75 233 SER B N 1
ATOM 4853 C CA . SER B 1 233 ? 18.953 10.68 12.781 1 89.75 233 SER B CA 1
ATOM 4854 C C . SER B 1 233 ? 20.391 11.062 12.5 1 89.75 233 SER B C 1
ATOM 4856 O O . SER B 1 233 ? 21.203 11.141 13.422 1 89.75 233 SER B O 1
ATOM 4858 N N . ARG B 1 234 ? 20.719 11.445 11.227 1 88.62 234 ARG B N 1
ATOM 4859 C CA . ARG B 1 234 ? 22.125 11.562 10.898 1 88.62 234 ARG B CA 1
ATOM 4860 C C . ARG B 1 234 ? 22.438 12.93 10.305 1 88.62 234 ARG B C 1
ATOM 4862 O O . ARG B 1 234 ? 23.594 13.383 10.328 1 88.62 234 ARG B O 1
ATOM 4869 N N . GLU B 1 235 ? 21.422 13.641 9.805 1 91 235 GLU B N 1
ATOM 4870 C CA . GLU B 1 235 ? 21.75 14.828 9.016 1 91 235 GLU B CA 1
ATOM 4871 C C . GLU B 1 235 ? 21.141 16.078 9.641 1 91 235 GLU B C 1
ATOM 4873 O O . GLU B 1 235 ? 21.469 17.203 9.234 1 91 235 GLU B O 1
ATOM 4878 N N . VAL B 1 236 ? 20.234 15.93 10.594 1 89.69 236 VAL B N 1
ATOM 4879 C CA . VAL B 1 236 ? 19.547 17.047 11.227 1 89.69 236 VAL B CA 1
ATOM 4880 C C . VAL B 1 236 ? 20.062 17.234 12.656 1 89.69 236 VAL B C 1
ATOM 4882 O O . VAL B 1 236 ? 20.234 16.25 13.391 1 89.69 236 VAL B O 1
ATOM 4885 N N . PRO B 1 237 ? 20.328 18.484 13.055 1 85.88 237 PRO B N 1
ATOM 4886 C CA . PRO B 1 237 ? 20.688 18.703 14.453 1 85.88 237 PRO B CA 1
ATOM 4887 C C . PRO B 1 237 ? 19.641 18.203 15.43 1 85.88 237 PRO B C 1
ATOM 4889 O O . PRO B 1 237 ? 18.438 18.328 15.172 1 85.88 237 PRO B O 1
ATOM 4892 N N . VAL B 1 238 ? 20.016 17.656 16.547 1 78.69 238 VAL B N 1
ATOM 4893 C CA . VAL B 1 238 ? 19.156 17 17.531 1 78.69 238 VAL B CA 1
ATOM 4894 C C . VAL B 1 238 ? 18.141 18.016 18.078 1 78.69 238 VAL B C 1
ATOM 4896 O O . VAL B 1 238 ? 17.016 17.641 18.422 1 78.69 238 VAL B O 1
ATOM 4899 N N . ASP B 1 239 ? 18.391 19.297 18.047 1 78.81 239 ASP B N 1
ATOM 4900 C CA . ASP B 1 239 ? 17.547 20.312 18.672 1 78.81 239 ASP B CA 1
ATOM 4901 C C . ASP B 1 239 ? 16.438 20.766 17.734 1 78.81 239 ASP B C 1
ATOM 4903 O O . ASP B 1 239 ? 15.492 21.422 18.156 1 78.81 239 ASP B O 1
ATOM 4907 N N . ASP B 1 240 ? 16.391 20.516 16.438 1 77.56 240 ASP B N 1
ATOM 4908 C CA . ASP B 1 240 ? 15.406 20.984 15.469 1 77.56 240 ASP B CA 1
ATOM 4909 C C . ASP B 1 240 ? 14.125 20.156 15.539 1 77.56 240 ASP B C 1
ATOM 4911 O O . ASP B 1 240 ? 13.062 20.625 15.117 1 77.56 240 ASP B O 1
ATOM 4915 N N . ARG B 1 241 ? 14.133 19.062 16.062 1 83 241 ARG B N 1
ATOM 4916 C CA . ARG B 1 241 ? 12.969 18.203 16.297 1 83 241 ARG B CA 1
ATOM 4917 C C . ARG B 1 241 ? 12.219 17.938 14.992 1 83 241 ARG B C 1
ATOM 4919 O O . ARG B 1 241 ? 10.992 18.016 14.945 1 83 241 ARG B O 1
ATOM 4926 N N . SER B 1 242 ? 12.836 17.922 13.812 1 92.12 242 SER B N 1
ATOM 4927 C CA . SER B 1 242 ? 12.242 17.625 12.516 1 92.12 242 SER B CA 1
ATOM 4928 C C . SER B 1 242 ? 11.688 16.203 12.461 1 92.12 242 SER B C 1
ATOM 4930 O O . SER B 1 242 ? 12.164 15.328 13.18 1 92.12 242 SER B O 1
ATOM 4932 N N . VAL B 1 243 ? 10.68 16.031 11.703 1 93.56 243 VAL B N 1
ATOM 4933 C CA . VAL B 1 243 ? 10.039 14.727 11.578 1 93.56 243 VAL B CA 1
ATOM 4934 C C . VAL B 1 243 ? 9.688 14.469 10.109 1 93.56 243 VAL B C 1
ATOM 4936 O O . VAL B 1 243 ? 9.227 15.375 9.406 1 93.56 243 VAL B O 1
ATOM 4939 N N . ILE B 1 244 ? 9.922 13.32 9.625 1 95.88 244 ILE B N 1
ATOM 4940 C CA . ILE B 1 244 ? 9.43 12.82 8.344 1 95.88 244 ILE B CA 1
ATOM 4941 C C . ILE B 1 244 ? 8.539 11.602 8.586 1 95.88 244 ILE B C 1
ATOM 4943 O O . ILE B 1 244 ? 8.992 10.594 9.133 1 95.88 244 ILE B O 1
ATOM 4947 N N . THR B 1 245 ? 7.324 11.695 8.234 1 95.44 245 THR B N 1
ATOM 4948 C CA . THR B 1 245 ? 6.363 10.617 8.422 1 95.44 245 THR B CA 1
ATOM 4949 C C . THR B 1 245 ? 5.828 10.125 7.082 1 95.44 245 THR B C 1
ATOM 4951 O O . THR B 1 245 ? 5.43 10.93 6.234 1 95.44 245 THR B O 1
ATOM 4954 N N . ILE B 1 246 ? 5.895 8.875 6.848 1 97.38 246 ILE B N 1
ATOM 4955 C CA . ILE B 1 246 ? 5.172 8.25 5.746 1 97.38 246 ILE B CA 1
ATOM 4956 C C . ILE B 1 246 ? 3.854 7.672 6.254 1 97.38 246 ILE B C 1
ATOM 4958 O O . ILE B 1 246 ? 3.846 6.719 7.039 1 97.38 246 ILE B O 1
ATOM 4962 N N . GLY B 1 247 ? 2.789 8.211 5.75 1 96.06 247 GLY B N 1
ATOM 4963 C CA . GLY B 1 247 ? 1.49 7.852 6.293 1 96.06 247 GLY B CA 1
ATOM 4964 C C . GLY B 1 247 ? 0.763 6.809 5.469 1 96.06 247 GLY B C 1
ATOM 4965 O O . GLY B 1 247 ? -0.105 6.098 5.98 1 96.06 247 GLY B O 1
ATOM 4966 N N . THR B 1 248 ? 1.053 6.719 4.176 1 96.94 248 THR B N 1
ATOM 4967 C CA . THR B 1 248 ? 0.381 5.75 3.316 1 96.94 248 THR B CA 1
ATOM 4968 C C . THR B 1 248 ? 1.386 5.031 2.42 1 96.94 248 THR B C 1
ATOM 4970 O O . THR B 1 248 ? 2.426 5.594 2.07 1 96.94 248 THR B O 1
ATOM 4973 N N . ILE B 1 249 ? 1.07 3.83 2.059 1 98.25 249 ILE B N 1
ATOM 4974 C CA . ILE B 1 249 ? 1.831 3.029 1.106 1 98.25 249 ILE B CA 1
ATOM 4975 C C . ILE B 1 249 ? 0.891 2.088 0.358 1 98.25 249 ILE B C 1
ATOM 4977 O O . ILE B 1 249 ? 0.168 1.302 0.976 1 98.25 249 ILE B O 1
ATOM 4981 N N . HIS B 1 250 ? 0.88 2.189 -0.952 1 98 250 HIS B N 1
ATOM 4982 C CA . HIS B 1 250 ? -0.014 1.381 -1.771 1 98 250 HIS B CA 1
ATOM 4983 C C . HIS B 1 250 ? 0.689 0.889 -3.033 1 98 250 HIS B C 1
ATOM 4985 O O . HIS B 1 250 ? 1.221 1.689 -3.805 1 98 250 HIS B O 1
ATOM 4991 N N . GLY B 1 251 ? 0.702 -0.378 -3.203 1 96.81 251 GLY B N 1
ATOM 4992 C CA . GLY B 1 251 ? 1.29 -0.944 -4.406 1 96.81 251 GLY B CA 1
ATOM 4993 C C . GLY B 1 251 ? 0.842 -2.367 -4.68 1 96.81 251 GLY B C 1
ATOM 4994 O O . GLY B 1 251 ? 0.613 -3.141 -3.744 1 96.81 251 GLY B O 1
ATOM 4995 N N . GLY B 1 252 ? 0.695 -2.674 -5.992 1 92.44 252 GLY B N 1
ATOM 4996 C CA . GLY B 1 252 ? 0.425 -4.035 -6.426 1 92.44 252 GLY B CA 1
ATOM 4997 C C . GLY B 1 252 ? -1.056 -4.359 -6.484 1 92.44 252 GLY B C 1
ATOM 4998 O O . GLY B 1 252 ? -1.837 -3.865 -5.668 1 92.44 252 GLY B O 1
ATOM 4999 N N . GLU B 1 253 ? -1.428 -5.16 -7.449 1 86.94 253 GLU B N 1
ATOM 5000 C CA . GLU B 1 253 ? -2.814 -5.574 -7.637 1 86.94 253 GLU B CA 1
ATOM 5001 C C . GLU B 1 253 ? -2.943 -7.094 -7.625 1 86.94 253 GLU B C 1
ATOM 5003 O O . GLU B 1 253 ? -4.055 -7.629 -7.578 1 86.94 253 GLU B O 1
ATOM 5008 N N . ALA B 1 254 ? -1.843 -7.82 -7.707 1 87.5 254 ALA B N 1
ATOM 5009 C CA . ALA B 1 254 ? -1.847 -9.281 -7.746 1 87.5 254 ALA B CA 1
ATOM 5010 C C . ALA B 1 254 ? -0.745 -9.852 -6.859 1 87.5 254 ALA B C 1
ATOM 5012 O O . ALA B 1 254 ? 0.36 -9.312 -6.801 1 87.5 254 ALA B O 1
ATOM 5013 N N . THR B 1 255 ? -0.996 -10.953 -6.277 1 90.69 255 THR B N 1
ATOM 5014 C CA . THR B 1 255 ? -0.075 -11.57 -5.328 1 90.69 255 THR B CA 1
ATOM 5015 C C . THR B 1 255 ? 1.123 -12.18 -6.047 1 90.69 255 THR B C 1
ATOM 5017 O O . THR B 1 255 ? 2.203 -12.305 -5.469 1 90.69 255 THR B O 1
ATOM 5020 N N . ASN B 1 256 ? 0.951 -12.523 -7.324 1 88.25 256 ASN B N 1
ATOM 5021 C CA . ASN B 1 256 ? 1.952 -13.328 -8.023 1 88.25 256 ASN B CA 1
ATOM 5022 C C . ASN B 1 256 ? 2.65 -12.531 -9.117 1 88.25 256 ASN B C 1
ATOM 5024 O O . ASN B 1 256 ? 3.178 -13.102 -10.07 1 88.25 256 ASN B O 1
ATOM 5028 N N . ILE B 1 257 ? 2.639 -11.258 -9.031 1 88 257 ILE B N 1
ATOM 5029 C CA . ILE B 1 257 ? 3.271 -10.383 -10.008 1 88 257 ILE B CA 1
ATOM 5030 C C . ILE B 1 257 ? 4.254 -9.445 -9.305 1 88 257 ILE B C 1
ATOM 5032 O O . ILE B 1 257 ? 3.955 -8.914 -8.234 1 88 257 ILE B O 1
ATOM 5036 N N . ILE B 1 258 ? 5.41 -9.312 -9.867 1 93.12 258 ILE B N 1
ATOM 5037 C CA . ILE B 1 258 ? 6.328 -8.273 -9.406 1 93.12 258 ILE B CA 1
ATOM 5038 C C . ILE B 1 258 ? 5.668 -6.906 -9.555 1 93.12 258 ILE B C 1
ATOM 5040 O O . ILE B 1 258 ? 5.23 -6.535 -10.648 1 93.12 258 ILE B O 1
ATOM 5044 N N . CYS B 1 259 ? 5.574 -6.223 -8.484 1 94.62 259 CYS B N 1
ATOM 5045 C CA . CYS B 1 259 ? 4.836 -4.961 -8.445 1 94.62 259 CYS B CA 1
ATOM 5046 C C . CYS B 1 259 ? 5.555 -3.887 -9.25 1 94.62 259 CYS B C 1
ATOM 5048 O O . CYS B 1 259 ? 6.695 -3.535 -8.945 1 94.62 259 CYS B O 1
ATOM 5050 N N . PRO B 1 260 ? 4.891 -3.266 -10.242 1 95.88 260 PRO B N 1
ATOM 5051 C CA . PRO B 1 260 ? 5.57 -2.285 -11.086 1 95.88 260 PRO B CA 1
ATOM 5052 C C . PRO B 1 260 ? 5.473 -0.863 -10.539 1 95.88 260 PRO B C 1
ATOM 5054 O O . PRO B 1 260 ? 6.176 0.034 -11.016 1 95.88 260 PRO B O 1
ATOM 5057 N N . LYS B 1 261 ? 4.59 -0.655 -9.547 1 97.75 261 LYS B N 1
ATOM 5058 C CA . LYS B 1 261 ? 4.367 0.714 -9.086 1 97.75 261 LYS B CA 1
ATOM 5059 C C . LYS B 1 261 ? 3.926 0.744 -7.629 1 97.75 261 LYS B C 1
ATOM 5061 O O . LYS B 1 261 ? 3.072 -0.045 -7.219 1 97.75 261 LYS B O 1
ATOM 5066 N N . VAL B 1 262 ? 4.508 1.574 -6.836 1 98.38 262 VAL B N 1
ATOM 5067 C CA . VAL B 1 262 ? 4.102 1.833 -5.457 1 98.38 262 VAL B CA 1
ATOM 5068 C C . VAL B 1 262 ? 3.977 3.338 -5.23 1 98.38 262 VAL B C 1
ATOM 5070 O O . VAL B 1 262 ? 4.801 4.117 -5.719 1 98.38 262 VAL B O 1
ATOM 5073 N N . VAL B 1 263 ? 2.959 3.793 -4.559 1 98.56 263 VAL B N 1
ATOM 5074 C CA . VAL B 1 263 ? 2.762 5.191 -4.191 1 98.56 263 VAL B CA 1
ATOM 5075 C C . VAL B 1 263 ? 2.799 5.332 -2.67 1 98.56 263 VAL B C 1
ATOM 5077 O O . VAL B 1 263 ? 2.164 4.559 -1.951 1 98.56 263 VAL B O 1
ATOM 5080 N N . MET B 1 264 ? 3.584 6.258 -2.184 1 98.38 264 MET B N 1
ATOM 5081 C CA . MET B 1 264 ? 3.676 6.598 -0.766 1 98.38 264 MET B CA 1
ATOM 5082 C C . MET B 1 264 ? 3.412 8.078 -0.542 1 98.38 264 MET B C 1
ATOM 5084 O O . MET B 1 264 ? 3.803 8.914 -1.361 1 98.38 264 MET B O 1
ATOM 5088 N N . GLU B 1 265 ? 2.746 8.391 0.466 1 97.69 265 GLU B N 1
ATOM 5089 C CA . GLU B 1 265 ? 2.508 9.781 0.854 1 97.69 265 GLU B CA 1
ATOM 5090 C C . GLU B 1 265 ? 2.875 10.016 2.316 1 97.69 265 GLU B C 1
ATOM 5092 O O . GLU B 1 265 ? 2.744 9.109 3.146 1 97.69 265 GLU B O 1
ATOM 5097 N N . GLY B 1 266 ? 3.367 11.234 2.586 1 96.69 266 GLY B N 1
ATOM 5098 C CA . GLY B 1 266 ? 3.791 11.562 3.938 1 96.69 266 GLY B CA 1
ATOM 5099 C C . GLY B 1 266 ? 3.916 13.062 4.176 1 96.69 266 GLY B C 1
ATOM 5100 O O . GLY B 1 266 ? 3.371 13.859 3.416 1 96.69 266 GLY B O 1
ATOM 5101 N N . THR B 1 267 ? 4.527 13.398 5.359 1 95.19 267 THR B N 1
ATOM 5102 C CA . THR B 1 267 ? 4.695 14.797 5.742 1 95.19 267 THR B CA 1
ATOM 5103 C C . THR B 1 267 ? 6.125 15.062 6.195 1 95.19 267 THR B C 1
ATOM 5105 O O . THR B 1 267 ? 6.84 14.141 6.598 1 95.19 267 THR B O 1
ATOM 5108 N N . ILE B 1 268 ? 6.551 16.266 6.008 1 95.75 268 ILE B N 1
ATOM 5109 C CA . ILE B 1 268 ? 7.789 16.828 6.535 1 95.75 268 ILE B CA 1
ATOM 5110 C C . ILE B 1 268 ? 7.473 17.984 7.473 1 95.75 268 ILE B C 1
ATOM 5112 O O . ILE B 1 268 ? 6.781 18.938 7.086 1 95.75 268 ILE B O 1
ATOM 5116 N N . ARG B 1 269 ? 7.98 17.922 8.664 1 93.56 269 ARG B N 1
ATOM 5117 C CA . ARG B 1 269 ? 7.746 18.984 9.641 1 93.56 269 ARG B CA 1
ATOM 5118 C C . ARG B 1 269 ? 9.055 19.438 10.281 1 93.56 269 ARG B C 1
ATOM 5120 O O . ARG B 1 269 ? 9.93 18.625 10.562 1 93.56 269 ARG B O 1
ATOM 5127 N N . THR B 1 270 ? 9.172 20.703 10.445 1 93.25 270 THR B N 1
ATOM 5128 C CA . THR B 1 270 ? 10.352 21.266 11.102 1 93.25 270 THR B CA 1
ATOM 5129 C C . THR B 1 270 ? 10.031 22.625 11.703 1 93.25 270 THR B C 1
ATOM 5131 O O . THR B 1 270 ? 9.086 23.297 11.273 1 93.25 270 THR B O 1
ATOM 5134 N N . THR B 1 271 ? 10.766 23.031 12.719 1 90.94 271 THR B N 1
ATOM 5135 C CA . THR B 1 271 ? 10.656 24.344 13.336 1 90.94 271 THR B CA 1
ATOM 5136 C C . THR B 1 271 ? 11.633 25.328 12.688 1 90.94 271 THR B C 1
ATOM 5138 O O . THR B 1 271 ? 11.562 26.531 12.938 1 90.94 271 THR B O 1
ATOM 5141 N N . ASN B 1 272 ? 12.469 24.781 11.836 1 90.25 272 ASN B N 1
ATOM 5142 C CA . ASN B 1 272 ? 13.578 25.547 11.289 1 90.25 272 ASN B CA 1
ATOM 5143 C C . ASN B 1 272 ? 13.336 25.922 9.828 1 90.25 272 ASN B C 1
ATOM 5145 O O . ASN B 1 272 ? 13.414 25.062 8.945 1 90.25 272 ASN B O 1
ATOM 5149 N N . PRO B 1 273 ? 13.188 27.172 9.586 1 89.06 273 PRO B N 1
ATOM 5150 C CA . PRO B 1 273 ? 12.906 27.594 8.211 1 89.06 273 PRO B CA 1
ATOM 5151 C C . PRO B 1 273 ? 14.062 27.281 7.254 1 89.06 273 PRO B C 1
ATOM 5153 O O . PRO B 1 273 ? 13.836 27.047 6.066 1 89.06 273 PRO B O 1
ATOM 5156 N N . GLU B 1 274 ? 15.219 27.281 7.738 1 90.06 274 GLU B N 1
ATOM 5157 C CA . GLU B 1 274 ? 16.375 27.016 6.891 1 90.06 274 GLU B CA 1
ATOM 5158 C C . GLU B 1 274 ? 16.469 25.531 6.523 1 90.06 274 GLU B C 1
ATOM 5160 O O . GLU B 1 274 ? 16.922 25.188 5.438 1 90.06 274 GLU B O 1
ATOM 5165 N N . LEU B 1 275 ? 16.031 24.688 7.434 1 92.94 275 LEU B N 1
ATOM 5166 C CA . LEU B 1 275 ? 16.109 23.25 7.23 1 92.94 275 LEU B CA 1
ATOM 5167 C C . LEU B 1 275 ? 14.969 22.766 6.332 1 92.94 275 LEU B C 1
ATOM 5169 O O . LEU B 1 275 ? 15.062 21.703 5.711 1 92.94 275 LEU B O 1
ATOM 5173 N N . ARG B 1 276 ? 13.922 23.516 6.254 1 93.81 276 ARG B N 1
ATOM 5174 C CA . ARG B 1 276 ? 12.695 23.109 5.582 1 93.81 276 ARG B CA 1
ATOM 5175 C C . ARG B 1 276 ? 12.969 22.734 4.125 1 93.81 276 ARG B C 1
ATOM 5177 O O . ARG B 1 276 ? 12.664 21.625 3.695 1 93.81 276 ARG B O 1
ATOM 5184 N N . PRO B 1 277 ? 13.602 23.641 3.322 1 94.81 277 PRO B N 1
ATOM 5185 C CA . PRO B 1 277 ? 13.883 23.266 1.935 1 94.81 277 PRO B CA 1
ATOM 5186 C C . PRO B 1 277 ? 14.891 22.125 1.828 1 94.81 277 PRO B C 1
ATOM 5188 O O . PRO B 1 277 ? 14.82 21.312 0.899 1 94.81 277 PRO B O 1
ATOM 5191 N N . LEU B 1 278 ? 15.75 22.031 2.762 1 95 278 LEU B N 1
ATOM 5192 C CA . LEU B 1 278 ? 16.766 20.984 2.75 1 95 278 LEU B CA 1
ATOM 5193 C C . LEU B 1 278 ? 16.125 19.609 2.975 1 95 278 LEU B C 1
ATOM 5195 O O . LEU B 1 278 ? 16.531 18.625 2.342 1 95 278 LEU B O 1
ATOM 5199 N N . LEU B 1 279 ? 15.227 19.531 3.875 1 96.38 279 LEU B N 1
ATOM 5200 C CA . LEU B 1 279 ? 14.547 18.281 4.152 1 96.38 279 LEU B CA 1
ATOM 5201 C C . LEU B 1 279 ? 13.789 17.781 2.924 1 96.38 279 LEU B C 1
ATOM 5203 O O . LEU B 1 279 ? 13.844 16.594 2.594 1 96.38 279 LEU B O 1
ATOM 5207 N N . SER B 1 280 ? 13.117 18.703 2.24 1 96.62 280 SER B N 1
ATOM 5208 C CA . SER B 1 280 ? 12.406 18.359 1.013 1 96.62 280 SER B CA 1
ATOM 5209 C C . SER B 1 280 ? 13.359 17.844 -0.057 1 96.62 280 SER B C 1
ATOM 5211 O O . SER B 1 280 ? 13.07 16.859 -0.741 1 96.62 280 SER B O 1
ATOM 5213 N N . GLN B 1 281 ? 14.438 18.516 -0.188 1 97.19 281 GLN B N 1
ATOM 5214 C CA . GLN B 1 281 ? 15.453 18.109 -1.16 1 97.19 281 GLN B CA 1
ATOM 5215 C C . GLN B 1 281 ? 16 16.734 -0.846 1 97.19 281 GLN B C 1
ATOM 5217 O O . GLN B 1 281 ? 16.188 15.906 -1.749 1 97.19 281 GLN B O 1
ATOM 5222 N N . ARG B 1 282 ? 16.266 16.453 0.413 1 97.31 282 ARG B N 1
ATOM 5223 C CA . ARG B 1 282 ? 16.828 15.172 0.821 1 97.31 282 ARG B CA 1
ATOM 5224 C C . ARG B 1 282 ? 15.844 14.031 0.56 1 97.31 282 ARG B C 1
ATOM 5226 O O . ARG B 1 282 ? 16.234 12.945 0.138 1 97.31 282 ARG B O 1
ATOM 5233 N N . VAL B 1 283 ? 14.555 14.289 0.85 1 97.81 283 VAL B N 1
ATOM 5234 C CA . VAL B 1 283 ? 13.531 13.289 0.56 1 97.81 283 VAL B CA 1
ATOM 5235 C C . VAL B 1 283 ? 13.562 12.93 -0.924 1 97.81 283 VAL B C 1
ATOM 5237 O O . VAL B 1 283 ? 13.539 11.75 -1.286 1 97.81 283 VAL B O 1
ATOM 5240 N N . ARG B 1 284 ? 13.68 13.961 -1.771 1 98 284 ARG B N 1
ATOM 5241 C CA . ARG B 1 284 ? 13.75 13.758 -3.215 1 98 284 ARG B CA 1
ATOM 5242 C C . ARG B 1 284 ? 15 12.977 -3.6 1 98 284 ARG B C 1
ATOM 5244 O O . ARG B 1 284 ? 14.922 11.992 -4.34 1 98 284 ARG B O 1
ATOM 5251 N N . GLU B 1 285 ? 16.125 13.336 -3.102 1 98.25 285 GLU B N 1
ATOM 5252 C CA . GLU B 1 285 ? 17.406 12.719 -3.439 1 98.25 285 GLU B CA 1
ATOM 5253 C C . GLU B 1 285 ? 17.438 11.25 -3.02 1 98.25 285 GLU B C 1
ATOM 5255 O O . GLU B 1 285 ? 17.922 10.398 -3.762 1 98.25 285 GLU B O 1
ATOM 5260 N N . ILE B 1 286 ? 16.969 10.977 -1.859 1 98.12 286 ILE B N 1
ATOM 5261 C CA . ILE B 1 286 ? 16.969 9.609 -1.351 1 98.12 286 ILE B CA 1
ATOM 5262 C C . ILE B 1 286 ? 16.031 8.742 -2.186 1 98.12 286 ILE B C 1
ATOM 5264 O O . ILE B 1 286 ? 16.375 7.617 -2.557 1 98.12 286 ILE B O 1
ATOM 5268 N N . ALA B 1 287 ? 14.805 9.281 -2.461 1 98.5 287 ALA B N 1
ATOM 5269 C CA . ALA B 1 287 ? 13.852 8.523 -3.277 1 98.5 287 ALA B CA 1
ATOM 5270 C C . ALA B 1 287 ? 14.453 8.188 -4.641 1 98.5 287 ALA B C 1
ATOM 5272 O O . ALA B 1 287 ? 14.422 7.031 -5.066 1 98.5 287 ALA B O 1
ATOM 5273 N N . GLU B 1 288 ? 14.969 9.188 -5.312 1 98.19 288 GLU B N 1
ATOM 5274 C CA . GLU B 1 288 ? 15.555 9.008 -6.641 1 98.19 288 GLU B CA 1
ATOM 5275 C C . GLU B 1 288 ? 16.781 8.117 -6.582 1 98.19 288 GLU B C 1
ATOM 5277 O O . GLU B 1 288 ? 16.984 7.25 -7.441 1 98.19 288 GLU B O 1
ATOM 5282 N N . GLY B 1 289 ? 17.703 8.312 -5.609 1 98.38 289 GLY B N 1
ATOM 5283 C CA . GLY B 1 289 ? 18.906 7.512 -5.449 1 98.38 289 GLY B CA 1
ATOM 5284 C C . GLY B 1 289 ? 18.625 6.043 -5.195 1 98.38 289 GLY B C 1
ATOM 5285 O O . GLY B 1 289 ? 19.234 5.172 -5.812 1 98.38 289 GLY B O 1
ATOM 5286 N N . VAL B 1 290 ? 17.719 5.781 -4.242 1 97.69 290 VAL B N 1
ATOM 5287 C CA . VAL B 1 290 ? 17.359 4.41 -3.904 1 97.69 290 VAL B CA 1
ATOM 5288 C C . VAL B 1 290 ? 16.734 3.725 -5.121 1 97.69 290 VAL B C 1
ATOM 5290 O O . VAL B 1 290 ? 17.016 2.557 -5.395 1 97.69 290 VAL B O 1
ATOM 5293 N N . ALA B 1 291 ? 15.836 4.449 -5.836 1 98 291 ALA B N 1
ATOM 5294 C CA . ALA B 1 291 ? 15.219 3.883 -7.035 1 98 291 ALA B CA 1
ATOM 5295 C C . ALA B 1 291 ? 16.266 3.521 -8.07 1 98 291 ALA B C 1
ATOM 5297 O O . ALA B 1 291 ? 16.234 2.432 -8.648 1 98 291 ALA B O 1
ATOM 5298 N N . ALA B 1 292 ? 17.219 4.383 -8.289 1 97.5 292 ALA B N 1
ATOM 5299 C CA . ALA B 1 292 ? 18.297 4.141 -9.25 1 97.5 292 ALA B CA 1
ATOM 5300 C C . ALA B 1 292 ? 19.141 2.936 -8.852 1 97.5 292 ALA B C 1
ATOM 5302 O O . ALA B 1 292 ? 19.531 2.131 -9.695 1 97.5 292 ALA B O 1
ATOM 5303 N N . LEU B 1 293 ? 19.484 2.801 -7.594 1 96.69 293 LEU B N 1
ATOM 5304 C CA . LEU B 1 293 ? 20.25 1.682 -7.059 1 96.69 293 LEU B CA 1
ATOM 5305 C C . LEU B 1 293 ? 19.609 0.352 -7.43 1 96.69 293 LEU B C 1
ATOM 5307 O O . LEU B 1 293 ? 20.297 -0.642 -7.652 1 96.69 293 LEU B O 1
ATOM 5311 N N . HIS B 1 294 ? 18.266 0.328 -7.531 1 97 294 HIS B N 1
ATOM 5312 C CA . HIS B 1 294 ? 17.516 -0.894 -7.797 1 97 294 HIS B CA 1
ATOM 5313 C C . HIS B 1 294 ? 17 -0.92 -9.234 1 97 294 HIS B C 1
ATOM 5315 O O . HIS B 1 294 ? 16.047 -1.647 -9.547 1 97 294 HIS B O 1
ATOM 5321 N N . ARG B 1 295 ? 17.484 -0 -10.125 1 97.19 295 ARG B N 1
ATOM 5322 C CA . ARG B 1 295 ? 17.234 0.045 -11.562 1 97.19 295 ARG B CA 1
ATOM 5323 C C . ARG B 1 295 ? 15.828 0.551 -11.859 1 97.19 295 ARG B C 1
ATOM 5325 O O . ARG B 1 295 ? 15.305 0.333 -12.953 1 97.19 295 ARG B O 1
ATOM 5332 N N . GLY B 1 296 ? 15.156 1.166 -10.898 1 98 296 GLY B N 1
ATOM 5333 C CA . GLY B 1 296 ? 13.852 1.776 -11.086 1 98 296 GLY B CA 1
ATOM 5334 C C . GLY B 1 296 ? 13.906 3.289 -11.172 1 98 296 GLY B C 1
ATOM 5335 O O . GLY B 1 296 ? 14.945 3.859 -11.516 1 98 296 GLY B O 1
ATOM 5336 N N . LYS B 1 297 ? 12.695 3.902 -11.023 1 98.44 297 LYS B N 1
ATOM 5337 C CA . LYS B 1 297 ? 12.547 5.355 -11.023 1 98.44 297 LYS B CA 1
ATOM 5338 C C . LYS B 1 297 ? 11.633 5.812 -9.891 1 98.44 297 LYS B C 1
ATOM 5340 O O . LYS B 1 297 ? 10.766 5.059 -9.445 1 98.44 297 LYS B O 1
ATOM 5345 N N . ALA B 1 298 ? 11.859 7 -9.414 1 98.44 298 ALA B N 1
ATOM 5346 C CA . ALA B 1 298 ? 10.977 7.617 -8.422 1 98.44 298 ALA B CA 1
ATOM 5347 C C . ALA B 1 298 ? 10.703 9.078 -8.758 1 98.44 298 ALA B C 1
ATOM 5349 O O . ALA B 1 298 ? 11.609 9.797 -9.203 1 98.44 298 ALA B O 1
ATOM 5350 N N . GLU B 1 299 ? 9.477 9.414 -8.688 1 98.38 299 GLU B N 1
ATOM 5351 C CA . GLU B 1 299 ? 9.039 10.805 -8.789 1 98.38 299 GLU B CA 1
ATOM 5352 C C . GLU B 1 299 ? 8.516 11.32 -7.453 1 98.38 299 GLU B C 1
ATOM 5354 O O . GLU B 1 299 ? 7.727 10.648 -6.789 1 98.38 299 GLU B O 1
ATOM 5359 N N . VAL B 1 300 ? 8.984 12.516 -7.105 1 98.25 300 VAL B N 1
ATOM 5360 C CA . VAL B 1 300 ? 8.586 13.094 -5.828 1 98.25 300 VAL B CA 1
ATOM 5361 C C . VAL B 1 300 ? 7.918 14.445 -6.062 1 98.25 300 VAL B C 1
ATOM 5363 O O . VAL B 1 300 ? 8.461 15.297 -6.766 1 98.25 300 VAL B O 1
ATOM 5366 N N . VAL B 1 301 ? 6.777 14.594 -5.523 1 97.94 301 VAL B N 1
ATOM 5367 C CA . VAL B 1 301 ? 6.07 15.867 -5.504 1 97.94 301 VAL B CA 1
ATOM 5368 C C . VAL B 1 301 ? 5.93 16.359 -4.066 1 97.94 301 VAL B C 1
ATOM 5370 O O . VAL B 1 301 ? 5.336 15.68 -3.229 1 97.94 301 VAL B O 1
ATOM 5373 N N . VAL B 1 302 ? 6.496 17.5 -3.82 1 96.69 302 VAL B N 1
ATOM 5374 C CA . VAL B 1 302 ? 6.363 18.109 -2.506 1 96.69 302 VAL B CA 1
ATOM 5375 C C . VAL B 1 302 ? 5.418 19.312 -2.586 1 96.69 302 VAL B C 1
ATOM 5377 O O . VAL B 1 302 ? 5.543 20.156 -3.48 1 96.69 302 VAL B O 1
ATOM 5380 N N . THR B 1 303 ? 4.484 19.344 -1.702 1 94.56 303 THR B N 1
ATOM 5381 C CA . THR B 1 303 ? 3.555 20.469 -1.567 1 94.56 303 THR B CA 1
ATOM 5382 C C . THR B 1 303 ? 3.771 21.188 -0.242 1 94.56 303 THR B C 1
ATOM 5384 O O . THR B 1 303 ? 3.572 20.609 0.828 1 94.56 303 THR B O 1
ATOM 5387 N N . SER B 1 304 ? 4.121 22.438 -0.376 1 93.12 304 SER B N 1
ATOM 5388 C CA . SER B 1 304 ? 4.383 23.219 0.829 1 93.12 304 SER B CA 1
ATOM 5389 C C . SER B 1 304 ? 3.088 23.562 1.559 1 93.12 304 SER B C 1
ATOM 5391 O O . SER B 1 304 ? 2.129 24.031 0.945 1 93.12 304 SER B O 1
ATOM 5393 N N . GLY B 1 305 ? 3.092 23.281 2.832 1 93.88 305 GLY B N 1
ATOM 5394 C CA . GLY B 1 305 ? 2.01 23.719 3.699 1 93.88 305 GLY B CA 1
ATOM 5395 C C . GLY B 1 305 ? 2.352 24.969 4.492 1 93.88 305 GLY B C 1
ATOM 5396 O O . GLY B 1 305 ? 2.998 25.875 3.977 1 93.88 305 GLY B O 1
ATOM 5397 N N . GLU B 1 306 ? 1.812 25.094 5.633 1 94.19 306 GLU B N 1
ATOM 5398 C CA . GLU B 1 306 ? 2.045 26.266 6.461 1 94.19 306 GLU B CA 1
ATOM 5399 C C . GLU B 1 306 ? 3.449 26.25 7.059 1 94.19 306 GLU B C 1
ATOM 5401 O O . GLU B 1 306 ? 3.975 25.188 7.398 1 94.19 306 GLU B O 1
ATOM 5406 N N . PRO B 1 307 ? 4.082 27.406 7.125 1 95.31 307 PRO B N 1
ATOM 5407 C CA . PRO B 1 307 ? 5.355 27.516 7.844 1 95.31 307 PRO B CA 1
ATOM 5408 C C . PRO B 1 307 ? 5.184 27.453 9.359 1 95.31 307 PRO B C 1
ATOM 5410 O O . PRO B 1 307 ? 4.055 27.5 9.859 1 95.31 307 PRO B O 1
ATOM 5413 N N . ALA B 1 308 ? 6.293 27.328 10.039 1 94.56 308 ALA B N 1
ATOM 5414 C CA . ALA B 1 308 ? 6.258 27.375 11.5 1 94.56 308 ALA B CA 1
ATOM 5415 C C . ALA B 1 308 ? 5.824 28.766 11.984 1 94.56 308 ALA B C 1
ATOM 5417 O O . ALA B 1 308 ? 6.109 29.766 11.336 1 94.56 308 ALA B O 1
ATOM 5418 N N . VAL B 1 309 ? 5.117 28.781 13.055 1 95.81 309 VAL B N 1
ATOM 5419 C CA . VAL B 1 309 ? 4.824 30.047 13.719 1 95.81 309 VAL B CA 1
ATOM 5420 C C . VAL B 1 309 ? 6.035 30.484 14.539 1 95.81 309 VAL B C 1
ATOM 5422 O O . VAL B 1 309 ? 6.492 29.766 15.422 1 95.81 309 VAL B O 1
ATOM 5425 N N . ILE B 1 310 ? 6.523 31.641 14.273 1 95.38 310 ILE B N 1
ATOM 5426 C CA . ILE B 1 310 ? 7.684 32.156 14.992 1 95.38 310 ILE B CA 1
ATOM 5427 C C . ILE B 1 310 ? 7.266 33.375 15.828 1 95.38 310 ILE B C 1
ATOM 5429 O O . ILE B 1 310 ? 6.824 34.406 15.289 1 95.38 310 ILE B O 1
ATOM 5433 N N . ASN B 1 311 ? 7.434 33.25 17.141 1 96.31 311 ASN B N 1
ATOM 5434 C CA . ASN B 1 311 ? 7.125 34.375 18.031 1 96.31 311 ASN B CA 1
ATOM 5435 C C . ASN B 1 311 ? 8.289 35.344 18.141 1 96.31 311 ASN B C 1
ATOM 5437 O O . ASN B 1 311 ? 9.43 34.938 18.359 1 96.31 311 ASN B O 1
ATOM 5441 N N . ASP B 1 312 ? 7.965 36.594 17.984 1 97.44 312 ASP B N 1
ATOM 5442 C CA . ASP B 1 312 ? 8.945 37.656 18.172 1 97.44 312 ASP B CA 1
ATOM 5443 C C . ASP B 1 312 ? 9.312 37.812 19.641 1 97.44 312 ASP B C 1
ATOM 5445 O O . ASP B 1 312 ? 8.43 37.938 20.5 1 97.44 312 ASP B O 1
ATOM 5449 N N . PRO B 1 313 ? 10.586 37.844 19.953 1 96.69 313 PRO B N 1
ATOM 5450 C CA . PRO B 1 313 ? 11.008 37.906 21.344 1 96.69 313 PRO B CA 1
ATOM 5451 C C . PRO B 1 313 ? 10.477 39.156 22.078 1 96.69 313 PRO B C 1
ATOM 5453 O O . PRO B 1 313 ? 10.07 39.062 23.234 1 96.69 313 PRO B O 1
ATOM 5456 N N . GLU B 1 314 ? 10.5 40.281 21.438 1 96.56 314 GLU B N 1
ATOM 5457 C CA . GLU B 1 314 ? 10.008 41.5 22.062 1 96.56 314 GLU B CA 1
ATOM 5458 C C . GLU B 1 314 ? 8.5 41.406 22.328 1 96.56 314 GLU B C 1
ATOM 5460 O O . GLU B 1 314 ? 8.023 41.875 23.375 1 96.56 314 GLU B O 1
ATOM 5465 N N . MET B 1 315 ? 7.812 40.844 21.406 1 97.69 315 MET B N 1
ATOM 5466 C CA . MET B 1 315 ? 6.375 40.656 21.594 1 97.69 315 MET B CA 1
ATOM 5467 C C . MET B 1 315 ? 6.078 39.719 22.75 1 97.69 315 MET B C 1
ATOM 5469 O O . MET B 1 315 ? 5.117 39.906 23.5 1 97.69 315 MET B O 1
ATOM 5473 N N . VAL B 1 316 ? 6.891 38.688 22.906 1 96.38 316 VAL B N 1
ATOM 5474 C CA . VAL B 1 316 ? 6.723 37.75 24 1 96.38 316 VAL B CA 1
ATOM 5475 C C . VAL B 1 316 ? 6.969 38.469 25.328 1 96.38 316 VAL B C 1
ATOM 5477 O O . VAL B 1 316 ? 6.223 38.25 26.297 1 96.38 316 VAL B O 1
ATOM 5480 N N . ARG B 1 317 ? 7.969 39.25 25.391 1 95.5 317 ARG B N 1
ATOM 5481 C CA . ARG B 1 317 ? 8.266 40 26.594 1 95.5 317 ARG B CA 1
ATOM 5482 C C . ARG B 1 317 ? 7.086 40.906 26.969 1 95.5 317 ARG B C 1
ATOM 5484 O O . ARG B 1 317 ? 6.656 40.906 28.125 1 95.5 317 ARG B O 1
ATOM 5491 N N . LEU B 1 318 ? 6.598 41.656 26 1 95.94 318 LEU B N 1
ATOM 5492 C CA . LEU B 1 318 ? 5.469 42.531 26.25 1 95.94 318 LEU B CA 1
ATOM 5493 C C . LEU B 1 318 ? 4.246 41.75 26.703 1 95.94 318 LEU B C 1
ATOM 5495 O O . LEU B 1 318 ? 3.467 42.25 27.531 1 95.94 318 LEU B O 1
ATOM 5499 N N . PHE B 1 319 ? 4.102 40.594 26.156 1 96.44 319 PHE B N 1
ATOM 5500 C CA . PHE B 1 319 ? 2.979 39.75 26.531 1 96.44 319 PHE B CA 1
ATOM 5501 C C . PHE B 1 319 ? 3.096 39.312 27.984 1 96.44 319 PHE B C 1
ATOM 5503 O O . PHE B 1 319 ? 2.113 39.344 28.734 1 96.44 319 PHE B O 1
ATOM 5510 N N . ARG B 1 320 ? 4.219 38.938 28.344 1 95.56 320 ARG B N 1
ATOM 5511 C CA . ARG B 1 320 ? 4.449 38.531 29.734 1 95.56 320 ARG B CA 1
ATOM 5512 C C . ARG B 1 320 ? 4.145 39.656 30.703 1 95.56 320 ARG B C 1
ATOM 5514 O O . ARG B 1 320 ? 3.561 39.438 31.766 1 95.56 320 ARG B O 1
ATOM 5521 N N . ASP B 1 321 ? 4.535 40.781 30.344 1 94.5 321 ASP B N 1
ATOM 5522 C CA . ASP B 1 321 ? 4.227 41.969 31.156 1 94.5 321 ASP B CA 1
ATOM 5523 C C . ASP B 1 321 ? 2.719 42.188 31.266 1 94.5 321 ASP B C 1
ATOM 5525 O O . ASP B 1 321 ? 2.207 42.469 32.344 1 94.5 321 ASP B O 1
ATOM 5529 N N . ALA B 1 322 ? 2.045 42.031 30.141 1 94.75 322 ALA B N 1
ATOM 5530 C CA . ALA B 1 322 ? 0.596 42.219 30.125 1 94.75 322 ALA B CA 1
ATOM 5531 C C . ALA B 1 322 ? -0.094 41.219 31.031 1 94.75 322 ALA B C 1
ATOM 5533 O O . ALA B 1 322 ? -1.021 41.562 31.766 1 94.75 322 ALA B O 1
ATOM 5534 N N . VAL B 1 323 ? 0.354 39.969 30.953 1 95.69 323 VAL B N 1
ATOM 5535 C CA . VAL B 1 323 ? -0.218 38.906 31.781 1 95.69 323 VAL B CA 1
ATOM 5536 C C . VAL B 1 323 ? 0.03 39.219 33.25 1 95.69 323 VAL B C 1
ATOM 5538 O O . VAL B 1 323 ? -0.879 39.125 34.094 1 95.69 323 VAL B O 1
ATOM 5541 N N . SER B 1 324 ? 1.215 39.594 33.562 1 94.25 324 SER B N 1
ATOM 5542 C CA . SER B 1 324 ? 1.562 39.938 34.938 1 94.25 324 SER B CA 1
ATOM 5543 C C . SER B 1 324 ? 0.708 41.094 35.469 1 94.25 324 SER B C 1
ATOM 5545 O O . SER B 1 324 ? 0.285 41.062 36.625 1 94.25 324 SER B O 1
ATOM 5547 N N . ASP B 1 325 ? 0.492 42.031 34.688 1 92.06 325 ASP B N 1
ATOM 5548 C CA . ASP B 1 325 ? -0.275 43.219 35.062 1 92.06 325 ASP B CA 1
ATOM 5549 C C . ASP B 1 325 ? -1.742 42.875 35.281 1 92.06 325 ASP B C 1
ATOM 5551 O O . ASP B 1 325 ? -2.367 43.406 36.219 1 92.06 325 ASP B O 1
ATOM 5555 N N . MET B 1 326 ? -2.25 41.969 34.469 1 92.56 326 MET B N 1
ATOM 5556 C CA . MET B 1 326 ? -3.693 41.75 34.469 1 92.56 326 MET B CA 1
ATOM 5557 C C . MET B 1 326 ? -4.059 40.594 35.375 1 92.56 326 MET B C 1
ATOM 5559 O O . MET B 1 326 ? -5.121 40.594 36 1 92.56 326 MET B O 1
ATOM 5563 N N . ALA B 1 327 ? -3.174 39.594 35.406 1 92.06 327 ALA B N 1
ATOM 5564 C CA . ALA B 1 327 ? -3.57 38.375 36.094 1 92.06 327 ALA B CA 1
ATOM 5565 C C . ALA B 1 327 ? -2.529 37.969 37.156 1 92.06 327 ALA B C 1
ATOM 5567 O O . ALA B 1 327 ? -2.721 36.969 37.875 1 92.06 327 ALA B O 1
ATOM 5568 N N . GLY B 1 328 ? -1.486 38.688 37.25 1 92.19 328 GLY B N 1
ATOM 5569 C CA . GLY B 1 328 ? -0.423 38.375 38.188 1 92.19 328 GLY B CA 1
ATOM 5570 C C . GLY B 1 328 ? 0.64 37.469 37.562 1 92.19 328 GLY B C 1
ATOM 5571 O O . GLY B 1 328 ? 0.371 36.719 36.625 1 92.19 328 GLY B O 1
ATOM 5572 N N . SER B 1 329 ? 1.754 37.5 38.125 1 91 329 SER B N 1
ATOM 5573 C CA . SER B 1 329 ? 2.898 36.75 37.594 1 91 329 SER B CA 1
ATOM 5574 C C . SER B 1 329 ? 2.654 35.25 37.688 1 91 329 SER B C 1
ATOM 5576 O O . SER B 1 329 ? 3.199 34.469 36.906 1 91 329 SER B O 1
ATOM 5578 N N . ASP B 1 330 ? 1.85 34.875 38.562 1 92.88 330 ASP B N 1
ATOM 5579 C CA . ASP B 1 330 ? 1.56 33.469 38.75 1 92.88 330 ASP B CA 1
ATOM 5580 C C . ASP B 1 330 ? 0.737 32.906 37.594 1 92.88 330 ASP 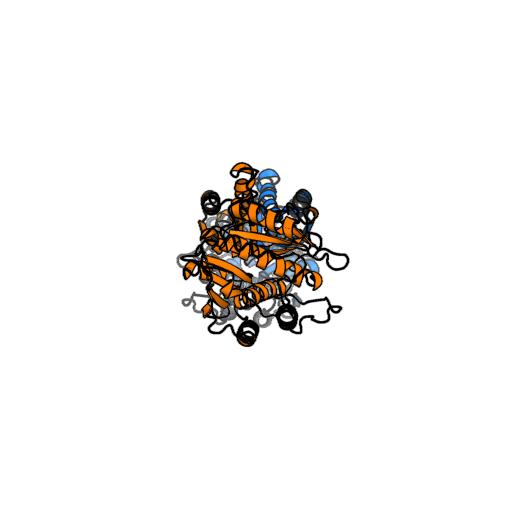B C 1
ATOM 5582 O O . ASP B 1 330 ? 0.63 31.688 37.438 1 92.88 330 ASP B O 1
ATOM 5586 N N . ALA B 1 331 ? 0.238 33.781 36.781 1 94.75 331 ALA B N 1
ATOM 5587 C CA . ALA B 1 331 ? -0.591 33.344 35.656 1 94.75 331 ALA B CA 1
ATOM 5588 C C . ALA B 1 331 ? 0.267 33 34.438 1 94.75 331 ALA B C 1
ATOM 5590 O O . ALA B 1 331 ? -0.235 32.438 33.469 1 94.75 331 ALA B O 1
ATOM 5591 N N . LEU B 1 332 ? 1.547 33.188 34.562 1 94.06 332 LEU B N 1
ATOM 5592 C CA . LEU B 1 332 ? 2.461 32.875 33.469 1 94.06 332 LEU B CA 1
ATOM 5593 C C . LEU B 1 332 ? 2.965 31.453 33.531 1 94.06 332 LEU B C 1
ATOM 5595 O O . LEU B 1 332 ? 3.266 30.953 34.625 1 94.06 332 LEU B O 1
ATOM 5599 N N . THR B 1 333 ? 2.979 30.812 32.375 1 90.5 333 THR B N 1
ATOM 5600 C CA . THR B 1 333 ? 3.629 29.516 32.281 1 90.5 333 THR B CA 1
ATOM 5601 C C . THR B 1 333 ? 4.508 29.469 31.016 1 90.5 333 THR B C 1
ATOM 5603 O O . THR B 1 333 ? 4.344 30.266 30.109 1 90.5 333 THR B O 1
ATOM 5606 N N . GLN B 1 334 ? 5.621 28.75 30.953 1 73.62 334 GLN B N 1
ATOM 5607 C CA . GLN B 1 334 ? 6.496 28.641 29.797 1 73.62 334 GLN B CA 1
ATOM 5608 C C . GLN B 1 334 ? 5.797 27.922 28.641 1 73.62 334 GLN B C 1
ATOM 5610 O O . GLN B 1 334 ? 6.047 28.219 27.469 1 73.62 334 GLN B O 1
ATOM 5615 N N . GLY B 1 335 ? 4.785 27.391 28.859 1 66.62 335 GLY B N 1
ATOM 5616 C CA . GLY B 1 335 ? 4.125 26.594 27.844 1 66.62 335 GLY B CA 1
ATOM 5617 C C . GLY B 1 335 ? 5.051 25.594 27.172 1 66.62 335 GLY B C 1
ATOM 5618 O O . GLY B 1 335 ? 6.258 25.594 27.422 1 66.62 335 GLY B O 1
ATOM 5619 N N . LYS B 1 336 ? 4.547 24.547 26.562 1 66.5 336 LYS B N 1
ATOM 5620 C CA . LYS B 1 336 ? 5.32 23.609 25.734 1 66.5 336 LYS B CA 1
ATOM 5621 C C . LYS B 1 336 ? 5.012 23.812 24.25 1 66.5 336 LYS B C 1
ATOM 5623 O O . LYS B 1 336 ? 3.879 24.125 23.891 1 66.5 336 LYS B O 1
ATOM 5628 N N . ALA B 1 337 ? 6.094 23.875 23.438 1 65.94 337 ALA B N 1
ATOM 5629 C CA . ALA B 1 337 ? 5.879 23.922 22 1 65.94 337 ALA B CA 1
ATOM 5630 C C . ALA B 1 337 ? 4.93 22.812 21.547 1 65.94 337 ALA B C 1
ATOM 5632 O O . ALA B 1 337 ? 4.953 21.703 22.094 1 65.94 337 ALA B O 1
ATOM 5633 N N . ILE B 1 338 ? 4.105 23.328 20.672 1 69.25 338 ILE B N 1
ATOM 5634 C CA . ILE B 1 338 ? 3.129 22.375 20.156 1 69.25 338 ILE B CA 1
ATOM 5635 C C . ILE B 1 338 ? 3.762 21.531 19.062 1 69.25 338 ILE B C 1
ATOM 5637 O O . ILE B 1 338 ? 4.645 22 18.344 1 69.25 338 ILE B O 1
ATOM 5641 N N . SER B 1 339 ? 3.355 20.359 19.016 1 69.38 339 SER B N 1
ATOM 5642 C CA . SER B 1 339 ? 3.883 19.453 18 1 69.38 339 SER B CA 1
ATOM 5643 C C . SER B 1 339 ? 3.152 19.625 16.672 1 69.38 339 SER B C 1
ATOM 5645 O O . SER B 1 339 ? 3.664 19.234 15.617 1 69.38 339 SER B O 1
ATOM 5647 N N . GLY B 1 340 ? 2.152 20.375 16.734 1 83 340 GLY B N 1
ATOM 5648 C CA . GLY B 1 340 ? 1.372 20.531 15.516 1 83 340 GLY B CA 1
ATOM 5649 C C . GLY B 1 340 ? 1.733 21.781 14.727 1 83 340 GLY B C 1
ATOM 5650 O O . GLY B 1 340 ? 2.836 22.312 14.867 1 83 340 GLY B O 1
ATOM 5651 N N . SER B 1 341 ? 0.956 22 13.641 1 91.12 341 SER B N 1
ATOM 5652 C CA . SER B 1 341 ? 1.12 23.172 12.773 1 91.12 341 SER B CA 1
ATOM 5653 C C . SER B 1 341 ? -0.102 24.078 12.828 1 91.12 341 SER B C 1
ATOM 5655 O O . SER B 1 341 ? -1.182 23.656 13.242 1 91.12 341 SER B O 1
ATOM 5657 N N . ASP B 1 342 ? 0.099 25.312 12.562 1 94.62 342 ASP B N 1
ATOM 5658 C CA . ASP B 1 342 ? -0.949 26.312 12.469 1 94.62 342 ASP B CA 1
ATOM 5659 C C . ASP B 1 342 ? -0.667 27.297 11.336 1 94.62 342 ASP B C 1
ATOM 5661 O O . ASP B 1 342 ? 0.465 27.75 11.172 1 94.62 342 ASP B O 1
ATOM 5665 N N . ASP B 1 343 ? -1.725 27.562 10.57 1 96.06 343 ASP B N 1
ATOM 5666 C CA . ASP B 1 343 ? -1.458 28.375 9.383 1 96.06 343 ASP B CA 1
ATOM 5667 C C . ASP B 1 343 ? -1.229 29.844 9.758 1 96.06 343 ASP B C 1
ATOM 5669 O O . ASP B 1 343 ? -0.959 30.672 8.891 1 96.06 343 ASP B O 1
ATOM 5673 N N . PHE B 1 344 ? -1.248 30.188 11.117 1 97.88 344 PHE B N 1
ATOM 5674 C CA . PHE B 1 344 ? -0.749 31.469 11.57 1 97.88 344 PHE B CA 1
ATOM 5675 C C . PHE B 1 344 ? 0.723 31.641 11.219 1 97.88 344 PHE B C 1
ATOM 5677 O O . PHE B 1 344 ? 1.251 32.75 11.25 1 97.88 344 PHE B O 1
ATOM 5684 N N . GLY B 1 345 ? 1.305 30.609 10.859 1 97.12 345 GLY B N 1
ATOM 5685 C CA . GLY B 1 345 ? 2.668 30.672 10.359 1 97.12 345 GLY B CA 1
ATOM 5686 C C . GLY B 1 345 ? 2.832 31.625 9.188 1 97.12 345 GLY B C 1
ATOM 5687 O O . GLY B 1 345 ? 3.887 32.25 9.031 1 97.12 345 GLY B O 1
ATOM 5688 N N . PHE B 1 346 ? 1.797 31.797 8.367 1 97.56 346 PHE B N 1
ATOM 5689 C CA . PHE B 1 346 ? 1.854 32.719 7.242 1 97.56 346 PHE B CA 1
ATOM 5690 C C . PHE B 1 346 ? 1.908 34.156 7.723 1 97.56 346 PHE B C 1
ATOM 5692 O O . PHE B 1 346 ? 2.539 35 7.09 1 97.56 346 PHE B O 1
ATOM 5699 N N . TYR B 1 347 ? 1.286 34.469 8.883 1 98.31 347 TYR B N 1
ATOM 5700 C CA . TYR B 1 347 ? 1.368 35.781 9.484 1 98.31 347 TYR B CA 1
ATOM 5701 C C . TYR B 1 347 ? 2.785 36.094 9.961 1 98.31 347 TYR B C 1
ATOM 5703 O O . TYR B 1 347 ? 3.34 37.125 9.656 1 98.31 347 TYR B O 1
ATOM 5711 N N . SER B 1 348 ? 3.277 35.094 10.648 1 96.75 348 SER B N 1
ATOM 5712 C CA . SER B 1 348 ? 4.586 35.25 11.266 1 96.75 348 SER B CA 1
ATOM 5713 C C . SER B 1 348 ? 5.688 35.344 10.219 1 96.75 348 SER B C 1
ATOM 5715 O O . SER B 1 348 ? 6.766 35.875 10.492 1 96.75 348 SER B O 1
ATOM 5717 N N . GLN B 1 349 ? 5.426 34.875 9.102 1 94.31 349 GLN B N 1
ATOM 5718 C CA . GLN B 1 349 ? 6.355 35 7.984 1 94.31 349 GLN B CA 1
ATOM 5719 C C . GLN B 1 349 ? 6.363 36.438 7.438 1 94.31 349 GLN B C 1
ATOM 5721 O O . GLN B 1 349 ? 7.359 36.875 6.867 1 94.31 349 GLN B O 1
ATOM 5726 N N . CYS B 1 350 ? 5.281 37.156 7.598 1 96 350 CYS B N 1
ATOM 5727 C CA . CYS B 1 350 ? 5.125 38.5 7.004 1 96 350 CYS B CA 1
ATOM 5728 C C . CYS B 1 350 ? 5.672 39.562 7.93 1 96 350 CYS B C 1
ATOM 5730 O O . CYS B 1 350 ? 6.34 40.5 7.477 1 96 350 CYS B O 1
ATOM 5732 N N . ILE B 1 351 ? 5.34 39.438 9.211 1 97.75 351 ILE B N 1
ATOM 5733 C CA . ILE B 1 351 ? 5.668 40.5 10.148 1 97.75 351 ILE B CA 1
ATOM 5734 C C . ILE B 1 351 ? 5.91 39.938 11.539 1 97.75 351 ILE B C 1
ATOM 5736 O O . ILE B 1 351 ? 5.516 38.781 11.812 1 97.75 351 ILE B O 1
ATOM 5740 N N . PRO B 1 352 ? 6.578 40.656 12.445 1 98.06 352 PRO B N 1
ATOM 5741 C CA . PRO B 1 352 ? 6.68 40.219 13.828 1 98.06 352 PRO B CA 1
ATOM 5742 C C . PRO B 1 352 ? 5.324 39.812 14.422 1 98.06 352 PRO B C 1
ATOM 5744 O O . PRO B 1 352 ? 4.359 40.594 14.312 1 98.06 352 PRO B O 1
ATOM 5747 N N . SER B 1 353 ? 5.316 38.625 14.961 1 98.44 353 SER B N 1
ATOM 5748 C CA . SER B 1 353 ? 4.043 38.062 15.414 1 98.44 353 SER B CA 1
ATOM 5749 C C . SER B 1 353 ? 4.199 37.344 16.75 1 98.44 353 SER B C 1
ATOM 5751 O O . SER B 1 353 ? 5.316 37.062 17.188 1 98.44 353 SER B O 1
ATOM 5753 N N . ILE B 1 354 ? 3.07 37.125 17.375 1 97.69 354 ILE B N 1
ATOM 5754 C CA . ILE B 1 354 ? 3.023 36.281 18.562 1 97.69 354 ILE B CA 1
ATOM 5755 C C . ILE B 1 354 ? 1.815 35.344 18.5 1 97.69 354 ILE B C 1
ATOM 5757 O O . ILE B 1 354 ? 0.752 35.719 18 1 97.69 354 ILE B O 1
ATOM 5761 N N . TYR B 1 355 ? 2.09 34.156 18.812 1 96.75 355 TYR B N 1
ATOM 5762 C CA . TYR B 1 355 ? 1.094 33.125 19.031 1 96.75 355 TYR B CA 1
ATOM 5763 C C . TYR B 1 355 ? 1.129 32.625 20.484 1 96.75 355 TYR B C 1
ATOM 5765 O O . TYR B 1 355 ? 1.979 31.828 20.844 1 96.75 355 TYR B O 1
ATOM 5773 N N . PHE B 1 356 ? 0.183 33.094 21.328 1 96 356 PHE B N 1
ATOM 5774 C CA . PHE B 1 356 ? 0.236 32.719 22.734 1 96 356 PHE B CA 1
ATOM 5775 C C . PHE B 1 356 ? -0.842 31.703 23.062 1 96 356 PHE B C 1
ATOM 5777 O O . PHE B 1 356 ? -1.827 31.578 22.344 1 96 356 PHE B O 1
ATOM 5784 N N . TRP B 1 357 ? -0.627 31.016 24.172 1 95.56 357 TRP B N 1
ATOM 5785 C CA . TRP B 1 357 ? -1.564 29.984 24.641 1 95.56 357 TRP B CA 1
ATOM 5786 C C . TRP B 1 357 ? -2.338 30.469 25.859 1 95.56 357 TRP B C 1
ATOM 5788 O O . TRP B 1 357 ? -1.789 31.172 26.719 1 95.56 357 TRP B O 1
ATOM 5798 N N . PHE B 1 358 ? -3.549 30.141 25.875 1 95.88 358 PHE B N 1
ATOM 5799 C CA . PHE B 1 358 ? -4.336 30.297 27.078 1 95.88 358 PHE B CA 1
ATOM 5800 C C . PHE B 1 358 ? -4.91 28.969 27.547 1 95.88 358 PHE B C 1
ATOM 5802 O O . PHE B 1 358 ? -5.418 28.188 26.734 1 95.88 358 PHE B O 1
ATOM 5809 N N . GLY B 1 359 ? -4.742 28.703 28.797 1 95.19 359 GLY B N 1
ATOM 5810 C CA . GLY B 1 359 ? -5.07 27.406 29.375 1 95.19 359 GLY B CA 1
ATOM 5811 C C . GLY B 1 359 ? -6.562 27.203 29.578 1 95.19 359 GLY B C 1
ATOM 5812 O O . GLY B 1 359 ? -7.281 28.141 29.922 1 95.19 359 GLY B O 1
ATOM 5813 N N . SER B 1 360 ? -6.957 25.906 29.391 1 95.19 360 SER B N 1
ATOM 5814 C CA . SER B 1 360 ? -8.359 25.547 29.578 1 95.19 360 SER B CA 1
ATOM 5815 C C . SER B 1 360 ? -8.492 24.281 30.422 1 95.19 360 SER B C 1
ATOM 5817 O O . SER B 1 360 ? -9.609 23.812 30.672 1 95.19 360 SER B O 1
ATOM 5819 N N . GLY B 1 361 ? -7.348 23.719 30.812 1 94.69 361 GLY B N 1
ATOM 5820 C CA . GLY B 1 361 ? -7.383 22.469 31.562 1 94.69 361 GLY B CA 1
ATOM 5821 C C . GLY B 1 361 ? -8.039 22.594 32.906 1 94.69 361 GLY B C 1
ATOM 5822 O O . GLY B 1 361 ? -7.664 23.469 33.719 1 94.69 361 GLY B O 1
ATOM 5823 N N . GLU B 1 362 ? -8.977 21.828 33.188 1 95 362 GLU B N 1
ATOM 5824 C CA . GLU B 1 362 ? -9.672 21.703 34.469 1 95 362 GLU B CA 1
ATOM 5825 C C . GLU B 1 362 ? -10.414 20.375 34.562 1 95 362 GLU B C 1
ATOM 5827 O O . GLU B 1 362 ? -10.609 19.688 33.562 1 95 362 GLU B O 1
ATOM 5832 N N . PRO B 1 363 ? -10.641 19.875 35.781 1 94.44 363 PRO B N 1
ATOM 5833 C CA . PRO B 1 363 ? -11.352 18.594 35.906 1 94.44 363 PRO B CA 1
ATOM 5834 C C . PRO B 1 363 ? -12.617 18.547 35.062 1 94.44 363 PRO B C 1
ATOM 5836 O O . PRO B 1 363 ? -13.445 19.453 35.125 1 94.44 363 PRO B O 1
ATOM 5839 N N . GLY B 1 364 ? -12.703 17.578 34.219 1 93.38 364 GLY B N 1
ATOM 5840 C CA . GLY B 1 364 ? -13.844 17.406 33.344 1 93.38 364 GLY B CA 1
ATOM 5841 C C . GLY B 1 364 ? -13.586 17.906 31.938 1 93.38 364 GLY B C 1
ATOM 5842 O O . GLY B 1 364 ? -14.336 17.594 31.016 1 93.38 364 GLY B O 1
ATOM 5843 N N . ASN B 1 365 ? -12.547 18.703 31.781 1 94.19 365 ASN B N 1
ATOM 5844 C CA . ASN B 1 365 ? -12.172 19.266 30.484 1 94.19 365 ASN B CA 1
ATOM 5845 C C . ASN B 1 365 ? -10.688 19.062 30.203 1 94.19 365 ASN B C 1
ATOM 5847 O O . ASN B 1 365 ? -9.969 20.016 29.891 1 94.19 365 ASN B O 1
ATOM 5851 N N . GLU B 1 366 ? -10.273 17.844 30.188 1 91.56 366 GLU B N 1
ATOM 5852 C CA . GLU B 1 366 ? -8.859 17.516 30.031 1 91.56 366 GLU B CA 1
ATOM 5853 C C . GLU B 1 366 ? -8.562 16.969 28.641 1 91.56 366 GLU B C 1
ATOM 5855 O O . GLU B 1 366 ? -7.395 16.875 28.25 1 91.56 366 GLU B O 1
ATOM 5860 N N . SER B 1 367 ? -9.672 16.719 27.938 1 92.06 367 SER B N 1
ATOM 5861 C CA . SER B 1 367 ? -9.492 16.109 26.625 1 92.06 367 SER B CA 1
ATOM 5862 C C . SER B 1 367 ? -8.695 17.016 25.703 1 92.06 367 SER B C 1
ATOM 5864 O O . SER B 1 367 ? -8.867 18.234 25.719 1 92.06 367 SER B O 1
ATOM 5866 N N . GLY B 1 368 ? -7.805 16.469 24.922 1 89.62 368 GLY B N 1
ATOM 5867 C CA . GLY B 1 368 ? -7.047 17.234 23.938 1 89.62 368 GLY B CA 1
ATOM 5868 C C . GLY B 1 368 ? -7.895 17.719 22.781 1 89.62 368 GLY B C 1
ATOM 5869 O O . GLY B 1 368 ? -9.031 17.281 22.609 1 89.62 368 GLY B O 1
ATOM 5870 N N . VAL B 1 369 ? -7.328 18.625 22.062 1 91.19 369 VAL B N 1
ATOM 5871 C CA . VAL B 1 369 ? -8.008 19.125 20.875 1 91.19 369 VAL B CA 1
ATOM 5872 C C . VAL B 1 369 ? -8.195 17.984 19.875 1 91.19 369 VAL B C 1
ATOM 5874 O O . VAL B 1 369 ? -7.527 16.953 19.969 1 91.19 369 VAL B O 1
ATOM 5877 N N . HIS B 1 370 ? -9.172 18.078 19 1 89.81 370 HIS B N 1
ATOM 5878 C CA . HIS B 1 370 ? -9.477 17.141 17.938 1 89.81 370 HIS B CA 1
ATOM 5879 C C . HIS B 1 370 ? -9.992 15.812 18.484 1 89.81 370 HIS B C 1
ATOM 5881 O O . HIS B 1 370 ? -9.688 14.75 17.938 1 89.81 370 HIS B O 1
ATOM 5887 N N . THR B 1 371 ? -10.57 15.82 19.625 1 91.25 371 THR B N 1
ATOM 5888 C CA . THR B 1 371 ? -11.258 14.672 20.188 1 91.25 371 THR B CA 1
ATOM 5889 C C . THR B 1 371 ? -12.75 14.953 20.344 1 91.25 371 THR B C 1
ATOM 5891 O O . THR B 1 371 ? -13.156 16.109 20.516 1 91.25 371 THR B O 1
ATOM 5894 N N . PRO B 1 372 ? -13.516 13.898 20.281 1 93.69 372 PRO B N 1
ATOM 5895 C CA . PRO B 1 372 ? -14.969 14.086 20.391 1 93.69 372 PRO B CA 1
ATOM 5896 C C . PRO B 1 372 ? -15.391 14.617 21.75 1 93.69 372 PRO B C 1
ATOM 5898 O O . PRO B 1 372 ? -16.5 15.133 21.891 1 93.69 372 PRO B O 1
ATOM 5901 N N . THR B 1 373 ? -14.453 14.492 22.719 1 95.44 373 THR B N 1
ATOM 5902 C CA . THR B 1 373 ? -14.805 14.852 24.078 1 95.44 373 THR B CA 1
ATOM 5903 C C . THR B 1 373 ? -14.211 16.203 24.453 1 95.44 373 THR B C 1
ATOM 5905 O O . THR B 1 373 ? -14.328 16.656 25.609 1 95.44 373 THR B O 1
ATOM 5908 N N . PHE B 1 374 ? -13.617 16.938 23.531 1 95.56 374 PHE B N 1
ATOM 5909 C CA . PHE B 1 374 ? -13.023 18.234 23.797 1 95.56 374 PHE B CA 1
ATOM 5910 C C . PHE B 1 374 ? -14.078 19.234 24.25 1 95.56 374 PHE B C 1
ATOM 5912 O O . PHE B 1 374 ? -15.148 19.344 23.641 1 95.56 374 PHE B O 1
ATOM 5919 N N . ALA B 1 375 ? -13.719 20 25.328 1 95.75 375 ALA B N 1
ATOM 5920 C CA . ALA B 1 375 ? -14.594 21.078 25.812 1 95.75 375 ALA B CA 1
ATOM 5921 C C . ALA B 1 375 ? -13.805 22.094 26.625 1 95.75 375 ALA B C 1
ATOM 5923 O O . ALA B 1 375 ? -12.773 21.766 27.219 1 95.75 375 ALA B O 1
ATOM 5924 N N . VAL B 1 376 ? -14.273 23.281 26.609 1 96.75 376 VAL B N 1
ATOM 5925 C CA . VAL B 1 376 ? -13.664 24.391 27.359 1 96.75 376 VAL B CA 1
ATOM 5926 C C . VAL B 1 376 ? -14.742 25.188 28.078 1 96.75 376 VAL B C 1
ATOM 5928 O O . VAL B 1 376 ? -15.797 25.469 27.516 1 96.75 376 VAL B O 1
ATOM 5931 N N . SER B 1 377 ? -14.484 25.516 29.297 1 95.75 377 SER B N 1
ATOM 5932 C CA . SER B 1 377 ? -15.398 26.344 30.078 1 95.75 377 SER B CA 1
ATOM 5933 C C . SER B 1 377 ? -15.484 27.766 29.516 1 95.75 377 SER B C 1
ATOM 5935 O O . SER B 1 377 ? -14.477 28.328 29.094 1 95.75 377 SER B O 1
ATOM 5937 N N . ASP B 1 378 ? -16.672 28.391 29.641 1 96.12 378 ASP B N 1
ATOM 5938 C CA . ASP B 1 378 ? -16.875 29.781 29.234 1 96.12 378 ASP B CA 1
ATOM 5939 C C . ASP B 1 378 ? -16.047 30.734 30.109 1 96.12 378 ASP B C 1
ATOM 5941 O O . ASP B 1 378 ? -15.805 31.875 29.719 1 96.12 378 ASP B O 1
ATOM 5945 N N . ASP B 1 379 ? -15.602 30.234 31.172 1 93.56 379 ASP B N 1
ATOM 5946 C CA . ASP B 1 379 ? -14.891 31.062 32.156 1 93.56 379 ASP B CA 1
ATOM 5947 C C . ASP B 1 379 ? -13.578 31.578 31.578 1 93.56 379 ASP B C 1
ATOM 5949 O O . ASP B 1 379 ? -13.016 32.531 32.094 1 93.56 379 ASP B O 1
ATOM 5953 N N . VAL B 1 380 ? -13.086 30.969 30.562 1 95.88 380 VAL B N 1
ATOM 5954 C CA . VAL B 1 380 ? -11.789 31.344 30 1 95.88 380 VAL B CA 1
ATOM 5955 C C . VAL B 1 380 ? -11.953 32.5 29.047 1 95.88 380 VAL B C 1
ATOM 5957 O O . VAL B 1 380 ? -11 33.25 28.766 1 95.88 380 VAL B O 1
ATOM 5960 N N . LEU B 1 381 ? -13.109 32.719 28.594 1 97 381 LEU B N 1
ATOM 5961 C CA . LEU B 1 381 ? -13.367 33.531 27.406 1 97 381 LEU B CA 1
ATOM 5962 C C . LEU B 1 381 ? -13.109 35 27.703 1 97 381 LEU B C 1
ATOM 5964 O O . LEU B 1 381 ? -12.289 35.656 27.047 1 97 381 LEU B O 1
ATOM 5968 N N . ILE B 1 382 ? -13.781 35.5 28.719 1 96.88 382 ILE B N 1
ATOM 5969 C CA . ILE B 1 382 ? -13.75 36.938 28.969 1 96.88 382 ILE B CA 1
ATOM 5970 C C . ILE B 1 382 ? -12.367 37.344 29.469 1 96.88 382 ILE B C 1
ATOM 5972 O O . ILE B 1 382 ? -11.773 38.312 28.969 1 96.88 382 ILE B O 1
ATOM 5976 N N . PRO B 1 383 ? -11.797 36.594 30.438 1 96.19 383 PRO B N 1
ATOM 5977 C CA . PRO B 1 383 ? -10.445 36.969 30.875 1 96.19 383 PRO B CA 1
ATOM 5978 C C . PRO B 1 383 ? -9.438 36.969 29.734 1 96.19 383 PRO B C 1
ATOM 5980 O O . PRO B 1 383 ? -8.586 37.844 29.656 1 96.19 383 PRO B O 1
ATOM 5983 N N . THR B 1 384 ? -9.516 36.031 28.859 1 97.75 384 THR B N 1
ATOM 5984 C CA . THR B 1 384 ? -8.586 35.969 27.734 1 97.75 384 THR B CA 1
ATOM 5985 C C . THR B 1 384 ? -8.828 37.094 26.766 1 97.75 384 THR B C 1
ATOM 5987 O O . THR B 1 384 ? -7.879 37.688 26.219 1 97.75 384 THR B O 1
ATOM 5990 N N . THR B 1 385 ? -10.078 37.406 26.531 1 98.38 385 THR B N 1
ATOM 5991 C CA . THR B 1 385 ? -10.414 38.531 25.656 1 98.38 385 THR B CA 1
ATOM 5992 C C . THR B 1 385 ? -9.828 39.844 26.203 1 98.38 385 THR B C 1
ATOM 5994 O O . THR B 1 385 ? -9.234 40.625 25.469 1 98.38 385 THR B O 1
ATOM 5997 N N . GLU B 1 386 ? -10.031 40.031 27.484 1 97.56 386 GLU B N 1
ATOM 5998 C CA . GLU B 1 386 ? -9.523 41.25 28.109 1 97.56 386 GLU B CA 1
ATOM 5999 C C . GLU B 1 386 ? -8 41.312 28.031 1 97.56 386 GLU B C 1
ATOM 6001 O O . GLU B 1 386 ? -7.43 42.406 27.812 1 97.56 386 GLU B O 1
ATOM 6006 N N . LEU B 1 387 ? -7.398 40.188 28.203 1 97.12 387 LEU B N 1
ATOM 6007 C CA . LEU B 1 387 ? -5.949 40.156 28.047 1 97.12 387 LEU B CA 1
ATOM 6008 C C . LEU B 1 387 ? -5.539 40.531 26.625 1 97.12 387 LEU B C 1
ATOM 6010 O O . LEU B 1 387 ? -4.586 41.281 26.422 1 97.12 387 LEU B O 1
ATOM 6014 N N . ALA B 1 388 ? -6.207 39.969 25.641 1 98.25 388 ALA B N 1
ATOM 6015 C CA . ALA B 1 388 ? -5.91 40.281 24.25 1 98.25 388 ALA B CA 1
ATOM 6016 C C . ALA B 1 388 ? -6.098 41.781 23.969 1 98.25 388 ALA B C 1
ATOM 6018 O O . ALA B 1 388 ? -5.293 42.406 23.25 1 98.25 388 ALA B O 1
ATOM 6019 N N . VAL B 1 389 ? -7.141 42.344 24.516 1 97.88 389 VAL B N 1
ATOM 6020 C CA . VAL B 1 389 ? -7.41 43.781 24.344 1 97.88 389 VAL B CA 1
ATOM 6021 C C . VAL B 1 389 ? -6.266 44.594 24.953 1 97.88 389 VAL B C 1
ATOM 6023 O O . VAL B 1 389 ? -5.723 45.469 24.297 1 97.88 389 VAL B O 1
ATOM 6026 N N . LYS B 1 390 ? -5.91 44.281 26.156 1 96.75 390 LYS B N 1
ATOM 6027 C CA . LYS B 1 390 ? -4.824 44.969 26.844 1 96.75 390 LYS B CA 1
ATOM 6028 C C . LYS B 1 390 ? -3.523 44.875 26.047 1 96.75 390 LYS B C 1
ATOM 6030 O O . LYS B 1 390 ? -2.811 45.875 25.891 1 96.75 390 LYS B O 1
ATOM 6035 N N . TYR B 1 391 ? -3.275 43.719 25.625 1 97 391 TYR B N 1
ATOM 6036 C CA . TYR B 1 391 ? -2.033 43.469 24.906 1 97 391 TYR B CA 1
ATOM 6037 C C . TYR B 1 391 ? -1.991 44.281 23.609 1 97 391 TYR B C 1
ATOM 6039 O O . TYR B 1 391 ? -0.98 44.906 23.281 1 97 391 TYR B O 1
ATOM 6047 N N . CYS B 1 392 ? -3.074 44.188 22.812 1 97.44 392 CYS B N 1
ATOM 6048 C CA . CYS B 1 392 ? -3.15 44.969 21.578 1 97.44 392 CYS B CA 1
ATOM 6049 C C . CYS B 1 392 ? -3.012 46.469 21.844 1 97.44 392 CYS B C 1
ATOM 6051 O O . CYS B 1 392 ? -2.363 47.156 21.094 1 97.44 392 CYS B O 1
ATOM 6053 N N . PHE B 1 393 ? -3.621 46.844 22.875 1 95.25 393 PHE B N 1
ATOM 6054 C CA . PHE B 1 393 ? -3.523 48.25 23.281 1 95.25 393 PHE B CA 1
ATOM 6055 C C . PHE B 1 393 ? -2.074 48.656 23.547 1 95.25 393 PHE B C 1
ATOM 6057 O O . PHE B 1 393 ? -1.612 49.688 23.094 1 95.25 393 PHE B O 1
ATOM 6064 N N . ASP B 1 394 ? -1.415 47.812 24.312 1 95 394 ASP B N 1
ATOM 6065 C CA . ASP B 1 394 ? -0.01 48.062 24.625 1 95 394 ASP B CA 1
ATOM 6066 C C . ASP B 1 394 ? 0.833 48.125 23.344 1 95 394 ASP B C 1
ATOM 6068 O O . ASP B 1 394 ? 1.734 48.938 23.219 1 95 394 ASP B O 1
ATOM 6072 N N . LEU B 1 395 ? 0.568 47.25 22.438 1 96.19 395 LEU B N 1
ATOM 6073 C CA . LEU B 1 395 ? 1.304 47.219 21.172 1 96.19 395 LEU B CA 1
ATOM 6074 C C . LEU B 1 395 ? 1.084 48.5 20.375 1 96.19 395 LEU B C 1
ATOM 6076 O O . LEU B 1 395 ? 2.021 49.031 19.781 1 96.19 395 LEU B O 1
ATOM 6080 N N . LEU B 1 396 ? -0.135 48.969 20.359 1 95.19 396 LEU B N 1
ATOM 6081 C CA . LEU B 1 396 ? -0.481 50.156 19.594 1 95.19 396 LEU B CA 1
ATOM 6082 C C . LEU B 1 396 ? 0.15 51.406 20.203 1 95.19 396 LEU B C 1
ATOM 6084 O O . LEU B 1 396 ? 0.416 52.375 19.5 1 95.19 396 LEU B O 1
ATOM 6088 N N . HIS B 1 397 ? 0.4 51.406 21.453 1 90.75 397 HIS B N 1
ATOM 6089 C CA . HIS B 1 397 ? 0.967 52.562 22.141 1 90.75 397 HIS B CA 1
ATOM 6090 C C . HIS B 1 397 ? 2.486 52.469 22.219 1 90.75 397 HIS B C 1
ATOM 6092 O O . HIS B 1 397 ? 3.15 53.406 22.688 1 90.75 397 HIS B O 1
ATOM 6098 N N . GLY B 1 398 ? 3.119 51.562 21.547 1 78.5 398 GLY B N 1
ATOM 6099 C CA . GLY B 1 398 ? 4.566 51.438 21.438 1 78.5 398 GLY B CA 1
ATOM 6100 C C . GLY B 1 398 ? 5.238 51.219 22.781 1 78.5 398 GLY B C 1
ATOM 6101 O O . GLY B 1 398 ? 6.371 51.656 23 1 78.5 398 GLY B O 1
ATOM 6102 N N . GLN B 1 399 ? 4.449 50.969 23.797 1 59.47 399 GLN B N 1
ATOM 6103 C CA . GLN B 1 399 ? 5.074 50.812 25.094 1 59.47 399 GLN B CA 1
ATOM 6104 C C . GLN B 1 399 ? 6.32 49.938 25.016 1 59.47 399 GLN B C 1
ATOM 6106 O O . GLN B 1 399 ? 6.25 48.812 24.578 1 59.47 399 GLN B O 1
ATOM 6111 N N . SER B 1 400 ? 7.332 50.562 24.359 1 45.5 400 SER B N 1
ATOM 6112 C CA . SER B 1 400 ? 8.656 49.969 24.516 1 45.5 400 SER B CA 1
ATOM 6113 C C . SER B 1 400 ? 8.898 49.5 25.953 1 45.5 400 SER B C 1
ATOM 6115 O O . SER B 1 400 ? 8.305 50.062 26.891 1 45.5 400 SER B O 1
ATOM 6117 N N . ALA B 1 401 ? 9.398 48.219 26.203 1 40.78 401 ALA B N 1
ATOM 6118 C CA . ALA B 1 401 ? 9.977 47.875 27.516 1 40.78 401 ALA B CA 1
ATOM 6119 C C . ALA B 1 401 ? 10.57 49.125 28.172 1 40.78 401 ALA B C 1
ATOM 6121 O O . ALA B 1 401 ? 11.398 49.812 27.562 1 40.78 401 ALA B O 1
ATOM 6122 N N . ARG B 1 402 ? 9.891 49.625 29.219 1 35.19 402 ARG B N 1
ATOM 6123 C CA . ARG B 1 402 ? 10.781 50.406 30.078 1 35.19 402 ARG B CA 1
ATOM 6124 C C . ARG B 1 402 ? 12.047 49.625 30.422 1 35.19 402 ARG B C 1
ATOM 6126 O O . ARG B 1 402 ? 11.984 48.406 30.672 1 35.19 402 ARG B O 1
#

Organism: Sinorhizobium fredii (strain NBRC 101917 / NGR234) (NCBI:txid394)

Nearest PDB structures (foldseek):
  4ewt-assembly1_D  TM=9.294E-01  e=1.642E-43  Staphylococcus aureus subsp. aureus COL
  4ewt-assembly1_B  TM=9.349E-01  e=5.146E-41  Staphylococcus aureus subsp. aureus COL
  1ysj-assembly1_B  TM=9.379E-01  e=2.751E-40  Bacillus subtilis
  1ysj-assembly1_A  TM=9.400E-01  e=6.973E-39  Bacillus subtilis
  3io1-assembly1_B-2  TM=7.159E-01  e=3.849E-24  Klebsiella pneumoniae subsp. pneumoniae MGH 78578

Solvent-accessible surface area (backbone atoms only — not comparable to full-atom values): 39849 Å² total; per-residue (Å²): 130,81,76,60,74,73,67,55,81,87,57,71,77,54,52,71,70,47,49,50,48,26,53,49,46,24,41,52,38,26,23,54,35,29,44,45,80,54,29,56,70,56,38,51,51,51,51,50,54,37,42,74,72,69,48,70,79,62,42,74,42,78,84,38,13,37,34,38,79,41,66,30,70,26,84,66,60,69,33,25,40,34,36,51,3,40,57,32,25,38,87,36,51,67,66,47,81,84,46,94,44,44,50,74,38,88,44,25,17,47,27,66,42,21,32,53,33,30,20,31,38,48,35,33,49,55,39,48,58,72,41,20,70,75,33,19,26,37,39,35,37,32,39,36,31,4,68,85,35,84,78,43,31,33,53,47,40,52,75,66,50,72,57,71,85,43,59,35,38,42,37,60,45,68,36,35,89,35,46,55,75,29,34,22,53,51,63,38,54,42,20,16,20,42,27,39,38,38,41,41,30,37,38,30,61,25,53,33,68,43,53,86,70,30,23,51,12,57,62,38,50,25,50,32,64,61,54,57,56,44,46,55,76,71,71,42,68,86,85,51,70,55,43,78,30,67,5,27,37,43,26,45,92,41,40,56,28,30,14,32,42,26,42,33,28,17,31,42,31,28,47,41,78,78,52,47,64,51,53,56,50,48,53,43,50,44,41,36,50,44,15,48,76,61,74,31,41,44,46,69,48,75,46,83,52,39,40,31,27,37,20,31,56,68,54,40,52,54,45,51,50,45,43,32,74,75,64,31,64,84,22,60,44,68,64,74,72,46,63,49,66,48,34,62,6,34,52,31,71,74,33,53,15,37,63,32,37,37,18,38,18,44,95,92,17,61,43,50,69,76,35,43,60,34,50,68,66,74,79,48,48,60,62,50,22,42,48,50,39,52,43,52,50,41,60,32,67,56,66,59,85,125,131,80,78,59,75,73,68,55,82,87,58,70,77,52,53,70,71,49,51,51,48,26,53,49,46,24,41,52,36,26,24,56,37,30,44,46,79,54,27,55,69,57,36,51,51,52,52,50,54,37,41,76,72,69,49,69,79,61,42,74,42,79,83,38,14,38,35,38,78,42,66,30,68,27,83,66,61,70,34,24,38,34,37,49,4,40,57,33,25,40,87,38,53,67,67,46,82,85,47,96,43,44,50,75,38,87,44,25,18,47,24,67,44,20,33,53,32,30,17,31,37,47,36,34,48,54,40,48,59,72,41,20,69,76,34,18,25,36,38,34,38,31,40,34,30,4,67,85,35,85,79,44,31,33,54,46,41,52,76,67,49,72,56,70,85,44,59,34,38,41,38,60,44,67,34,36,90,35,46,55,77,27,35,22,55,52,62,38,55,43,21,16,18,42,27,37,36,37,39,41,30,37,37,29,59,25,54,34,68,43,54,87,69,31,24,49,12,58,61,38,50,24,50,32,65,60,55,55,57,43,48,56,76,72,71,43,66,84,86,51,70,53,42,78,30,66,4,27,37,42,25,45,90,43,40,56,28,30,14,32,40,25,41,33,28,18,30,42,31,27,46,40,77,79,50,47,63,52,52,56,50,48,53,42,49,45,40,35,50,44,15,47,77,62,74,32,42,44,48,70,48,74,46,84,53,40,41,32,28,38,20,30,58,68,54,40,52,54,45,52,51,45,43,32,74,74,64,31,66,82,22,58,44,68,63,73,73,46,64,49,66,47,34,60,6,35,52,31,70,73,32,53,15,38,64,32,37,37,18,37,18,45,96,92,18,60,43,49,69,78,35,44,62,34,53,68,67,76,78,50,48,61,62,49,22,44,48,52,38,52,42,52,49,42,60,31,66,57,68,60,85,125

Sequence (804 aa):
MRAAMNFRINNSLLIEAERDAVLELRHAMHREPELSNNEWKTQQRIRGMLERFGLKGATVFHNTGLYIDIEGSASGPKRAVAVRGDIDALPIQETRDDLPYQSHVEGVMHACGHDLHASIAMGVALAFHRMRNNFAGKLRVFFQPAEEAEPLGGRTVLEERLLEGFDNAVGFHVTPSIQVGKFGAREGAVSKSSDQFKVTVSGSAAHGSTPHNGIDAITIAAAFVNEVQKVISREVPVDDRSVITIGTIHGGEATNIICPKVVMEGTIRTTNPELRPLLSQRVREIAEGVAALHRGKAEVVVTSGEPAVINDPEMVRLFRDAVSDMAGSDALTQGKAISGSDDFGFYSQCIPSIYFWFGSGEPGNESGVHTPTFAVSDDVLIPTTELAVKYCFDLLHGQSARMRAAMNFRINNSLLIEAERDAVLELRHAMHREPELSNNEWKTQQRIRGMLERFGLKGATVFHNTGLYIDIEGSASGPKRAVAVRGDIDALPIQETRDDLPYQSHVEGVMHACGHDLHASIAMGVALAFHRMRNNFAGKLRVFFQPAEEAEPLGGRTVLEERLLEGFDNAVGFHVTPSIQVGKFGAREGAVSKSSDQFKVTVSGSAAHGSTPHNGIDAITIAAAFVNEVQKVISREVPVDDRSVITIGTIHGGEATNIICPKVVMEGTIRTTNPELRPLLSQRVREIAEGVAALHRGKAEVVVTSGEPAVINDPEMVRLFRDAVSDMAGSDALTQGKAISGSDDFGFYSQCIPSIYFWFGSGEPGNESGVHTPTFAVSDDVLIPTTELAVKYCFDLLHGQSAR

pLDDT: mean 92.99, std 11.71, range [24.39, 98.88]

Radius of gyration: 39.27 Å; Cα contacts (8 Å, |Δi|>4): 2000; chains: 2; bounding box: 49×130×80 Å